Protein AF-0000000070417534 (afdb_homodimer)

Radius of gyration: 32.66 Å; Cα contacts (8 Å, |Δi|>4): 1883; chains: 2; bounding box: 79×91×101 Å

pLDDT: mean 80.59, std 22.43, range [17.73, 98.75]

Solvent-accessible surface area (backbone atoms only — not comparable to full-atom values): 62035 Å² total; per-residue (Å²): 136,78,79,80,70,82,70,74,73,78,54,33,47,58,70,61,78,60,61,66,75,63,56,31,63,45,58,70,41,45,70,65,55,46,84,56,72,64,66,63,63,52,42,56,62,30,55,74,61,48,64,67,68,71,80,66,80,76,78,77,58,94,68,74,66,70,38,70,64,89,75,74,85,58,74,83,77,67,61,66,68,76,51,39,52,69,63,90,72,64,90,80,59,48,51,38,59,44,31,36,68,65,60,29,70,66,56,50,48,47,36,43,51,24,16,43,50,41,40,52,54,46,40,69,76,53,62,68,61,88,86,50,81,79,88,69,79,68,44,72,58,54,50,36,28,52,51,16,50,48,52,44,40,16,47,54,35,57,62,35,69,66,55,50,59,47,64,89,37,53,62,38,37,55,36,44,32,46,44,39,42,66,68,57,52,49,50,51,63,70,26,61,34,72,47,62,77,85,68,62,58,95,78,62,57,96,52,56,67,48,42,65,61,52,53,51,50,40,50,39,33,49,63,46,37,36,67,58,58,46,26,11,46,44,78,45,64,45,68,45,84,55,93,52,94,39,56,39,79,39,76,88,42,92,55,32,40,9,41,41,27,41,33,35,9,21,22,89,77,14,40,62,40,32,70,47,76,52,69,60,90,65,81,91,58,94,61,57,71,46,48,51,50,54,52,61,66,44,53,91,42,55,65,26,36,35,34,38,24,36,46,45,83,50,42,43,58,66,48,37,52,55,34,41,76,41,27,26,32,37,36,24,33,33,52,81,83,51,70,88,57,64,71,74,62,28,72,93,66,40,88,69,53,77,65,35,69,52,57,34,38,36,93,60,33,25,40,35,34,35,19,62,95,56,75,44,38,37,39,24,35,58,55,36,80,85,41,69,30,62,42,44,34,78,52,106,53,80,43,77,42,72,39,51,29,66,57,32,50,45,70,71,35,60,41,2,44,60,45,28,50,50,62,40,58,70,42,47,61,71,67,62,59,83,52,67,65,56,50,54,51,52,48,51,52,43,43,44,46,50,38,24,53,50,41,46,39,63,71,39,51,70,63,27,53,71,72,37,74,40,72,65,50,36,50,52,46,25,28,50,52,36,27,60,86,51,55,24,91,64,71,59,80,78,55,61,32,57,68,85,58,91,62,67,51,68,39,83,71,44,97,54,74,32,63,12,54,59,40,56,68,67,47,59,95,90,59,86,61,48,64,21,34,25,10,24,54,55,73,69,40,32,25,37,80,87,39,39,61,59,48,43,47,45,58,69,70,90,138,78,78,81,70,81,70,75,73,75,54,34,44,58,72,62,78,62,60,65,75,64,54,32,61,48,58,70,43,44,70,65,58,46,82,57,72,64,67,66,64,50,41,56,64,30,54,74,63,49,64,67,67,71,79,67,80,75,78,77,56,92,67,74,66,69,37,71,63,88,75,76,85,56,72,83,78,66,58,67,67,77,51,39,53,68,63,89,73,64,92,80,58,48,50,37,60,44,32,37,69,66,60,28,69,67,55,50,49,46,35,43,51,25,16,42,50,44,41,54,53,47,40,68,76,52,63,68,61,90,86,49,82,80,88,68,79,69,44,70,58,53,49,34,28,51,53,17,51,48,52,45,40,16,48,54,36,56,61,35,72,67,57,50,60,48,64,90,36,55,60,40,35,56,36,45,32,44,43,41,44,66,67,58,52,50,50,50,61,71,27,60,34,71,48,63,77,86,68,62,58,95,77,62,56,97,52,55,66,49,41,66,61,51,52,50,48,41,51,39,34,50,62,47,37,36,66,59,57,48,27,12,45,43,78,45,64,44,70,46,86,55,94,52,94,41,54,39,80,38,76,89,42,93,53,32,39,10,43,40,27,40,35,33,10,21,21,89,76,14,40,63,40,34,72,48,75,51,71,59,90,66,80,92,58,94,60,56,71,45,47,50,49,53,52,61,65,44,52,91,42,55,65,26,37,36,33,38,23,37,47,44,80,50,41,42,58,67,48,37,51,54,34,40,78,42,27,27,30,36,38,23,33,32,52,81,82,50,71,85,58,64,70,75,63,28,71,94,67,42,88,68,53,74,66,33,69,52,56,35,38,36,92,62,33,25,38,36,35,36,19,59,96,54,74,42,37,38,38,25,35,59,57,35,82,85,42,69,29,63,42,42,34,78,51,104,54,79,43,76,43,74,39,50,28,65,57,32,49,46,68,71,35,60,39,1,44,60,45,28,52,51,62,38,58,69,43,46,61,70,66,65,60,84,53,68,66,55,50,54,50,53,49,51,51,43,44,44,47,51,38,22,53,52,41,46,39,62,73,39,51,70,64,28,52,70,71,38,73,40,73,67,49,36,49,53,47,24,27,50,52,35,26,61,85,50,56,23,91,64,70,58,79,78,57,64,30,55,67,86,60,90,62,68,51,69,40,85,71,42,98,55,74,32,64,12,51,59,40,56,70,70,47,58,94,88,57,86,59,49,62,22,34,24,8,23,55,56,72,69,40,32,26,38,81,85,40,37,63,59,48,43,49,45,58,68,71,90

Nearest PDB structures (foldseek):
  6x68-assembly1_C  TM=7.655E-01  e=2.091E-24  Trichoplusia ni
  3dfu-assembly1_B  TM=6.278E-01  e=2.350E+00  Corynebacterium glutamicum
  5lly-assembly1_D  TM=6.125E-01  e=1.894E+00  Idiomarina sp. A28L
  6saw-assembly2_B  TM=6.047E-01  e=4.031E+00  Idiomarina sp. A28L
  6x68-assembly1_C  TM=7.652E-01  e=6.674E-24  Trichoplusia ni

Structure (mmCIF, N/CA/C/O backbone):
data_AF-0000000070417534-model_v1
#
loop_
_entity.id
_entity.type
_entity.pdbx_description
1 polymer 'PiggyBac transposable element-derived protein 4-like'
#
loop_
_atom_site.group_PDB
_atom_site.id
_atom_site.type_symbol
_atom_site.label_atom_id
_atom_site.label_alt_id
_atom_site.label_comp_id
_atom_site.label_asym_id
_atom_site.label_entity_id
_atom_site.label_seq_id
_atom_site.pdbx_PDB_ins_code
_atom_site.Cartn_x
_atom_site.Cartn_y
_atom_site.Cartn_z
_atom_site.occupancy
_atom_site.B_iso_or_equiv
_atom_site.auth_seq_id
_atom_site.auth_comp_id
_atom_site.auth_asym_id
_atom_site.auth_atom_id
_atom_site.pdbx_PDB_model_num
ATOM 1 N N . MET A 1 1 ? 39.844 6.93 16.484 1 18.09 1 MET A N 1
ATOM 2 C CA . MET A 1 1 ? 39.25 7.168 15.172 1 18.09 1 MET A CA 1
ATOM 3 C C . MET A 1 1 ? 38.219 6.086 14.844 1 18.09 1 MET A C 1
ATOM 5 O O . MET A 1 1 ? 38.531 5.094 14.195 1 18.09 1 MET A O 1
ATOM 9 N N . ALA A 1 2 ? 37.469 5.727 15.852 1 19.7 2 ALA A N 1
ATOM 10 C CA . ALA A 1 2 ? 36.625 4.559 16.141 1 19.7 2 ALA A CA 1
ATOM 11 C C . ALA A 1 2 ? 35.469 4.449 15.148 1 19.7 2 ALA A C 1
ATOM 13 O O . ALA A 1 2 ? 34.812 5.441 14.844 1 19.7 2 ALA A O 1
ATOM 14 N N . GLU A 1 3 ? 35.562 3.418 14.195 1 19.19 3 GLU A N 1
ATOM 15 C CA . GLU A 1 3 ? 34.781 2.992 13.039 1 19.19 3 GLU A CA 1
ATOM 16 C C . GLU A 1 3 ? 33.312 2.859 13.391 1 19.19 3 GLU A C 1
ATOM 18 O O . GLU A 1 3 ? 32.938 2.246 14.406 1 19.19 3 GLU A O 1
ATOM 23 N N . ARG A 1 4 ? 32.469 3.881 13.062 1 22.94 4 ARG A N 1
ATOM 24 C CA . ARG A 1 4 ? 31.047 4.137 13.25 1 22.94 4 ARG A CA 1
ATOM 25 C C . ARG A 1 4 ? 30.219 2.898 12.922 1 22.94 4 ARG A C 1
ATOM 27 O O . ARG A 1 4 ? 30.359 2.314 11.852 1 22.94 4 ARG A O 1
ATOM 34 N N . GLY A 1 5 ? 30.016 2.057 13.953 1 22.11 5 GLY A N 1
ATOM 35 C CA . GLY A 1 5 ? 29.266 0.814 14.039 1 22.11 5 GLY A CA 1
ATOM 36 C C . GLY A 1 5 ? 27.984 0.838 13.234 1 22.11 5 GLY A C 1
ATOM 37 O O . GLY A 1 5 ? 27.359 1.89 13.086 1 22.11 5 GLY A O 1
ATOM 38 N N . ASP A 1 6 ? 27.922 0.044 12.219 1 24.23 6 ASP A N 1
ATOM 39 C CA . ASP A 1 6 ? 26.828 -0.263 11.297 1 24.23 6 ASP A CA 1
ATOM 40 C C . ASP A 1 6 ? 25.5 -0.394 12.039 1 24.23 6 ASP A C 1
ATOM 42 O O . ASP A 1 6 ? 25.281 -1.364 12.766 1 24.23 6 ASP A O 1
ATOM 46 N N . GLU A 1 7 ? 25.047 0.679 12.742 1 25.02 7 GLU A N 1
ATOM 47 C CA . GLU A 1 7 ? 23.719 0.705 13.336 1 25.02 7 GLU A CA 1
ATOM 48 C C . GLU A 1 7 ? 22.688 0.042 12.43 1 25.02 7 GLU A C 1
ATOM 50 O O . GLU A 1 7 ? 22.594 0.381 11.25 1 25.02 7 GLU A O 1
ATOM 55 N N . ILE A 1 8 ? 22.469 -1.211 12.656 1 27.28 8 ILE A N 1
ATOM 56 C CA . ILE A 1 8 ? 21.422 -2.059 12.086 1 27.28 8 ILE A CA 1
ATOM 57 C C . ILE A 1 8 ? 20.109 -1.275 12 1 27.28 8 ILE A C 1
ATOM 59 O O . ILE A 1 8 ? 19.562 -0.848 13.023 1 27.28 8 ILE A O 1
ATOM 63 N N . SER A 1 9 ? 20.094 -0.283 11.094 1 24.73 9 SER A N 1
ATOM 64 C CA . SER A 1 9 ? 18.828 0.375 10.828 1 24.73 9 SER A CA 1
ATOM 65 C C . SER A 1 9 ? 17.688 -0.635 10.766 1 24.73 9 SER A C 1
ATOM 67 O O . SER A 1 9 ? 17.688 -1.536 9.922 1 24.73 9 SER A O 1
ATOM 69 N N . ASP A 1 10 ? 17.281 -1.192 11.828 1 25.3 10 ASP A N 1
ATOM 70 C CA . ASP A 1 10 ? 16.094 -2.012 12.023 1 25.3 10 ASP A CA 1
ATOM 71 C C . ASP A 1 10 ? 14.906 -1.455 11.227 1 25.3 10 ASP A C 1
ATOM 73 O O . ASP A 1 10 ? 14.461 -0.333 11.477 1 25.3 10 ASP A O 1
ATOM 77 N N . GLY A 1 11 ? 14.891 -1.726 9.938 1 25.17 11 GLY A N 1
ATOM 78 C CA . GLY A 1 11 ? 14.047 -1.312 8.82 1 25.17 11 GLY A CA 1
ATOM 79 C C . GLY A 1 11 ? 12.57 -1.438 9.117 1 25.17 11 GLY A C 1
ATOM 80 O O . GLY A 1 11 ? 12.062 -2.543 9.336 1 25.17 11 GLY A O 1
ATOM 81 N N . SER A 1 12 ? 12.047 -0.649 10.016 1 25.08 12 SER A N 1
ATOM 82 C CA . SER A 1 12 ? 10.594 -0.557 10.094 1 25.08 12 SER A CA 1
ATOM 83 C C . SER A 1 12 ? 9.961 -0.576 8.703 1 25.08 12 SER A C 1
ATOM 85 O O . SER A 1 12 ? 10.578 -0.119 7.73 1 25.08 12 SER A O 1
ATOM 87 N N . ASP A 1 13 ? 9.18 -1.533 8.445 1 29.11 13 ASP A N 1
ATOM 88 C CA . ASP A 1 13 ? 8.391 -1.694 7.23 1 29.11 13 ASP A CA 1
ATOM 89 C C . ASP A 1 13 ? 7.742 -0.376 6.816 1 29.11 13 ASP A C 1
ATOM 91 O O . ASP A 1 13 ? 6.91 -0.346 5.91 1 29.11 13 ASP A O 1
ATOM 95 N N . ILE A 1 14 ? 7.656 0.555 7.758 1 27.22 14 ILE A N 1
ATOM 96 C CA . ILE A 1 14 ? 7.195 1.85 7.27 1 27.22 14 ILE A CA 1
ATOM 97 C C . ILE A 1 14 ? 8.211 2.42 6.281 1 27.22 14 ILE A C 1
ATOM 99 O O . ILE A 1 14 ? 9.352 2.705 6.648 1 27.22 14 ILE A O 1
ATOM 103 N N . GLU A 1 15 ? 8.188 1.913 5.207 1 29.03 15 GLU A N 1
ATOM 104 C CA . GLU A 1 15 ? 8.992 2.617 4.211 1 29.03 15 GLU A CA 1
ATOM 105 C C . GLU A 1 15 ? 8.898 4.129 4.398 1 29.03 15 GLU A C 1
ATOM 107 O O . GLU A 1 15 ? 7.898 4.746 4.027 1 29.03 15 GLU A O 1
ATOM 112 N N . ALA A 1 16 ? 9.227 4.586 5.523 1 26.03 16 ALA A N 1
ATOM 113 C CA . ALA A 1 16 ? 9.453 6.02 5.348 1 26.03 16 ALA A CA 1
ATOM 114 C C . ALA A 1 16 ? 10.312 6.289 4.117 1 26.03 16 ALA A C 1
ATOM 116 O O . ALA A 1 16 ? 11.383 5.699 3.955 1 26.03 16 ALA A O 1
ATOM 117 N N . ASP A 1 17 ? 9.695 6.508 3.031 1 26.47 17 ASP A N 1
ATOM 118 C CA . ASP A 1 17 ? 10.492 7.191 2.018 1 26.47 17 ASP A CA 1
ATOM 119 C C . ASP A 1 17 ? 11.477 8.164 2.656 1 26.47 17 ASP A C 1
ATOM 121 O O . ASP A 1 17 ? 11.25 9.375 2.664 1 26.47 17 ASP A O 1
ATOM 125 N N . TYR A 1 18 ? 11.82 7.875 3.848 1 24.75 18 TYR A N 1
ATOM 126 C CA . TYR A 1 18 ? 12.906 8.812 4.133 1 24.75 18 TYR A CA 1
ATOM 127 C C . TYR A 1 18 ? 13.977 8.75 3.055 1 24.75 18 TYR A C 1
ATOM 129 O O . TYR A 1 18 ? 14.656 7.723 2.906 1 24.75 18 TYR A O 1
ATOM 137 N N . GLU A 1 19 ? 13.719 9.328 1.994 1 26.56 19 GLU A N 1
ATOM 138 C CA . GLU A 1 19 ? 14.875 9.938 1.337 1 26.56 19 GLU A CA 1
ATOM 139 C C . GLU A 1 19 ? 15.93 10.367 2.354 1 26.56 19 GLU A C 1
ATOM 141 O O . GLU A 1 19 ? 15.609 11.031 3.342 1 26.56 19 GLU A O 1
ATOM 146 N N . GLU A 1 20 ? 16.734 9.57 2.941 1 26.7 20 GLU A N 1
ATOM 147 C CA . GLU A 1 20 ? 17.875 10.359 3.389 1 26.7 20 GLU A CA 1
ATOM 148 C C . GLU A 1 20 ? 17.844 11.766 2.783 1 26.7 20 GLU A C 1
ATOM 150 O O . GLU A 1 20 ? 17.516 11.93 1.609 1 26.7 20 GLU A O 1
ATOM 155 N N . GLU A 1 21 ? 17.625 12.781 3.611 1 26.02 21 GLU A N 1
ATOM 156 C CA . GLU A 1 21 ? 17.812 14.211 3.354 1 26.02 21 GLU A CA 1
ATOM 157 C C . GLU A 1 21 ? 19 14.453 2.414 1 26.02 21 GLU A C 1
ATOM 159 O O . GLU A 1 21 ? 19.594 15.531 2.422 1 26.02 21 GLU A O 1
ATOM 164 N N . ASP A 1 22 ? 19.719 13.477 2.01 1 25.95 22 ASP A N 1
ATOM 165 C CA . ASP A 1 22 ? 20.531 14.156 1.001 1 25.95 22 ASP A CA 1
ATOM 166 C C . ASP A 1 22 ? 19.656 14.906 0.004 1 25.95 22 ASP A C 1
ATOM 168 O O . ASP A 1 22 ? 18.688 14.352 -0.523 1 25.95 22 ASP A O 1
ATOM 172 N N . GLY A 1 23 ? 19.406 16.203 0.281 1 26.52 23 GLY A N 1
ATOM 173 C CA . GLY A 1 23 ? 18.891 17.344 -0.461 1 26.52 23 GLY A CA 1
ATOM 174 C C . GLY A 1 23 ? 18.938 17.141 -1.965 1 26.52 23 GLY A C 1
ATOM 175 O O . GLY A 1 23 ? 18.984 18.109 -2.721 1 26.52 23 GLY A O 1
ATOM 176 N N . ASN A 1 24 ? 19.297 15.922 -2.332 1 25.81 24 ASN A N 1
ATOM 177 C CA . ASN A 1 24 ? 19.406 16 -3.783 1 25.81 24 ASN A CA 1
ATOM 178 C C . ASN A 1 24 ? 18.062 16.297 -4.441 1 25.81 24 ASN A C 1
ATOM 180 O O . ASN A 1 24 ? 17.109 15.555 -4.254 1 25.81 24 ASN A O 1
ATOM 184 N N . ILE A 1 25 ? 17.812 17.531 -4.688 1 26.42 25 ILE A N 1
ATOM 185 C CA . ILE A 1 25 ? 16.844 18.094 -5.637 1 26.42 25 ILE A CA 1
ATOM 186 C C . ILE A 1 25 ? 16.594 17.094 -6.762 1 26.42 25 ILE A C 1
ATOM 188 O O . ILE A 1 25 ? 15.633 17.219 -7.516 1 26.42 25 ILE A O 1
ATOM 192 N N . ASP A 1 26 ? 17.594 16.188 -6.855 1 26.44 26 ASP A N 1
ATOM 193 C CA . ASP A 1 26 ? 17.547 15.383 -8.07 1 26.44 26 ASP A CA 1
ATOM 194 C C . ASP A 1 26 ? 16.469 14.312 -7.984 1 26.44 26 ASP A C 1
ATOM 196 O O . ASP A 1 26 ? 15.82 13.992 -8.992 1 26.44 26 ASP A O 1
ATOM 200 N N . GLU A 1 27 ? 16.312 13.711 -6.758 1 30.25 27 GLU A N 1
ATOM 201 C CA . GLU A 1 27 ? 15.352 12.625 -6.879 1 30.25 27 GLU A CA 1
ATOM 202 C C . GLU A 1 27 ? 13.93 13.156 -7.004 1 30.25 27 GLU A C 1
ATOM 204 O O . GLU A 1 27 ? 13.078 12.523 -7.633 1 30.25 27 GLU A O 1
ATOM 209 N N . LEU A 1 28 ? 13.508 14.164 -6.254 1 27.62 28 LEU A N 1
ATOM 210 C CA . LEU A 1 28 ? 12.227 14.797 -6.555 1 27.62 28 LEU A CA 1
ATOM 211 C C . LEU A 1 28 ? 12.156 15.219 -8.023 1 27.62 28 LEU A C 1
ATOM 213 O O . LEU A 1 28 ? 11.125 15.039 -8.672 1 27.62 28 LEU A O 1
ATOM 217 N N . ALA A 1 29 ? 13.289 15.945 -8.492 1 25.95 29 ALA A N 1
ATOM 218 C CA . ALA A 1 29 ? 13.398 16.328 -9.898 1 25.95 29 ALA A CA 1
ATOM 219 C C . ALA A 1 29 ? 13.57 15.094 -10.789 1 25.95 29 ALA A C 1
ATOM 221 O O . ALA A 1 29 ? 13.094 15.07 -11.922 1 25.95 29 ALA A O 1
ATOM 222 N N . ARG A 1 30 ? 14.305 14.078 -10.32 1 28.97 30 ARG A N 1
ATOM 223 C CA . ARG A 1 30 ? 14.477 12.906 -11.172 1 28.97 30 ARG A CA 1
ATOM 224 C C . ARG A 1 30 ? 13.156 12.18 -11.383 1 28.97 30 ARG A C 1
ATOM 226 O O . ARG A 1 30 ? 12.953 11.523 -12.406 1 28.97 30 ARG A O 1
ATOM 233 N N . ASN A 1 31 ? 12.383 12.016 -10.273 1 28.64 31 ASN A N 1
ATOM 234 C CA . ASN A 1 31 ? 11.117 11.383 -10.617 1 28.64 31 ASN A CA 1
ATOM 235 C C . ASN A 1 31 ? 10.336 12.195 -11.641 1 28.64 31 ASN A C 1
ATOM 237 O O . ASN A 1 31 ? 9.453 11.672 -12.328 1 28.64 31 ASN A O 1
ATOM 241 N N . ILE A 1 32 ? 10.281 13.516 -11.289 1 26.11 32 ILE A N 1
ATOM 242 C CA . ILE A 1 32 ? 9.516 14.305 -12.266 1 26.11 32 ILE A CA 1
ATOM 243 C C . ILE A 1 32 ? 10.25 14.312 -13.602 1 26.11 32 ILE A C 1
ATOM 245 O O . ILE A 1 32 ? 9.617 14.234 -14.664 1 26.11 32 ILE A O 1
ATOM 249 N N . ASN A 1 33 ? 11.578 14.578 -13.516 1 25.33 33 ASN A N 1
ATOM 250 C CA . ASN A 1 33 ? 12.258 15.031 -14.727 1 25.33 33 ASN A CA 1
ATOM 251 C C . ASN A 1 33 ? 12.664 13.859 -15.609 1 25.33 33 ASN A C 1
ATOM 253 O O . ASN A 1 33 ? 13.562 13.992 -16.453 1 25.33 33 ASN A O 1
ATOM 257 N N . ARG A 1 34 ? 12.586 12.648 -15.18 1 26.33 34 ARG A N 1
ATOM 258 C CA . ARG A 1 34 ? 12.953 11.859 -16.344 1 26.33 34 ARG A CA 1
ATOM 259 C C . ARG A 1 34 ? 12.266 12.383 -17.594 1 26.33 34 ARG A C 1
ATOM 261 O O . ARG A 1 34 ? 11.156 12.922 -17.531 1 26.33 34 ARG A O 1
ATOM 268 N N . GLU A 1 35 ? 13.016 12.344 -18.734 1 25.02 35 GLU A N 1
ATOM 269 C CA . GLU A 1 35 ? 12.68 12.945 -20.016 1 25.02 35 GLU A CA 1
ATOM 270 C C . GLU A 1 35 ? 11.227 12.672 -20.391 1 25.02 35 GLU A C 1
ATOM 272 O O . GLU A 1 35 ? 10.93 11.672 -21.047 1 25.02 35 GLU A O 1
ATOM 277 N N . VAL A 1 36 ? 10.359 12.586 -19.406 1 26.5 36 VAL A N 1
ATOM 278 C CA . VAL A 1 36 ? 9.047 12.75 -20.031 1 26.5 36 VAL A CA 1
ATOM 279 C C . VAL A 1 36 ? 9.055 14 -20.922 1 26.5 36 VAL A C 1
ATOM 281 O O . VAL A 1 36 ? 9.461 15.078 -20.484 1 26.5 36 VAL A O 1
ATOM 284 N N . ASN A 1 37 ? 9.375 13.844 -22.156 1 25.98 37 ASN A N 1
ATOM 285 C CA . ASN A 1 37 ? 9.07 14.992 -23 1 25.98 37 ASN A CA 1
ATOM 286 C C . ASN A 1 37 ? 7.914 15.812 -22.453 1 25.98 37 ASN A C 1
ATOM 288 O O . ASN A 1 37 ? 6.809 15.297 -22.281 1 25.98 37 ASN A O 1
ATOM 292 N N . HIS A 1 38 ? 8.211 16.844 -21.688 1 28.53 38 HIS A N 1
ATOM 293 C CA . HIS A 1 38 ? 7.52 17.906 -20.969 1 28.53 38 HIS A CA 1
ATOM 294 C C . HIS A 1 38 ? 6.234 18.297 -21.672 1 28.53 38 HIS A C 1
ATOM 296 O O . HIS A 1 38 ? 5.461 19.109 -21.156 1 28.53 38 HIS A O 1
ATOM 302 N N . GLY A 1 39 ? 6.262 18.172 -23.062 1 25.83 39 GLY A N 1
ATOM 303 C CA . GLY A 1 39 ? 5.203 18.922 -23.719 1 25.83 39 GLY A CA 1
ATOM 304 C C . GLY A 1 39 ? 3.812 18.469 -23.328 1 25.83 39 GLY A C 1
ATOM 305 O O . GLY A 1 39 ? 2.922 19.281 -23.094 1 25.83 39 GLY A O 1
ATOM 306 N N . ASP A 1 40 ? 3.588 17.062 -23.5 1 26.66 40 ASP A N 1
ATOM 307 C CA . ASP A 1 40 ? 2.182 16.672 -23.578 1 26.66 40 ASP A CA 1
ATOM 308 C C . ASP A 1 40 ? 1.598 16.422 -22.203 1 26.66 40 ASP A C 1
ATOM 310 O O . ASP A 1 40 ? 0.377 16.406 -22.031 1 26.66 40 ASP A O 1
ATOM 314 N N . VAL A 1 41 ? 2.408 16.047 -21.281 1 29.28 41 VAL A N 1
ATOM 315 C CA . VAL A 1 41 ? 1.8 15.75 -20 1 29.28 41 VAL A CA 1
ATOM 316 C C . VAL A 1 41 ? 1.414 17.062 -19.297 1 29.28 41 VAL A C 1
ATOM 318 O O . VAL A 1 41 ? 0.428 17.109 -18.562 1 29.28 41 VAL A O 1
ATOM 321 N N . ASP A 1 42 ? 2.244 18.078 -19.422 1 27.66 42 ASP A N 1
ATOM 322 C CA . ASP A 1 42 ? 1.893 19.391 -18.906 1 27.66 42 ASP A CA 1
ATOM 323 C C . ASP A 1 42 ? 0.603 19.922 -19.531 1 27.66 42 ASP A C 1
ATOM 325 O O . ASP A 1 42 ? -0.118 20.703 -18.922 1 27.66 42 ASP A O 1
ATOM 329 N N . GLU A 1 43 ? 0.374 19.469 -20.781 1 27.67 43 GLU A N 1
ATOM 330 C CA . GLU A 1 43 ? -0.749 20.062 -21.5 1 27.67 43 GLU A CA 1
ATOM 331 C C . GLU A 1 43 ? -2.082 19.547 -20.969 1 27.67 43 GLU A C 1
ATOM 333 O O . GLU A 1 43 ? -3.061 20.297 -20.906 1 27.67 43 GLU A O 1
ATOM 338 N N . TRP A 1 44 ? -2.127 18.234 -20.609 1 28.25 44 TRP A N 1
ATOM 339 C CA . TRP A 1 44 ? -3.445 17.766 -20.172 1 28.25 44 TRP A CA 1
ATOM 340 C C . TRP A 1 44 ? -3.775 18.281 -18.781 1 28.25 44 TRP A C 1
ATOM 342 O O . TRP A 1 44 ? -4.898 18.719 -18.531 1 28.25 44 TRP A O 1
ATOM 352 N N . ILE A 1 45 ? -2.801 18.219 -17.891 1 29.94 45 ILE A N 1
ATOM 353 C CA . ILE A 1 45 ? -3.062 18.906 -16.625 1 29.94 45 ILE A CA 1
ATOM 354 C C . ILE A 1 45 ? -3.248 20.406 -16.875 1 29.94 45 ILE A C 1
ATOM 356 O O . ILE A 1 45 ? -4.105 21.031 -16.266 1 29.94 45 ILE A O 1
ATOM 360 N N . LEU A 1 46 ? -2.48 20.891 -17.875 1 29.95 46 LEU A N 1
ATOM 361 C CA . LEU A 1 46 ? -2.594 22.297 -18.234 1 29.95 46 LEU A CA 1
ATOM 362 C C . LEU A 1 46 ? -3.961 22.594 -18.844 1 29.95 46 LEU A C 1
ATOM 364 O O . LEU A 1 46 ? -4.527 23.672 -18.609 1 29.95 46 LEU A O 1
ATOM 368 N N . ASN A 1 47 ? -4.488 21.656 -19.672 1 30.27 47 ASN A N 1
ATOM 369 C CA . ASN A 1 47 ? -5.746 22.047 -20.312 1 30.27 47 ASN A CA 1
ATOM 370 C C . ASN A 1 47 ? -6.879 22.141 -19.281 1 30.27 47 ASN A C 1
ATOM 372 O O . ASN A 1 47 ? -7.832 22.891 -19.484 1 30.27 47 ASN A O 1
ATOM 376 N N . ILE A 1 48 ? -6.914 21.203 -18.312 1 31.81 48 ILE A N 1
ATOM 377 C CA . ILE A 1 48 ? -8.031 21.406 -17.391 1 31.81 48 ILE A CA 1
ATOM 378 C C . ILE A 1 48 ? -7.875 22.734 -16.672 1 31.81 48 ILE A C 1
ATOM 380 O O . ILE A 1 48 ? -8.859 23.438 -16.438 1 31.81 48 ILE A O 1
ATOM 384 N N . PHE A 1 49 ? -6.633 22.984 -16.234 1 32.19 49 PHE A N 1
ATOM 385 C CA . PHE A 1 49 ? -6.457 24.219 -15.477 1 32.19 49 PHE A CA 1
ATOM 386 C C . PHE A 1 49 ? -6.023 25.359 -16.391 1 32.19 49 PHE A C 1
ATOM 388 O O . PHE A 1 49 ? -5.844 26.484 -15.93 1 32.19 49 PHE A O 1
ATOM 395 N N . ASP A 1 50 ? -5.586 25.062 -17.562 1 31.22 50 ASP A N 1
ATOM 396 C CA . ASP A 1 50 ? -5.012 26.172 -18.312 1 31.22 50 ASP A CA 1
ATOM 397 C C . ASP A 1 50 ? -6.098 27.156 -18.75 1 31.22 50 ASP A C 1
ATOM 399 O O . ASP A 1 50 ? -5.824 28.094 -19.5 1 31.22 50 ASP A O 1
ATOM 403 N N . GLU A 1 51 ? -7.34 26.703 -18.703 1 31.34 51 GLU A N 1
ATOM 404 C CA . GLU A 1 51 ? -8.141 27.734 -19.359 1 31.34 51 GLU A CA 1
ATOM 405 C C . GLU A 1 51 ? -8.102 29.047 -18.562 1 31.34 51 GLU A C 1
ATOM 407 O O . GLU A 1 51 ? -8.977 29.906 -18.734 1 31.34 51 GLU A O 1
ATOM 412 N N . ASP A 1 52 ? -7.367 29.172 -17.562 1 30.58 52 ASP A N 1
ATOM 413 C CA . ASP A 1 52 ? -7.523 30.516 -17.031 1 30.58 52 ASP A CA 1
ATOM 414 C C . ASP A 1 52 ? -7.043 31.562 -18.016 1 30.58 52 ASP A C 1
ATOM 416 O O . ASP A 1 52 ? -5.84 31.781 -18.188 1 30.58 52 ASP A O 1
ATOM 420 N N . GLY A 1 53 ? -7.57 31.594 -19.219 1 28.88 53 GLY A N 1
ATOM 421 C CA . GLY A 1 53 ? -7.387 32.719 -20.109 1 28.88 53 GLY A CA 1
ATOM 422 C C . GLY A 1 53 ? -7.703 34.062 -19.453 1 28.88 53 GLY A C 1
ATOM 423 O O . GLY A 1 53 ? -8.828 34.562 -19.562 1 28.88 53 GLY A O 1
ATOM 424 N N . GLU A 1 54 ? -7.355 34.344 -18.172 1 30.39 54 GLU A N 1
ATOM 425 C CA . GLU A 1 54 ? -7.715 35.719 -17.781 1 30.39 54 GLU A CA 1
ATOM 426 C C . GLU A 1 54 ? -7.039 36.75 -18.688 1 30.39 54 GLU A C 1
ATOM 428 O O . GLU A 1 54 ? -5.809 36.75 -18.797 1 30.39 54 GLU A O 1
ATOM 433 N N . GLU A 1 55 ? -7.688 37.156 -19.75 1 29.55 55 GLU A N 1
ATOM 434 C CA . GLU A 1 55 ? -7.391 38.406 -20.422 1 29.55 55 GLU A CA 1
ATOM 435 C C . GLU A 1 55 ? -7.34 39.562 -19.438 1 29.55 55 GLU A C 1
ATOM 437 O O . GLU A 1 55 ? -8.375 40.156 -19.125 1 29.55 55 GLU A O 1
ATOM 442 N N . ASN A 1 56 ? -6.852 39.5 -18.188 1 31.08 56 ASN A N 1
ATOM 443 C CA . ASN A 1 56 ? -6.871 40.781 -17.469 1 31.08 56 ASN A CA 1
ATOM 444 C C . ASN A 1 56 ? -6.133 41.875 -18.234 1 31.08 56 ASN A C 1
ATOM 446 O O . ASN A 1 56 ? -5.172 41.594 -18.953 1 31.08 56 ASN A O 1
ATOM 450 N N . GLY A 1 57 ? -6.805 43 -18.547 1 30.75 57 GLY A N 1
ATOM 451 C CA . GLY A 1 57 ? -6.285 44.281 -18.984 1 30.75 57 GLY A CA 1
ATOM 452 C C . GLY A 1 57 ? -5.016 44.688 -18.25 1 30.75 57 GLY A C 1
ATOM 453 O O . GLY A 1 57 ? -4.922 44.562 -17.031 1 30.75 57 GLY A O 1
ATOM 454 N N . GLU A 1 58 ? -3.861 44.594 -18.859 1 33.47 58 GLU A N 1
ATOM 455 C CA . GLU A 1 58 ? -2.535 45.062 -18.469 1 33.47 58 GLU A CA 1
ATOM 456 C C . GLU A 1 58 ? -2.582 46.5 -17.984 1 33.47 58 GLU A C 1
ATOM 458 O O . GLU A 1 58 ? -2.93 47.406 -18.734 1 33.47 58 GLU A O 1
ATOM 463 N N . PHE A 1 59 ? -3.105 46.812 -16.828 1 31.42 59 PHE A N 1
ATOM 464 C CA . PHE A 1 59 ? -2.781 48.156 -16.391 1 31.42 59 PHE A CA 1
ATOM 465 C C . PHE A 1 59 ? -1.287 48.438 -16.516 1 31.42 59 PHE A C 1
ATOM 467 O O . PHE A 1 59 ? -0.471 47.719 -15.914 1 31.42 59 PHE A O 1
ATOM 474 N N . LEU A 1 60 ? -0.824 49.031 -17.578 1 34.19 60 LEU A N 1
ATOM 475 C CA . LEU A 1 60 ? 0.5 49.5 -17.984 1 34.19 60 LEU A CA 1
ATOM 476 C C . LEU A 1 60 ? 1.083 50.438 -16.953 1 34.19 60 LEU A C 1
ATOM 478 O O . LEU A 1 60 ? 1.186 51.656 -17.188 1 34.19 60 LEU A O 1
ATOM 482 N N . GLY A 1 61 ? 0.658 50.531 -15.719 1 35.31 61 GLY A N 1
ATOM 483 C CA . GLY A 1 61 ? 1.483 51.469 -14.977 1 35.31 61 GLY A CA 1
ATOM 484 C C . GLY A 1 61 ? 2.967 51.156 -15.07 1 35.31 61 GLY A C 1
ATOM 485 O O . GLY A 1 61 ? 3.363 50.156 -15.656 1 35.31 61 GLY A O 1
ATOM 486 N N . PHE A 1 62 ? 3.842 52.031 -14.594 1 38.31 62 PHE A N 1
ATOM 487 C CA . PHE A 1 62 ? 5.297 51.969 -14.672 1 38.31 62 PHE A CA 1
ATOM 488 C C . PHE A 1 62 ? 5.801 50.625 -14.211 1 38.31 62 PHE A C 1
ATOM 490 O O . PHE A 1 62 ? 5.875 50.344 -13.016 1 38.31 62 PHE A O 1
ATOM 497 N N . GLN A 1 63 ? 5.328 49.562 -14.719 1 48.06 63 GLN A N 1
ATOM 498 C CA . GLN A 1 63 ? 5.719 48.188 -14.375 1 48.06 63 GLN A CA 1
ATOM 499 C C . GLN A 1 63 ? 7.234 48 -14.453 1 48.06 63 GLN A C 1
ATOM 501 O O . GLN A 1 63 ? 7.836 48.219 -15.5 1 48.06 63 GLN A O 1
ATOM 506 N N . ASN A 1 64 ? 7.918 48.25 -13.445 1 61.62 64 ASN A N 1
ATOM 507 C CA . ASN A 1 64 ? 9.359 48.031 -13.383 1 61.62 64 ASN A CA 1
ATOM 508 C C . ASN A 1 64 ? 9.75 46.688 -13.977 1 61.62 64 ASN A C 1
ATOM 510 O O . ASN A 1 64 ? 9.039 45.719 -13.797 1 61.62 64 ASN A O 1
ATOM 514 N N . GLU A 1 65 ? 10.578 46.719 -14.914 1 83.62 65 GLU A N 1
ATOM 515 C CA . GLU A 1 65 ? 11.125 45.562 -15.633 1 83.62 65 GLU A CA 1
ATOM 516 C C . GLU A 1 65 ? 12.086 44.781 -14.75 1 83.62 65 GLU A C 1
ATOM 518 O O . GLU A 1 65 ? 12.547 45.281 -13.719 1 83.62 65 GLU A O 1
ATOM 523 N N . TRP A 1 66 ? 12.125 43.531 -14.961 1 93.94 66 TRP A N 1
ATOM 524 C CA . TRP A 1 66 ? 13.062 42.656 -14.266 1 93.94 66 TRP A CA 1
ATOM 525 C C . TRP A 1 66 ? 14.5 43.125 -14.453 1 93.94 66 TRP A C 1
ATOM 527 O O . TRP A 1 66 ? 14.914 43.438 -15.57 1 93.94 66 TRP A O 1
ATOM 537 N N . VAL A 1 67 ? 15.203 43.344 -13.383 1 94.44 67 VAL A N 1
ATOM 538 C CA . VAL A 1 67 ? 16.625 43.688 -13.438 1 94.44 67 VAL A CA 1
ATOM 539 C C . VAL A 1 67 ? 17.484 42.469 -13.203 1 94.44 67 VAL A C 1
ATOM 541 O O . VAL A 1 67 ? 17.141 41.625 -12.367 1 94.44 67 VAL A O 1
ATOM 544 N N . LYS A 1 68 ? 18.594 42.312 -13.836 1 93.31 68 LYS A N 1
ATOM 545 C CA . LYS A 1 68 ? 19.406 41.125 -13.781 1 93.31 68 LYS A CA 1
ATOM 546 C C . LYS A 1 68 ? 20.766 41.406 -13.133 1 93.31 68 LYS A C 1
ATOM 548 O O . LYS A 1 68 ? 21.562 40.5 -12.93 1 93.31 68 LYS A O 1
ATOM 553 N N . GLU A 1 69 ? 21 42.688 -12.844 1 90.25 69 GLU A N 1
ATOM 554 C CA . GLU A 1 69 ? 22.25 43.094 -12.195 1 90.25 69 GLU A CA 1
ATOM 555 C C . GLU A 1 69 ? 22 44.25 -11.203 1 90.25 69 GLU A C 1
ATOM 557 O O . GLU A 1 69 ? 20.922 44.844 -11.195 1 90.25 69 GLU A O 1
ATOM 562 N N . ASN A 1 70 ? 22.922 44.438 -10.289 1 90 70 ASN A N 1
ATOM 563 C CA . ASN A 1 70 ? 22.859 45.531 -9.297 1 90 70 ASN A CA 1
ATOM 564 C C . ASN A 1 70 ? 21.562 45.469 -8.508 1 90 70 ASN A C 1
ATOM 566 O O . ASN A 1 70 ? 20.812 46.469 -8.469 1 90 70 ASN A O 1
ATOM 570 N N . PHE A 1 71 ? 21.375 44.406 -7.887 1 93.56 71 PHE A N 1
ATOM 571 C CA . PHE A 1 71 ? 20.141 44.125 -7.156 1 93.56 71 PHE A CA 1
ATOM 572 C C . PHE A 1 71 ? 20.047 45 -5.91 1 93.56 71 PHE A C 1
ATOM 574 O O . PHE A 1 71 ? 21.047 45.281 -5.266 1 93.56 71 PHE A O 1
ATOM 581 N N . GLU A 1 72 ? 18.906 45.406 -5.613 1 92.12 72 GLU A N 1
ATOM 582 C CA . GLU A 1 72 ? 18.641 46.125 -4.363 1 92.12 72 GLU A CA 1
ATOM 583 C C . GLU A 1 72 ? 18.562 45.156 -3.193 1 92.12 72 GLU A C 1
ATOM 585 O O . GLU A 1 72 ? 17.797 44.188 -3.242 1 92.12 72 GLU A O 1
ATOM 590 N N . PRO A 1 73 ? 19.344 45.375 -2.191 1 92.81 73 PRO A N 1
ATOM 591 C CA . PRO A 1 73 ? 19.297 44.469 -1.037 1 92.81 73 PRO A CA 1
ATOM 592 C C . PRO A 1 73 ? 17.953 44.531 -0.298 1 92.81 73 PRO A C 1
ATOM 594 O O . PRO A 1 73 ? 17.281 45.562 -0.318 1 92.81 73 PRO A O 1
ATOM 597 N N . ARG A 1 74 ? 17.547 43.438 0.309 1 92.44 74 ARG A N 1
ATOM 598 C CA . ARG A 1 74 ? 16.312 43.344 1.079 1 92.44 74 ARG A CA 1
ATOM 599 C C . ARG A 1 74 ? 16.594 43.094 2.553 1 92.44 74 ARG A C 1
ATOM 601 O O . ARG A 1 74 ? 17.5 42.312 2.887 1 92.44 74 ARG A O 1
ATOM 608 N N . THR A 1 75 ? 15.828 43.75 3.355 1 88.38 75 THR A N 1
ATOM 609 C CA . THR A 1 75 ? 15.938 43.5 4.789 1 88.38 75 THR A CA 1
ATOM 610 C C . THR A 1 75 ? 15.133 42.281 5.184 1 88.38 75 THR A C 1
ATOM 612 O O . THR A 1 75 ? 14.039 42.031 4.66 1 88.38 75 THR A O 1
ATOM 615 N N . GLU A 1 76 ? 15.695 41.562 6.047 1 87.56 76 GLU A N 1
ATOM 616 C CA . GLU A 1 76 ? 15.016 40.344 6.52 1 87.56 76 GLU A CA 1
ATOM 617 C C . GLU A 1 76 ? 13.75 40.688 7.301 1 87.56 76 GLU A C 1
ATOM 619 O O . GLU A 1 76 ? 13.766 41.594 8.141 1 87.56 76 GLU A O 1
ATOM 624 N N . THR A 1 77 ? 12.688 40.156 6.863 1 89.06 77 THR A N 1
ATOM 625 C CA . THR A 1 77 ? 11.422 40.344 7.562 1 89.06 77 THR A CA 1
ATOM 626 C C . THR A 1 77 ? 11.312 39.375 8.75 1 89.06 77 THR A C 1
ATOM 628 O O . THR A 1 77 ? 11.578 38.188 8.617 1 89.06 77 THR A O 1
ATOM 631 N N . ARG A 1 78 ? 10.945 39.906 9.828 1 91.94 78 ARG A N 1
ATOM 632 C CA . ARG A 1 78 ? 10.859 39.094 11.047 1 91.94 78 ARG A CA 1
ATOM 633 C C . ARG A 1 78 ? 9.453 38.531 11.219 1 91.94 78 ARG A C 1
ATOM 635 O O . ARG A 1 78 ? 8.461 39.219 10.961 1 91.94 78 ARG A O 1
ATOM 642 N N . TYR A 1 79 ? 9.43 37.312 11.602 1 94.94 79 TYR A N 1
ATOM 643 C CA . TYR A 1 79 ? 8.172 36.656 11.961 1 94.94 79 TYR A CA 1
ATOM 644 C C . TYR A 1 79 ? 7.543 37.344 13.172 1 94.94 79 TYR A C 1
ATOM 646 O O . TYR A 1 79 ? 8.219 37.562 14.188 1 94.94 79 TYR A O 1
ATOM 654 N N . ARG A 1 80 ? 6.258 37.625 13.141 1 94.75 80 ARG A N 1
ATOM 655 C CA . ARG A 1 80 ? 5.645 38.5 14.148 1 94.75 80 ARG A CA 1
ATOM 656 C C . ARG A 1 80 ? 4.914 37.688 15.203 1 94.75 80 ARG A C 1
ATOM 658 O O . ARG A 1 80 ? 4.727 38.125 16.328 1 94.75 80 ARG A O 1
ATOM 665 N N . ASN A 1 81 ? 4.418 36.469 14.883 1 93.94 81 ASN A N 1
ATOM 666 C CA . ASN A 1 81 ? 3.703 35.625 15.836 1 93.94 81 ASN A CA 1
ATOM 667 C C . ASN A 1 81 ? 4.664 34.844 16.719 1 93.94 81 ASN A C 1
ATOM 669 O O . ASN A 1 81 ? 5.855 34.75 16.422 1 93.94 81 ASN A O 1
ATOM 673 N N . VAL A 1 82 ? 4.137 34.469 17.812 1 93.38 82 VAL A N 1
ATOM 674 C CA . VAL A 1 82 ? 4.871 33.562 18.672 1 93.38 82 VAL A CA 1
ATOM 675 C C . VAL A 1 82 ? 4.453 32.125 18.375 1 93.38 82 VAL A C 1
ATOM 677 O O . VAL A 1 82 ? 3.301 31.734 18.609 1 93.38 82 VAL A O 1
ATOM 680 N N . GLY A 1 83 ? 5.387 31.391 17.875 1 94.44 83 GLY A N 1
ATOM 681 C CA . GLY A 1 83 ? 5.094 30.016 17.531 1 94.44 83 GLY A CA 1
ATOM 682 C C . GLY A 1 83 ? 5.008 29.109 18.75 1 94.44 83 GLY A C 1
ATOM 683 O O . GLY A 1 83 ? 5.594 29.391 19.781 1 94.44 83 GLY A O 1
ATOM 684 N N . GLY A 1 84 ? 4.184 28.016 18.531 1 95.5 84 GLY A N 1
ATOM 685 C CA . GLY A 1 84 ? 4.102 27.031 19.594 1 95.5 84 GLY A CA 1
ATOM 686 C C . GLY A 1 84 ? 2.686 26.797 20.078 1 95.5 84 GLY A C 1
ATOM 687 O O . GLY A 1 84 ? 1.729 27.328 19.516 1 95.5 84 GLY A O 1
ATOM 688 N N . ALA A 1 85 ? 2.602 25.953 21.125 1 95.81 85 ALA A N 1
ATOM 689 C CA . ALA A 1 85 ? 1.311 25.625 21.719 1 95.81 85 ALA A CA 1
ATOM 690 C C . ALA A 1 85 ? 0.713 26.828 22.438 1 95.81 85 ALA A C 1
ATOM 692 O O . ALA A 1 85 ? 1.429 27.594 23.094 1 95.81 85 ALA A O 1
ATOM 693 N N . THR A 1 86 ? -0.549 27.031 22.266 1 94.88 86 THR A N 1
ATOM 694 C CA . THR A 1 86 ? -1.227 28.172 22.859 1 94.88 86 THR A CA 1
ATOM 695 C C . THR A 1 86 ? -1.818 27.797 24.219 1 94.88 86 THR A C 1
ATOM 697 O O . THR A 1 86 ? -2.252 28.672 24.984 1 94.88 86 THR A O 1
ATOM 700 N N . VAL A 1 87 ? -1.866 26.5 24.469 1 90.25 87 VAL A N 1
ATOM 701 C CA . VAL A 1 87 ? -2.445 26.016 25.703 1 90.25 87 VAL A CA 1
ATOM 702 C C . VAL A 1 87 ? -1.353 25.391 26.578 1 90.25 87 VAL A C 1
ATOM 704 O O . VAL A 1 87 ? -0.411 24.781 26.062 1 90.25 87 VAL A O 1
ATOM 707 N N . GLU A 1 88 ? -1.492 25.594 27.844 1 86.06 88 GLU A N 1
ATOM 708 C CA . GLU A 1 88 ? -0.535 25.016 28.781 1 86.06 88 GLU A CA 1
ATOM 709 C C . GLU A 1 88 ? -1.055 23.703 29.359 1 86.06 88 GLU A C 1
ATOM 711 O O . GLU A 1 88 ? -2.217 23.625 29.766 1 86.06 88 GLU A O 1
ATOM 716 N N . HIS A 1 89 ? -0.304 22.656 29.25 1 87.75 89 HIS A N 1
ATOM 717 C CA . HIS A 1 89 ? -0.595 21.375 29.859 1 87.75 89 HIS A CA 1
ATOM 718 C C . HIS A 1 89 ? 0.474 21 30.891 1 87.75 89 HIS A C 1
ATOM 720 O O . HIS A 1 89 ? 1.647 21.328 30.719 1 87.75 89 HIS A O 1
ATOM 726 N N . PRO A 1 90 ? -0.048 20.328 31.922 1 90.62 90 PRO A N 1
ATOM 727 C CA . PRO A 1 90 ? 0.936 19.875 32.906 1 90.62 90 PRO A CA 1
ATOM 728 C C . PRO A 1 90 ? 1.884 18.812 32.344 1 90.62 90 PRO A C 1
ATOM 730 O O . PRO A 1 90 ? 1.583 18.188 31.312 1 90.62 90 PRO A O 1
ATOM 733 N N . GLU A 1 91 ? 2.98 18.703 32.969 1 89.19 91 GLU A N 1
ATOM 734 C CA . GLU A 1 91 ? 4.008 17.766 32.531 1 89.19 91 GLU A CA 1
ATOM 735 C C . GLU A 1 91 ? 3.492 16.328 32.594 1 89.19 91 GLU A C 1
ATOM 737 O O . GLU A 1 91 ? 3.928 15.477 31.812 1 89.19 91 GLU A O 1
ATOM 742 N N . GLU A 1 92 ? 2.533 16.094 33.438 1 90.25 92 GLU A N 1
ATOM 743 C CA . GLU A 1 92 ? 2.016 14.75 33.625 1 90.25 92 GLU A CA 1
ATOM 744 C C . GLU A 1 92 ? 0.859 14.445 32.688 1 90.25 92 GLU A C 1
ATOM 746 O O . GLU A 1 92 ? 0.307 13.344 32.688 1 90.25 92 GLU A O 1
ATOM 751 N N . ALA A 1 93 ? 0.622 15.414 31.859 1 94.12 93 ALA A N 1
ATOM 752 C CA . ALA A 1 93 ? -0.51 15.219 30.969 1 94.12 93 ALA A CA 1
ATOM 753 C C . ALA A 1 93 ? -0.316 13.969 30.094 1 94.12 93 ALA A C 1
ATOM 755 O O . ALA A 1 93 ? 0.792 13.703 29.625 1 94.12 93 ALA A O 1
ATOM 756 N N . SER A 1 94 ? -1.396 13.242 29.938 1 95.31 94 SER A N 1
ATOM 757 C CA . SER A 1 94 ? -1.354 12.016 29.141 1 95.31 94 SER A CA 1
ATOM 758 C C . SER A 1 94 ? -1.66 12.305 27.672 1 95.31 94 SER A C 1
ATOM 760 O O . SER A 1 94 ? -2.076 13.414 27.328 1 95.31 94 SER A O 1
ATOM 762 N N . ALA A 1 95 ? -1.409 11.328 26.812 1 96.38 95 ALA A N 1
ATOM 763 C CA . ALA A 1 95 ? -1.702 11.445 25.391 1 96.38 95 ALA A CA 1
ATOM 764 C C . ALA A 1 95 ? -3.18 11.75 25.156 1 96.38 95 ALA A C 1
ATOM 766 O O . ALA A 1 95 ? -3.525 12.539 24.266 1 96.38 95 ALA A O 1
ATOM 767 N N . GLY A 1 96 ? -4.016 11.141 26 1 97.25 96 GLY A N 1
ATOM 768 C CA . GLY A 1 96 ? -5.449 11.383 25.891 1 97.25 96 GLY A CA 1
ATOM 769 C C . GLY A 1 96 ? -5.832 12.82 26.188 1 97.25 96 GLY A C 1
ATOM 770 O O . GLY A 1 96 ? -6.695 13.383 25.5 1 97.25 96 GLY A O 1
ATOM 771 N N . GLN A 1 97 ? -5.188 13.367 27.109 1 96.69 97 GLN A N 1
ATOM 772 C CA . GLN A 1 97 ? -5.484 14.75 27.469 1 96.69 97 GLN A CA 1
ATOM 773 C C . GLN A 1 97 ? -5.086 15.703 26.359 1 96.69 97 GLN A C 1
ATOM 775 O O . GLN A 1 97 ? -5.785 16.688 26.094 1 96.69 97 GLN A O 1
ATOM 780 N N . TYR A 1 98 ? -3.971 15.469 25.719 1 97.5 98 TYR A N 1
ATOM 781 C CA . TYR A 1 98 ? -3.578 16.281 24.594 1 97.5 98 TYR A CA 1
ATOM 782 C C . TYR A 1 98 ? -4.551 16.109 23.422 1 97.5 98 TYR A C 1
ATOM 784 O O . TYR A 1 98 ? -4.902 17.078 22.75 1 97.5 98 TYR A O 1
ATOM 792 N N . PHE A 1 99 ? -4.957 14.883 23.203 1 98.19 99 PHE A N 1
ATOM 793 C CA . PHE A 1 99 ? -5.898 14.594 22.125 1 98.19 99 PHE A CA 1
ATOM 794 C C . PHE A 1 99 ? -7.227 15.305 22.359 1 98.19 99 PHE A C 1
ATOM 796 O O . PHE A 1 99 ? -7.863 15.781 21.422 1 98.19 99 PHE A O 1
ATOM 803 N N . GLU A 1 100 ? -7.598 15.422 23.516 1 97.06 100 GLU A N 1
ATOM 804 C CA . GLU A 1 100 ? -8.875 16.016 23.906 1 97.06 100 GLU A CA 1
ATOM 805 C C . GLU A 1 100 ? -8.883 17.516 23.672 1 97.06 100 GLU A C 1
ATOM 807 O O . GLU A 1 100 ? -9.938 18.156 23.703 1 97.06 100 GLU A O 1
ATOM 812 N N . LEU A 1 101 ? -7.723 18.047 23.453 1 96.75 101 LEU A N 1
ATOM 813 C CA . LEU A 1 101 ? -7.684 19.438 23.031 1 96.75 101 LEU A CA 1
ATOM 814 C C . LEU A 1 101 ? -8.391 19.625 21.703 1 96.75 101 LEU A C 1
ATOM 816 O O . LEU A 1 101 ? -8.977 20.688 21.453 1 96.75 101 LEU A O 1
ATOM 820 N N . PHE A 1 102 ? -8.273 18.688 20.875 1 98.06 102 PHE A N 1
ATOM 821 C CA . PHE A 1 102 ? -8.867 18.734 19.547 1 98.06 102 PHE A CA 1
ATOM 822 C C . PHE A 1 102 ? -10.227 18.047 19.531 1 98.06 102 PHE A C 1
ATOM 824 O O . PHE A 1 102 ? -11.195 18.578 18.969 1 98.06 102 PHE A O 1
ATOM 831 N N . TRP A 1 103 ? -10.219 16.859 20.062 1 98.19 103 TRP A N 1
ATOM 832 C CA . TRP A 1 103 ? -11.461 16.094 20.156 1 98.19 103 TRP A CA 1
ATOM 833 C C . TRP A 1 103 ? -12.125 16.312 21.516 1 98.19 103 TRP A C 1
ATOM 835 O O . TRP A 1 103 ? -12.125 15.414 22.359 1 98.19 103 TRP A O 1
ATOM 845 N N . THR A 1 104 ? -12.789 17.406 21.625 1 97.56 104 THR A N 1
ATOM 846 C CA . THR A 1 104 ? -13.383 17.859 22.875 1 97.56 104 THR A CA 1
ATOM 847 C C . THR A 1 104 ? -14.664 17.109 23.172 1 97.56 104 THR A C 1
ATOM 849 O O . THR A 1 104 ? -15.125 16.297 22.359 1 97.56 104 THR A O 1
ATOM 852 N N . ILE A 1 105 ? -15.188 17.406 24.328 1 96.75 105 ILE A N 1
ATOM 853 C CA . ILE A 1 105 ? -16.453 16.797 24.75 1 96.75 105 ILE A CA 1
ATOM 854 C C . ILE A 1 105 ? -17.562 17.203 23.781 1 96.75 105 ILE A C 1
ATOM 856 O O . ILE A 1 105 ? -18.469 16.406 23.5 1 96.75 105 ILE A O 1
ATOM 860 N N . GLU A 1 106 ? -17.453 18.422 23.266 1 96.88 106 GLU A N 1
ATOM 861 C CA . GLU A 1 106 ? -18.453 18.906 22.312 1 96.88 106 GLU A CA 1
ATOM 862 C C . GLU A 1 106 ? -18.469 18.047 21.062 1 96.88 106 GLU A C 1
ATOM 864 O O . GLU A 1 106 ? -19.547 17.641 20.594 1 96.88 106 GLU A O 1
ATOM 869 N N . LEU A 1 107 ? -17.312 17.812 20.547 1 97.88 107 LEU A N 1
ATOM 870 C CA . LEU A 1 107 ? -17.203 16.984 19.344 1 97.88 107 LEU A CA 1
ATOM 871 C C . LEU A 1 107 ? -17.703 15.57 19.609 1 97.88 107 LEU A C 1
ATOM 873 O O . LEU A 1 107 ? -18.453 15.008 18.812 1 97.88 107 LEU A O 1
ATOM 877 N N . LEU A 1 108 ? -17.328 14.992 20.719 1 97.88 108 LEU A N 1
ATOM 878 C CA . LEU A 1 108 ? -17.734 13.641 21.094 1 97.88 108 LEU A CA 1
ATOM 879 C C . LEU A 1 108 ? -19.25 13.547 21.25 1 97.88 108 LEU A C 1
ATOM 881 O O . LEU A 1 108 ? -19.859 12.586 20.797 1 97.88 108 LEU A O 1
ATOM 885 N N . ASP A 1 109 ? -19.75 14.539 21.891 1 97.25 109 ASP A N 1
ATOM 886 C CA . ASP A 1 109 ? -21.203 14.562 22.109 1 97.25 109 ASP A CA 1
ATOM 887 C C . ASP A 1 109 ? -21.953 14.617 20.797 1 97.25 109 ASP A C 1
ATOM 889 O O . ASP A 1 109 ? -22.984 13.961 20.625 1 97.25 109 ASP A O 1
ATOM 893 N N . LYS A 1 110 ? -21.469 15.438 19.953 1 97.38 110 LYS A N 1
ATOM 894 C CA . LYS A 1 110 ? -22.094 15.523 18.625 1 97.38 110 LYS A CA 1
ATOM 895 C C . LYS A 1 110 ? -22.031 14.18 17.906 1 97.38 110 LYS A C 1
ATOM 897 O O . LYS A 1 110 ? -23.016 13.75 17.312 1 97.38 110 LYS A O 1
ATOM 902 N N . LEU A 1 111 ? -20.969 13.539 17.969 1 97.81 111 LEU A N 1
ATOM 903 C CA . LEU A 1 111 ? -20.766 12.242 17.328 1 97.81 111 LEU A CA 1
ATOM 904 C C . LEU A 1 111 ? -21.719 11.203 17.891 1 97.81 111 LEU A C 1
ATOM 906 O O . LEU A 1 111 ? -22.328 10.438 17.141 1 97.81 111 LEU A O 1
ATOM 910 N N . ILE A 1 112 ? -21.828 11.203 19.188 1 98.12 112 ILE A N 1
ATOM 911 C CA . ILE A 1 112 ? -22.703 10.258 19.875 1 98.12 112 ILE A CA 1
ATOM 912 C C . ILE A 1 112 ? -24.156 10.531 19.5 1 98.12 112 ILE A C 1
ATOM 914 O O . ILE A 1 112 ? -24.891 9.609 19.141 1 98.12 112 ILE A O 1
ATOM 918 N N . THR A 1 113 ? -24.516 11.773 19.531 1 97.75 113 THR A N 1
ATOM 919 C CA . THR A 1 113 ? -25.891 12.164 19.25 1 97.75 113 THR A CA 1
ATOM 920 C C . THR A 1 113 ? -26.266 11.773 17.828 1 97.75 113 THR A C 1
ATOM 922 O O . THR A 1 113 ? -27.312 11.148 17.609 1 97.75 113 THR A O 1
ATOM 925 N N . GLU A 1 114 ? -25.453 12.117 16.875 1 97.44 114 GLU A N 1
ATOM 926 C CA . GLU A 1 114 ? -25.766 11.844 15.477 1 97.44 114 GLU A CA 1
ATOM 927 C C . GLU A 1 114 ? -25.75 10.352 15.18 1 97.44 114 GLU A C 1
ATOM 929 O O . GLU A 1 114 ? -26.516 9.859 14.344 1 97.44 114 GLU A O 1
ATOM 934 N N . THR A 1 115 ? -24.875 9.609 15.812 1 97.81 115 THR A N 1
ATOM 935 C CA . THR A 1 115 ? -24.828 8.164 15.648 1 97.81 115 THR A CA 1
ATOM 936 C C . THR A 1 115 ? -26.109 7.516 16.156 1 97.81 115 THR A C 1
ATOM 938 O O . THR A 1 115 ? -26.688 6.648 15.492 1 97.81 115 THR A O 1
ATOM 941 N N . ASN A 1 116 ? -26.516 7.984 17.328 1 97.56 116 ASN A N 1
ATOM 942 C CA . ASN A 1 116 ? -27.75 7.445 17.891 1 97.56 116 ASN A CA 1
ATOM 943 C C . ASN A 1 116 ? -28.969 7.824 17.062 1 97.56 116 ASN A C 1
ATOM 945 O O . ASN A 1 116 ? -29.875 7.012 16.875 1 97.56 116 ASN A O 1
ATOM 949 N N . ILE A 1 117 ? -29 9 16.547 1 97.06 117 ILE A N 1
ATOM 950 C CA . ILE A 1 117 ? -30.094 9.445 15.688 1 97.06 117 ILE A CA 1
ATOM 951 C C . ILE A 1 117 ? -30.125 8.594 14.422 1 97.06 117 ILE A C 1
ATOM 953 O O . ILE A 1 117 ? -31.188 8.094 14.023 1 97.06 117 ILE A O 1
ATOM 957 N N . TYR A 1 118 ? -29.047 8.414 13.828 1 96.38 118 TYR A N 1
ATOM 958 C CA . TYR A 1 118 ? -28.969 7.656 12.586 1 96.38 118 TYR A CA 1
ATOM 959 C C . TYR A 1 118 ? -29.375 6.203 12.805 1 96.38 118 TYR A C 1
ATOM 961 O O . TYR A 1 118 ? -30.047 5.605 11.961 1 96.38 118 TYR A O 1
ATOM 969 N N . ALA A 1 119 ? -28.875 5.633 13.906 1 96.19 119 ALA A N 1
ATOM 970 C CA . ALA A 1 119 ? -29.266 4.266 14.234 1 96.19 119 ALA A CA 1
ATOM 971 C C . ALA A 1 119 ? -30.781 4.129 14.305 1 96.19 119 ALA A C 1
ATOM 973 O O . ALA A 1 119 ? -31.344 3.189 13.742 1 96.19 119 ALA A O 1
ATOM 974 N N . ARG A 1 120 ? -31.375 5.066 14.969 1 94.38 120 ARG A N 1
ATOM 975 C CA . ARG A 1 120 ? -32.844 5.055 15.094 1 94.38 120 ARG A CA 1
ATOM 976 C C . ARG A 1 120 ? -33.5 5.191 13.734 1 94.38 120 ARG A C 1
ATOM 978 O O . ARG A 1 120 ? -34.438 4.441 13.414 1 94.38 120 ARG A O 1
ATOM 985 N N . GLN A 1 121 ? -33.062 6.117 12.969 1 94.06 121 GLN A N 1
ATOM 986 C CA . GLN A 1 121 ? -33.656 6.375 11.648 1 94.06 121 GLN A CA 1
ATOM 987 C C . GLN A 1 121 ? -33.5 5.156 10.742 1 94.06 121 GLN A C 1
ATOM 989 O O . GLN A 1 121 ? -34.469 4.758 10.086 1 94.06 121 GLN A O 1
ATOM 994 N N . GLU A 1 122 ? -32.312 4.586 10.695 1 93.06 122 GLU A N 1
ATOM 995 C CA . GLU A 1 122 ? -32.031 3.463 9.805 1 93.06 122 GLU A CA 1
ATOM 996 C C . GLU A 1 122 ? -32.781 2.209 10.242 1 93.06 122 GLU A C 1
ATOM 998 O O . GLU A 1 122 ? -33.25 1.433 9.406 1 93.06 122 GLU A O 1
ATOM 1003 N N . ARG A 1 123 ? -32.812 1.982 11.508 1 92.44 123 ARG A N 1
ATOM 1004 C CA . ARG A 1 123 ? -33.5 0.792 12.023 1 92.44 123 ARG A CA 1
ATOM 1005 C C . ARG A 1 123 ? -35 0.884 11.836 1 92.44 123 ARG A C 1
ATOM 1007 O O . ARG A 1 123 ? -35.688 -0.137 11.695 1 92.44 123 ARG A O 1
ATOM 1014 N N . GLU A 1 124 ? -35.5 2.059 11.844 1 91.44 124 GLU A N 1
ATOM 1015 C CA . GLU A 1 124 ? -36.938 2.268 11.555 1 91.44 124 GLU A CA 1
ATOM 1016 C C . GLU A 1 124 ? -37.219 2.045 10.078 1 91.44 124 GLU A C 1
ATOM 1018 O O . GLU A 1 124 ? -38.25 1.433 9.727 1 91.44 124 GLU A O 1
ATOM 1023 N N . LYS A 1 125 ? -36.375 2.57 9.25 1 92 125 LYS A N 1
ATOM 1024 C CA . LYS A 1 125 ? -36.562 2.453 7.809 1 92 125 LYS A CA 1
ATOM 1025 C C . LYS A 1 125 ? -36.312 1.021 7.34 1 92 125 LYS A C 1
ATOM 1027 O O . LYS A 1 125 ? -37.031 0.518 6.465 1 92 125 LYS A O 1
ATOM 1032 N N . ASN A 1 126 ? -35.219 0.499 7.914 1 91.06 126 ASN A N 1
ATOM 1033 C CA . ASN A 1 126 ? -34.812 -0.869 7.598 1 91.06 126 ASN A CA 1
ATOM 1034 C C . ASN A 1 126 ? -34.688 -1.721 8.859 1 91.06 126 ASN A C 1
ATOM 1036 O O . ASN A 1 126 ? -33.594 -1.986 9.32 1 91.06 126 ASN A O 1
ATOM 1040 N N . PRO A 1 127 ? -35.812 -2.225 9.289 1 88.44 127 PRO A N 1
ATOM 1041 C CA . PRO A 1 127 ? -35.75 -2.979 10.539 1 88.44 127 PRO A CA 1
ATOM 1042 C C . PRO A 1 127 ? -34.875 -4.23 10.445 1 88.44 127 PRO A C 1
ATOM 1044 O O . PRO A 1 127 ? -34.969 -4.977 9.469 1 88.44 127 PRO A O 1
ATOM 1047 N N . PRO A 1 128 ? -33.938 -4.289 11.375 1 86.75 128 PRO A N 1
ATOM 1048 C CA . PRO A 1 128 ? -33.125 -5.496 11.367 1 86.75 128 PRO A CA 1
ATOM 1049 C C . PRO A 1 128 ? -33.906 -6.766 11.633 1 86.75 128 PRO A C 1
ATOM 1051 O O . PRO A 1 128 ? -35.031 -6.691 12.133 1 86.75 128 PRO A O 1
ATOM 1054 N N . PRO A 1 129 ? -33.312 -7.883 11.227 1 84.38 129 PRO A N 1
ATOM 1055 C CA . PRO A 1 129 ? -34.031 -9.133 11.531 1 84.38 129 PRO A CA 1
ATOM 1056 C C . PRO A 1 129 ? -34.25 -9.328 13.023 1 84.38 129 PRO A C 1
ATOM 1058 O O . PRO A 1 129 ? -33.531 -8.75 13.844 1 84.38 129 PRO A O 1
ATOM 1061 N N . PRO A 1 130 ? -35.219 -10.086 13.344 1 79.38 130 PRO A N 1
ATOM 1062 C CA . PRO A 1 130 ? -35.594 -10.258 14.75 1 79.38 130 PRO A CA 1
ATOM 1063 C C . PRO A 1 130 ? -34.469 -10.812 15.609 1 79.38 130 PRO A C 1
ATOM 1065 O O . PRO A 1 130 ? -34.406 -10.555 16.812 1 79.38 130 PRO A O 1
ATOM 1068 N N . PHE A 1 131 ? -33.5 -11.562 14.992 1 80.88 131 PHE A N 1
ATOM 1069 C CA . PHE A 1 131 ? -32.438 -12.203 15.758 1 80.88 131 PHE A CA 1
ATOM 1070 C C . PHE A 1 131 ? -31.234 -11.281 15.898 1 80.88 131 PHE A C 1
ATOM 1072 O O . PHE A 1 131 ? -30.281 -11.594 16.609 1 80.88 131 PHE A O 1
ATOM 1079 N N . ALA A 1 132 ? -31.469 -10.102 15.328 1 80.38 132 ALA A N 1
ATOM 1080 C CA . ALA A 1 132 ? -30.344 -9.18 15.391 1 80.38 132 ALA A CA 1
ATOM 1081 C C . ALA A 1 132 ? -30.234 -8.523 16.766 1 80.38 132 ALA A C 1
ATOM 1083 O O . ALA A 1 132 ? -31.25 -8.336 17.438 1 80.38 132 ALA A O 1
ATOM 1084 N N . ALA A 1 133 ? -29.062 -8.281 17.203 1 79.81 133 ALA A N 1
ATOM 1085 C CA . ALA A 1 133 ? -28.828 -7.641 18.484 1 79.81 133 ALA A CA 1
ATOM 1086 C C . ALA A 1 133 ? -29.562 -6.301 18.578 1 79.81 133 ALA A C 1
ATOM 1088 O O . ALA A 1 133 ? -29.594 -5.547 17.594 1 79.81 133 ALA A O 1
ATOM 1089 N N . LYS A 1 134 ? -30.156 -6.055 19.703 1 86.5 134 LYS A N 1
ATOM 1090 C CA . LYS A 1 134 ? -30.859 -4.797 19.938 1 86.5 134 LYS A CA 1
ATOM 1091 C C . LYS A 1 134 ? -29.875 -3.627 20 1 86.5 134 LYS A C 1
ATOM 1093 O O . LYS A 1 134 ? -28.734 -3.789 20.438 1 86.5 134 LYS A O 1
ATOM 1098 N N . TRP A 1 135 ? -30.375 -2.572 19.562 1 93.06 135 TRP A N 1
ATOM 1099 C CA . TRP A 1 135 ? -29.562 -1.364 19.625 1 93.06 135 TRP A CA 1
ATOM 1100 C C . TRP A 1 135 ? -29.641 -0.724 21 1 93.06 135 TRP A C 1
ATOM 1102 O O . TRP A 1 135 ? -30.734 -0.521 21.547 1 93.06 135 TRP A O 1
ATOM 1112 N N . MET A 1 136 ? -28.484 -0.497 21.547 1 93.56 136 MET A N 1
ATOM 1113 C CA . MET A 1 136 ? -28.359 0.317 22.75 1 93.56 136 MET A CA 1
ATOM 1114 C C . MET A 1 136 ? -27.656 1.636 22.453 1 93.56 136 MET A C 1
ATOM 1116 O O . MET A 1 136 ? -26.609 1.649 21.812 1 93.56 136 MET A O 1
ATOM 1120 N N . PRO A 1 137 ? -28.312 2.723 22.875 1 96.44 137 PRO A N 1
ATOM 1121 C CA . PRO A 1 137 ? -27.641 4 22.594 1 96.44 137 PRO A CA 1
ATOM 1122 C C . PRO A 1 137 ? -26.188 4.027 23.062 1 96.44 137 PRO A C 1
ATOM 1124 O O . PRO A 1 137 ? -25.875 3.531 24.141 1 96.44 137 PRO A O 1
ATOM 1127 N N . VAL A 1 138 ? -25.406 4.602 22.234 1 97.12 138 VAL A N 1
ATOM 1128 C CA . VAL A 1 138 ? -23.969 4.652 22.531 1 97.12 138 VAL A CA 1
ATOM 1129 C C . VAL A 1 138 ? -23.703 5.66 23.641 1 97.12 138 VAL A C 1
ATOM 1131 O O . VAL A 1 138 ? -24.25 6.77 23.625 1 97.12 138 VAL A O 1
ATOM 1134 N N . GLU A 1 139 ? -22.891 5.273 24.531 1 95.81 139 GLU A N 1
ATOM 1135 C CA . GLU A 1 139 ? -22.484 6.137 25.641 1 95.81 139 GLU A CA 1
ATOM 1136 C C . GLU A 1 139 ? -21.094 6.727 25.391 1 95.81 139 GLU A C 1
ATOM 1138 O O . GLU A 1 139 ? -20.359 6.242 24.547 1 95.81 139 GLU A O 1
ATOM 1143 N N . PRO A 1 140 ? -20.797 7.777 26.109 1 96.31 140 PRO A N 1
ATOM 1144 C CA . PRO A 1 140 ? -19.516 8.453 25.875 1 96.31 140 PRO A CA 1
ATOM 1145 C C . PRO A 1 140 ? -18.328 7.516 26.016 1 96.31 140 PRO A C 1
ATOM 1147 O O . PRO A 1 140 ? -17.438 7.512 25.156 1 96.31 140 PRO A O 1
ATOM 1150 N N . ASN A 1 141 ? -18.344 6.719 27.047 1 95.56 141 ASN A N 1
ATOM 1151 C CA . ASN A 1 141 ? -17.219 5.816 27.266 1 95.56 141 ASN A CA 1
ATOM 1152 C C . ASN A 1 141 ? -17.109 4.773 26.156 1 95.56 141 ASN A C 1
ATOM 1154 O O . ASN A 1 141 ? -16.016 4.398 25.75 1 95.56 141 ASN A O 1
ATOM 1158 N N . GLU A 1 142 ? -18.219 4.395 25.703 1 95.56 142 GLU A N 1
ATOM 1159 C CA . GLU A 1 142 ? -18.234 3.418 24.609 1 95.56 142 GLU A CA 1
ATOM 1160 C C . GLU A 1 142 ? -17.719 4.023 23.312 1 95.56 142 GLU A C 1
ATOM 1162 O O . GLU A 1 142 ? -17 3.365 22.562 1 95.56 142 GLU A O 1
ATOM 1167 N N . MET A 1 143 ? -18.156 5.219 23.078 1 97.75 143 MET A N 1
ATOM 1168 C CA . MET A 1 143 ? -17.688 5.891 21.875 1 97.75 143 MET A CA 1
ATOM 1169 C C . MET A 1 143 ? -16.172 6.09 21.922 1 97.75 143 MET A C 1
ATOM 1171 O O . MET A 1 143 ? -15.484 5.848 20.922 1 97.75 143 MET A O 1
ATOM 1175 N N . LYS A 1 144 ? -15.688 6.48 23.078 1 98.06 144 LYS A N 1
ATOM 1176 C CA . LYS A 1 144 ? -14.242 6.633 23.234 1 98.06 144 LYS A CA 1
ATOM 1177 C C . LYS A 1 144 ? -13.523 5.309 23 1 98.06 144 LYS A C 1
ATOM 1179 O O . LYS A 1 144 ? -12.492 5.27 22.328 1 98.06 144 LYS A O 1
ATOM 1184 N N . ALA A 1 145 ? -14.047 4.27 23.531 1 97.12 145 ALA A N 1
ATOM 1185 C CA . ALA A 1 145 ? -13.469 2.941 23.344 1 97.12 145 ALA A CA 1
ATOM 1186 C C . ALA A 1 145 ? -13.477 2.535 21.875 1 97.12 145 ALA A C 1
ATOM 1188 O O . ALA A 1 145 ? -12.516 1.939 21.375 1 97.12 145 ALA A O 1
ATOM 1189 N N . PHE A 1 146 ? -14.625 2.861 21.25 1 97.06 146 PHE A N 1
ATOM 1190 C CA . PHE A 1 146 ? -14.742 2.578 19.828 1 97.06 146 PHE A CA 1
ATOM 1191 C C . PHE A 1 146 ? -13.633 3.273 19.047 1 97.06 146 PHE A C 1
ATOM 1193 O O . PHE A 1 146 ? -12.977 2.654 18.203 1 97.06 146 PHE A O 1
ATOM 1200 N N . LEU A 1 147 ? -13.406 4.512 19.297 1 98 147 LEU A N 1
ATOM 1201 C CA . LEU A 1 147 ? -12.352 5.281 18.641 1 98 147 LEU A CA 1
ATOM 1202 C C . LEU A 1 147 ? -10.977 4.703 18.953 1 98 147 LEU A C 1
ATOM 1204 O O . LEU A 1 147 ? -10.109 4.633 18.078 1 98 147 LEU A O 1
ATOM 1208 N N . ALA A 1 148 ? -10.797 4.332 20.203 1 97 148 ALA A N 1
ATOM 1209 C CA . ALA A 1 148 ? -9.539 3.729 20.641 1 97 148 ALA A CA 1
ATOM 1210 C C . ALA A 1 148 ? -9.227 2.469 19.828 1 97 148 ALA A C 1
ATOM 1212 O O . ALA A 1 148 ? -8.102 2.279 19.375 1 97 148 ALA A O 1
ATOM 1213 N N . LEU A 1 149 ? -10.227 1.67 19.688 1 95.69 149 LEU A N 1
ATOM 1214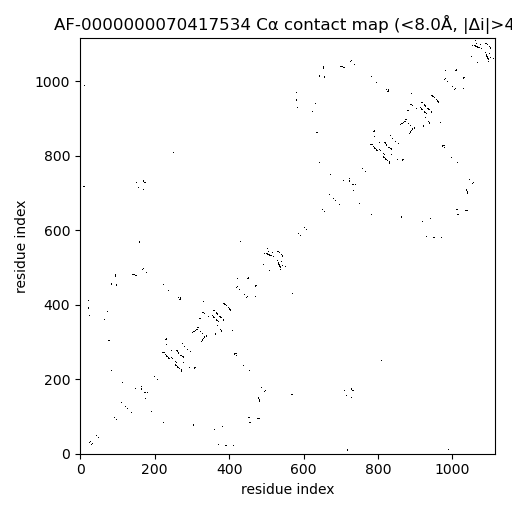 C CA . LEU A 1 149 ? -10.047 0.435 18.938 1 95.69 149 LEU A CA 1
ATOM 1215 C C . LEU A 1 149 ? -9.672 0.732 17.5 1 95.69 149 LEU A C 1
ATOM 1217 O O . LEU A 1 149 ? -8.836 0.037 16.906 1 95.69 149 LEU A O 1
ATOM 1221 N N . CYS A 1 150 ? -10.266 1.771 16.953 1 96.19 150 CYS A N 1
ATOM 1222 C CA . CYS A 1 150 ? -9.93 2.172 15.586 1 96.19 150 CYS A CA 1
ATOM 1223 C C . CYS A 1 150 ? -8.477 2.625 15.492 1 96.19 150 CYS A C 1
ATOM 1225 O O . CYS A 1 150 ? -7.773 2.277 14.547 1 96.19 150 CYS A O 1
ATOM 1227 N N . PHE A 1 151 ? -7.988 3.375 16.469 1 96.31 151 PHE A N 1
ATOM 1228 C CA . PHE A 1 151 ? -6.582 3.75 16.516 1 96.31 151 PHE A CA 1
ATOM 1229 C C . PHE A 1 151 ? -5.691 2.514 16.578 1 96.31 151 PHE A C 1
ATOM 1231 O O . PHE A 1 151 ? -4.676 2.434 15.891 1 96.31 151 PHE A O 1
ATOM 1238 N N . GLY A 1 152 ? -6.121 1.57 17.438 1 93.25 152 GLY A N 1
ATOM 1239 C CA . GLY A 1 152 ? -5.363 0.343 17.609 1 93.25 152 GLY A CA 1
ATOM 1240 C C . GLY A 1 152 ? -5.219 -0.462 16.328 1 93.25 152 GLY A C 1
ATOM 1241 O O . GLY A 1 152 ? -4.18 -1.084 16.094 1 93.25 152 GLY A O 1
ATOM 1242 N N . MET A 1 153 ? -6.238 -0.416 15.539 1 93.38 153 MET A N 1
ATOM 1243 C CA . MET A 1 153 ? -6.23 -1.16 14.289 1 93.38 153 MET A CA 1
ATOM 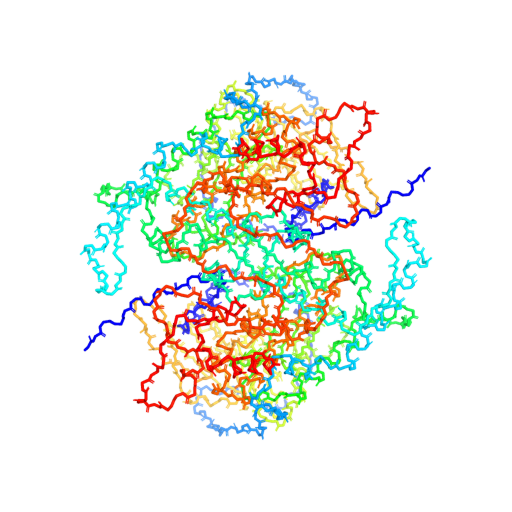1244 C C . MET A 1 153 ? -5.199 -0.586 13.32 1 93.38 153 MET A C 1
ATOM 1246 O O . MET A 1 153 ? -4.801 -1.252 12.359 1 93.38 153 MET A O 1
ATOM 1250 N N . GLY A 1 154 ? -4.766 0.623 13.516 1 92.19 154 GLY A N 1
ATOM 1251 C CA . GLY A 1 154 ? -3.697 1.216 12.727 1 92.19 154 GLY A CA 1
ATOM 1252 C C . GLY A 1 154 ? -2.32 0.703 13.102 1 92.19 154 GLY A C 1
ATOM 1253 O O . GLY A 1 154 ? -1.402 0.714 12.281 1 92.19 154 GLY A O 1
ATOM 1254 N N . ILE A 1 155 ? -2.227 0.293 14.297 1 90.5 155 ILE A N 1
ATOM 1255 C CA . ILE A 1 155 ? -0.967 -0.256 14.781 1 90.5 155 ILE A CA 1
ATOM 1256 C C . ILE A 1 155 ? -0.925 -1.761 14.523 1 90.5 155 ILE A C 1
ATOM 1258 O O . ILE A 1 155 ? 0.022 -2.268 13.922 1 90.5 155 ILE A O 1
ATOM 1262 N N . LEU A 1 156 ? -1.97 -2.41 15.086 1 89.75 156 LEU A N 1
ATOM 1263 C CA . LEU A 1 156 ? -2.154 -3.838 14.852 1 89.75 156 LEU A CA 1
ATOM 1264 C C . LEU A 1 156 ? -2.986 -4.078 13.594 1 89.75 156 LEU A C 1
ATOM 1266 O O . LEU A 1 156 ? -4.215 -3.967 13.625 1 89.75 156 LEU A O 1
ATOM 1270 N N . ARG A 1 157 ? -2.352 -4.469 12.594 1 89.75 157 ARG A N 1
ATOM 1271 C CA . ARG A 1 157 ? -3.088 -4.672 11.352 1 89.75 157 ARG A CA 1
ATOM 1272 C C . ARG A 1 157 ? -3.295 -6.156 11.07 1 89.75 157 ARG A C 1
ATOM 1274 O O . ARG A 1 157 ? -2.33 -6.918 11 1 89.75 157 ARG A O 1
ATOM 1281 N N . LEU A 1 158 ? -4.492 -6.438 10.938 1 89.19 158 LEU A N 1
ATOM 1282 C CA . LEU A 1 158 ? -4.887 -7.812 10.648 1 89.19 158 LEU A CA 1
ATOM 1283 C C . LEU A 1 158 ? -5.652 -7.891 9.336 1 89.19 158 LEU A C 1
ATOM 1285 O O . LEU A 1 158 ? -6.199 -6.891 8.867 1 89.19 158 LEU A O 1
ATOM 1289 N N . PRO A 1 159 ? -5.688 -8.969 8.688 1 85.94 159 PRO A N 1
ATOM 1290 C CA . PRO A 1 159 ? -6.285 -9.102 7.355 1 85.94 159 PRO A CA 1
ATOM 1291 C C . PRO A 1 159 ? -7.785 -8.805 7.348 1 85.94 159 PRO A C 1
ATOM 1293 O O . PRO A 1 159 ? -8.281 -8.156 6.426 1 85.94 159 PRO A O 1
ATOM 1296 N N . GLU A 1 160 ? -8.453 -9.25 8.391 1 85.44 160 GLU A N 1
ATOM 1297 C CA . GLU A 1 160 ? -9.891 -9.047 8.461 1 85.44 160 GLU A CA 1
ATOM 1298 C C . GLU A 1 160 ? -10.297 -8.406 9.781 1 85.44 160 GLU A C 1
ATOM 1300 O O . GLU A 1 160 ? -9.641 -8.602 10.805 1 85.44 160 GLU A O 1
ATOM 1305 N N . LYS A 1 161 ? -11.406 -7.707 9.719 1 85.69 161 LYS A N 1
ATOM 1306 C CA . LYS A 1 161 ? -11.891 -7.043 10.93 1 85.69 161 LYS A CA 1
ATOM 1307 C C . LYS A 1 161 ? -12.242 -8.055 12.016 1 85.69 161 LYS A C 1
ATOM 1309 O O . LYS A 1 161 ? -12.016 -7.805 13.195 1 85.69 161 LYS A O 1
ATOM 1314 N N . THR A 1 162 ? -12.75 -9.203 11.602 1 85.56 162 THR A N 1
ATOM 1315 C CA . THR A 1 162 ? -13.18 -10.203 12.57 1 85.56 162 THR A CA 1
ATOM 1316 C C . THR A 1 162 ? -11.977 -10.82 13.273 1 85.56 162 THR A C 1
ATOM 1318 O O . THR A 1 162 ? -12.117 -11.414 14.352 1 85.56 162 THR A O 1
ATOM 1321 N N . ASP A 1 163 ? -10.844 -10.648 12.695 1 87.06 163 ASP A N 1
ATOM 1322 C CA . ASP A 1 163 ? -9.633 -11.234 13.258 1 87.06 163 ASP A CA 1
ATOM 1323 C C . ASP A 1 163 ? -9.281 -10.594 14.594 1 87.06 163 ASP A C 1
ATOM 1325 O O . ASP A 1 163 ? -8.656 -11.234 15.453 1 87.06 163 ASP A O 1
ATOM 1329 N N . TYR A 1 164 ? -9.727 -9.414 14.781 1 88.62 164 TYR A N 1
ATOM 1330 C CA . TYR A 1 164 ? -9.414 -8.703 16.016 1 88.62 164 TYR A CA 1
ATOM 1331 C C . TYR A 1 164 ? -10.102 -9.344 17.219 1 88.62 164 TYR A C 1
ATOM 1333 O O . TYR A 1 164 ? -9.641 -9.211 18.344 1 88.62 164 TYR A O 1
ATOM 1341 N N . TRP A 1 165 ? -11.156 -10.062 17 1 88.62 165 TRP A N 1
ATOM 1342 C CA . TRP A 1 165 ? -11.922 -10.672 18.094 1 88.62 165 TRP A CA 1
ATOM 1343 C C . TRP A 1 165 ? -11.773 -12.188 18.078 1 88.62 165 TRP A C 1
ATOM 1345 O O . TRP A 1 165 ? -12.398 -12.891 18.875 1 88.62 165 TRP A O 1
ATOM 1355 N N . ARG A 1 166 ? -10.945 -12.633 17.094 1 81 166 ARG A N 1
ATOM 1356 C CA . ARG A 1 166 ? -10.75 -14.078 17.016 1 81 166 ARG A CA 1
ATOM 1357 C C . ARG A 1 166 ? -9.898 -14.578 18.172 1 81 166 ARG A C 1
ATOM 1359 O O . ARG A 1 166 ? -8.906 -13.961 18.547 1 81 166 ARG A O 1
ATOM 1366 N N . GLN A 1 167 ? -10.219 -15.586 18.875 1 66.62 167 GLN A N 1
ATOM 1367 C CA . GLN A 1 167 ? -9.547 -16.062 20.078 1 66.62 167 GLN A CA 1
ATOM 1368 C C . GLN A 1 167 ? -8.648 -17.266 19.781 1 66.62 167 GLN A C 1
ATOM 1370 O O . GLN A 1 167 ? -7.684 -17.516 20.5 1 66.62 167 GLN A O 1
ATOM 1375 N N . ASN A 1 168 ? -8.93 -18.078 18.844 1 56.38 168 ASN A N 1
ATOM 1376 C CA . ASN A 1 168 ? -8.25 -19.359 18.672 1 56.38 168 ASN A CA 1
ATOM 1377 C C . ASN A 1 168 ? -6.953 -19.203 17.891 1 56.38 168 ASN A C 1
ATOM 1379 O O . ASN A 1 168 ? -6.496 -20.141 17.25 1 56.38 168 ASN A O 1
ATOM 1383 N N . LYS A 1 169 ? -6.293 -17.953 18.109 1 59.41 169 LYS A N 1
ATOM 1384 C CA . LYS A 1 169 ? -5.129 -17.906 17.219 1 59.41 169 LYS A CA 1
ATOM 1385 C C . LYS A 1 169 ? -3.83 -17.984 18.016 1 59.41 169 LYS A C 1
ATOM 1387 O O . LYS A 1 169 ? -3.689 -17.344 19.062 1 59.41 169 LYS A O 1
ATOM 1392 N N . TRP A 1 170 ? -3.047 -19.047 17.719 1 61.53 170 TRP A N 1
ATOM 1393 C CA . TRP A 1 170 ? -1.795 -19.344 18.406 1 61.53 170 TRP A CA 1
ATOM 1394 C C . TRP A 1 170 ? -0.787 -18.219 18.219 1 61.53 170 TRP A C 1
ATOM 1396 O O . TRP A 1 170 ? 0.063 -17.984 19.078 1 61.53 170 TRP A O 1
ATOM 1406 N N . MET A 1 171 ? -0.964 -17.422 17.234 1 72 171 MET A N 1
ATOM 1407 C CA . MET A 1 171 ? 0.165 -16.547 16.922 1 72 171 MET A CA 1
ATOM 1408 C C . MET A 1 171 ? 0.076 -15.234 17.703 1 72 171 MET A C 1
ATOM 1410 O O . MET A 1 171 ? 1.099 -14.672 18.109 1 72 171 MET A O 1
ATOM 1414 N N . PHE A 1 172 ? -1.164 -14.82 18 1 75.19 172 PHE A N 1
ATOM 1415 C CA . PHE A 1 172 ? -1.334 -13.562 18.719 1 75.19 172 PHE A CA 1
ATOM 1416 C C . PHE A 1 172 ? -2.691 -13.516 19.406 1 75.19 172 PHE A C 1
ATOM 1418 O O . PHE A 1 172 ? -3.598 -14.273 19.062 1 75.19 172 PHE A O 1
ATOM 1425 N N . CYS A 1 173 ? -2.684 -12.781 20.422 1 76.81 173 CYS A N 1
ATOM 1426 C CA . CYS A 1 173 ? -3.934 -12.477 21.109 1 76.81 173 CYS A CA 1
ATOM 1427 C C . CYS A 1 173 ? -4.133 -10.977 21.25 1 76.81 173 CYS A C 1
ATOM 1429 O O . CYS A 1 173 ? -3.166 -10.227 21.391 1 76.81 173 CYS A O 1
ATOM 1431 N N . THR A 1 174 ? -5.453 -10.641 21.078 1 80.62 174 THR A N 1
ATOM 1432 C CA . THR A 1 174 ? -5.762 -9.219 21.203 1 80.62 174 THR A CA 1
ATOM 1433 C C . THR A 1 174 ? -6.668 -8.969 22.406 1 80.62 174 THR A C 1
ATOM 1435 O O . THR A 1 174 ? -7.309 -9.898 22.906 1 80.62 174 THR A O 1
ATOM 1438 N N . SER A 1 175 ? -6.703 -7.762 22.859 1 82.06 175 SER A N 1
ATOM 1439 C CA . SER A 1 175 ? -7.566 -7.383 23.969 1 82.06 175 SER A CA 1
ATOM 1440 C C . SER A 1 175 ? -8.875 -6.785 23.469 1 82.06 175 SER A C 1
ATOM 1442 O O . SER A 1 175 ? -9.648 -6.23 24.25 1 82.06 175 SER A O 1
ATOM 1444 N N . TYR A 1 176 ? -9.18 -6.898 22.266 1 89 176 TYR A N 1
ATOM 1445 C CA . TYR A 1 176 ? -10.344 -6.242 21.688 1 89 176 TYR A CA 1
ATOM 1446 C C . TYR A 1 176 ? -11.633 -6.793 22.281 1 89 176 TYR A C 1
ATOM 1448 O O . TYR A 1 176 ? -12.562 -6.035 22.578 1 89 176 TYR A O 1
ATOM 1456 N N . ASN A 1 177 ? -11.617 -8.078 22.578 1 86.12 177 ASN A N 1
ATOM 1457 C CA . ASN A 1 177 ? -12.805 -8.727 23.125 1 86.12 177 ASN A CA 1
ATOM 1458 C C . ASN A 1 177 ? -13.086 -8.25 24.547 1 86.12 177 ASN A C 1
ATOM 1460 O O . ASN A 1 177 ? -14.234 -8.25 24.984 1 86.12 177 ASN A O 1
ATOM 1464 N N . ARG A 1 178 ? -12.086 -7.906 25.188 1 86 178 ARG A N 1
ATOM 1465 C CA . ARG A 1 178 ? -12.219 -7.445 26.562 1 86 178 ARG A CA 1
ATOM 1466 C C . ARG A 1 178 ? -12.75 -6.016 26.625 1 86 178 ARG A C 1
ATOM 1468 O O . ARG A 1 178 ? -13.414 -5.625 27.578 1 86 178 ARG A O 1
ATOM 1475 N N . VAL A 1 179 ? -12.5 -5.273 25.656 1 92.5 179 VAL A N 1
ATOM 1476 C CA . VAL A 1 179 ? -12.867 -3.861 25.625 1 92.5 179 VAL A CA 1
ATOM 1477 C C . VAL A 1 179 ? -14.305 -3.713 25.109 1 92.5 179 VAL A C 1
ATOM 1479 O O . VAL A 1 179 ? -15.109 -3.002 25.719 1 92.5 179 VAL A O 1
ATOM 1482 N N . MET A 1 180 ? -14.617 -4.387 24 1 93.44 180 MET A N 1
ATOM 1483 C CA . MET A 1 180 ? -15.922 -4.301 23.344 1 93.44 180 MET A CA 1
ATOM 1484 C C . MET A 1 180 ? -16.203 -5.559 22.531 1 93.44 180 MET A C 1
ATOM 1486 O O . MET A 1 180 ? -15.312 -6.082 21.859 1 93.44 180 MET A O 1
ATOM 1490 N N . SER A 1 181 ? -17.422 -6.043 22.672 1 91.88 181 SER A N 1
ATOM 1491 C CA . SER A 1 181 ? -17.766 -7.211 21.875 1 91.88 181 SER A CA 1
ATOM 1492 C C . SER A 1 181 ? -17.734 -6.891 20.391 1 91.88 181 SER A C 1
ATOM 1494 O O . SER A 1 181 ? -17.922 -5.738 19.984 1 91.88 181 SER A O 1
ATOM 1496 N N . ARG A 1 182 ? -17.484 -7.895 19.578 1 92 182 ARG A N 1
ATOM 1497 C CA . ARG A 1 182 ? -17.406 -7.758 18.125 1 92 182 ARG A CA 1
ATOM 1498 C C . ARG A 1 182 ? -18.703 -7.16 17.562 1 92 182 ARG A C 1
ATOM 1500 O O . ARG A 1 182 ? -18.656 -6.211 16.781 1 92 182 ARG A O 1
ATOM 1507 N N . ASP A 1 183 ? -19.828 -7.629 18.016 1 90.62 183 ASP A N 1
ATOM 1508 C CA . ASP A 1 183 ? -21.125 -7.195 17.5 1 90.62 183 ASP A CA 1
ATOM 1509 C C . ASP A 1 183 ? -21.406 -5.738 17.875 1 90.62 183 ASP A C 1
ATOM 1511 O O . ASP A 1 183 ? -21.969 -4.988 17.078 1 90.62 183 ASP A O 1
ATOM 1515 N N . ARG A 1 184 ? -21.031 -5.422 19.062 1 93.5 184 ARG A N 1
ATOM 1516 C CA . ARG A 1 184 ? -21.234 -4.039 19.484 1 93.5 184 ARG A CA 1
ATOM 1517 C C . ARG A 1 184 ? -20.375 -3.086 18.672 1 93.5 184 ARG A C 1
ATOM 1519 O O . ARG A 1 184 ? -20.844 -2.025 18.25 1 93.5 184 ARG A O 1
ATOM 1526 N N . PHE A 1 185 ? -19.141 -3.443 18.469 1 95 185 PHE A N 1
ATOM 1527 C CA . PHE A 1 185 ? -18.25 -2.639 17.625 1 95 185 PHE A CA 1
ATOM 1528 C C . PHE A 1 185 ? -18.859 -2.457 16.234 1 95 185 PHE A C 1
ATOM 1530 O O . PHE A 1 185 ? -18.891 -1.343 15.711 1 95 185 PHE A O 1
ATOM 1537 N N . HIS A 1 186 ? -19.406 -3.527 15.688 1 93.69 186 HIS A N 1
ATOM 1538 C CA . HIS A 1 186 ? -19.984 -3.488 14.352 1 93.69 186 HIS A CA 1
ATOM 1539 C C . HIS A 1 186 ? -21.234 -2.605 14.305 1 93.69 186 HIS A C 1
ATOM 1541 O O . HIS A 1 186 ? -21.484 -1.94 13.297 1 93.69 186 HIS A O 1
ATOM 1547 N N . GLN A 1 187 ? -21.938 -2.639 15.336 1 94.31 187 GLN A N 1
ATOM 1548 C CA . GLN A 1 187 ? -23.109 -1.769 15.406 1 94.31 187 GLN A CA 1
ATOM 1549 C C . GLN A 1 187 ? -22.703 -0.298 15.359 1 94.31 187 GLN A C 1
ATOM 1551 O O . GLN A 1 187 ? -23.266 0.48 14.586 1 94.31 187 GLN A O 1
ATOM 1556 N N . ILE A 1 188 ? -21.766 0.01 16.172 1 96.62 188 ILE A N 1
ATOM 1557 C CA . ILE A 1 188 ? -21.328 1.4 16.234 1 96.62 188 ILE A CA 1
ATOM 1558 C C . ILE A 1 188 ? -20.703 1.801 14.906 1 96.62 188 ILE A C 1
ATOM 1560 O O . ILE A 1 188 ? -20.953 2.898 14.398 1 96.62 188 ILE A O 1
ATOM 1564 N N . TRP A 1 189 ? -19.938 0.897 14.352 1 95.75 189 TRP A N 1
ATOM 1565 C CA . TRP A 1 189 ? -19.328 1.121 13.047 1 95.75 189 TRP A CA 1
ATOM 1566 C C . TRP A 1 189 ? -20.391 1.397 11.984 1 95.75 189 TRP A C 1
ATOM 1568 O O . TRP A 1 189 ? -20.25 2.34 11.203 1 95.75 189 TRP A O 1
ATOM 1578 N N . ARG A 1 190 ? -21.406 0.693 11.969 1 93.94 190 ARG A N 1
ATOM 1579 C CA . ARG A 1 190 ? -22.469 0.778 10.969 1 93.94 190 ARG A CA 1
ATOM 1580 C C . ARG A 1 190 ? -23.219 2.102 11.07 1 93.94 190 ARG A C 1
ATOM 1582 O O . ARG A 1 190 ? -23.547 2.717 10.055 1 93.94 190 ARG A O 1
ATOM 1589 N N . TYR A 1 191 ? -23.422 2.518 12.281 1 96 191 TYR A N 1
ATOM 1590 C CA . TYR A 1 191 ? -24.328 3.645 12.453 1 96 191 TYR A CA 1
ATOM 1591 C C . TYR A 1 191 ? -23.562 4.926 12.75 1 96 191 TYR A C 1
ATOM 1593 O O . TYR A 1 191 ? -24.156 5.973 13.008 1 96 191 TYR A O 1
ATOM 1601 N N . LEU A 1 192 ? -22.219 4.836 12.703 1 96.5 192 LEU A N 1
ATOM 1602 C CA . LEU A 1 192 ? -21.406 6.035 12.898 1 96.5 192 LEU A CA 1
ATOM 1603 C C . LEU A 1 192 ? -21.859 7.148 11.953 1 96.5 192 LEU A C 1
ATOM 1605 O O . LEU A 1 192 ? -21.984 6.926 10.742 1 96.5 192 LEU A O 1
ATOM 1609 N N . HIS A 1 193 ? -22.141 8.289 12.523 1 96.19 193 HIS A N 1
ATOM 1610 C CA . HIS A 1 193 ? -22.656 9.406 11.734 1 96.19 193 HIS A CA 1
ATOM 1611 C C . HIS A 1 193 ? -22.266 10.742 12.359 1 96.19 193 HIS A C 1
ATOM 1613 O O . HIS A 1 193 ? -22.078 10.828 13.578 1 96.19 193 HIS A O 1
ATOM 1619 N N . ILE A 1 194 ? -22.156 11.742 11.539 1 94.94 194 ILE A N 1
ATOM 1620 C CA . ILE A 1 194 ? -21.688 13.008 12.086 1 94.94 194 ILE A CA 1
ATOM 1621 C C . ILE A 1 194 ? -22.688 14.117 11.758 1 94.94 194 ILE A C 1
ATOM 1623 O O . ILE A 1 194 ? -22.578 15.227 12.273 1 94.94 194 ILE A O 1
ATOM 1627 N N . GLN A 1 195 ? -23.641 13.859 10.922 1 93.19 195 GLN A N 1
ATOM 1628 C CA . GLN A 1 195 ? -24.609 14.859 10.5 1 93.19 195 GLN A CA 1
ATOM 1629 C C . GLN A 1 195 ? -26 14.234 10.32 1 93.19 195 GLN A C 1
ATOM 1631 O O . GLN A 1 195 ? -26.125 13.148 9.75 1 93.19 195 GLN A O 1
ATOM 1636 N N . ASN A 1 196 ? -26.969 14.969 10.812 1 91.94 196 ASN A N 1
ATOM 1637 C CA . ASN A 1 196 ? -28.344 14.484 10.695 1 91.94 196 ASN A CA 1
ATOM 1638 C C . ASN A 1 196 ? -28.844 14.547 9.25 1 91.94 196 ASN A C 1
ATOM 1640 O O . ASN A 1 196 ? -28.938 15.633 8.672 1 91.94 196 ASN A O 1
ATOM 1644 N N . ASN A 1 197 ? -29.219 13.477 8.727 1 88 197 ASN A N 1
ATOM 1645 C CA . ASN A 1 197 ? -29.672 13.383 7.34 1 88 197 ASN A CA 1
ATOM 1646 C C . ASN A 1 197 ? -30.969 14.164 7.117 1 88 197 ASN A C 1
ATOM 1648 O O . ASN A 1 197 ? -31.266 14.57 5.992 1 88 197 ASN A O 1
ATOM 1652 N N . GLU A 1 198 ? -31.625 14.344 8.141 1 88.31 198 GLU A N 1
ATOM 1653 C CA . GLU A 1 198 ? -32.938 15 8.023 1 88.31 198 GLU A CA 1
ATOM 1654 C C . GLU A 1 198 ? -32.781 16.516 7.965 1 88.31 198 GLU A C 1
ATOM 1656 O O . GLU A 1 198 ? -33.719 17.219 7.621 1 88.31 198 GLU A O 1
ATOM 1661 N N . GLU A 1 199 ? -31.625 16.969 8.219 1 87.75 199 GLU A N 1
ATOM 1662 C CA . GLU A 1 199 ? -31.375 18.406 8.195 1 87.75 199 GLU A CA 1
ATOM 1663 C C . GLU A 1 199 ? -30.75 18.828 6.871 1 87.75 199 GLU A C 1
ATOM 1665 O O . GLU A 1 199 ? -30.062 19.859 6.809 1 87.75 199 GLU A O 1
ATOM 1670 N N . LEU A 1 200 ? -30.938 18.094 5.891 1 86.19 200 LEU A N 1
ATOM 1671 C CA . LEU A 1 200 ? -30.391 18.406 4.574 1 86.19 200 LEU A CA 1
ATOM 1672 C C . LEU A 1 200 ? -30.953 19.719 4.051 1 86.19 200 LEU A C 1
ATOM 1674 O O . LEU A 1 200 ? -32.156 19.891 3.955 1 86.19 200 LEU A O 1
ATOM 1678 N N . PRO A 1 201 ? -30.031 20.578 3.803 1 87.19 201 PRO A N 1
ATOM 1679 C CA . PRO A 1 201 ? -30.5 21.844 3.23 1 87.19 201 PRO A CA 1
ATOM 1680 C C . PRO A 1 201 ? -31 21.688 1.798 1 87.19 201 PRO A C 1
ATOM 1682 O O . PRO A 1 201 ? -30.781 20.656 1.167 1 87.19 201 PRO A O 1
ATOM 1685 N N . ASP A 1 202 ? -31.641 22.719 1.32 1 84.75 202 ASP A N 1
ATOM 1686 C CA . ASP A 1 202 ? -32.188 22.688 -0.025 1 84.75 202 ASP A CA 1
ATOM 1687 C C . ASP A 1 202 ? -31.109 22.594 -1.081 1 84.75 202 ASP A C 1
ATOM 1689 O O . ASP A 1 202 ? -31.25 21.891 -2.08 1 84.75 202 ASP A O 1
ATOM 1693 N N . THR A 1 203 ? -29.984 23.281 -0.839 1 86 203 THR A N 1
ATOM 1694 C CA . THR A 1 203 ? -28.844 23.234 -1.753 1 86 203 THR A CA 1
ATOM 1695 C C . THR A 1 203 ? -27.578 22.812 -1.018 1 86 203 THR A C 1
ATOM 1697 O O . THR A 1 203 ? -26.703 23.641 -0.732 1 86 203 THR A O 1
ATOM 1700 N N . PRO A 1 204 ? -27.547 21.625 -0.872 1 83.5 204 PRO A N 1
ATOM 1701 C CA . PRO A 1 204 ? -26.391 21.172 -0.1 1 83.5 204 PRO A CA 1
ATOM 1702 C C . PRO A 1 204 ? -25.109 21.156 -0.922 1 83.5 204 PRO A C 1
ATOM 1704 O O . PRO A 1 204 ? -25.141 20.875 -2.123 1 83.5 204 PRO A O 1
ATOM 1707 N N . ASP A 1 205 ? -24.094 21.578 -0.265 1 86.25 205 ASP A N 1
ATOM 1708 C CA . ASP A 1 205 ? -22.812 21.391 -0.933 1 86.25 205 ASP A CA 1
ATOM 1709 C C . ASP A 1 205 ? -22.375 19.938 -0.871 1 86.25 205 ASP A C 1
ATOM 1711 O O . ASP A 1 205 ? -22.906 19.156 -0.091 1 86.25 205 ASP A O 1
ATOM 1715 N N . LYS A 1 206 ? -21.438 19.594 -1.602 1 89.12 206 LYS A N 1
ATOM 1716 C CA . LYS A 1 206 ? -21 18.219 -1.748 1 89.12 206 LYS A CA 1
ATOM 1717 C C . LYS A 1 206 ? -20.438 17.672 -0.435 1 89.12 206 LYS A C 1
ATOM 1719 O O . LYS A 1 206 ? -20.422 16.469 -0.216 1 89.12 206 LYS A O 1
ATOM 1724 N N . LEU A 1 207 ? -20.047 18.641 0.479 1 93.06 207 LEU A N 1
ATOM 1725 C CA . LEU A 1 207 ? -19.422 18.219 1.729 1 93.06 207 LEU A CA 1
ATOM 1726 C C . LEU A 1 207 ? -20.391 18.391 2.902 1 93.06 207 LEU A C 1
ATOM 1728 O O . LEU A 1 207 ? -19.969 18.359 4.062 1 93.06 207 LEU A O 1
ATOM 1732 N N . TRP A 1 208 ? -21.609 18.578 2.688 1 92 208 TRP A N 1
ATOM 1733 C CA . TRP A 1 208 ? -22.594 18.891 3.717 1 92 208 TRP A CA 1
ATOM 1734 C C . TRP A 1 208 ? -22.562 17.859 4.836 1 92 208 TRP A C 1
ATOM 1736 O O . TRP A 1 208 ? -22.688 18.203 6.016 1 92 208 TRP A O 1
ATOM 1746 N N . LYS A 1 209 ? -22.344 16.609 4.504 1 90.5 209 LYS A N 1
ATOM 1747 C CA . LYS A 1 209 ? -22.391 15.516 5.469 1 90.5 209 LYS A CA 1
ATOM 1748 C C . LYS A 1 209 ? -21.281 15.656 6.512 1 90.5 209 LYS A C 1
ATOM 1750 O O . LYS A 1 209 ? -21.422 15.148 7.629 1 90.5 209 LYS A O 1
ATOM 1755 N N . VAL A 1 210 ? -20.172 16.359 6.156 1 94 210 VAL A N 1
ATOM 1756 C CA . VAL A 1 210 ? -19.047 16.453 7.074 1 94 210 VAL A CA 1
ATOM 1757 C C . VAL A 1 210 ? -18.672 17.906 7.305 1 94 210 VAL A C 1
ATOM 1759 O O . VAL A 1 210 ? -17.609 18.203 7.852 1 94 210 VAL A O 1
ATOM 1762 N N . ARG A 1 211 ? -19.453 18.844 6.926 1 93.88 211 ARG A N 1
ATOM 1763 C CA . ARG A 1 211 ? -19.141 20.281 6.957 1 93.88 211 ARG A CA 1
ATOM 1764 C C . ARG A 1 211 ? -18.844 20.734 8.383 1 93.88 211 ARG A C 1
ATOM 1766 O O . ARG A 1 211 ? -17.828 21.391 8.633 1 93.88 211 ARG A O 1
ATOM 1773 N N . TRP A 1 212 ? -19.75 20.422 9.219 1 95.06 212 TRP A N 1
ATOM 1774 C CA . TRP A 1 212 ? -19.562 20.844 10.602 1 95.06 212 TRP A CA 1
ATOM 1775 C C . TRP A 1 212 ? -18.25 20.297 11.164 1 95.06 212 TRP A C 1
ATOM 1777 O O . TRP A 1 212 ? -17.5 21.031 11.82 1 95.06 212 TRP A O 1
ATOM 1787 N N . PHE A 1 213 ? -18.031 19.047 10.93 1 97.06 213 PHE A N 1
ATOM 1788 C CA . PHE A 1 213 ? -16.844 18.359 11.414 1 97.06 213 PHE A CA 1
ATOM 1789 C C . PHE A 1 213 ? -15.57 19.016 10.891 1 97.06 213 PHE A C 1
ATOM 1791 O O . PHE A 1 213 ? -14.625 19.25 11.648 1 97.06 213 PHE A O 1
ATOM 1798 N N . LEU A 1 214 ? -15.539 19.375 9.625 1 97.81 214 LEU A N 1
ATOM 1799 C CA . LEU A 1 214 ? -14.406 20.031 8.984 1 97.81 214 LEU A CA 1
ATOM 1800 C C . LEU A 1 214 ? -14.148 21.406 9.586 1 97.81 214 LEU A C 1
ATOM 1802 O O . LEU A 1 214 ? -13.008 21.734 9.922 1 97.81 214 LEU A O 1
ATOM 1806 N N . GLU A 1 215 ? -15.156 22.109 9.719 1 97 215 GLU A N 1
ATOM 1807 C CA . GLU A 1 215 ? -15.039 23.469 10.258 1 97 215 GLU A CA 1
ATOM 1808 C C . GLU A 1 215 ? -14.594 23.438 11.719 1 97 215 GLU A C 1
ATOM 1810 O O . GLU A 1 215 ? -13.781 24.281 12.141 1 97 215 GLU A O 1
ATOM 1815 N N . TYR A 1 216 ? -15.164 22.5 12.414 1 97.81 216 TYR A N 1
ATOM 1816 C CA . TYR A 1 216 ? -14.797 22.375 13.82 1 97.81 216 TYR A CA 1
ATOM 1817 C C . TYR A 1 216 ? -13.305 22.109 13.977 1 97.81 216 TYR A C 1
ATOM 1819 O O . TYR A 1 216 ? -12.625 22.812 14.734 1 97.81 216 TYR A O 1
ATOM 1827 N N . LEU A 1 217 ? -12.781 21.156 13.266 1 98.19 217 LEU A N 1
ATOM 1828 C CA . LEU A 1 217 ? -11.375 20.766 13.414 1 98.19 217 LEU A CA 1
ATOM 1829 C C . LEU A 1 217 ? -10.461 21.844 12.844 1 98.19 217 LEU A C 1
ATOM 1831 O O . LEU A 1 217 ? -9.383 22.109 13.391 1 98.19 217 LEU A O 1
ATOM 1835 N N . ASN A 1 218 ? -10.859 22.469 11.766 1 97.81 218 ASN A N 1
ATOM 1836 C CA . ASN A 1 218 ? -10.086 23.594 11.242 1 97.81 218 ASN A CA 1
ATOM 1837 C C . ASN A 1 218 ? -9.922 24.703 12.281 1 97.81 218 ASN A C 1
ATOM 1839 O O . ASN A 1 218 ? -8.844 25.281 12.422 1 97.81 218 ASN A O 1
ATOM 1843 N N . GLY A 1 219 ? -11.016 24.969 12.953 1 97.38 219 GLY A N 1
ATOM 1844 C CA . GLY A 1 219 ? -10.961 25.953 14.023 1 97.38 219 GLY A CA 1
ATOM 1845 C C . GLY A 1 219 ? -10.031 25.562 15.156 1 97.38 219 GLY A C 1
ATOM 1846 O O . GLY A 1 219 ? -9.195 26.359 15.586 1 97.38 219 GLY A O 1
ATOM 1847 N N . LYS A 1 220 ? -10.133 24.344 15.555 1 97.56 220 LYS A N 1
ATOM 1848 C CA . LYS A 1 220 ? -9.32 23.844 16.672 1 97.56 220 LYS A CA 1
ATOM 1849 C C . LYS A 1 220 ? -7.844 23.797 16.297 1 97.56 220 LYS A C 1
ATOM 1851 O O . LYS A 1 220 ? -6.98 24.141 17.109 1 97.56 220 LYS A O 1
ATOM 1856 N N . PHE A 1 221 ? -7.52 23.344 15.094 1 98.12 221 PHE A N 1
ATOM 1857 C CA . PHE A 1 221 ? -6.137 23.219 14.641 1 98.12 221 PHE A CA 1
ATOM 1858 C C . PHE A 1 221 ? -5.438 24.578 14.695 1 98.12 221 PHE A C 1
ATOM 1860 O O . PHE A 1 221 ? -4.262 24.656 15.055 1 98.12 221 PHE A O 1
ATOM 1867 N N . GLY A 1 222 ? -6.168 25.609 14.352 1 96 222 GLY A N 1
ATOM 1868 C CA . GLY A 1 222 ? -5.598 26.953 14.367 1 96 222 GLY A CA 1
ATOM 1869 C C . GLY A 1 222 ? -5.512 27.547 15.75 1 96 222 GLY A C 1
ATOM 1870 O O . GLY A 1 222 ? -4.609 28.344 16.031 1 96 222 GLY A O 1
ATOM 1871 N N . GLU A 1 223 ? -6.383 27.156 16.594 1 95.69 223 GLU A N 1
ATOM 1872 C CA . GLU A 1 223 ? -6.504 27.734 17.922 1 95.69 223 GLU A CA 1
ATOM 1873 C C . GLU A 1 223 ? -5.457 27.172 18.875 1 95.69 223 GLU A C 1
ATOM 1875 O O . GLU A 1 223 ? -4.902 27.891 19.703 1 95.69 223 GLU A O 1
ATOM 1880 N N . ILE A 1 224 ? -5.105 25.969 18.766 1 96.94 224 ILE A N 1
ATOM 1881 C CA . ILE A 1 224 ? -4.367 25.234 19.797 1 96.94 224 ILE A CA 1
ATOM 1882 C C . ILE A 1 224 ? -2.865 25.391 19.547 1 96.94 224 ILE A C 1
ATOM 1884 O O . ILE A 1 224 ? -2.066 25.297 20.484 1 96.94 224 ILE A O 1
ATOM 1888 N N . TYR A 1 225 ? -2.488 25.656 18.312 1 97.44 225 TYR A N 1
ATOM 1889 C CA . TYR A 1 225 ? -1.077 25.703 17.953 1 97.44 225 TYR A CA 1
ATOM 1890 C C . TYR A 1 225 ? -0.835 26.703 16.828 1 97.44 225 TYR A C 1
ATOM 1892 O O . TYR A 1 225 ? -1.594 26.766 15.859 1 97.44 225 TYR A O 1
ATOM 1900 N N . VAL A 1 226 ? 0.155 27.516 17.047 1 97 226 VAL A N 1
ATOM 1901 C CA . VAL A 1 226 ? 0.604 28.469 16.031 1 97 226 VAL A CA 1
ATOM 1902 C C . VAL A 1 226 ? 1.932 28 15.438 1 97 226 VAL A C 1
ATOM 1904 O O . VAL A 1 226 ? 2.912 27.812 16.172 1 97 226 VAL A O 1
ATOM 1907 N N . PRO A 1 227 ? 1.9 27.734 14.156 1 97.31 227 PRO A N 1
ATOM 1908 C CA . PRO A 1 227 ? 3.164 27.312 13.555 1 97.31 227 PRO A CA 1
ATOM 1909 C C . PRO A 1 227 ? 4.285 28.328 13.742 1 97.31 227 PRO A C 1
ATOM 1911 O O . PRO A 1 227 ? 4.02 29.516 13.891 1 97.31 227 PRO A O 1
ATOM 1914 N N . TYR A 1 228 ? 5.449 27.781 13.742 1 95.12 228 TYR A N 1
ATOM 1915 C CA . TYR A 1 228 ? 6.598 28.672 13.734 1 95.12 228 TYR A CA 1
ATOM 1916 C C . TYR A 1 228 ? 6.773 29.328 12.367 1 95.12 228 TYR A C 1
ATOM 1918 O O . TYR A 1 228 ? 5.836 29.375 11.57 1 95.12 228 TYR A O 1
ATOM 1926 N N . GLU A 1 229 ? 7.863 29.688 11.938 1 95.44 229 GLU A N 1
ATOM 1927 C CA . GLU A 1 229 ? 8.125 30.656 10.883 1 95.44 229 GLU A CA 1
ATOM 1928 C C . GLU A 1 229 ? 7.906 30.047 9.5 1 95.44 229 GLU A C 1
ATOM 1930 O O . GLU A 1 229 ? 7.562 30.75 8.547 1 95.44 229 GLU A O 1
ATOM 1935 N N . ASN A 1 230 ? 8.016 28.781 9.328 1 98.12 230 ASN A N 1
ATOM 1936 C CA . ASN A 1 230 ? 8.016 28.172 8 1 98.12 230 ASN A CA 1
ATOM 1937 C C . ASN A 1 230 ? 6.891 27.156 7.855 1 98.12 230 ASN A C 1
ATOM 1939 O O . ASN A 1 230 ? 6.77 26.234 8.672 1 98.12 230 ASN A O 1
ATOM 1943 N N . VAL A 1 231 ? 6.062 27.297 6.828 1 98.56 231 VAL A N 1
ATOM 1944 C CA . VAL A 1 231 ? 4.977 26.375 6.543 1 98.56 231 VAL A CA 1
ATOM 1945 C C . VAL A 1 231 ? 4.988 26 5.062 1 98.56 231 VAL A C 1
ATOM 1947 O O . VAL A 1 231 ? 5.668 26.641 4.262 1 98.56 231 VAL A O 1
ATOM 1950 N N . THR A 1 232 ? 4.281 24.953 4.734 1 98.56 232 THR A N 1
ATOM 1951 C CA . THR A 1 232 ? 4.172 24.484 3.355 1 98.56 232 THR A CA 1
ATOM 1952 C C . THR A 1 232 ? 2.709 24.328 2.949 1 98.56 232 THR A C 1
ATOM 1954 O O . THR A 1 232 ? 1.87 23.938 3.766 1 98.56 232 THR A O 1
ATOM 1957 N N . VAL A 1 233 ? 2.432 24.656 1.712 1 98 233 VAL A N 1
ATOM 1958 C CA . VAL A 1 233 ? 1.131 24.375 1.108 1 98 233 VAL A CA 1
ATOM 1959 C C . VAL A 1 233 ? 1.279 23.328 0.015 1 98 233 VAL A C 1
ATOM 1961 O O . VAL A 1 233 ? 2.139 23.438 -0.861 1 98 233 VAL A O 1
ATOM 1964 N N . ASP A 1 234 ? 0.511 22.328 0.096 1 96 234 ASP A N 1
ATOM 1965 C CA . ASP A 1 234 ? 0.515 21.25 -0.899 1 96 234 ASP A CA 1
ATOM 1966 C C . ASP A 1 234 ? -0.764 20.422 -0.82 1 96 234 ASP A C 1
ATOM 1968 O O . ASP A 1 234 ? -1.642 20.703 -0 1 96 234 ASP A O 1
ATOM 1972 N N . GLU A 1 235 ? -0.87 19.516 -1.723 1 93.31 235 GLU A N 1
ATOM 1973 C CA . GLU A 1 235 ? -2.051 18.656 -1.754 1 93.31 235 GLU A CA 1
ATOM 1974 C C . GLU A 1 235 ? -1.783 17.312 -1.066 1 93.31 235 GLU A C 1
ATOM 1976 O O . GLU A 1 235 ? -0.689 16.766 -1.186 1 93.31 235 GLU A O 1
ATOM 1981 N N . SER A 1 236 ? -2.699 16.859 -0.274 1 93.75 236 SER A N 1
ATOM 1982 C CA . SER A 1 236 ? -2.746 15.508 0.28 1 93.75 236 SER A CA 1
ATOM 1983 C C . SER A 1 236 ? -3.855 14.688 -0.365 1 93.75 236 SER A C 1
ATOM 1985 O O . SER A 1 236 ? -4.852 15.234 -0.839 1 93.75 236 SER A O 1
ATOM 1987 N N . MET A 1 237 ? -3.678 13.359 -0.466 1 91.62 237 MET A N 1
ATOM 1988 C CA . MET A 1 237 ? -4.684 12.469 -1.038 1 91.62 237 MET A CA 1
ATOM 1989 C C . MET A 1 237 ? -5.211 11.492 0.013 1 91.62 237 MET A C 1
ATOM 1991 O O . MET A 1 237 ? -4.438 10.773 0.644 1 91.62 237 MET A O 1
ATOM 1995 N N . ILE A 1 238 ? -6.492 11.547 0.229 1 92 238 ILE A N 1
ATOM 1996 C CA . ILE A 1 238 ? -7.16 10.547 1.06 1 92 238 ILE A CA 1
ATOM 1997 C C . ILE A 1 238 ? -7.68 9.414 0.183 1 92 238 ILE A C 1
ATOM 1999 O O . ILE A 1 238 ? -8.523 9.633 -0.69 1 92 238 ILE A O 1
ATOM 2003 N N . LYS A 1 239 ? -7.188 8.273 0.447 1 88.25 239 LYS A N 1
ATOM 2004 C CA . LYS A 1 239 ? -7.492 7.117 -0.394 1 88.25 239 LYS A CA 1
ATOM 2005 C C . LYS A 1 239 ? -8.992 6.824 -0.41 1 88.25 239 LYS A C 1
ATOM 2007 O O . LYS A 1 239 ? -9.617 6.727 0.645 1 88.25 239 LYS A O 1
ATOM 2012 N N . PHE A 1 240 ? -9.625 6.75 -1.575 1 85.06 240 PHE A N 1
ATOM 2013 C CA . PHE A 1 240 ? -11.023 6.379 -1.801 1 85.06 240 PHE A CA 1
ATOM 2014 C C . PHE A 1 240 ? -11.25 5.98 -3.254 1 85.06 240 PHE A C 1
ATOM 2016 O O . PHE A 1 240 ? -10.945 6.754 -4.168 1 85.06 240 PHE A O 1
ATOM 2023 N N . LYS A 1 241 ? -11.773 4.82 -3.498 1 78.12 241 LYS A N 1
ATOM 2024 C CA . LYS A 1 241 ? -11.938 4.332 -4.867 1 78.12 241 LYS A CA 1
ATOM 2025 C C . LYS A 1 241 ? -13.414 4.188 -5.223 1 78.12 241 LYS A C 1
ATOM 2027 O O . LYS A 1 241 ? -13.75 3.812 -6.348 1 78.12 241 LYS A O 1
ATOM 2032 N N . GLY A 1 242 ? -14.289 4.516 -4.336 1 77.5 242 GLY A N 1
ATOM 2033 C CA . GLY A 1 242 ? -15.711 4.379 -4.613 1 77.5 242 GLY A CA 1
ATOM 2034 C C . GLY A 1 242 ? -16.25 5.461 -5.535 1 77.5 242 GLY A C 1
ATOM 2035 O O . GLY A 1 242 ? -15.484 6.277 -6.051 1 77.5 242 GLY A O 1
ATOM 2036 N N . ARG A 1 243 ? -17.469 5.355 -5.793 1 78.19 243 ARG A N 1
ATOM 2037 C CA . ARG A 1 243 ? -18.109 6.352 -6.641 1 78.19 243 ARG A CA 1
ATOM 2038 C C . ARG A 1 243 ? -18.266 7.676 -5.906 1 78.19 243 ARG A C 1
ATOM 2040 O O . ARG A 1 243 ? -18.938 7.738 -4.867 1 78.19 243 ARG A O 1
ATOM 2047 N N . LEU A 1 244 ? -17.625 8.656 -6.387 1 84.12 244 LEU A N 1
ATOM 2048 C CA . LEU A 1 244 ? -17.641 10 -5.82 1 84.12 244 LEU A CA 1
ATOM 2049 C C . LEU A 1 244 ? -17.375 11.047 -6.895 1 84.12 244 LEU A C 1
ATOM 2051 O O . LEU A 1 244 ? -16.406 10.938 -7.645 1 84.12 244 LEU A O 1
ATOM 2055 N N . SER A 1 245 ? -18.234 11.953 -6.977 1 81.5 245 SER A N 1
ATOM 2056 C CA . SER A 1 245 ? -18.188 12.938 -8.055 1 81.5 245 SER A CA 1
ATOM 2057 C C . SER A 1 245 ? -16.891 13.734 -8.023 1 81.5 245 SER A C 1
ATOM 2059 O O . SER A 1 245 ? -16.422 14.203 -9.062 1 81.5 245 SER A O 1
ATOM 2061 N N . PHE A 1 246 ? -16.344 13.875 -6.902 1 85 246 PHE A N 1
ATOM 2062 C CA . PHE A 1 246 ? -15.141 14.703 -6.832 1 85 246 PHE A CA 1
ATOM 2063 C C . PHE A 1 246 ? -13.914 13.852 -6.52 1 85 246 PHE A C 1
ATOM 2065 O O . PHE A 1 246 ? -12.938 14.352 -5.957 1 85 246 PHE A O 1
ATOM 2072 N N . ARG A 1 247 ? -13.984 12.656 -6.781 1 83.31 247 ARG A N 1
ATOM 2073 C CA . ARG A 1 247 ? -12.82 11.781 -6.688 1 83.31 247 ARG A CA 1
ATOM 2074 C C . ARG A 1 247 ? -11.734 12.219 -7.668 1 83.31 247 ARG A C 1
ATOM 2076 O O . ARG A 1 247 ? -12.023 12.594 -8.805 1 83.31 247 ARG A O 1
ATOM 2083 N N . GLN A 1 248 ? -10.508 12.156 -7.199 1 84.44 248 GLN A N 1
ATOM 2084 C CA . GLN A 1 248 ? -9.383 12.594 -8.016 1 84.44 248 GLN A CA 1
ATOM 2085 C C . GLN A 1 248 ? -8.453 11.43 -8.344 1 84.44 248 GLN A C 1
ATOM 2087 O O . GLN A 1 248 ? -8.406 10.438 -7.605 1 84.44 248 GLN A O 1
ATOM 2092 N N . TYR A 1 249 ? -7.887 11.461 -9.508 1 77.81 249 TYR A N 1
ATOM 2093 C CA . TYR A 1 249 ? -6.875 10.492 -9.922 1 77.81 249 TYR A CA 1
ATOM 2094 C C . TYR A 1 249 ? -5.531 11.172 -10.148 1 77.81 249 TYR A C 1
ATOM 2096 O O . TYR A 1 249 ? -5.383 11.992 -11.055 1 77.81 249 TYR A O 1
ATOM 2104 N N . LEU A 1 250 ? -4.555 10.883 -9.297 1 76.69 250 LEU A N 1
ATOM 2105 C CA . LEU A 1 250 ? -3.203 11.422 -9.391 1 76.69 250 LEU A CA 1
ATOM 2106 C C . LEU A 1 250 ? -2.18 10.297 -9.5 1 76.69 250 LEU A C 1
ATOM 2108 O O . LEU A 1 250 ? -1.7 9.781 -8.484 1 76.69 250 LEU A O 1
ATOM 2112 N N . PRO A 1 251 ? -1.741 9.891 -10.703 1 70.75 251 PRO A N 1
ATOM 2113 C CA . PRO A 1 251 ? -0.899 8.711 -10.906 1 70.75 251 PRO A CA 1
ATOM 2114 C C . PRO A 1 251 ? 0.481 8.852 -10.273 1 70.75 251 PRO A C 1
ATOM 2116 O O . PRO A 1 251 ? 1.12 7.848 -9.945 1 70.75 251 PRO A O 1
ATOM 2119 N N . ALA A 1 252 ? 0.909 10.125 -10.141 1 70.5 252 ALA A N 1
ATOM 2120 C CA . ALA A 1 252 ? 2.256 10.359 -9.633 1 70.5 252 ALA A CA 1
ATOM 2121 C C . ALA A 1 252 ? 2.312 10.156 -8.117 1 70.5 252 ALA A C 1
ATOM 2123 O O . ALA A 1 252 ? 3.395 9.992 -7.551 1 70.5 252 ALA A O 1
ATOM 2124 N N . LYS A 1 253 ? 1.168 10.305 -7.441 1 71.81 253 LYS A N 1
ATOM 2125 C CA . LYS A 1 253 ? 1.13 10.156 -5.992 1 71.81 253 LYS A CA 1
ATOM 2126 C C . LYS A 1 253 ? 0.978 8.695 -5.594 1 71.81 253 LYS A C 1
ATOM 2128 O O . LYS A 1 253 ? 0.464 7.883 -6.371 1 71.81 253 LYS A O 1
ATOM 2133 N N . PRO A 1 254 ? 1.496 8.359 -4.477 1 69.94 254 PRO A N 1
ATOM 2134 C CA . PRO A 1 254 ? 1.308 6.984 -4.008 1 69.94 254 PRO A CA 1
ATOM 2135 C C . PRO A 1 254 ? -0.161 6.566 -3.977 1 69.94 254 PRO A C 1
ATOM 2137 O O . PRO A 1 254 ? -0.496 5.449 -4.371 1 69.94 254 PRO A O 1
ATOM 2140 N N . VAL A 1 255 ? -0.981 7.453 -3.445 1 74.88 255 VAL A N 1
ATOM 2141 C CA . VAL A 1 255 ? -2.424 7.25 -3.527 1 74.88 255 VAL A CA 1
ATOM 2142 C C . VAL A 1 255 ? -2.959 7.855 -4.824 1 74.88 255 VAL A C 1
ATOM 2144 O O . VAL A 1 255 ? -3.029 9.078 -4.961 1 74.88 255 VAL A O 1
ATOM 2147 N N . LYS A 1 256 ? -3.332 6.969 -5.707 1 75 256 LYS A N 1
ATOM 2148 C CA . LYS A 1 256 ? -3.676 7.438 -7.043 1 75 256 LYS A CA 1
ATOM 2149 C C . LYS A 1 256 ? -5.117 7.934 -7.102 1 75 256 LYS A C 1
ATOM 2151 O O . LYS A 1 256 ? -5.422 8.898 -7.801 1 75 256 LYS A O 1
ATOM 2156 N N . TRP A 1 257 ? -5.965 7.246 -6.32 1 81.06 257 TRP A N 1
ATOM 2157 C CA . TRP A 1 257 ? -7.387 7.574 -6.316 1 81.06 257 TRP A CA 1
ATOM 2158 C C . TRP A 1 257 ? -7.84 8.023 -4.93 1 81.06 257 TRP A C 1
ATOM 2160 O O . TRP A 1 257 ? -7.484 7.402 -3.924 1 81.06 257 TRP A O 1
ATOM 2170 N N . GLY A 1 258 ? -8.461 9.133 -4.922 1 90.25 258 GLY A N 1
ATOM 2171 C CA . GLY A 1 258 ? -8.984 9.516 -3.623 1 90.25 258 GLY A CA 1
ATOM 2172 C C . GLY A 1 258 ? -9.523 10.938 -3.596 1 90.25 258 GLY A C 1
ATOM 2173 O O . GLY A 1 258 ? -9.883 11.492 -4.637 1 90.25 258 GLY A O 1
ATOM 2174 N N . VAL A 1 259 ? -9.688 11.398 -2.395 1 93.19 259 VAL A N 1
ATOM 2175 C CA . VAL A 1 259 ? -10.148 12.758 -2.145 1 93.19 259 VAL A CA 1
ATOM 2176 C C . VAL A 1 259 ? -8.945 13.688 -1.963 1 93.19 259 VAL A C 1
ATOM 2178 O O . VAL A 1 259 ? -8.062 13.414 -1.146 1 93.19 259 VAL A O 1
ATOM 2181 N N . LYS A 1 260 ? -8.938 14.688 -2.77 1 92.75 260 LYS A N 1
ATOM 2182 C CA . LYS A 1 260 ? -7.848 15.664 -2.697 1 92.75 260 LYS A CA 1
ATOM 2183 C C . LYS A 1 260 ? -8.109 16.703 -1.609 1 92.75 260 LYS A C 1
ATOM 2185 O O . LYS A 1 260 ? -9.211 17.25 -1.517 1 92.75 260 LYS A O 1
ATOM 2190 N N . VAL A 1 261 ? -7.105 16.938 -0.814 1 95.94 261 VAL A N 1
ATOM 2191 C CA . VAL A 1 261 ? -7.188 17.922 0.256 1 95.94 261 VAL A CA 1
ATOM 2192 C C . VAL A 1 261 ? -6.008 18.891 0.156 1 95.94 261 VAL A C 1
ATOM 2194 O O . VAL A 1 261 ? -4.852 18.469 0.109 1 95.94 261 VAL A O 1
ATOM 2197 N N . TRP A 1 262 ? -6.324 20.219 0.085 1 96.31 262 TRP A N 1
ATOM 2198 C CA . TRP A 1 262 ? -5.273 21.219 0.201 1 96.31 262 TRP A CA 1
ATOM 2199 C C . TRP A 1 262 ? -4.883 21.438 1.66 1 96.31 262 TRP A C 1
ATOM 2201 O O . TRP A 1 262 ? -5.746 21.641 2.518 1 96.31 262 TRP A O 1
ATOM 2211 N N . VAL A 1 263 ? -3.588 21.406 1.884 1 98 263 VAL A N 1
ATOM 2212 C CA . VAL A 1 263 ? -3.145 21.375 3.273 1 98 263 VAL A CA 1
ATOM 2213 C C . VAL A 1 263 ? -2.082 22.438 3.51 1 98 263 VAL A C 1
ATOM 2215 O O . VAL A 1 263 ? -1.22 22.672 2.658 1 98 263 VAL A O 1
ATOM 2218 N N . LEU A 1 264 ? -2.209 23.156 4.555 1 98.62 264 LEU A N 1
ATOM 2219 C CA . LEU A 1 264 ? -1.169 24 5.137 1 98.62 264 LEU A CA 1
ATOM 2220 C C . LEU A 1 264 ? -0.556 23.328 6.363 1 98.62 264 LEU A C 1
ATOM 2222 O O . LEU A 1 264 ? -1.243 23.109 7.359 1 98.62 264 LEU A O 1
ATOM 2226 N N . ALA A 1 265 ? 0.717 22.969 6.293 1 98.69 265 ALA A N 1
ATOM 2227 C CA . ALA A 1 265 ? 1.381 22.266 7.383 1 98.69 265 ALA A CA 1
ATOM 2228 C C . ALA A 1 265 ? 2.719 22.906 7.727 1 98.69 265 ALA A C 1
ATOM 2230 O O . ALA A 1 265 ? 3.389 23.469 6.852 1 98.69 265 ALA A O 1
ATOM 2231 N N . GLU A 1 266 ? 3.062 22.859 8.922 1 98.69 266 GLU A N 1
ATOM 2232 C CA . GLU A 1 266 ? 4.355 23.391 9.344 1 98.69 266 GLU A CA 1
ATOM 2233 C C . GLU A 1 266 ? 5.504 22.562 8.758 1 98.69 266 GLU A C 1
ATOM 2235 O O . GLU A 1 266 ? 5.449 21.328 8.742 1 98.69 266 GLU A O 1
ATOM 2240 N N . SER A 1 267 ? 6.531 23.219 8.305 1 97.94 267 SER A N 1
ATOM 2241 C CA . SER A 1 267 ? 7.613 22.594 7.551 1 97.94 267 SER A CA 1
ATOM 2242 C C . SER A 1 267 ? 8.383 21.594 8.406 1 97.94 267 SER A C 1
ATOM 2244 O O . SER A 1 267 ? 8.648 20.469 7.98 1 97.94 267 SER A O 1
ATOM 2246 N N . ASP A 1 268 ? 8.641 21.922 9.641 1 96.25 268 ASP A N 1
ATOM 2247 C CA . ASP A 1 268 ? 9.586 21.141 10.438 1 96.25 268 ASP A CA 1
ATOM 2248 C C . ASP A 1 268 ? 8.883 20.016 11.172 1 96.25 268 ASP A C 1
ATOM 2250 O O . ASP A 1 268 ? 9.492 18.984 11.477 1 96.25 268 ASP A O 1
ATOM 2254 N N . THR A 1 269 ? 7.609 20.203 11.5 1 96.69 269 THR A N 1
ATOM 2255 C CA . THR A 1 269 ? 6.949 19.234 12.367 1 96.69 269 THR A CA 1
ATOM 2256 C C . THR A 1 269 ? 5.852 18.484 11.609 1 96.69 269 THR A C 1
ATOM 2258 O O . THR A 1 269 ? 5.406 17.422 12.031 1 96.69 269 THR A O 1
ATOM 2261 N N . GLY A 1 270 ? 5.348 19.094 10.562 1 98.12 270 GLY A N 1
ATOM 2262 C CA . GLY A 1 270 ? 4.23 18.5 9.844 1 98.12 270 GLY A CA 1
ATOM 2263 C C . GLY A 1 270 ? 2.887 18.781 10.492 1 98.12 270 GLY A C 1
ATOM 2264 O O . GLY A 1 270 ? 1.896 18.109 10.188 1 98.12 270 GLY A O 1
ATOM 2265 N N . TYR A 1 271 ? 2.842 19.766 11.445 1 98.62 271 TYR A N 1
ATOM 2266 C CA . TYR A 1 271 ? 1.578 20.125 12.07 1 98.62 271 TYR A CA 1
ATOM 2267 C C . TYR A 1 271 ? 0.565 20.594 11.031 1 98.62 271 TYR A C 1
ATOM 2269 O O . TYR A 1 271 ? 0.836 21.516 10.258 1 98.62 271 TYR A O 1
ATOM 2277 N N . LEU A 1 272 ? -0.553 19.938 10.992 1 98.75 272 LEU A N 1
ATOM 2278 C CA . LEU A 1 272 ? -1.638 20.344 10.109 1 98.75 272 LEU A CA 1
ATOM 2279 C C . LEU A 1 272 ? -2.361 21.562 10.656 1 98.75 272 LEU A C 1
ATOM 2281 O O . LEU A 1 272 ? -3.141 21.469 11.602 1 98.75 272 LEU A O 1
ATOM 2285 N N . SER A 1 273 ? -2.178 22.688 10.047 1 98.12 273 SER A N 1
ATOM 2286 C CA . SER A 1 273 ? -2.711 23.938 10.562 1 98.12 273 SER A CA 1
ATOM 2287 C C . SER A 1 273 ? -4.082 24.234 9.961 1 98.12 273 SER A C 1
ATOM 2289 O O . SER A 1 273 ? -4.973 24.719 10.664 1 98.12 273 SER A O 1
ATOM 2291 N N . LYS A 1 274 ? -4.156 24.031 8.727 1 98.06 274 LYS A N 1
ATOM 2292 C CA . LYS A 1 274 ? -5.391 24.297 7.992 1 98.06 274 LYS A CA 1
ATOM 2293 C C . LYS A 1 274 ? -5.523 23.375 6.785 1 98.06 274 LYS A C 1
ATOM 2295 O O . LYS A 1 274 ? -4.523 22.875 6.258 1 98.06 274 LYS A O 1
ATOM 2300 N N . PHE A 1 275 ? -6.75 23.094 6.41 1 98.19 275 PHE A N 1
ATOM 2301 C CA . PHE A 1 275 ? -6.965 22.25 5.246 1 98.19 275 PHE A CA 1
ATOM 2302 C C . PHE A 1 275 ? -8.266 22.609 4.539 1 98.19 275 PHE A C 1
ATOM 2304 O O . PHE A 1 275 ? -9.125 23.281 5.117 1 98.19 275 PHE A O 1
ATOM 2311 N N . GLN A 1 276 ? -8.359 22.266 3.271 1 96.12 276 GLN A N 1
ATOM 2312 C CA . GLN A 1 276 ? -9.547 22.469 2.441 1 96.12 276 GLN A CA 1
ATOM 2313 C C . GLN A 1 276 ? -9.742 21.281 1.492 1 96.12 276 GLN A C 1
ATOM 2315 O O . GLN A 1 276 ? -8.852 20.953 0.712 1 96.12 276 GLN A O 1
ATOM 2320 N N . VAL A 1 277 ? -10.961 20.672 1.555 1 95.12 277 VAL A N 1
ATOM 2321 C CA . VAL A 1 277 ? -11.258 19.547 0.681 1 95.12 277 VAL A CA 1
ATOM 2322 C C . VAL A 1 277 ? -11.633 20.047 -0.709 1 95.12 277 VAL A C 1
ATOM 2324 O O . VAL A 1 277 ? -12.453 20.969 -0.842 1 95.12 277 VAL A O 1
ATOM 2327 N N . TYR A 1 278 ? -11.031 19.531 -1.692 1 90.62 278 TYR A N 1
ATOM 2328 C CA . TYR A 1 278 ? -11.328 19.906 -3.074 1 90.62 278 TYR A CA 1
ATOM 2329 C C . TYR A 1 278 ? -12.562 19.172 -3.584 1 90.62 278 TYR A C 1
ATOM 2331 O O . TYR A 1 278 ? -12.617 17.938 -3.559 1 90.62 278 TYR A O 1
ATOM 2339 N N . THR A 1 279 ? -13.547 19.844 -3.971 1 88.69 279 THR A N 1
ATOM 2340 C CA . THR A 1 279 ? -14.781 19.219 -4.434 1 88.69 279 THR A CA 1
ATOM 2341 C C . THR A 1 279 ? -15.008 19.5 -5.918 1 88.69 279 THR A C 1
ATOM 2343 O O . THR A 1 279 ? -16.125 19.391 -6.41 1 88.69 279 THR A O 1
ATOM 2346 N N . GLY A 1 280 ? -14.07 19.781 -6.586 1 79.94 280 GLY A N 1
ATOM 2347 C CA . GLY A 1 280 ? -14.195 20.078 -8.008 1 79.94 280 GLY A CA 1
ATOM 2348 C C . GLY A 1 280 ? -14.211 21.562 -8.312 1 79.94 280 GLY A C 1
ATOM 2349 O O . GLY A 1 280 ? -14.227 22.391 -7.395 1 79.94 280 GLY A O 1
ATOM 2350 N N . LYS A 1 281 ? -14.039 21.891 -9.609 1 68.56 281 LYS A N 1
ATOM 2351 C CA . LYS A 1 281 ? -13.961 23.266 -10.062 1 68.56 281 LYS A CA 1
ATOM 2352 C C . LYS A 1 281 ? -15.258 24.016 -9.781 1 68.56 281 LYS A C 1
ATOM 2354 O O . LYS A 1 281 ? -16.344 23.5 -10.07 1 68.56 281 LYS A O 1
ATOM 2359 N N . GLU A 1 282 ? -15.297 24.609 -8.719 1 62.09 282 GLU A N 1
ATOM 2360 C CA . GLU A 1 282 ? -16.469 25.453 -8.516 1 62.09 282 GLU A CA 1
ATOM 2361 C C . GLU A 1 282 ? -16.484 26.625 -9.5 1 62.09 282 GLU A C 1
ATOM 2363 O O . GLU A 1 282 ? -15.477 26.922 -10.133 1 62.09 282 GLU A O 1
ATOM 2368 N N . GLY A 1 283 ? -17.578 27.453 -9.711 1 53.62 283 GLY A N 1
ATOM 2369 C CA . GLY A 1 283 ? -17.922 28.516 -10.625 1 53.62 283 GLY A CA 1
ATOM 2370 C C . GLY A 1 283 ? -16.734 29.406 -10.977 1 53.62 283 GLY A C 1
ATOM 2371 O O . GLY A 1 283 ? -15.602 29.125 -10.602 1 53.62 283 GLY A O 1
ATOM 2372 N N . ASN A 1 284 ? -16.984 30.578 -11.719 1 47.97 284 ASN A N 1
ATOM 2373 C CA . ASN A 1 284 ? -16.219 31.641 -12.359 1 47.97 284 ASN A CA 1
ATOM 2374 C C . ASN A 1 284 ? -15.297 32.344 -11.367 1 47.97 284 ASN A C 1
ATOM 2376 O O . ASN A 1 284 ? -15.742 33.188 -10.586 1 47.97 284 ASN A O 1
ATOM 2380 N N . GLN A 1 285 ? -14.43 31.672 -10.883 1 53.12 285 GLN A N 1
ATOM 2381 C CA . GLN A 1 285 ? -13.625 32.469 -9.961 1 53.12 285 GLN A CA 1
ATOM 2382 C C . GLN A 1 285 ? -12.648 33.375 -10.711 1 53.12 285 GLN A C 1
ATOM 2384 O O . GLN A 1 285 ? -12.156 33 -11.781 1 53.12 285 GLN A O 1
ATOM 2389 N N . GLU A 1 286 ? -12.578 34.719 -10.406 1 48.72 286 GLU A N 1
ATOM 2390 C CA . GLU A 1 286 ? -11.766 35.781 -10.977 1 48.72 286 GLU A CA 1
ATOM 2391 C C . GLU A 1 286 ? -10.305 35.344 -11.109 1 48.72 286 GLU A C 1
ATOM 2393 O O . GLU A 1 286 ? -9.641 35.656 -12.094 1 48.72 286 GLU A O 1
ATOM 2398 N N . LYS A 1 287 ? -9.789 34.781 -9.867 1 64.44 287 LYS A N 1
ATOM 2399 C CA . LYS A 1 287 ? -8.422 34.281 -9.953 1 64.44 287 LYS A CA 1
ATOM 2400 C C . LYS A 1 287 ? -8.383 32.75 -9.922 1 64.44 287 LYS A C 1
ATOM 2402 O O . LYS A 1 287 ? -9.383 32.094 -9.578 1 64.44 287 LYS A O 1
ATOM 2407 N N . GLY A 1 288 ? -7.406 32.156 -10.523 1 78.56 288 GLY A N 1
ATOM 2408 C CA . GLY A 1 288 ? -7.25 30.719 -10.719 1 78.56 288 GLY A CA 1
ATOM 2409 C C . GLY A 1 288 ? -7.41 29.906 -9.445 1 78.56 288 GLY A C 1
ATOM 2410 O O . GLY A 1 288 ? -7.301 30.453 -8.344 1 78.56 288 GLY A O 1
ATOM 2411 N N . LEU A 1 289 ? -7.883 28.812 -9.344 1 83.88 289 LEU A N 1
ATOM 2412 C CA . LEU A 1 289 ? -8.125 27.875 -8.25 1 83.88 289 LEU A CA 1
ATOM 2413 C C . LEU A 1 289 ? -6.949 27.844 -7.281 1 83.88 289 LEU A C 1
ATOM 2415 O O . LEU A 1 289 ? -7.137 27.953 -6.066 1 83.88 289 LEU A O 1
ATOM 2419 N N . SER A 1 290 ? -5.762 27.859 -7.789 1 88.25 290 SER A N 1
ATOM 2420 C CA . SER A 1 290 ? -4.57 27.766 -6.949 1 88.25 290 SER A CA 1
ATOM 2421 C C . SER A 1 290 ? -4.367 29.031 -6.129 1 88.25 290 SER A C 1
ATOM 2423 O O . SER A 1 290 ? -4 28.969 -4.953 1 88.25 290 SER A O 1
ATOM 2425 N N . HIS A 1 291 ? -4.566 30.203 -6.734 1 92.62 291 HIS A N 1
ATOM 2426 C CA . HIS A 1 291 ? -4.445 31.484 -6.055 1 92.62 291 HIS A CA 1
ATOM 2427 C C . HIS A 1 291 ? -5.418 31.578 -4.887 1 92.62 291 HIS A C 1
ATOM 2429 O O . HIS A 1 291 ? -5.02 31.922 -3.771 1 92.62 291 HIS A O 1
ATOM 2435 N N . ARG A 1 292 ? -6.559 31.25 -5.094 1 91.44 292 ARG A N 1
ATOM 2436 C CA . ARG A 1 292 ? -7.594 31.328 -4.07 1 91.44 292 ARG A CA 1
ATOM 2437 C C . ARG A 1 292 ? -7.293 30.391 -2.908 1 91.44 292 ARG A C 1
ATOM 2439 O O . ARG A 1 292 ? -7.441 30.766 -1.743 1 91.44 292 ARG A O 1
ATOM 2446 N N . VAL A 1 293 ? -6.965 29.203 -3.242 1 93.56 293 VAL A N 1
ATOM 2447 C CA . VAL A 1 293 ? -6.703 28.188 -2.236 1 93.56 293 VAL A CA 1
ATOM 2448 C C . VAL A 1 293 ? -5.617 28.656 -1.279 1 93.56 293 VAL A C 1
ATOM 2450 O O . VAL A 1 293 ? -5.773 28.578 -0.059 1 93.56 293 VAL A O 1
ATOM 2453 N N . VAL A 1 294 ? -4.508 29.172 -1.848 1 96.94 294 VAL A N 1
ATOM 2454 C CA . VAL A 1 294 ? -3.393 29.609 -1.013 1 96.94 294 VAL A CA 1
ATOM 2455 C C . VAL A 1 294 ? -3.828 30.781 -0.145 1 96.94 294 VAL A C 1
ATOM 2457 O O . VAL A 1 294 ? -3.533 30.828 1.052 1 96.94 294 VAL A O 1
ATOM 2460 N N . MET A 1 295 ? -4.539 31.703 -0.751 1 96.06 295 MET A N 1
ATOM 2461 C CA . MET A 1 295 ? -5.02 32.875 -0.005 1 96.06 295 MET A CA 1
ATOM 2462 C C . MET A 1 295 ? -5.926 32.438 1.144 1 96.06 295 MET A C 1
ATOM 2464 O O . MET A 1 295 ? -5.809 32.938 2.26 1 96.06 295 MET A O 1
ATOM 2468 N N . ASP A 1 296 ? -6.773 31.469 0.876 1 94.94 296 ASP A N 1
ATOM 2469 C CA . ASP A 1 296 ? -7.703 30.969 1.89 1 94.94 296 ASP A CA 1
ATOM 2470 C C . ASP A 1 296 ? -6.957 30.281 3.027 1 94.94 296 ASP A C 1
ATOM 2472 O O . ASP A 1 296 ? -7.262 30.5 4.203 1 94.94 296 ASP A O 1
ATOM 2476 N N . LEU A 1 297 ? -6.039 29.469 2.699 1 97.19 297 LEU A N 1
ATOM 2477 C CA . LEU A 1 297 ? -5.289 28.719 3.688 1 97.19 297 LEU A CA 1
ATOM 2478 C C . LEU A 1 297 ? -4.449 29.641 4.566 1 97.19 297 LEU A C 1
ATOM 2480 O O . LEU A 1 297 ? -4.238 29.344 5.746 1 97.19 297 LEU A O 1
ATOM 2484 N N . CYS A 1 298 ? -3.98 30.781 4.008 1 97.31 298 CYS A N 1
ATOM 2485 C CA . CYS A 1 298 ? -3.064 31.672 4.711 1 97.31 298 CYS A CA 1
ATOM 2486 C C . CYS A 1 298 ? -3.824 32.781 5.41 1 97.31 298 CYS A C 1
ATOM 2488 O O . CYS A 1 298 ? -3.225 33.625 6.102 1 97.31 298 CYS A O 1
ATOM 2490 N N . ARG A 1 299 ? -5.07 32.812 5.305 1 96.06 299 ARG A N 1
ATOM 2491 C CA . ARG A 1 299 ? -5.879 33.938 5.742 1 96.06 299 ARG A CA 1
ATOM 2492 C C . ARG A 1 299 ? -5.613 34.281 7.207 1 96.06 299 ARG A C 1
ATOM 2494 O O . ARG A 1 299 ? -5.48 35.438 7.574 1 96.06 299 ARG A O 1
ATOM 2501 N N . ASN A 1 300 ? -5.488 33.344 8.055 1 94.19 300 ASN A N 1
ATOM 2502 C CA . ASN A 1 300 ? -5.32 33.531 9.484 1 94.19 300 ASN A CA 1
ATOM 2503 C C . ASN A 1 300 ? -3.916 34.062 9.82 1 94.19 300 ASN A C 1
ATOM 2505 O O . ASN A 1 300 ? -3.652 34.469 10.953 1 94.19 300 ASN A O 1
ATOM 2509 N N . TYR A 1 301 ? -3.041 34.125 8.828 1 96.31 301 TYR A N 1
ATOM 2510 C CA . TYR A 1 301 ? -1.652 34.469 9.094 1 96.31 301 TYR A CA 1
ATOM 2511 C C . TYR A 1 301 ? -1.282 35.781 8.414 1 96.31 301 TYR A C 1
ATOM 2513 O O . TYR A 1 301 ? -0.115 36.188 8.414 1 96.31 301 TYR A O 1
ATOM 2521 N N . PHE A 1 302 ? -2.283 36.406 7.852 1 97.06 302 PHE A N 1
ATOM 2522 C CA . PHE A 1 302 ? -2.023 37.719 7.25 1 97.06 302 PHE A CA 1
ATOM 2523 C C . PHE A 1 302 ? -1.429 38.688 8.273 1 97.06 302 PHE A C 1
ATOM 2525 O O . PHE A 1 302 ? -1.873 38.719 9.422 1 97.06 302 PHE A O 1
ATOM 2532 N N . GLY A 1 303 ? -0.371 39.344 7.875 1 96.38 303 GLY A N 1
ATOM 2533 C CA . GLY A 1 303 ? 0.28 40.312 8.734 1 96.38 303 GLY A CA 1
ATOM 2534 C C . GLY A 1 303 ? 1.333 39.719 9.641 1 96.38 303 GLY A C 1
ATOM 2535 O O . GLY A 1 303 ? 2.055 40.438 10.336 1 96.38 303 GLY A O 1
ATOM 2536 N N . SER A 1 304 ? 1.529 38.406 9.57 1 96.62 304 SER A N 1
ATOM 2537 C CA . SER A 1 304 ? 2.414 37.719 10.508 1 96.62 304 SER A CA 1
ATOM 2538 C C . SER A 1 304 ? 3.826 37.594 9.945 1 96.62 304 SER A C 1
ATOM 2540 O O . SER A 1 304 ? 4.766 37.281 10.672 1 96.62 304 SER A O 1
ATOM 2542 N N . ASN A 1 305 ? 3.961 37.812 8.625 1 97.38 305 ASN A N 1
ATOM 2543 C CA . ASN A 1 305 ? 5.215 37.594 7.91 1 97.38 305 ASN A CA 1
ATOM 2544 C C . ASN A 1 305 ? 5.633 36.125 7.93 1 97.38 305 ASN A C 1
ATOM 2546 O O . ASN A 1 305 ? 6.828 35.844 7.938 1 97.38 305 ASN A O 1
ATOM 2550 N N . ILE A 1 306 ? 4.672 35.25 8.109 1 97.88 306 ILE A N 1
ATOM 2551 C CA . ILE A 1 306 ? 4.953 33.812 8.008 1 97.88 306 ILE A CA 1
ATOM 2552 C C . ILE A 1 306 ? 5.523 33.5 6.625 1 97.88 306 ILE A C 1
ATOM 2554 O O . ILE A 1 306 ? 5.242 34.219 5.656 1 97.88 306 ILE A O 1
ATOM 2558 N N . ARG A 1 307 ? 6.367 32.531 6.527 1 98.44 307 ARG A N 1
ATOM 2559 C CA . ARG A 1 307 ? 6.973 32.125 5.266 1 98.44 307 ARG A CA 1
ATOM 2560 C C . ARG A 1 307 ? 6.312 30.875 4.723 1 98.44 307 ARG A C 1
ATOM 2562 O O . ARG A 1 307 ? 6.387 29.812 5.34 1 98.44 307 ARG A O 1
ATOM 2569 N N . VAL A 1 308 ? 5.723 30.953 3.557 1 98.62 308 VAL A N 1
ATOM 2570 C CA . VAL A 1 308 ? 4.969 29.859 2.961 1 98.62 308 VAL A CA 1
ATOM 2571 C C . VAL A 1 308 ? 5.727 29.312 1.752 1 98.62 308 VAL A C 1
ATOM 2573 O O . VAL A 1 308 ? 6.098 30.062 0.851 1 98.62 308 VAL A O 1
ATOM 2576 N N . TYR A 1 309 ? 6 28.062 1.743 1 98.69 309 TYR A N 1
ATOM 2577 C CA . TYR A 1 309 ? 6.648 27.391 0.623 1 98.69 309 TYR A CA 1
ATOM 2578 C C . TYR A 1 309 ? 5.652 26.531 -0.148 1 98.69 309 TYR A C 1
ATOM 2580 O O . TYR A 1 309 ? 4.809 25.859 0.451 1 98.69 309 TYR A O 1
ATOM 2588 N N . MET A 1 310 ? 5.688 26.562 -1.46 1 97.69 310 MET A N 1
ATOM 2589 C CA . MET A 1 310 ? 4.707 25.844 -2.27 1 97.69 310 MET A CA 1
ATOM 2590 C C . MET A 1 310 ? 5.32 25.391 -3.594 1 97.69 310 MET A C 1
ATOM 2592 O O . MET A 1 310 ? 6.449 25.766 -3.918 1 97.69 310 MET A O 1
ATOM 2596 N N . ASP A 1 311 ? 4.617 24.562 -4.336 1 94.06 311 ASP A N 1
ATOM 2597 C CA . ASP A 1 311 ? 5.164 24.016 -5.566 1 94.06 311 ASP A CA 1
ATOM 2598 C C . ASP A 1 311 ? 4.695 24.812 -6.785 1 94.06 311 ASP A C 1
ATOM 2600 O O . ASP A 1 311 ? 4.09 25.875 -6.641 1 94.06 311 ASP A O 1
ATOM 2604 N N . ASN A 1 312 ? 5.02 24.359 -7.984 1 92.38 312 ASN A N 1
ATOM 2605 C CA . ASN A 1 312 ? 4.836 25.125 -9.219 1 92.38 312 ASN A CA 1
ATOM 2606 C C . ASN A 1 312 ? 3.367 25.188 -9.625 1 92.38 312 ASN A C 1
ATOM 2608 O O . ASN A 1 312 ? 2.99 25.984 -10.484 1 92.38 312 ASN A O 1
ATOM 2612 N N . PHE A 1 313 ? 2.559 24.391 -8.961 1 89.31 313 PHE A N 1
ATOM 2613 C CA . PHE A 1 313 ? 1.125 24.469 -9.211 1 89.31 313 PHE A CA 1
ATOM 2614 C C . PHE A 1 313 ? 0.553 25.781 -8.688 1 89.31 313 PHE A C 1
ATOM 2616 O O . PHE A 1 313 ? -0.33 26.375 -9.312 1 89.31 313 PHE A O 1
ATOM 2623 N N . TYR A 1 314 ? 1.095 26.203 -7.645 1 93.88 314 TYR A N 1
ATOM 2624 C CA . TYR A 1 314 ? 0.52 27.328 -6.926 1 93.88 314 TYR A CA 1
ATOM 2625 C C . TYR A 1 314 ? 1.229 28.625 -7.293 1 93.88 314 TYR A C 1
ATOM 2627 O O . TYR A 1 314 ? 0.59 29.672 -7.438 1 93.88 314 TYR A O 1
ATOM 2635 N N . THR A 1 315 ? 2.41 28.562 -7.504 1 95.69 315 THR A N 1
ATOM 2636 C CA . THR A 1 315 ? 3.287 29.734 -7.504 1 95.69 315 THR A CA 1
ATOM 2637 C C . THR A 1 315 ? 3.082 30.562 -8.766 1 95.69 315 THR A C 1
ATOM 2639 O O . THR A 1 315 ? 3.127 30.031 -9.883 1 95.69 315 THR A O 1
ATOM 2642 N N . SER A 1 316 ? 2.848 31.812 -8.609 1 95.31 316 SER A N 1
ATOM 2643 C CA . SER A 1 316 ? 2.764 32.812 -9.672 1 95.31 316 SER A CA 1
ATOM 2644 C C . SER A 1 316 ? 3.197 34.188 -9.172 1 95.31 316 SER A C 1
ATOM 2646 O O . SER A 1 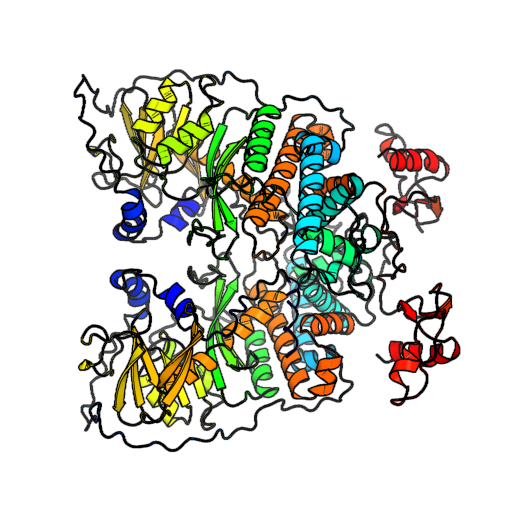316 ? 3.121 34.469 -7.973 1 95.31 316 SER A O 1
ATOM 2648 N N . PRO A 1 317 ? 3.758 35 -10.07 1 95.31 317 PRO A N 1
ATOM 2649 C CA . PRO A 1 317 ? 4.125 36.344 -9.641 1 95.31 317 PRO A CA 1
ATOM 2650 C C . PRO A 1 317 ? 2.963 37.094 -8.984 1 95.31 317 PRO A C 1
ATOM 2652 O O . PRO A 1 317 ? 3.15 37.75 -7.961 1 95.31 317 PRO A O 1
ATOM 2655 N N . ASP A 1 318 ? 1.799 36.938 -9.508 1 94.19 318 ASP A N 1
ATOM 2656 C CA . ASP A 1 318 ? 0.623 37.594 -8.977 1 94.19 318 ASP A CA 1
ATOM 2657 C C . ASP A 1 318 ? 0.318 37.156 -7.551 1 94.19 318 ASP A C 1
ATOM 2659 O O . ASP A 1 318 ? 0.056 37.969 -6.668 1 94.19 318 ASP A O 1
ATOM 2663 N N . LEU A 1 319 ? 0.311 35.875 -7.375 1 96.12 319 LEU A N 1
ATOM 2664 C CA . LEU A 1 319 ? 0.027 35.344 -6.055 1 96.12 319 LEU A CA 1
ATOM 2665 C C . LEU A 1 319 ? 1.052 35.812 -5.031 1 96.12 319 LEU A C 1
ATOM 2667 O O . LEU A 1 319 ? 0.688 36.219 -3.928 1 96.12 319 LEU A O 1
ATOM 2671 N N . LEU A 1 320 ? 2.332 35.812 -5.371 1 97.56 320 LEU A N 1
ATOM 2672 C CA . LEU A 1 320 ? 3.383 36.156 -4.43 1 97.56 320 LEU A CA 1
ATOM 2673 C C . LEU A 1 320 ? 3.293 37.656 -4.07 1 97.56 320 LEU A C 1
ATOM 2675 O O . LEU A 1 320 ? 3.564 38.031 -2.932 1 97.56 320 LEU A O 1
ATOM 2679 N N . MET A 1 321 ? 2.975 38.469 -5.059 1 96.25 321 MET A N 1
ATOM 2680 C CA . MET A 1 321 ? 2.803 39.906 -4.785 1 96.25 321 MET A CA 1
ATOM 2681 C C . MET A 1 321 ? 1.628 40.125 -3.84 1 96.25 321 MET A C 1
ATOM 2683 O O . MET A 1 321 ? 1.733 40.906 -2.895 1 96.25 321 MET A O 1
ATOM 2687 N N . ASP A 1 322 ? 0.535 39.438 -4.098 1 96.12 322 ASP A N 1
ATOM 2688 C CA . ASP A 1 322 ? -0.645 39.562 -3.248 1 96.12 322 ASP A CA 1
ATOM 2689 C C . ASP A 1 322 ? -0.343 39.125 -1.818 1 96.12 322 ASP A C 1
ATOM 2691 O O . ASP A 1 322 ? -0.799 39.75 -0.86 1 96.12 322 ASP A O 1
ATOM 2695 N N . LEU A 1 323 ? 0.328 38.062 -1.688 1 97.69 323 LEU A N 1
ATOM 2696 C CA . LEU A 1 323 ? 0.713 37.562 -0.371 1 97.69 323 LEU A CA 1
ATOM 2697 C C . LEU A 1 323 ? 1.627 38.562 0.337 1 97.69 323 LEU A C 1
ATOM 2699 O O . LEU A 1 323 ? 1.468 38.812 1.533 1 97.69 323 LEU A O 1
ATOM 2703 N N . HIS A 1 324 ? 2.553 39.125 -0.425 1 96.94 324 HIS A N 1
ATOM 2704 C CA . HIS A 1 324 ? 3.492 40.094 0.149 1 96.94 324 HIS A CA 1
ATOM 2705 C C . HIS A 1 324 ? 2.762 41.312 0.723 1 96.94 324 HIS A C 1
ATOM 2707 O O . HIS A 1 324 ? 3.086 41.781 1.82 1 96.94 324 HIS A O 1
ATOM 2713 N N . VAL A 1 325 ? 1.837 41.781 0.01 1 96.31 325 VAL A N 1
ATOM 2714 C CA . VAL A 1 325 ? 1.07 42.938 0.42 1 96.31 325 VAL A CA 1
ATOM 2715 C C . VAL A 1 325 ? 0.309 42.656 1.708 1 96.31 325 VAL A C 1
ATOM 2717 O O . VAL A 1 325 ? 0.096 43.531 2.535 1 96.31 325 VAL A O 1
ATOM 27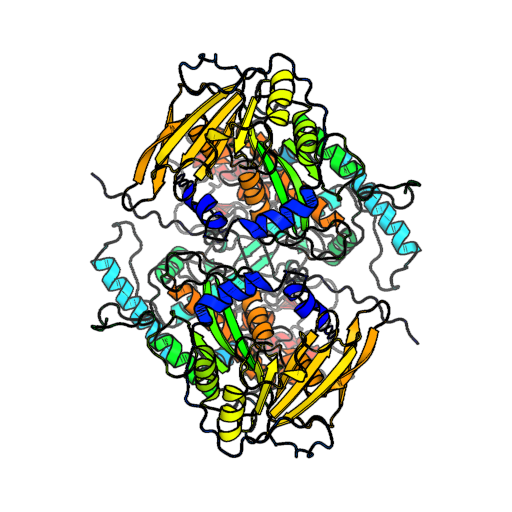20 N N . ARG A 1 326 ? 0.022 41.438 1.931 1 96.88 326 ARG A N 1
ATOM 2721 C CA . ARG A 1 326 ? -0.763 41.031 3.092 1 96.88 326 ARG A CA 1
ATOM 2722 C C . ARG A 1 326 ? 0.141 40.531 4.219 1 96.88 326 ARG A C 1
ATOM 2724 O O . ARG A 1 326 ? -0.337 39.969 5.203 1 96.88 326 ARG A O 1
ATOM 2731 N N . GLY A 1 327 ? 1.405 40.688 4.051 1 96.81 327 GLY A N 1
ATOM 2732 C CA . GLY A 1 327 ? 2.35 40.375 5.105 1 96.81 327 GLY A CA 1
ATOM 2733 C C . GLY A 1 327 ? 2.639 38.875 5.199 1 96.81 327 GLY A C 1
ATOM 2734 O O . GLY A 1 327 ? 2.793 38.344 6.297 1 96.81 327 GLY A O 1
ATOM 2735 N N . VAL A 1 328 ? 2.576 38.188 4.172 1 97.94 328 VAL A N 1
ATOM 2736 C CA . VAL A 1 328 ? 2.938 36.781 4.07 1 97.94 328 VAL A CA 1
ATOM 2737 C C . VAL A 1 328 ? 4.094 36.594 3.088 1 97.94 328 VAL A C 1
ATOM 2739 O O . VAL A 1 328 ? 4.035 37.094 1.96 1 97.94 328 VAL A O 1
ATOM 2742 N N . MET A 1 329 ? 5.152 36.062 3.523 1 98.12 329 MET A N 1
ATOM 2743 C CA . MET A 1 329 ? 6.293 35.75 2.666 1 98.12 329 MET A CA 1
ATOM 2744 C C . MET A 1 329 ? 6.109 34.375 1.99 1 98.12 329 MET A C 1
ATOM 2746 O O . MET A 1 329 ? 5.57 33.438 2.594 1 98.12 329 MET A O 1
ATOM 2750 N N . ALA A 1 330 ? 6.48 34.312 0.728 1 98.31 330 ALA A N 1
ATOM 2751 C CA . ALA A 1 330 ? 6.234 33.062 -0.008 1 98.31 330 ALA A CA 1
ATOM 2752 C C . ALA A 1 330 ? 7.391 32.75 -0.953 1 98.31 330 ALA A C 1
ATOM 2754 O O . ALA A 1 330 ? 8.047 33.656 -1.466 1 98.31 330 ALA A O 1
ATOM 2755 N N . CYS A 1 331 ? 7.652 31.531 -1.105 1 98.44 331 CYS A N 1
ATOM 2756 C CA . CYS A 1 331 ? 8.68 31.016 -1.995 1 98.44 331 CYS A CA 1
ATOM 2757 C C . CYS A 1 331 ? 8.25 29.688 -2.613 1 98.44 331 CYS A C 1
ATOM 2759 O O . CYS A 1 331 ? 7.668 28.844 -1.93 1 98.44 331 CYS A O 1
ATOM 2761 N N . GLY A 1 332 ? 8.445 29.5 -3.91 1 97.75 332 GLY A N 1
ATOM 2762 C CA . GLY A 1 332 ? 8.062 28.25 -4.547 1 97.75 332 GLY A CA 1
ATOM 2763 C C . GLY A 1 332 ? 8.648 28.078 -5.934 1 97.75 332 GLY A C 1
ATOM 2764 O O . GLY A 1 332 ? 9.148 29.047 -6.523 1 97.75 332 GLY A O 1
ATOM 2765 N N . THR A 1 333 ? 8.703 26.891 -6.402 1 96.12 333 THR A N 1
ATOM 2766 C CA . THR A 1 333 ? 9.031 26.672 -7.805 1 96.12 333 THR A CA 1
ATOM 2767 C C . THR A 1 333 ? 7.934 27.219 -8.711 1 96.12 333 THR A C 1
ATOM 2769 O O . THR A 1 333 ? 6.781 27.344 -8.289 1 96.12 333 THR A O 1
ATOM 2772 N N . VAL A 1 334 ? 8.297 27.656 -9.875 1 95.69 334 VAL A N 1
ATOM 2773 C CA . VAL A 1 334 ? 7.324 28.25 -10.781 1 95.69 334 VAL A CA 1
ATOM 2774 C C . VAL A 1 334 ? 7.492 27.688 -12.18 1 95.69 334 VAL A C 1
ATOM 2776 O O . VAL A 1 334 ? 8.617 27.453 -12.633 1 95.69 334 VAL A O 1
ATOM 2779 N N . ARG A 1 335 ? 6.387 27.422 -12.781 1 92.69 335 ARG A N 1
ATOM 2780 C CA . ARG A 1 335 ? 6.426 26.953 -14.164 1 92.69 335 ARG A CA 1
ATOM 2781 C C . ARG A 1 335 ? 6.945 28.047 -15.102 1 92.69 335 ARG A C 1
ATOM 2783 O O . ARG A 1 335 ? 6.617 29.219 -14.93 1 92.69 335 ARG A O 1
ATOM 2790 N N . ALA A 1 336 ? 7.602 27.609 -16.062 1 90.5 336 ALA A N 1
ATOM 2791 C CA . ALA A 1 336 ? 8.258 28.547 -16.969 1 90.5 336 ALA A CA 1
ATOM 2792 C C . ALA A 1 336 ? 7.234 29.297 -17.797 1 90.5 336 ALA A C 1
ATOM 2794 O O . ALA A 1 336 ? 7.523 30.391 -18.312 1 90.5 336 ALA A O 1
ATOM 2795 N N . ASN A 1 337 ? 6.102 28.75 -17.938 1 88.81 337 ASN A N 1
ATOM 2796 C CA . ASN A 1 337 ? 5.105 29.359 -18.812 1 88.81 337 ASN A CA 1
ATOM 2797 C C . ASN A 1 337 ? 4.199 30.328 -18.062 1 88.81 337 ASN A C 1
ATOM 2799 O O . ASN A 1 337 ? 3.254 30.875 -18.625 1 88.81 337 ASN A O 1
ATOM 2803 N N . ARG A 1 338 ? 4.461 30.531 -16.797 1 90.88 338 ARG A N 1
ATOM 2804 C CA . ARG A 1 338 ? 3.646 31.453 -16.016 1 90.88 338 ARG A CA 1
ATOM 2805 C C . ARG A 1 338 ? 3.828 32.875 -16.484 1 90.88 338 ARG A C 1
ATOM 2807 O O . ARG A 1 338 ? 4.941 33.312 -16.812 1 90.88 338 ARG A O 1
ATOM 2814 N N . ARG A 1 339 ? 2.805 33.594 -16.438 1 89.44 339 ARG A N 1
ATOM 2815 C CA . ARG A 1 339 ? 2.852 35 -16.844 1 89.44 339 ARG A CA 1
ATOM 2816 C C . ARG A 1 339 ? 3.609 35.844 -15.828 1 89.44 339 ARG A C 1
ATOM 2818 O O . ARG A 1 339 ? 3.5 35.625 -14.617 1 89.44 339 ARG A O 1
ATOM 2825 N N . GLY A 1 340 ? 4.34 36.875 -16.328 1 91.44 340 GLY A N 1
ATOM 2826 C CA . GLY A 1 340 ? 4.969 37.875 -15.453 1 91.44 340 GLY A CA 1
ATOM 2827 C C . GLY A 1 340 ? 6.406 37.5 -15.109 1 91.44 340 GLY A C 1
ATOM 2828 O O . GLY A 1 340 ? 7.051 38.219 -14.328 1 91.44 340 GLY A O 1
ATOM 2829 N N . LEU A 1 341 ? 6.852 36.438 -15.688 1 94.19 341 LEU A N 1
ATOM 2830 C CA . LEU A 1 341 ? 8.227 36 -15.438 1 94.19 341 LEU A CA 1
ATOM 2831 C C . LEU A 1 341 ? 9.188 36.688 -16.406 1 94.19 341 LEU A C 1
ATOM 2833 O O . LEU A 1 341 ? 8.766 37.188 -17.453 1 94.19 341 LEU A O 1
ATOM 2837 N N . PRO A 1 342 ? 10.477 36.781 -16.016 1 94.06 342 PRO A N 1
ATOM 2838 C CA . PRO A 1 342 ? 11.445 37.312 -16.984 1 94.06 342 PRO A CA 1
ATOM 2839 C C . PRO A 1 342 ? 11.648 36.406 -18.188 1 94.06 342 PRO A C 1
ATOM 2841 O O . PRO A 1 342 ? 12.336 35.375 -18.094 1 94.06 342 PRO A O 1
ATOM 2844 N N . LYS A 1 343 ? 11.219 36.781 -19.297 1 89.88 343 LYS A N 1
ATOM 2845 C CA . LYS A 1 343 ? 11.141 35.969 -20.5 1 89.88 343 LYS A CA 1
ATOM 2846 C C . LYS A 1 343 ? 12.531 35.562 -20.984 1 89.88 343 LYS A C 1
ATOM 2848 O O . LYS A 1 343 ? 12.719 34.469 -21.516 1 89.88 343 LYS A O 1
ATOM 2853 N N . ASP A 1 344 ? 13.508 36.375 -20.766 1 90.31 344 ASP A N 1
ATOM 2854 C CA . ASP A 1 344 ? 14.852 36.156 -21.297 1 90.31 344 ASP A CA 1
ATOM 2855 C C . ASP A 1 344 ? 15.617 35.156 -20.438 1 90.31 344 ASP A C 1
ATOM 2857 O O . ASP A 1 344 ? 16.656 34.656 -20.859 1 90.31 344 ASP A O 1
ATOM 2861 N N . LEU A 1 345 ? 15.102 34.812 -19.297 1 92.12 345 LEU A N 1
ATOM 2862 C CA . LEU A 1 345 ? 15.82 33.906 -18.406 1 92.12 345 LEU A CA 1
ATOM 2863 C C . LEU A 1 345 ? 15.133 32.562 -18.344 1 92.12 345 LEU A C 1
ATOM 2865 O O . LEU A 1 345 ? 15.539 31.672 -17.578 1 92.12 345 LEU A O 1
ATOM 2869 N N . LEU A 1 346 ? 14.195 32.406 -19.094 1 91.69 346 LEU A N 1
ATOM 2870 C CA . LEU A 1 346 ? 13.453 31.141 -19.078 1 91.69 346 LEU A CA 1
ATOM 2871 C C . LEU A 1 346 ? 14.266 30.016 -19.719 1 91.69 346 LEU A C 1
ATOM 2873 O O . LEU A 1 346 ? 15.102 30.266 -20.578 1 91.69 346 LEU A O 1
ATOM 2877 N N . PRO A 1 347 ? 14.039 28.797 -19.297 1 88.88 347 PRO A N 1
ATOM 2878 C CA . PRO A 1 347 ? 14.852 27.656 -19.734 1 88.88 347 PRO A CA 1
ATOM 2879 C C . PRO A 1 347 ? 14.859 27.469 -21.25 1 88.88 347 PRO A C 1
ATOM 2881 O O . PRO A 1 347 ? 15.82 26.938 -21.797 1 88.88 347 PRO A O 1
ATOM 2884 N N . ASN A 1 348 ? 13.805 27.828 -21.922 1 86.06 348 ASN A N 1
ATOM 2885 C CA . ASN A 1 348 ? 13.758 27.688 -23.375 1 86.06 348 ASN A CA 1
ATOM 2886 C C . ASN A 1 348 ? 14.602 28.75 -24.062 1 86.06 348 ASN A C 1
ATOM 2888 O O . ASN A 1 348 ? 14.906 28.625 -25.266 1 86.06 348 ASN A O 1
ATOM 2892 N N . LYS A 1 349 ? 15.062 29.688 -23.406 1 86.81 349 LYS A N 1
ATOM 2893 C CA . LYS A 1 349 ? 15.797 30.797 -24 1 86.81 349 LYS A CA 1
ATOM 2894 C C . LYS A 1 349 ? 17.266 30.781 -23.578 1 86.81 349 LYS A C 1
ATOM 2896 O O . LYS A 1 349 ? 18.125 31.297 -24.297 1 86.81 349 LYS A O 1
ATOM 2901 N N . ILE A 1 350 ? 17.5 30.203 -22.438 1 87.81 350 ILE A N 1
ATOM 2902 C CA . ILE A 1 350 ? 18.875 30.203 -21.922 1 87.81 350 ILE A CA 1
ATOM 2903 C C . ILE A 1 350 ? 19.344 28.766 -21.719 1 87.81 350 ILE A C 1
ATOM 2905 O O . ILE A 1 350 ? 18.547 27.891 -21.375 1 87.81 350 ILE A O 1
ATOM 2909 N N . ASN A 1 351 ? 20.609 28.5 -22 1 88.06 351 ASN A N 1
ATOM 2910 C CA . ASN A 1 351 ? 21.266 27.219 -21.719 1 88.06 351 ASN A CA 1
ATOM 2911 C C . ASN A 1 351 ? 22.25 27.344 -20.578 1 88.06 351 ASN A C 1
ATOM 2913 O O . ASN A 1 351 ? 23.266 28.047 -20.672 1 88.06 351 ASN A O 1
ATOM 2917 N N . LEU A 1 352 ? 21.938 26.734 -19.531 1 90.88 352 LEU A N 1
ATOM 2918 C CA . LEU A 1 352 ? 22.781 26.781 -18.344 1 90.88 352 LEU A CA 1
ATOM 2919 C C . LEU A 1 352 ? 23.547 25.484 -18.172 1 90.88 352 LEU A C 1
ATOM 2921 O O . LEU A 1 352 ? 23.047 24.406 -18.516 1 90.88 352 LEU A O 1
ATOM 2925 N N . ASN A 1 353 ? 24.797 25.609 -17.672 1 89.81 353 ASN A N 1
ATOM 2926 C CA . ASN A 1 353 ? 25.547 24.422 -17.281 1 89.81 353 ASN A CA 1
ATOM 2927 C C . ASN A 1 353 ? 25.078 23.891 -15.938 1 89.81 353 ASN A C 1
ATOM 2929 O O . ASN A 1 353 ? 24.375 24.578 -15.195 1 89.81 353 ASN A O 1
ATOM 2933 N N . LYS A 1 354 ? 25.5 22.672 -15.719 1 87.25 354 LYS A N 1
ATOM 2934 C CA . LYS A 1 354 ? 25.125 22.047 -14.461 1 87.25 354 LYS A CA 1
ATOM 2935 C C . LYS A 1 354 ? 25.578 22.875 -13.266 1 87.25 354 LYS A C 1
ATOM 2937 O O . LYS A 1 354 ? 26.734 23.312 -13.211 1 87.25 354 LYS A O 1
ATOM 2942 N N . HIS A 1 355 ? 24.703 23.25 -12.383 1 87.75 355 HIS A N 1
ATOM 2943 C CA . HIS A 1 355 ? 24.906 23.969 -11.133 1 87.75 355 HIS A CA 1
ATOM 2944 C C . HIS A 1 355 ? 25.031 25.469 -11.375 1 87.75 355 HIS A C 1
ATOM 2946 O O . HIS A 1 355 ? 25.438 26.219 -10.477 1 87.75 355 HIS A O 1
ATOM 2952 N N . GLU A 1 356 ? 24.797 25.906 -12.578 1 92.5 356 GLU A N 1
ATOM 2953 C CA . GLU A 1 356 ? 24.766 27.328 -12.875 1 92.5 356 GLU A CA 1
ATOM 2954 C C . GLU A 1 356 ? 23.359 27.906 -12.641 1 92.5 356 GLU A C 1
ATOM 2956 O O . GLU A 1 356 ? 22.359 27.188 -12.75 1 92.5 356 GLU A O 1
ATOM 2961 N N . PHE A 1 357 ? 23.344 29.188 -12.25 1 94.75 357 PHE A N 1
ATOM 2962 C CA . PHE A 1 357 ? 22.062 29.828 -12.023 1 94.75 357 PHE A CA 1
ATOM 2963 C C . PHE A 1 357 ? 22.078 31.266 -12.5 1 94.75 357 PHE A C 1
ATOM 2965 O O . PHE A 1 357 ? 23.156 31.859 -12.688 1 94.75 357 PHE A O 1
ATOM 2972 N N . LYS A 1 358 ? 20.984 31.812 -12.836 1 95.56 358 LYS A N 1
ATOM 2973 C CA . LYS A 1 358 ? 20.734 33.219 -13.125 1 95.56 358 LYS A CA 1
ATOM 2974 C C . LYS A 1 358 ? 19.672 33.812 -12.211 1 95.56 358 LYS A C 1
ATOM 2976 O O . LYS A 1 358 ? 18.75 33.094 -11.805 1 95.56 358 LYS A O 1
ATOM 2981 N N . ILE A 1 359 ? 19.797 35.094 -11.852 1 96.12 359 ILE A N 1
ATOM 2982 C CA . ILE A 1 359 ? 18.891 35.719 -10.891 1 96.12 359 ILE A CA 1
ATOM 2983 C C . ILE A 1 359 ? 18.328 37.031 -11.484 1 96.12 359 ILE A C 1
ATOM 2985 O O . ILE A 1 359 ? 19 37.688 -12.297 1 96.12 359 ILE A O 1
ATOM 2989 N N . ALA A 1 360 ? 17.156 37.281 -11.172 1 96.88 360 ALA A N 1
ATOM 2990 C CA . ALA A 1 360 ? 16.516 38.562 -11.547 1 96.88 360 ALA A CA 1
ATOM 2991 C C . ALA A 1 360 ? 15.656 39.094 -10.406 1 96.88 360 ALA A C 1
ATOM 2993 O O . ALA A 1 360 ? 15.195 38.344 -9.555 1 96.88 360 ALA A O 1
ATOM 2994 N N . GLN A 1 361 ? 15.508 40.406 -10.367 1 96.38 361 GLN A N 1
ATOM 2995 C CA . GLN A 1 361 ? 14.727 41.031 -9.32 1 96.38 361 GLN A CA 1
ATOM 2996 C C . GLN A 1 361 ? 13.703 42 -9.914 1 96.38 361 GLN A C 1
ATOM 2998 O O . GLN A 1 361 ? 13.992 42.719 -10.883 1 96.38 361 GLN A O 1
ATOM 3003 N N . LYS A 1 362 ? 12.531 41.969 -9.453 1 94.62 362 LYS A N 1
ATOM 3004 C CA . LYS A 1 362 ? 11.461 42.906 -9.797 1 94.62 362 LYS A CA 1
ATOM 3005 C C . LYS A 1 362 ? 10.617 43.25 -8.57 1 94.62 362 LYS A C 1
ATOM 3007 O O . LYS A 1 362 ? 9.984 42.344 -7.984 1 94.62 362 LYS A O 1
ATOM 3012 N N . ASP A 1 363 ? 10.578 44.531 -8.172 1 90 363 ASP A N 1
ATOM 3013 C CA . ASP A 1 363 ? 9.836 44.906 -6.98 1 90 363 ASP A CA 1
ATOM 3014 C C . ASP A 1 363 ? 10.234 44.062 -5.781 1 90 363 ASP A C 1
ATOM 3016 O O . ASP A 1 363 ? 11.414 43.938 -5.457 1 90 363 ASP A O 1
ATOM 3020 N N . ASN A 1 364 ? 9.32 43.375 -5.301 1 91.25 364 ASN A N 1
ATOM 3021 C CA . ASN A 1 364 ? 9.617 42.531 -4.145 1 91.25 364 ASN A CA 1
ATOM 3022 C C . ASN A 1 364 ? 9.844 41.094 -4.551 1 91.25 364 ASN A C 1
ATOM 3024 O O . ASN A 1 364 ? 9.992 40.219 -3.695 1 91.25 364 ASN A O 1
ATOM 3028 N N . LEU A 1 365 ? 9.969 40.844 -5.805 1 96.75 365 LEU A N 1
ATOM 3029 C CA . LEU A 1 365 ? 10.102 39.469 -6.293 1 96.75 365 LEU A CA 1
ATOM 3030 C C . LEU A 1 365 ? 11.555 39.156 -6.656 1 96.75 365 LEU A C 1
ATOM 3032 O O . LEU A 1 365 ? 12.258 40.031 -7.188 1 96.75 365 LEU A O 1
ATOM 3036 N N . THR A 1 366 ? 12.008 38.094 -6.312 1 97.31 366 THR A N 1
ATOM 3037 C CA . THR A 1 366 ? 13.273 37.531 -6.754 1 97.31 366 THR A CA 1
ATOM 3038 C C . THR A 1 366 ? 13.031 36.25 -7.551 1 97.31 366 THR A C 1
ATOM 3040 O O . THR A 1 366 ? 12.328 35.344 -7.09 1 97.31 366 THR A O 1
ATOM 3043 N N . PHE A 1 367 ? 13.531 36.188 -8.75 1 97.31 367 PHE A N 1
ATOM 3044 C CA . PHE A 1 367 ? 13.398 35.031 -9.648 1 97.31 367 PHE A CA 1
ATOM 3045 C C . PHE A 1 367 ? 14.758 34.406 -9.898 1 97.31 367 PHE A C 1
ATOM 3047 O O . PHE A 1 367 ? 15.766 35.094 -10.016 1 97.31 367 PHE A O 1
ATOM 3054 N N . THR A 1 368 ? 14.805 33.062 -9.891 1 96.44 368 THR A N 1
ATOM 3055 C CA . THR A 1 368 ? 16.047 32.344 -10.203 1 96.44 368 THR A CA 1
ATOM 3056 C C . THR A 1 368 ? 15.766 31.141 -11.086 1 96.44 368 THR A C 1
ATOM 3058 O O . THR A 1 368 ? 14.75 30.453 -10.914 1 96.44 368 THR A O 1
ATOM 3061 N N . VAL A 1 369 ? 16.609 30.906 -12.055 1 95.56 369 VAL A N 1
ATOM 3062 C CA . VAL A 1 369 ? 16.656 29.656 -12.82 1 95.56 369 VAL A CA 1
ATOM 3063 C C . VAL A 1 369 ? 17.953 28.922 -12.531 1 95.56 369 VAL A C 1
ATOM 3065 O O . VAL A 1 369 ? 19.031 29.5 -12.602 1 95.56 369 VAL A O 1
ATOM 3068 N N . TRP A 1 370 ? 17.828 27.703 -12.078 1 93.25 370 TRP A N 1
ATOM 3069 C CA . TRP A 1 370 ? 18.969 26.875 -11.672 1 93.25 370 TRP A CA 1
ATOM 3070 C C . TRP A 1 370 ? 18.969 25.547 -12.414 1 93.25 370 TRP A C 1
ATOM 3072 O O . TRP A 1 370 ? 17.922 24.891 -12.547 1 93.25 370 TRP A O 1
ATOM 3082 N N . LYS A 1 371 ? 20.156 25.141 -12.914 1 90.94 371 LYS A N 1
ATOM 3083 C CA . LYS A 1 371 ? 20.266 23.875 -13.641 1 90.94 371 LYS A CA 1
ATOM 3084 C C . LYS A 1 371 ? 20.891 22.797 -12.781 1 90.94 371 LYS A C 1
ATOM 3086 O O . LYS A 1 371 ? 22.062 22.891 -12.406 1 90.94 371 LYS A O 1
ATOM 3091 N N . ASP A 1 372 ? 20.125 21.859 -12.445 1 83.62 372 ASP A N 1
ATOM 3092 C CA . ASP A 1 372 ? 20.672 20.625 -11.883 1 83.62 372 ASP A CA 1
ATOM 3093 C C . ASP A 1 372 ? 20.688 19.516 -12.938 1 83.62 372 ASP A C 1
ATOM 3095 O O . ASP A 1 372 ? 21.453 19.578 -13.906 1 83.62 372 ASP A O 1
ATOM 3099 N N . THR A 1 373 ? 19.781 18.531 -12.828 1 77.44 373 THR A N 1
ATOM 3100 C CA . THR A 1 373 ? 19.547 17.625 -13.938 1 77.44 373 THR A CA 1
ATOM 3101 C C . THR A 1 373 ? 18.656 18.266 -14.984 1 77.44 373 THR A C 1
ATOM 3103 O O . THR A 1 373 ? 18.891 18.109 -16.188 1 77.44 373 THR A O 1
ATOM 3106 N N . LYS A 1 374 ? 17.75 19.062 -14.492 1 85.38 374 LYS A N 1
ATOM 3107 C CA . LYS A 1 374 ? 16.859 19.875 -15.297 1 85.38 374 LYS A CA 1
ATOM 3108 C C . LYS A 1 374 ? 16.781 21.297 -14.75 1 85.38 374 LYS A C 1
ATOM 3110 O O . LYS A 1 374 ? 17.047 21.531 -13.57 1 85.38 374 LYS A O 1
ATOM 3115 N N . PRO A 1 375 ? 16.5 22.156 -15.609 1 91.06 375 PRO A N 1
ATOM 3116 C CA . PRO A 1 375 ? 16.344 23.531 -15.117 1 91.06 375 PRO A CA 1
ATOM 3117 C C . PRO A 1 375 ? 15.117 23.703 -14.227 1 91.06 375 PRO A C 1
ATOM 3119 O O . PRO A 1 375 ? 14.047 23.156 -14.531 1 91.06 375 PRO A O 1
ATOM 3122 N N . VAL A 1 376 ? 15.312 24.375 -13.141 1 93.19 376 VAL A N 1
ATOM 3123 C CA . VAL A 1 376 ? 14.227 24.641 -12.195 1 93.19 376 VAL A CA 1
ATOM 3124 C C . VAL A 1 376 ? 14.117 26.141 -11.953 1 93.19 376 VAL A C 1
ATOM 3126 O O . VAL A 1 376 ? 15.109 26.812 -11.68 1 93.19 376 VAL A O 1
ATOM 3129 N N . CYS A 1 377 ? 12.922 26.688 -12.086 1 96 377 CYS A N 1
ATOM 3130 C CA . CYS A 1 377 ? 12.656 28.094 -11.797 1 96 377 CYS A CA 1
ATOM 3131 C C . CYS A 1 377 ? 12.055 28.25 -10.398 1 96 377 CYS A C 1
ATOM 3133 O O . CYS A 1 377 ? 11.156 27.5 -10.016 1 96 377 CYS A O 1
ATOM 3135 N N . VAL A 1 378 ? 12.555 29.172 -9.641 1 97.19 378 VAL A N 1
ATOM 3136 C CA . VAL A 1 378 ? 12.062 29.453 -8.297 1 97.19 378 VAL A CA 1
ATOM 3137 C C . VAL A 1 378 ? 11.758 30.938 -8.148 1 97.19 378 VAL A C 1
ATOM 3139 O O . VAL A 1 378 ? 12.453 31.781 -8.711 1 97.19 378 VAL A O 1
ATOM 3142 N N . LEU A 1 379 ? 10.711 31.25 -7.484 1 97.69 379 LEU A N 1
ATOM 3143 C CA . LEU A 1 379 ? 10.242 32.594 -7.242 1 97.69 379 LEU A CA 1
ATOM 3144 C C . LEU A 1 379 ? 10.055 32.875 -5.75 1 97.69 379 LEU A C 1
ATOM 3146 O O . LEU A 1 379 ? 9.617 31.984 -5.016 1 97.69 379 LEU A O 1
ATOM 3150 N N . SER A 1 380 ? 10.406 34.062 -5.285 1 98 380 SER A N 1
ATOM 3151 C CA . SER A 1 380 ? 10.25 34.438 -3.885 1 98 380 SER A CA 1
ATOM 3152 C C . SER A 1 380 ? 9.883 35.906 -3.758 1 98 380 SER A C 1
ATOM 3154 O O . SER A 1 380 ? 10.25 36.719 -4.609 1 98 380 SER A O 1
ATOM 3156 N N . ASN A 1 381 ? 9.156 36.25 -2.73 1 97.69 381 ASN A N 1
ATOM 3157 C CA . ASN A 1 381 ? 8.812 37.656 -2.518 1 97.69 381 ASN A CA 1
ATOM 3158 C C . ASN A 1 381 ? 9.531 38.25 -1.305 1 97.69 381 ASN A C 1
ATOM 3160 O O . ASN A 1 381 ? 9.164 39.312 -0.812 1 97.69 381 ASN A O 1
ATOM 3164 N N . PHE A 1 382 ? 10.57 37.531 -0.76 1 96.94 382 PHE A N 1
ATOM 3165 C CA . PHE A 1 382 ? 11.203 38.094 0.428 1 96.94 382 PHE A CA 1
ATOM 3166 C C . PHE A 1 382 ? 12.703 37.812 0.424 1 96.94 382 PHE A C 1
ATOM 3168 O O . PHE A 1 382 ? 13.445 38.406 1.204 1 96.94 382 PHE A O 1
ATOM 3175 N N . HIS A 1 383 ? 13.219 37 -0.443 1 97.06 383 HIS A N 1
ATOM 3176 C CA . HIS A 1 383 ? 14.641 36.688 -0.459 1 97.06 383 HIS A CA 1
ATOM 3177 C C . HIS A 1 383 ? 15.453 37.781 -1.131 1 97.06 383 HIS A C 1
ATOM 3179 O O . HIS A 1 383 ? 15.023 38.344 -2.139 1 97.06 383 HIS A O 1
ATOM 3185 N N . ASP A 1 384 ? 16.578 38 -0.58 1 95.81 384 ASP A N 1
ATOM 3186 C CA . ASP A 1 384 ? 17.562 38.875 -1.184 1 95.81 384 ASP A CA 1
ATOM 3187 C C . ASP A 1 384 ? 18.328 38.156 -2.299 1 95.81 384 ASP A C 1
ATOM 3189 O O . ASP A 1 384 ? 18.953 37.125 -2.07 1 95.81 384 ASP A O 1
ATOM 3193 N N . PRO A 1 385 ? 18.281 38.75 -3.496 1 95.12 385 PRO A N 1
ATOM 3194 C CA . PRO A 1 385 ? 18.953 38.094 -4.625 1 95.12 385 PRO A CA 1
ATOM 3195 C C . PRO A 1 385 ? 20.453 37.938 -4.406 1 95.12 385 PRO A C 1
ATOM 3197 O O . PRO A 1 385 ? 21.109 37.125 -5.059 1 95.12 385 PRO A O 1
ATOM 3200 N N . ASN A 1 386 ? 21.031 38.719 -3.494 1 94.19 386 ASN A N 1
ATOM 3201 C CA . ASN A 1 386 ? 22.469 38.719 -3.258 1 94.19 386 ASN A CA 1
ATOM 3202 C C . ASN A 1 386 ? 22.859 37.594 -2.277 1 94.19 386 ASN A C 1
ATOM 3204 O O . ASN A 1 386 ? 24.031 37.25 -2.156 1 94.19 386 ASN A O 1
ATOM 3208 N N . HIS A 1 387 ? 21.906 37.094 -1.617 1 94.75 387 HIS A N 1
ATOM 3209 C CA . HIS A 1 387 ? 22.188 36.094 -0.607 1 94.75 387 HIS A CA 1
ATOM 3210 C C . HIS A 1 387 ? 22.375 34.719 -1.239 1 94.75 387 HIS A C 1
ATOM 3212 O O . HIS A 1 387 ? 21.656 34.375 -2.184 1 94.75 387 HIS A O 1
ATOM 3218 N N . ARG A 1 388 ? 23.391 34 -0.69 1 93.88 388 ARG A N 1
ATOM 3219 C CA . ARG A 1 388 ? 23.719 32.656 -1.2 1 93.88 388 ARG A CA 1
ATOM 3220 C C . ARG A 1 388 ? 23.5 31.594 -0.127 1 93.88 388 ARG A C 1
ATOM 3222 O O . ARG A 1 388 ? 23.5 31.906 1.066 1 93.88 388 ARG A O 1
ATOM 3229 N N . GLY A 1 389 ? 23.125 30.422 -0.624 1 92.88 389 GLY A N 1
ATOM 3230 C CA . GLY A 1 389 ? 23.016 29.234 0.219 1 92.88 389 GLY A CA 1
ATOM 3231 C C . GLY A 1 389 ? 23.734 28.031 -0.346 1 92.88 389 GLY A C 1
ATOM 3232 O O . GLY A 1 389 ? 24.562 28.172 -1.246 1 92.88 389 GLY A O 1
ATOM 3233 N N . GLN A 1 390 ? 23.5 26.859 0.382 1 89.75 390 GLN A N 1
ATOM 3234 C CA . GLN A 1 390 ? 24.172 25.625 -0.041 1 89.75 390 GLN A CA 1
ATOM 3235 C C . GLN A 1 390 ? 23.188 24.469 -0.113 1 89.75 390 GLN A C 1
ATOM 3237 O O . GLN A 1 390 ? 22.234 24.391 0.662 1 89.75 390 GLN A O 1
ATOM 3242 N N . VAL A 1 391 ? 23.438 23.688 -1.129 1 84.44 391 VAL A N 1
ATOM 3243 C CA . VAL A 1 391 ? 22.672 22.438 -1.248 1 84.44 391 VAL A CA 1
ATOM 3244 C C . VAL A 1 391 ? 23.641 21.266 -1.418 1 84.44 391 VAL A C 1
ATOM 3246 O O . VAL A 1 391 ? 24.688 21.391 -2.061 1 84.44 391 VAL A O 1
ATOM 3249 N N . THR A 1 392 ? 23.312 20.156 -0.734 1 78.88 392 THR A N 1
ATOM 3250 C CA . THR A 1 392 ? 24.141 18.953 -0.827 1 78.88 392 THR A CA 1
ATOM 3251 C C . THR A 1 392 ? 23.609 18.031 -1.914 1 78.88 392 THR A C 1
ATOM 3253 O O . THR A 1 392 ? 22.422 17.734 -1.955 1 78.88 392 THR A O 1
ATOM 3256 N N . ARG A 1 393 ? 24.375 17.703 -2.924 1 72.75 393 ARG A N 1
ATOM 3257 C CA . ARG A 1 393 ? 23.984 16.781 -3.986 1 72.75 393 ARG A CA 1
ATOM 3258 C C . ARG A 1 393 ? 24.766 15.461 -3.871 1 72.75 393 ARG A C 1
ATOM 3260 O O . ARG A 1 393 ? 25.938 15.453 -3.525 1 72.75 393 ARG A O 1
ATOM 3267 N N . ARG A 1 394 ? 23.906 14.289 -3.979 1 58.84 394 ARG A N 1
ATOM 3268 C CA . ARG A 1 394 ? 24.469 12.953 -3.881 1 58.84 394 ARG A CA 1
ATOM 3269 C C . ARG A 1 394 ? 25.203 12.57 -5.164 1 58.84 394 ARG A C 1
ATOM 3271 O O . ARG A 1 394 ? 24.594 12.508 -6.234 1 58.84 394 ARG A O 1
ATOM 3278 N N . ALA A 1 395 ? 26.312 12.961 -5.402 1 55.44 395 ALA A N 1
ATOM 3279 C CA . ALA A 1 395 ? 27.172 12.359 -6.426 1 55.44 395 ALA A CA 1
ATOM 3280 C C . ALA A 1 395 ? 28.078 11.289 -5.824 1 55.44 395 ALA A C 1
ATOM 3282 O O . ALA A 1 395 ? 27.875 10.867 -4.68 1 55.44 395 ALA A O 1
ATOM 3283 N N . ALA A 1 396 ? 28.906 10.609 -6.539 1 53.31 396 ALA A N 1
ATOM 3284 C CA . ALA A 1 396 ? 29.938 9.719 -6.012 1 53.31 396 ALA A CA 1
ATOM 3285 C C . ALA A 1 396 ? 30.5 10.234 -4.688 1 53.31 396 ALA A C 1
ATOM 3287 O O . ALA A 1 396 ? 30.75 9.461 -3.762 1 53.31 396 ALA A O 1
ATOM 3288 N N . GLU A 1 397 ? 30.562 11.523 -4.527 1 56.66 397 GLU A N 1
ATOM 3289 C CA . GLU A 1 397 ? 30.953 12.234 -3.311 1 56.66 397 GLU A CA 1
ATOM 3290 C C . GLU A 1 397 ? 29.969 13.359 -2.992 1 56.66 397 GLU A C 1
ATOM 3292 O O . GLU A 1 397 ? 29.453 14.016 -3.898 1 56.66 397 GLU A O 1
ATOM 3297 N N . ASN A 1 398 ? 29.359 13.328 -1.804 1 65.62 398 ASN A N 1
ATOM 3298 C CA . ASN A 1 398 ? 28.516 14.438 -1.375 1 65.62 398 ASN A CA 1
ATOM 3299 C C . ASN A 1 398 ? 29.125 15.789 -1.745 1 65.62 398 ASN A C 1
ATOM 3301 O O . ASN A 1 398 ? 30.156 16.172 -1.205 1 65.62 398 ASN A O 1
ATOM 3305 N N . THR A 1 399 ? 28.797 16.344 -2.928 1 75.19 399 THR A N 1
ATOM 3306 C CA . THR A 1 399 ? 29.297 17.641 -3.346 1 75.19 399 THR A CA 1
ATOM 3307 C C . THR A 1 399 ? 28.375 18.766 -2.891 1 75.19 399 THR A C 1
ATOM 3309 O O . THR A 1 399 ? 27.156 18.672 -3.041 1 75.19 399 THR A O 1
ATOM 3312 N N . VAL A 1 400 ? 28.938 19.75 -2.164 1 84.19 400 VAL A N 1
ATOM 3313 C CA . VAL A 1 400 ? 28.219 20.938 -1.735 1 84.19 400 VAL A CA 1
ATOM 3314 C C . VAL A 1 400 ? 28.281 22 -2.834 1 84.19 400 VAL A C 1
ATOM 3316 O O . VAL A 1 400 ? 29.375 22.359 -3.299 1 84.19 400 VAL A O 1
ATOM 3319 N N . VAL A 1 401 ? 27.203 22.406 -3.354 1 87.19 401 VAL A N 1
ATOM 3320 C CA . VAL A 1 401 ? 27.125 23.391 -4.426 1 87.19 401 VAL A CA 1
ATOM 3321 C C . VAL A 1 401 ? 26.5 24.688 -3.9 1 87.19 401 VAL A C 1
ATOM 3323 O O . VAL A 1 401 ? 25.562 24.656 -3.107 1 87.19 401 VAL A O 1
ATOM 3326 N N . GLN A 1 402 ? 27.078 25.797 -4.316 1 90.44 402 GLN A N 1
ATOM 3327 C CA . GLN A 1 402 ? 26.547 27.094 -3.939 1 90.44 402 GLN A CA 1
ATOM 3328 C C . GLN A 1 402 ? 25.359 27.484 -4.82 1 90.44 402 GLN A C 1
ATOM 3330 O O . GLN A 1 402 ? 25.422 27.359 -6.047 1 90.44 402 GLN A O 1
ATOM 3335 N N . VAL A 1 403 ? 24.266 27.844 -4.176 1 92.81 403 VAL A N 1
ATOM 3336 C CA . VAL A 1 403 ? 23.047 28.234 -4.875 1 92.81 403 VAL A CA 1
ATOM 3337 C C . VAL A 1 403 ? 22.469 29.484 -4.227 1 92.81 403 VAL A C 1
ATOM 3339 O O . VAL A 1 403 ? 22.859 29.859 -3.117 1 92.81 403 VAL A O 1
ATOM 3342 N N . PRO A 1 404 ? 21.625 30.234 -4.965 1 94.19 404 PRO A N 1
ATOM 3343 C CA . PRO A 1 404 ? 20.922 31.312 -4.281 1 94.19 404 PRO A CA 1
ATOM 3344 C C . PRO A 1 404 ? 20.172 30.844 -3.039 1 94.19 404 PRO A C 1
ATOM 3346 O O . PRO A 1 404 ? 19.672 29.719 -3.012 1 94.19 404 PRO A O 1
ATOM 3349 N N . ARG A 1 405 ? 20.047 31.641 -2.07 1 95.31 405 ARG A N 1
ATOM 3350 C CA . ARG A 1 405 ? 19.469 31.281 -0.779 1 95.31 405 ARG A CA 1
ATOM 3351 C C . ARG A 1 405 ? 18.031 30.797 -0.939 1 95.31 405 ARG A C 1
ATOM 3353 O O . ARG A 1 405 ? 17.578 29.922 -0.203 1 95.31 405 ARG A O 1
ATOM 3360 N N . LEU A 1 406 ? 17.281 31.484 -1.843 1 95.69 406 LEU A N 1
ATOM 3361 C CA . LEU A 1 406 ? 15.883 31.094 -2.002 1 95.69 406 LEU A CA 1
ATOM 3362 C C . LEU A 1 406 ? 15.766 29.625 -2.387 1 95.69 406 LEU A C 1
ATOM 3364 O O . LEU A 1 406 ? 14.805 28.953 -2 1 95.69 406 LEU A O 1
ATOM 3368 N N . LEU A 1 407 ? 16.766 29.078 -3.113 1 95.06 407 LEU A N 1
ATOM 3369 C CA . LEU A 1 407 ? 16.75 27.672 -3.492 1 95.06 407 LEU A CA 1
ATOM 3370 C C . LEU A 1 407 ? 17.047 26.781 -2.291 1 95.06 407 LEU A C 1
ATOM 3372 O O . LEU A 1 407 ? 16.406 25.75 -2.098 1 95.06 407 LEU A O 1
ATOM 3376 N N . SER A 1 408 ? 18.062 27.078 -1.552 1 94.19 408 SER A N 1
ATOM 3377 C CA . SER A 1 408 ? 18.422 26.297 -0.375 1 94.19 408 SER A CA 1
ATOM 3378 C C . SER A 1 408 ? 17.297 26.281 0.648 1 94.19 408 SER A C 1
ATOM 3380 O O . SER A 1 408 ? 17 25.234 1.227 1 94.19 408 SER A O 1
ATOM 3382 N N . ASP A 1 409 ? 16.672 27.453 0.827 1 95.56 409 ASP A N 1
ATOM 3383 C CA . ASP A 1 409 ? 15.547 27.531 1.763 1 95.56 409 ASP A CA 1
ATOM 3384 C C . ASP A 1 409 ? 14.367 26.703 1.277 1 95.56 409 ASP A C 1
ATOM 3386 O O . ASP A 1 409 ? 13.703 26.031 2.072 1 95.56 409 ASP A O 1
ATOM 3390 N N . TYR A 1 410 ? 14.133 26.812 0.012 1 96.31 410 TYR A N 1
ATOM 3391 C CA . TYR A 1 410 ? 13.039 26.016 -0.549 1 96.31 410 TYR A CA 1
ATOM 3392 C C . TYR A 1 410 ? 13.266 24.531 -0.303 1 96.31 410 TYR A C 1
ATOM 3394 O O . TYR A 1 410 ? 12.359 23.828 0.136 1 96.31 410 TYR A O 1
ATOM 3402 N N . GLN A 1 411 ? 14.43 24.016 -0.554 1 91.56 411 GLN A N 1
ATOM 3403 C CA . GLN A 1 411 ? 14.758 22.609 -0.368 1 91.56 411 GLN A CA 1
ATOM 3404 C C . GLN A 1 411 ? 14.633 22.203 1.099 1 91.56 411 GLN A C 1
ATOM 3406 O O . GLN A 1 411 ? 14.188 21.094 1.407 1 91.56 411 GLN A O 1
ATOM 3411 N N . LYS A 1 412 ? 14.969 23.078 1.896 1 93.69 412 LYS A N 1
ATOM 3412 C CA . LYS A 1 412 ? 14.984 22.797 3.33 1 93.69 412 LYS A CA 1
ATOM 3413 C C . LYS A 1 412 ? 13.562 22.766 3.891 1 93.69 412 LYS A C 1
ATOM 3415 O O . LYS A 1 412 ? 13.258 21.938 4.758 1 93.69 412 LYS A O 1
ATOM 3420 N N . HIS A 1 413 ? 12.672 23.656 3.367 1 96.56 413 HIS A N 1
ATOM 3421 C CA . HIS A 1 413 ? 11.438 23.891 4.105 1 96.56 413 HIS A CA 1
ATOM 3422 C C . HIS A 1 413 ? 10.234 23.312 3.359 1 96.56 413 HIS A C 1
ATOM 3424 O O . HIS A 1 413 ? 9.148 23.188 3.934 1 96.56 413 HIS A O 1
ATOM 3430 N N . MET A 1 414 ? 10.375 22.953 2.068 1 96.62 414 MET A N 1
ATOM 3431 C CA . MET A 1 414 ? 9.258 22.359 1.326 1 96.62 414 MET A CA 1
ATOM 3432 C C . MET A 1 414 ? 9.086 20.891 1.674 1 96.62 414 MET A C 1
ATOM 3434 O O . MET A 1 414 ? 9.32 20.016 0.836 1 96.62 414 MET A O 1
ATOM 3438 N N . LYS A 1 415 ? 8.617 20.562 2.924 1 96.12 415 LYS A N 1
ATOM 3439 C CA . LYS A 1 415 ? 8.523 19.156 3.344 1 96.12 415 LYS A CA 1
ATOM 3440 C C . LYS A 1 415 ? 7.371 18.969 4.328 1 96.12 415 LYS A C 1
ATOM 3442 O O . LYS A 1 415 ? 7.086 17.844 4.742 1 96.12 415 LYS A O 1
ATOM 3447 N N . GLY A 1 416 ? 6.715 19.984 4.73 1 97.25 416 GLY A N 1
ATOM 3448 C CA . GLY A 1 416 ? 5.742 19.922 5.809 1 97.25 416 GLY A CA 1
ATOM 3449 C C . GLY A 1 416 ? 4.578 19 5.512 1 97.25 416 GLY A C 1
ATOM 3450 O O . GLY A 1 416 ? 4.23 18.141 6.332 1 97.25 416 GLY A O 1
ATOM 3451 N N . VAL A 1 417 ? 3.941 19.188 4.367 1 97.25 417 VAL A N 1
ATOM 3452 C CA . VAL A 1 417 ? 2.773 18.391 4.004 1 97.25 417 VAL A CA 1
ATOM 3453 C C . VAL A 1 417 ? 3.18 16.922 3.812 1 97.25 417 VAL A C 1
ATOM 3455 O O . VAL A 1 417 ? 2.463 16.016 4.23 1 97.25 417 VAL A O 1
ATOM 3458 N N . ASP A 1 418 ? 4.312 16.734 3.207 1 93.81 418 ASP A N 1
ATOM 3459 C CA . ASP A 1 418 ? 4.82 15.383 3.045 1 93.81 418 ASP A CA 1
ATOM 3460 C C . ASP A 1 418 ? 5.059 14.719 4.398 1 93.81 418 ASP A C 1
ATOM 3462 O O . ASP A 1 418 ? 4.754 13.539 4.578 1 93.81 418 ASP A O 1
ATOM 3466 N N . LEU A 1 419 ? 5.652 15.484 5.254 1 96.38 419 LEU A N 1
ATOM 3467 C CA . LEU A 1 419 ? 5.887 14.984 6.602 1 96.38 419 LEU A CA 1
ATOM 3468 C C . LEU A 1 419 ? 4.57 14.648 7.293 1 96.38 419 LEU A C 1
ATOM 3470 O O . LEU A 1 419 ? 4.445 13.602 7.93 1 96.38 419 LEU A O 1
ATOM 3474 N N . CYS A 1 420 ? 3.65 15.508 7.176 1 97.44 420 CYS A N 1
ATOM 3475 C CA . CYS A 1 420 ? 2.322 15.289 7.734 1 97.44 420 CYS A CA 1
ATOM 3476 C C . CYS A 1 420 ? 1.698 14.016 7.184 1 97.44 420 CYS A C 1
ATOM 3478 O O . CYS A 1 420 ? 1.258 13.156 7.945 1 97.44 420 CYS A O 1
ATOM 3480 N N . ASP A 1 421 ? 1.688 13.867 5.91 1 94.81 421 ASP A N 1
ATOM 3481 C CA . ASP A 1 421 ? 1.099 12.711 5.246 1 94.81 421 ASP A CA 1
ATOM 3482 C C . ASP A 1 421 ? 1.794 11.422 5.672 1 94.81 421 ASP A C 1
ATOM 3484 O O . ASP A 1 421 ? 1.142 10.391 5.863 1 94.81 421 ASP A O 1
ATOM 3488 N N . GLN A 1 422 ? 3.064 11.5 5.75 1 93.69 422 GLN A N 1
ATOM 3489 C CA . GLN A 1 422 ? 3.838 10.336 6.16 1 93.69 422 GLN A CA 1
ATOM 3490 C C . GLN A 1 422 ? 3.455 9.883 7.566 1 93.69 422 GLN A C 1
ATOM 3492 O O . GLN A 1 422 ? 3.191 8.703 7.793 1 93.69 422 GLN A O 1
ATOM 3497 N N . MET A 1 423 ? 3.426 10.836 8.477 1 95.44 423 MET A N 1
ATOM 3498 C CA . MET A 1 423 ? 3.133 10.523 9.875 1 95.44 423 MET A CA 1
ATOM 3499 C C . MET A 1 423 ? 1.719 9.969 10.023 1 95.44 423 MET A C 1
ATOM 3501 O O . MET A 1 423 ? 1.5 8.992 10.734 1 95.44 423 MET A O 1
ATOM 3505 N N . ILE A 1 424 ? 0.842 10.547 9.344 1 94.94 424 ILE A N 1
ATOM 3506 C CA . ILE A 1 424 ? -0.542 10.086 9.383 1 94.94 424 ILE A CA 1
ATOM 3507 C C . ILE A 1 424 ? -0.643 8.703 8.742 1 94.94 424 ILE A C 1
ATOM 3509 O O . ILE A 1 424 ? -1.331 7.824 9.258 1 94.94 424 ILE A O 1
ATOM 3513 N N . GLY A 1 425 ? 0.02 8.531 7.68 1 92 425 GLY A N 1
ATOM 3514 C CA . GLY A 1 425 ? -0.05 7.301 6.898 1 92 425 GLY A CA 1
ATOM 3515 C C . GLY A 1 425 ? 0.477 6.09 7.645 1 92 425 GLY A C 1
ATOM 3516 O O . GLY A 1 425 ? 0.037 4.965 7.402 1 92 425 GLY A O 1
ATOM 3517 N N . TYR A 1 426 ? 1.342 6.301 8.578 1 90.38 426 TYR A N 1
ATOM 3518 C CA . TYR A 1 426 ? 1.988 5.195 9.281 1 90.38 426 TYR A CA 1
ATOM 3519 C C . TYR A 1 426 ? 0.968 4.371 10.055 1 90.38 426 TYR A C 1
ATOM 3521 O O . TYR A 1 426 ? 1.092 3.148 10.148 1 90.38 426 TYR A O 1
ATOM 3529 N N . TYR A 1 427 ? -0.011 5.031 10.594 1 91.94 427 TYR A N 1
ATOM 3530 C CA . TYR A 1 427 ? -0.881 4.328 11.531 1 91.94 427 TYR A CA 1
ATOM 3531 C C . TYR A 1 427 ? -2.346 4.504 11.148 1 91.94 427 TYR A C 1
ATOM 3533 O O . TYR A 1 427 ? -3.23 4.441 12.008 1 91.94 427 TYR A O 1
ATOM 3541 N N . MET A 1 428 ? -2.531 4.773 9.891 1 91.19 428 MET A N 1
ATOM 3542 C CA . MET A 1 428 ? -3.896 4.93 9.398 1 91.19 428 MET A CA 1
ATOM 3543 C C . MET A 1 428 ? -4.609 3.584 9.328 1 91.19 428 MET A C 1
ATOM 3545 O O . MET A 1 428 ? -4.016 2.58 8.938 1 91.19 428 MET A O 1
ATOM 3549 N N . LEU A 1 429 ? -5.824 3.66 9.805 1 86.94 429 LEU A N 1
ATOM 3550 C CA . LEU A 1 429 ? -6.668 2.473 9.695 1 86.94 429 LEU A CA 1
ATOM 3551 C C . LEU A 1 429 ? -6.988 2.168 8.234 1 86.94 429 LEU A C 1
ATOM 3553 O O . LEU A 1 429 ? -7.363 3.066 7.473 1 86.94 429 LEU A O 1
ATOM 3557 N N . ASN A 1 430 ? -6.594 0.969 7.875 1 75.38 430 ASN A N 1
ATOM 3558 C CA . ASN A 1 430 ? -6.957 0.551 6.527 1 75.38 430 ASN A CA 1
ATOM 3559 C C . ASN A 1 430 ? -8.352 -0.065 6.488 1 75.38 430 ASN A C 1
ATOM 3561 O O . ASN A 1 430 ? -8.602 -1.085 7.133 1 75.38 430 ASN A O 1
ATOM 3565 N N . HIS A 1 431 ? -9.297 0.637 5.91 1 76.06 431 HIS A N 1
ATOM 3566 C CA . HIS A 1 431 ? -10.656 0.11 5.828 1 76.06 431 HIS A CA 1
ATOM 3567 C C . HIS A 1 431 ? -11.289 0.424 4.477 1 76.06 431 HIS A C 1
ATOM 3569 O O . HIS A 1 431 ? -11.008 1.471 3.887 1 76.06 431 HIS A O 1
ATOM 3575 N N . ARG A 1 432 ? -11.898 -0.541 4.008 1 73.81 432 ARG A N 1
ATOM 3576 C CA . ARG A 1 432 ? -12.719 -0.305 2.822 1 73.81 432 ARG A CA 1
ATOM 3577 C C . ARG A 1 432 ? -14.055 0.329 3.199 1 73.81 432 ARG A C 1
ATOM 3579 O O . ARG A 1 432 ? -14.633 0.002 4.238 1 73.81 432 ARG A O 1
ATOM 3586 N N . SER A 1 433 ? -14.312 1.419 2.527 1 77.69 433 SER A N 1
ATOM 3587 C CA . SER A 1 433 ? -15.586 2.062 2.844 1 77.69 433 SER A CA 1
ATOM 3588 C C . SER A 1 433 ? -16.312 2.502 1.576 1 77.69 433 SER A C 1
ATOM 3590 O O . SER A 1 433 ? -15.688 3.012 0.642 1 77.69 433 SER A O 1
ATOM 3592 N N . LYS A 1 434 ? -17.594 2.209 1.56 1 78.75 434 LYS A N 1
ATOM 3593 C CA . LYS A 1 434 ? -18.438 2.748 0.498 1 78.75 434 LYS A CA 1
ATOM 3594 C C . LYS A 1 434 ? -18.812 4.199 0.781 1 78.75 434 LYS A C 1
ATOM 3596 O O . LYS A 1 434 ? -19.188 4.938 -0.131 1 78.75 434 LYS A O 1
ATOM 3601 N N . LYS A 1 435 ? -18.734 4.465 2.025 1 88 435 LYS A N 1
ATOM 3602 C CA . LYS A 1 435 ? -19.047 5.832 2.436 1 88 435 LYS A CA 1
ATOM 3603 C C . LYS A 1 435 ? -17.797 6.719 2.389 1 88 435 LYS A C 1
ATOM 3605 O O . LYS A 1 435 ? -16.906 6.598 3.238 1 88 435 LYS A O 1
ATOM 3610 N N . TRP A 1 436 ? -17.797 7.688 1.524 1 89.06 436 TRP A N 1
ATOM 3611 C CA . TRP A 1 436 ? -16.609 8.5 1.262 1 89.06 436 TRP A CA 1
ATOM 3612 C C . TRP A 1 436 ? -16.234 9.32 2.492 1 89.06 436 TRP A C 1
ATOM 3614 O O . TRP A 1 436 ? -15.047 9.547 2.748 1 89.06 436 TRP A O 1
ATOM 3624 N N . TRP A 1 437 ? -17.203 9.828 3.197 1 92.88 437 TRP A N 1
ATOM 3625 C CA . TRP A 1 437 ? -16.938 10.758 4.297 1 92.88 437 TRP A CA 1
ATOM 3626 C C . TRP A 1 437 ? -16.219 10.047 5.438 1 92.88 437 TRP A C 1
ATOM 3628 O O . TRP A 1 437 ? -15.547 10.695 6.246 1 92.88 437 TRP A O 1
ATOM 3638 N N . ARG A 1 438 ? -16.312 8.719 5.594 1 93.31 438 ARG A N 1
ATOM 3639 C CA . ARG A 1 438 ? -15.633 7.965 6.645 1 93.31 438 ARG A CA 1
ATOM 3640 C C . ARG A 1 438 ? -14.117 8.039 6.473 1 93.31 438 ARG A C 1
ATOM 3642 O O . ARG A 1 438 ? -13.375 8.062 7.461 1 93.31 438 ARG A O 1
ATOM 3649 N N . ARG A 1 439 ? -13.734 8.039 5.223 1 93.5 439 ARG A N 1
ATOM 3650 C CA . ARG A 1 439 ? -12.305 8.156 4.949 1 93.5 439 ARG A CA 1
ATOM 3651 C C . ARG A 1 439 ? -11.758 9.5 5.422 1 93.5 439 ARG A C 1
ATOM 3653 O O . ARG A 1 439 ? -10.664 9.57 5.98 1 93.5 439 ARG A O 1
ATOM 3660 N N . ILE A 1 440 ? -12.516 10.523 5.184 1 95.19 440 ILE A N 1
ATOM 3661 C CA . ILE A 1 440 ? -12.141 11.859 5.641 1 95.19 440 ILE A CA 1
ATOM 3662 C C . ILE A 1 440 ? -12.148 11.906 7.164 1 95.19 440 ILE A C 1
ATOM 3664 O O . ILE A 1 440 ? -11.242 12.469 7.781 1 95.19 440 ILE A O 1
ATOM 3668 N N . PHE A 1 441 ? -13.172 11.273 7.73 1 96.19 441 PHE A N 1
ATOM 3669 C CA . PHE A 1 441 ? -13.344 11.25 9.18 1 96.19 441 PHE A CA 1
ATOM 3670 C C . PHE A 1 441 ? -12.125 10.633 9.852 1 96.19 441 PHE A C 1
ATOM 3672 O O . PHE A 1 441 ? -11.539 11.227 10.766 1 96.19 441 PHE A O 1
ATOM 3679 N N . PHE A 1 442 ? -11.695 9.492 9.438 1 96.5 442 PHE A N 1
ATOM 3680 C CA . PHE A 1 442 ? -10.602 8.781 10.086 1 96.5 442 PHE A CA 1
ATOM 3681 C C . PHE A 1 442 ? -9.266 9.445 9.766 1 96.5 442 PHE A C 1
ATOM 3683 O O . PHE A 1 442 ? -8.352 9.438 10.594 1 96.5 442 PHE A O 1
ATOM 3690 N N . TYR A 1 443 ? -9.133 10.016 8.609 1 96.06 443 TYR A N 1
ATOM 3691 C CA . TYR A 1 443 ? -7.945 10.797 8.281 1 96.06 443 TYR A CA 1
ATOM 3692 C C . TYR A 1 443 ? -7.75 11.945 9.266 1 96.06 443 TYR A C 1
ATOM 3694 O O . TYR A 1 443 ? -6.66 12.125 9.805 1 96.06 443 TYR A O 1
ATOM 3702 N N . LEU A 1 444 ? -8.805 12.664 9.43 1 97.94 444 LEU A N 1
ATOM 3703 C CA . LEU A 1 444 ? -8.711 13.828 10.305 1 97.94 444 LEU A CA 1
ATOM 3704 C C . LEU A 1 444 ? -8.578 13.406 11.766 1 97.94 444 LEU A C 1
ATOM 3706 O O . LEU A 1 444 ? -7.973 14.117 12.57 1 97.94 444 LEU A O 1
ATOM 3710 N N . MET A 1 445 ? -9.148 12.242 12.109 1 97.81 445 MET A N 1
ATOM 3711 C CA . MET A 1 445 ? -8.93 11.688 13.445 1 97.81 445 MET A CA 1
ATOM 3712 C C . MET A 1 445 ? -7.441 11.438 13.695 1 97.81 445 MET A C 1
ATOM 3714 O O . MET A 1 445 ? -6.902 11.859 14.719 1 97.81 445 MET A O 1
ATOM 3718 N N . MET A 1 446 ? -6.781 10.82 12.758 1 97.94 446 MET A N 1
ATOM 3719 C CA . MET A 1 446 ? -5.355 10.539 12.906 1 97.94 446 MET A CA 1
ATOM 3720 C C . MET A 1 446 ? -4.539 11.82 12.844 1 97.94 446 MET A C 1
ATOM 3722 O O . MET A 1 446 ? -3.551 11.969 13.562 1 97.94 446 MET A O 1
ATOM 3726 N N . ALA A 1 447 ? -4.961 12.711 11.953 1 98.31 447 ALA A N 1
ATOM 3727 C CA . ALA A 1 447 ? -4.297 14.016 11.891 1 98.31 447 ALA A CA 1
ATOM 3728 C C . ALA A 1 447 ? -4.367 14.734 13.242 1 98.31 447 ALA A C 1
ATOM 3730 O O . ALA A 1 447 ? -3.404 15.375 13.656 1 98.31 447 ALA A O 1
ATOM 3731 N N . SER A 1 448 ? -5.496 14.617 13.898 1 98.75 448 SER A N 1
ATOM 3732 C CA . SER A 1 448 ? -5.668 15.227 15.211 1 98.75 448 SER A CA 1
ATOM 3733 C C . SER A 1 448 ? -4.715 14.609 16.234 1 98.75 448 SER A C 1
ATOM 3735 O O . SER A 1 448 ? -4.168 15.312 17.078 1 98.75 448 SER A O 1
ATOM 3737 N N . ALA A 1 449 ? -4.566 13.32 16.156 1 98.56 449 ALA A N 1
ATOM 3738 C CA . ALA A 1 449 ? -3.621 12.656 17.047 1 98.56 449 ALA A CA 1
ATOM 3739 C C . ALA A 1 449 ? -2.193 13.125 16.781 1 98.56 449 ALA A C 1
ATOM 3741 O O . ALA A 1 449 ? -1.427 13.359 17.719 1 98.56 449 ALA A O 1
ATOM 3742 N N . HIS A 1 450 ? -1.856 13.242 15.555 1 98.56 450 HIS A N 1
ATOM 3743 C CA . HIS A 1 450 ? -0.526 13.727 15.203 1 98.56 450 HIS A CA 1
ATOM 3744 C C . HIS A 1 450 ? -0.312 15.156 15.688 1 98.56 450 HIS A C 1
ATOM 3746 O O . HIS A 1 450 ? 0.751 15.484 16.219 1 98.56 450 HIS A O 1
ATOM 3752 N N . ASN A 1 451 ? -1.314 16.031 15.414 1 98.62 451 ASN A N 1
ATOM 3753 C CA . ASN A 1 451 ? -1.246 17.391 15.93 1 98.62 451 ASN A CA 1
ATOM 3754 C C . ASN A 1 451 ? -1.074 17.406 17.453 1 98.62 451 ASN A C 1
ATOM 3756 O O . ASN A 1 451 ? -0.283 18.188 17.984 1 98.62 451 ASN A O 1
ATOM 3760 N N . ALA A 1 452 ? -1.792 16.531 18.109 1 98.25 452 ALA A N 1
ATOM 3761 C CA . ALA A 1 452 ? -1.67 16.438 19.562 1 98.25 452 ALA A CA 1
ATOM 3762 C C . ALA A 1 452 ? -0.257 16.016 19.969 1 98.25 452 ALA A C 1
ATOM 3764 O O . ALA A 1 452 ? 0.29 16.547 20.953 1 98.25 452 ALA A O 1
ATOM 3765 N N . TYR A 1 453 ? 0.301 15.094 19.312 1 97.75 453 TYR A N 1
ATOM 3766 C CA . TYR A 1 453 ? 1.669 14.641 19.531 1 97.75 453 TYR A CA 1
ATOM 3767 C C . TYR A 1 453 ? 2.656 15.797 19.406 1 97.75 453 TYR A C 1
ATOM 3769 O O . TYR A 1 453 ? 3.559 15.93 20.234 1 97.75 453 TYR A O 1
ATOM 3777 N N . ILE A 1 454 ? 2.467 16.656 18.375 1 97.94 454 ILE A N 1
ATOM 3778 C CA . ILE A 1 454 ? 3.346 17.797 18.141 1 97.94 454 ILE A CA 1
ATOM 3779 C C . ILE A 1 454 ? 3.182 18.828 19.25 1 97.94 454 ILE A C 1
ATOM 3781 O O . ILE A 1 454 ? 4.168 19.406 19.719 1 97.94 454 ILE A O 1
ATOM 3785 N N . VAL A 1 455 ? 1.936 19.031 19.656 1 97.62 455 VAL A N 1
ATOM 3786 C CA . VAL A 1 455 ? 1.673 19.969 20.734 1 97.62 455 VAL A CA 1
ATOM 3787 C C . VAL A 1 455 ? 2.357 19.484 22.016 1 97.62 455 VAL A C 1
ATOM 3789 O O . VAL A 1 455 ? 2.973 20.281 22.734 1 97.62 455 VAL A O 1
ATOM 3792 N N . ALA A 1 456 ? 2.277 18.219 22.281 1 96.81 456 ALA A N 1
ATOM 3793 C CA . ALA A 1 456 ? 2.928 17.641 23.453 1 96.81 456 ALA A CA 1
ATOM 3794 C C . ALA A 1 456 ? 4.438 17.859 23.406 1 96.81 456 ALA A C 1
ATOM 3796 O O . ALA A 1 456 ? 5.062 18.203 24.406 1 96.81 456 ALA A O 1
ATOM 3797 N N . LYS A 1 457 ? 5.012 17.609 22.266 1 95.56 457 LYS A N 1
ATOM 3798 C CA . LYS A 1 457 ? 6.449 17.766 22.078 1 95.56 457 LYS A CA 1
ATOM 3799 C C . LYS A 1 457 ? 6.879 19.219 22.297 1 95.56 457 LYS A C 1
ATOM 3801 O O . LYS A 1 457 ? 7.938 19.469 22.875 1 95.56 457 LYS A O 1
ATOM 3806 N N . ASP A 1 458 ? 6.059 20.109 21.812 1 95.31 458 ASP A N 1
ATOM 3807 C C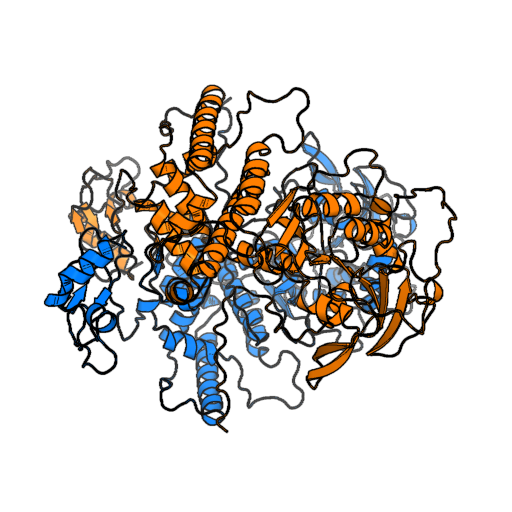A . ASP A 1 458 ? 6.367 21.547 21.922 1 95.31 458 ASP A CA 1
ATOM 3808 C C . ASP A 1 458 ? 6.246 22.031 23.359 1 95.31 458 ASP A C 1
ATOM 3810 O O . ASP A 1 458 ? 7.027 22.875 23.797 1 95.31 458 ASP A O 1
ATOM 3814 N N . THR A 1 459 ? 5.266 21.547 24.094 1 93.94 459 THR A N 1
ATOM 3815 C CA . THR A 1 459 ? 4.961 22.016 25.453 1 93.94 459 THR A CA 1
ATOM 3816 C C . THR A 1 459 ? 6.039 21.562 26.438 1 93.94 459 THR A C 1
ATOM 3818 O O . THR A 1 459 ? 6.512 22.344 27.25 1 93.94 459 THR A O 1
ATOM 3821 N N . HIS A 1 460 ? 6.344 20.266 26.375 1 93.19 460 HIS A N 1
ATOM 3822 C CA . HIS A 1 460 ? 7.344 19.719 27.281 1 93.19 460 HIS A CA 1
ATOM 3823 C C . HIS A 1 460 ? 8.328 18.828 26.531 1 93.19 460 HIS A C 1
ATOM 3825 O O . HIS A 1 460 ? 8.242 17.594 26.609 1 93.19 460 HIS A O 1
ATOM 3831 N N . PRO A 1 461 ? 9.336 19.406 25.906 1 90 461 PRO A N 1
ATOM 3832 C CA . PRO A 1 461 ? 10.227 18.641 25.016 1 90 461 PRO A CA 1
ATOM 3833 C C . PRO A 1 461 ? 11.008 17.562 25.75 1 90 461 PRO A C 1
ATOM 3835 O O . PRO A 1 461 ? 11.219 16.469 25.219 1 90 461 PRO A O 1
ATOM 3838 N N . GLU A 1 462 ? 11.461 17.797 26.922 1 88.62 462 GLU A N 1
ATOM 3839 C CA . GLU A 1 462 ? 12.281 16.812 27.641 1 88.62 462 GLU A CA 1
ATOM 3840 C C . GLU A 1 462 ? 11.445 15.633 28.109 1 88.62 462 GLU A C 1
ATOM 3842 O O . GLU A 1 462 ? 11.812 14.477 27.875 1 88.62 462 GLU A O 1
ATOM 3847 N N . THR A 1 463 ? 10.336 15.961 28.766 1 86.44 463 THR A N 1
ATOM 3848 C CA . THR A 1 463 ? 9.438 14.914 29.234 1 86.44 463 THR A CA 1
ATOM 3849 C C . THR A 1 463 ? 8.875 14.109 28.062 1 86.44 463 THR A C 1
ATOM 3851 O O . THR A 1 463 ? 8.703 12.891 28.172 1 86.44 463 THR A O 1
ATOM 3854 N N . PHE A 1 464 ? 8.656 14.797 27.031 1 87.94 464 PHE A N 1
ATOM 3855 C CA . PHE A 1 464 ? 8.109 14.195 25.828 1 87.94 464 PHE A CA 1
ATOM 3856 C C . PHE A 1 464 ? 9.023 13.102 25.297 1 87.94 464 PHE A C 1
ATOM 3858 O O . PHE A 1 464 ? 8.57 12.016 24.938 1 87.94 464 PHE A O 1
ATOM 3865 N N . ARG A 1 465 ? 10.297 13.367 25.219 1 87.44 465 ARG A N 1
ATOM 3866 C CA . ARG A 1 465 ? 11.273 12.438 24.656 1 87.44 465 ARG A CA 1
ATOM 3867 C C . ARG A 1 465 ? 11.352 11.156 25.469 1 87.44 465 ARG A C 1
ATOM 3869 O O . ARG A 1 465 ? 11.594 10.078 24.938 1 87.44 465 ARG A O 1
ATOM 3876 N N . GLU A 1 466 ? 11.078 11.273 26.641 1 87.69 466 GLU A N 1
ATOM 3877 C CA . GLU A 1 466 ? 11.125 10.109 27.516 1 87.69 466 GLU A CA 1
ATOM 3878 C C . GLU A 1 466 ? 9.844 9.289 27.406 1 87.69 466 GLU A C 1
ATOM 3880 O O . GLU A 1 466 ? 9.891 8.055 27.344 1 87.69 466 GLU A O 1
ATOM 3885 N N . LYS A 1 467 ? 8.758 9.961 27.359 1 88.62 467 LYS A N 1
ATOM 3886 C CA . LYS A 1 467 ? 7.457 9.289 27.406 1 88.62 467 LYS A CA 1
ATOM 3887 C C . LYS A 1 467 ? 7.082 8.742 26.031 1 88.62 467 LYS A C 1
ATOM 3889 O O . LYS A 1 467 ? 6.602 7.609 25.922 1 88.62 467 LYS A O 1
ATOM 3894 N N . TRP A 1 468 ? 7.246 9.617 25.031 1 93.06 468 TRP A N 1
ATOM 3895 C CA . TRP A 1 468 ? 6.805 9.25 23.688 1 93.06 468 TRP A CA 1
ATOM 3896 C C . TRP A 1 468 ? 7.918 9.484 22.672 1 93.06 468 TRP A C 1
ATOM 3898 O O . TRP A 1 468 ? 7.781 10.32 21.766 1 93.06 468 TRP A O 1
ATOM 3908 N N . PRO A 1 469 ? 8.977 8.656 22.734 1 89.88 469 PRO A N 1
ATOM 3909 C CA . PRO A 1 469 ? 10.055 8.836 21.766 1 89.88 469 PRO A CA 1
ATOM 3910 C C . PRO A 1 469 ? 9.586 8.656 20.312 1 89.88 469 PRO A C 1
ATOM 3912 O O . PRO A 1 469 ? 10.164 9.242 19.391 1 89.88 469 PRO A O 1
ATOM 3915 N N . ARG A 1 470 ? 8.539 7.891 20.25 1 92.62 470 ARG A N 1
ATOM 3916 C CA . ARG A 1 470 ? 7.957 7.68 18.938 1 92.62 470 ARG A CA 1
ATOM 3917 C C . ARG A 1 470 ? 6.469 8.016 18.938 1 92.62 470 ARG A C 1
ATOM 3919 O O . ARG A 1 470 ? 5.793 7.863 19.953 1 92.62 470 ARG A O 1
ATOM 3926 N N . PHE A 1 471 ? 5.961 8.406 17.688 1 95.19 471 PHE A N 1
ATOM 3927 C CA . PHE A 1 471 ? 4.539 8.68 17.516 1 95.19 471 PHE A CA 1
ATOM 3928 C C . PHE A 1 471 ? 3.707 7.449 17.859 1 95.19 471 PHE A C 1
ATOM 3930 O O . PHE A 1 471 ? 2.607 7.57 18.406 1 95.19 471 PHE A O 1
ATOM 3937 N N . GLN A 1 472 ? 4.195 6.254 17.594 1 92.81 472 GLN A N 1
ATOM 3938 C CA . GLN A 1 472 ? 3.516 5.012 17.938 1 92.81 472 GLN A CA 1
ATOM 3939 C C . GLN A 1 472 ? 3.244 4.926 19.438 1 92.81 472 GLN A C 1
ATOM 3941 O O . GLN A 1 472 ? 2.17 4.484 19.859 1 92.81 472 GLN A O 1
ATOM 3946 N N . ASP A 1 473 ? 4.246 5.285 20.25 1 91.75 473 ASP A N 1
ATOM 3947 C CA . ASP A 1 473 ? 4.086 5.262 21.703 1 91.75 473 ASP A CA 1
ATOM 3948 C C . ASP A 1 473 ? 2.953 6.18 22.141 1 91.75 473 ASP A C 1
ATOM 3950 O O . ASP A 1 473 ? 2.191 5.84 23.062 1 91.75 473 ASP A O 1
ATOM 3954 N N . PHE A 1 474 ? 2.945 7.293 21.5 1 95.62 474 PHE A N 1
ATOM 3955 C CA . PHE A 1 474 ? 1.89 8.25 21.812 1 95.62 474 PHE A CA 1
ATOM 3956 C C . PHE A 1 474 ? 0.519 7.668 21.484 1 95.62 474 PHE A C 1
ATOM 3958 O O . PHE A 1 474 ? -0.411 7.773 22.281 1 95.62 474 PHE A O 1
ATOM 3965 N N . ILE A 1 475 ? 0.373 7.031 20.344 1 95.44 475 ILE A N 1
ATOM 3966 C CA . ILE A 1 475 ? -0.896 6.441 19.922 1 95.44 475 ILE A CA 1
ATOM 3967 C C . ILE A 1 475 ? -1.275 5.312 20.891 1 95.44 475 ILE A C 1
ATOM 3969 O O . ILE A 1 475 ? -2.445 5.164 21.25 1 95.44 475 ILE A O 1
ATOM 3973 N N . GLU A 1 476 ? -0.377 4.52 21.25 1 92.25 476 GLU A N 1
ATOM 3974 C CA . GLU A 1 476 ? -0.655 3.414 22.156 1 92.25 476 GLU A CA 1
ATOM 3975 C C . GLU A 1 476 ? -1.185 3.918 23.5 1 92.25 476 GLU A C 1
ATOM 3977 O O . GLU A 1 476 ? -2.143 3.365 24.047 1 92.25 476 GLU A O 1
ATOM 3982 N N . GLU A 1 477 ? -0.519 4.918 24.016 1 93.75 477 GLU A N 1
ATOM 3983 C CA . GLU A 1 477 ? -1.029 5.5 25.25 1 93.75 477 GLU A CA 1
ATOM 3984 C C . GLU A 1 477 ? -2.404 6.129 25.047 1 93.75 477 GLU A C 1
ATOM 3986 O O . GLU A 1 477 ? -3.277 6.027 25.906 1 93.75 477 GLU A O 1
ATOM 3991 N N . LEU A 1 478 ? -2.555 6.77 23.922 1 96.5 478 LEU A N 1
ATOM 3992 C CA . LEU A 1 478 ? -3.85 7.355 23.578 1 96.5 478 LEU A CA 1
ATOM 3993 C C . LEU A 1 478 ? -4.941 6.293 23.594 1 96.5 478 LEU A C 1
ATOM 3995 O O . LEU A 1 478 ? -6.031 6.52 24.109 1 96.5 478 LEU A O 1
ATOM 3999 N N . VAL A 1 479 ? -4.68 5.207 23.016 1 95.12 479 VAL A N 1
ATOM 4000 C CA . VAL A 1 479 ? -5.625 4.094 22.969 1 95.12 479 VAL A CA 1
ATOM 4001 C C . VAL A 1 479 ? -5.992 3.668 24.391 1 95.12 479 VAL A C 1
ATOM 4003 O O . VAL A 1 479 ? -7.172 3.51 24.703 1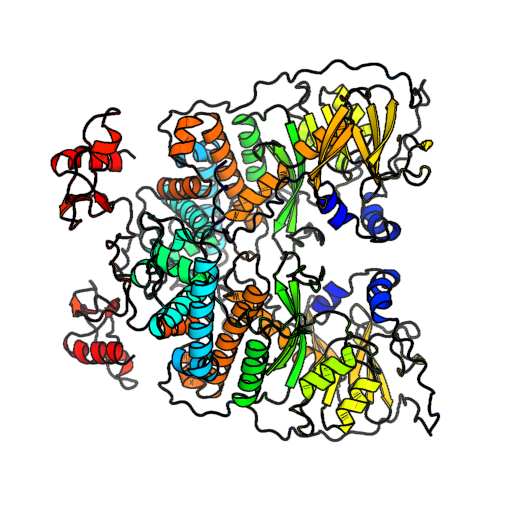 95.12 479 VAL A O 1
ATOM 4006 N N . GLU A 1 480 ? -5.074 3.572 25.188 1 92.75 480 GLU A N 1
ATOM 4007 C CA . GLU A 1 480 ? -5.309 3.184 26.578 1 92.75 480 GLU A CA 1
ATOM 4008 C C . GLU A 1 480 ? -6.156 4.223 27.312 1 92.75 480 GLU A C 1
ATOM 4010 O O . GLU A 1 480 ? -7.086 3.869 28.031 1 92.75 480 GLU A O 1
ATOM 4015 N N . ASP A 1 481 ? -5.789 5.43 27.078 1 94.94 481 ASP A N 1
ATOM 4016 C CA . ASP A 1 481 ? -6.504 6.52 27.734 1 94.94 481 ASP A CA 1
ATOM 4017 C C . ASP A 1 481 ? -7.969 6.551 27.297 1 94.94 481 ASP A C 1
ATOM 4019 O O . ASP A 1 481 ? -8.859 6.793 28.125 1 94.94 481 ASP A O 1
ATOM 4023 N N . LEU A 1 482 ? -8.18 6.355 26.016 1 96.56 482 LEU A N 1
ATOM 4024 C CA . LEU A 1 482 ? -9.539 6.406 25.484 1 96.56 482 LEU A CA 1
ATOM 4025 C C . LEU A 1 482 ? -10.352 5.211 25.969 1 96.56 482 LEU A C 1
ATOM 4027 O O . LEU A 1 482 ? -11.555 5.332 26.203 1 96.56 482 LEU A O 1
ATOM 4031 N N . ILE A 1 483 ? -9.742 4.074 26.062 1 94.25 483 ILE A N 1
ATOM 4032 C CA . ILE A 1 483 ? -10.438 2.891 26.547 1 94.25 483 ILE A CA 1
ATOM 4033 C C . ILE A 1 483 ? -10.805 3.084 28.016 1 94.25 483 ILE A C 1
ATOM 4035 O O . ILE A 1 483 ? -11.93 2.771 28.438 1 94.25 483 ILE A O 1
ATOM 4039 N N . GLY A 1 484 ? -9.82 3.59 28.75 1 90.31 484 GLY A N 1
ATOM 4040 C CA . GLY A 1 484 ? -10.055 3.793 30.156 1 90.31 484 GLY A CA 1
ATOM 4041 C C . GLY A 1 484 ? -10.539 2.541 30.875 1 90.31 484 GLY A C 1
ATOM 4042 O O . GLY A 1 484 ? -9.922 1.48 30.75 1 90.31 484 GLY A O 1
ATOM 4043 N N . ASP A 1 485 ? -11.695 2.619 31.484 1 86.94 485 ASP A N 1
ATOM 4044 C CA . ASP A 1 485 ? -12.219 1.506 32.281 1 86.94 485 ASP A CA 1
ATOM 4045 C C . ASP A 1 485 ? -13.344 0.787 31.531 1 86.94 485 ASP A C 1
ATOM 4047 O O . ASP A 1 485 ? -14.055 -0.032 32.094 1 86.94 485 ASP A O 1
ATOM 4051 N N . THR A 1 486 ? -13.406 1.078 30.297 1 90.12 486 THR A N 1
ATOM 4052 C CA . THR A 1 486 ? -14.461 0.447 29.516 1 90.12 486 THR A CA 1
ATOM 4053 C C . THR A 1 486 ? -14.156 -1.031 29.297 1 90.12 486 THR A C 1
ATOM 4055 O O . THR A 1 486 ? -13.031 -1.393 28.938 1 90.12 486 THR A O 1
ATOM 4058 N N . ARG A 1 487 ? -15.172 -1.891 29.594 1 88.62 487 ARG A N 1
ATOM 4059 C CA . ARG A 1 487 ? -15.047 -3.33 29.375 1 88.62 487 ARG A CA 1
ATOM 4060 C C . ARG A 1 487 ? -16.312 -3.906 28.766 1 88.62 487 ARG A C 1
ATOM 4062 O O . ARG A 1 487 ? -17.406 -3.373 28.969 1 88.62 487 ARG A O 1
ATOM 4069 N N . ALA A 1 488 ? -16 -4.969 28 1 86.19 488 ALA A N 1
ATOM 4070 C CA . ALA A 1 488 ? -17.141 -5.668 27.422 1 86.19 488 ALA A CA 1
ATOM 4071 C C . ALA A 1 488 ? -18 -6.309 28.5 1 86.19 488 ALA A C 1
ATOM 4073 O O . ALA A 1 488 ? -17.5 -6.676 29.562 1 86.19 488 ALA A O 1
ATOM 4074 N N . ARG A 1 489 ? -19.234 -6.348 28.25 1 73 489 ARG A N 1
ATOM 4075 C CA . ARG A 1 489 ? -20.172 -6.906 29.234 1 73 489 ARG A CA 1
ATOM 4076 C C . ARG A 1 489 ? -19.844 -8.367 29.531 1 73 489 ARG A C 1
ATOM 4078 O O . ARG A 1 489 ? -19.859 -8.797 30.688 1 73 489 ARG A O 1
ATOM 4085 N N . LYS A 1 490 ? -19.562 -9.133 28.375 1 64.25 490 LYS A N 1
ATOM 4086 C CA . LYS A 1 490 ? -19.188 -10.531 28.562 1 64.25 490 LYS A CA 1
ATOM 4087 C C . LYS A 1 490 ? -17.688 -10.734 28.375 1 64.25 490 LYS A C 1
ATOM 4089 O O . LYS A 1 490 ? -17.125 -10.312 27.359 1 64.25 490 LYS A O 1
ATOM 4094 N N . GLU A 1 491 ? -17.047 -11.023 29.516 1 57.31 491 GLU A N 1
ATOM 4095 C CA . GLU A 1 491 ? -15.602 -11.234 29.422 1 57.31 491 GLU A CA 1
ATOM 4096 C C . GLU A 1 491 ? -15.273 -12.453 28.562 1 57.31 491 GLU A C 1
ATOM 4098 O O . GLU A 1 491 ? -15.836 -13.531 28.766 1 57.31 491 GLU A O 1
ATOM 4103 N N . PRO A 1 492 ? -14.5 -12.211 27.5 1 57.44 492 PRO A N 1
ATOM 4104 C CA . PRO A 1 492 ? -14.102 -13.398 26.734 1 57.44 492 PRO A CA 1
ATOM 4105 C C . PRO A 1 492 ? -13.195 -14.336 27.531 1 57.44 492 PRO A C 1
ATOM 4107 O O . PRO A 1 492 ? -12.508 -13.898 28.469 1 57.44 492 PRO A O 1
ATOM 4110 N N . PRO A 1 493 ? -13.312 -15.656 27.344 1 49.34 493 PRO A N 1
ATOM 4111 C CA . PRO A 1 493 ? -12.398 -16.562 28.047 1 49.34 493 PRO A CA 1
ATOM 4112 C C . PRO A 1 493 ? -10.93 -16.25 27.75 1 49.34 493 PRO A C 1
ATOM 4114 O O . PRO A 1 493 ? -10.594 -15.773 26.656 1 49.34 493 PRO A O 1
ATOM 4117 N N . ASN A 1 494 ? -10.117 -16.094 28.797 1 47.56 494 ASN A N 1
ATOM 4118 C CA . ASN A 1 494 ? -8.688 -15.852 28.672 1 47.56 494 ASN A CA 1
ATOM 4119 C C . ASN A 1 494 ? -8.023 -16.906 27.781 1 47.56 494 ASN A C 1
ATOM 4121 O O . ASN A 1 494 ? -8.055 -18.094 28.109 1 47.56 494 ASN A O 1
ATOM 4125 N N . VAL A 1 495 ? -7.934 -16.734 26.531 1 47.12 495 VAL A N 1
ATOM 4126 C CA . VAL A 1 495 ? -7.238 -17.688 25.672 1 47.12 495 VAL A CA 1
ATOM 4127 C C . VAL A 1 495 ? -5.73 -17.484 25.781 1 47.12 495 VAL A C 1
ATOM 4129 O O . VAL A 1 495 ? -5.242 -16.359 25.703 1 47.12 495 VAL A O 1
ATOM 4132 N N . ASP A 1 496 ? -4.992 -18.344 26.484 1 44.41 496 ASP A N 1
ATOM 4133 C CA . ASP A 1 496 ? -3.533 -18.328 26.5 1 44.41 496 ASP A CA 1
ATOM 4134 C C . ASP A 1 496 ? -2.963 -18.375 25.094 1 44.41 496 ASP A C 1
ATOM 4136 O O . ASP A 1 496 ? -3.271 -19.281 24.312 1 44.41 496 ASP A O 1
ATOM 4140 N N . CYS A 1 497 ? -2.645 -17.281 24.594 1 47.97 497 CYS A N 1
ATOM 4141 C CA . CYS A 1 497 ? -2.027 -17.234 23.266 1 47.97 497 CYS A CA 1
ATOM 4142 C C . CYS A 1 497 ? -0.838 -18.172 23.172 1 47.97 497 CYS A C 1
ATOM 4144 O O . CYS A 1 497 ? -0.108 -18.172 22.188 1 47.97 497 CYS A O 1
ATOM 4146 N N . GLY A 1 498 ? -0.472 -18.953 24.266 1 44.44 498 GLY A N 1
ATOM 4147 C CA . GLY A 1 498 ? 0.708 -19.797 24.188 1 44.44 498 GLY A CA 1
ATOM 4148 C C . GLY A 1 498 ? 0.552 -20.953 23.234 1 44.44 498 GLY A C 1
ATOM 4149 O O . GLY A 1 498 ? -0.529 -21.172 22.672 1 44.44 498 GLY A O 1
ATOM 4150 N N . GLY A 1 499 ? 1.717 -21.641 22.812 1 44.75 499 GLY A N 1
ATOM 4151 C CA . GLY A 1 499 ? 1.929 -22.75 21.906 1 44.75 499 GLY A CA 1
ATOM 4152 C C . GLY A 1 499 ? 0.916 -23.875 22.094 1 44.75 499 GLY A C 1
ATOM 4153 O O . GLY A 1 499 ? 0.054 -23.797 22.969 1 44.75 499 GLY A O 1
ATOM 4154 N N . ARG A 1 500 ?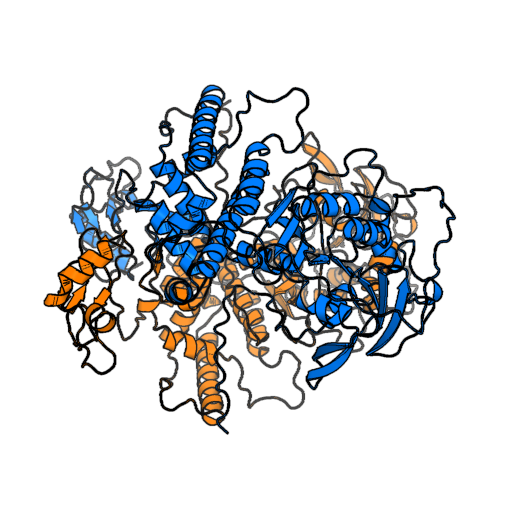 0.922 -24.844 21.109 1 41.06 500 ARG A N 1
ATOM 4155 C CA . ARG A 1 500 ? 0.209 -26.094 21.297 1 41.06 500 ARG A CA 1
ATOM 4156 C C . ARG A 1 500 ? 0.273 -26.578 22.734 1 41.06 500 ARG A C 1
ATOM 4158 O O . ARG A 1 500 ? 1.36 -26.75 23.297 1 41.06 500 ARG A O 1
ATOM 4165 N N . ALA A 1 501 ? -0.631 -26.25 23.547 1 41.59 501 ALA A N 1
ATOM 4166 C CA . ALA A 1 501 ? -0.69 -26.719 24.922 1 41.59 501 ALA A CA 1
ATOM 4167 C C . ALA A 1 501 ? -0.329 -28.188 25.031 1 41.59 501 ALA A C 1
ATOM 4169 O O . ALA A 1 501 ? -0.902 -29.031 24.328 1 41.59 501 ALA A O 1
ATOM 4170 N N . LEU A 1 502 ? 0.909 -28.5 25.359 1 45.25 502 LEU A N 1
ATOM 4171 C CA . LEU A 1 502 ? 1.269 -29.875 25.672 1 45.25 502 LEU A CA 1
ATOM 4172 C C . LEU A 1 502 ? 0.225 -30.531 26.578 1 45.25 502 LEU A C 1
ATOM 4174 O O . LEU A 1 502 ? 0.017 -31.734 26.531 1 45.25 502 LEU A O 1
ATOM 4178 N N . ALA A 1 503 ? -0.39 -29.719 27.453 1 51.28 503 ALA A N 1
ATOM 4179 C CA . ALA A 1 503 ? -1.383 -30.266 28.375 1 51.28 503 ALA A CA 1
ATOM 4180 C C . ALA A 1 503 ? -2.748 -29.625 28.156 1 51.28 503 ALA A C 1
ATOM 4182 O O . ALA A 1 503 ? -2.836 -28.438 27.797 1 51.28 503 ALA A O 1
ATOM 4183 N N . HIS A 1 504 ? -3.701 -30.297 27.781 1 60.41 504 HIS A N 1
ATOM 4184 C CA . HIS A 1 504 ? -5.102 -29.906 27.672 1 60.41 504 HIS A CA 1
ATOM 4185 C C . HIS A 1 504 ? -5.867 -30.219 28.953 1 60.41 504 HIS A C 1
ATOM 4187 O O . HIS A 1 504 ? -6.25 -31.359 29.188 1 60.41 504 HIS A O 1
ATOM 4193 N N . ASP A 1 505 ? -6.02 -29.234 29.828 1 63.75 505 ASP A N 1
ATOM 4194 C CA . ASP A 1 505 ? -6.762 -29.422 31.078 1 63.75 505 ASP A CA 1
ATOM 4195 C C . ASP A 1 505 ? -8.242 -29.109 30.891 1 63.75 505 ASP A C 1
ATOM 4197 O O . ASP A 1 505 ? -8.602 -28.031 30.438 1 63.75 505 ASP A O 1
ATOM 4201 N N . ILE A 1 506 ? -9.023 -30.094 31.078 1 70.12 506 ILE A N 1
ATOM 4202 C CA . ILE A 1 506 ? -10.469 -29.938 30.984 1 70.12 506 ILE A CA 1
ATOM 4203 C C . ILE A 1 506 ? -11.023 -29.422 32.312 1 70.12 506 ILE A C 1
ATOM 4205 O O . ILE A 1 506 ? -10.984 -30.125 33.312 1 70.12 506 ILE A O 1
ATOM 4209 N N . VAL A 1 507 ? -11.414 -28.125 32.375 1 74 507 VAL A N 1
ATOM 4210 C CA . VAL A 1 507 ? -11.945 -27.5 33.594 1 74 507 VAL A CA 1
ATOM 4211 C C . VAL A 1 507 ? -13.32 -26.906 33.312 1 74 507 VAL A C 1
ATOM 4213 O O . VAL A 1 507 ? -13.75 -26.844 32.156 1 74 507 VAL A O 1
ATOM 4216 N N . LYS A 1 508 ? -13.992 -26.578 34.406 1 74.5 508 LYS A N 1
ATOM 4217 C CA . LYS A 1 508 ? -15.258 -25.875 34.281 1 74.5 508 LYS A CA 1
ATOM 4218 C C . LYS A 1 508 ? -15.039 -24.469 33.719 1 74.5 508 LYS A C 1
ATOM 4220 O O . LYS A 1 508 ? -14.664 -23.562 34.469 1 74.5 508 LYS A O 1
ATOM 4225 N N . LEU A 1 509 ? -15.18 -24.25 32.406 1 71.56 509 LEU A N 1
ATOM 4226 C CA . LEU A 1 509 ? -14.773 -23.047 31.688 1 71.56 509 LEU A CA 1
ATOM 4227 C C . LEU A 1 509 ? -15.984 -22.156 31.391 1 71.56 509 LEU A C 1
ATOM 4229 O O . LEU A 1 509 ? -15.859 -20.938 31.297 1 71.56 509 LEU A O 1
ATOM 4233 N N . TYR A 1 510 ? -17.266 -22.75 31.312 1 70.31 510 TYR A N 1
ATOM 4234 C CA . TYR A 1 510 ? -18.438 -22.031 30.812 1 70.31 510 TYR A CA 1
ATOM 4235 C C . TYR A 1 510 ? -19.516 -21.969 31.875 1 70.31 510 TYR A C 1
ATOM 4237 O O . TYR A 1 510 ? -19.797 -22.969 32.562 1 70.31 510 TYR A O 1
ATOM 4245 N N . PRO A 1 511 ? -20.109 -20.828 32.125 1 71.75 511 PRO A N 1
ATOM 4246 C CA . PRO A 1 511 ? -21.219 -20.719 33.062 1 71.75 511 PRO A CA 1
ATOM 4247 C C . PRO A 1 511 ? -22.484 -21.406 32.594 1 71.75 511 PRO A C 1
ATOM 4249 O O . PRO A 1 511 ? -23.312 -21.828 33.406 1 71.75 511 PRO A O 1
ATOM 4252 N N . LYS A 1 512 ? -22.719 -21.531 31.344 1 72.38 512 LYS A N 1
ATOM 4253 C CA . LYS A 1 512 ? -23.875 -22.203 30.766 1 72.38 512 LYS A CA 1
ATOM 4254 C C . LYS A 1 512 ? -23.453 -23.422 29.938 1 72.38 512 LYS A C 1
ATOM 4256 O O . LYS A 1 512 ? -22.312 -23.484 29.469 1 72.38 512 LYS A O 1
ATOM 4261 N N . ASN A 1 513 ? -24.375 -24.25 29.734 1 75.12 513 ASN A N 1
ATOM 4262 C CA . ASN A 1 513 ? -24.125 -25.453 28.953 1 75.12 513 ASN A CA 1
ATOM 4263 C C . ASN A 1 513 ? -23.844 -25.125 27.484 1 75.12 513 ASN A C 1
ATOM 4265 O O . ASN A 1 513 ? -24.562 -24.328 26.875 1 75.12 513 ASN A O 1
ATOM 4269 N N . LYS A 1 514 ? -22.688 -25.578 27.078 1 78.38 514 LYS A N 1
ATOM 4270 C CA . LYS A 1 514 ? -22.312 -25.469 25.672 1 78.38 514 LYS A CA 1
ATOM 4271 C C . LYS A 1 514 ? -22.141 -26.844 25.031 1 78.38 514 LYS A C 1
ATOM 4273 O O . LYS A 1 514 ? -21.859 -27.828 25.734 1 78.38 514 LYS A O 1
ATOM 4278 N N . THR A 1 515 ? -22.453 -26.969 23.766 1 78.31 515 THR A N 1
ATOM 4279 C CA . THR A 1 515 ? -22.312 -28.234 23.062 1 78.31 515 THR A CA 1
ATOM 4280 C C . THR A 1 515 ? -20.859 -28.688 23.047 1 78.31 515 THR A C 1
ATOM 4282 O O . THR A 1 515 ? -19.969 -27.922 22.641 1 78.31 515 THR A O 1
ATOM 4285 N N . CYS A 1 516 ? -20.609 -29.859 23.453 1 76.38 516 CYS A N 1
ATOM 4286 C CA . CYS A 1 516 ? -19.281 -30.438 23.453 1 76.38 516 CYS A CA 1
ATOM 4287 C C . CYS A 1 516 ? -18.75 -30.562 22.031 1 76.38 516 CYS A C 1
ATOM 4289 O O . CYS A 1 516 ? -19.406 -31.141 21.156 1 76.38 516 CYS A O 1
ATOM 4291 N N . ARG A 1 517 ? -17.609 -30.078 21.906 1 78.88 517 ARG A N 1
ATOM 4292 C CA . ARG A 1 517 ? -16.984 -30.094 20.578 1 78.88 517 ARG A CA 1
ATOM 4293 C C . ARG A 1 517 ? -16.797 -31.516 20.078 1 78.88 517 ARG A C 1
ATOM 4295 O O . ARG A 1 517 ? -17.078 -31.828 18.922 1 78.88 517 ARG A O 1
ATOM 4302 N N . GLU A 1 518 ? -16.359 -32.469 20.859 1 74.62 518 GLU A N 1
ATOM 4303 C CA . GLU A 1 518 ? -16.094 -33.844 20.484 1 74.62 518 GLU A CA 1
ATOM 4304 C C . GLU A 1 518 ? -17.391 -34.625 20.25 1 74.62 518 GLU A C 1
ATOM 4306 O O . GLU A 1 518 ? -17.484 -35.438 19.344 1 74.62 518 GLU A O 1
ATOM 4311 N N . CYS A 1 519 ? -18.328 -34.25 21.062 1 72.06 519 CYS A N 1
ATOM 4312 C CA . CYS A 1 519 ? -19.641 -34.844 20.859 1 72.06 519 CYS A CA 1
ATOM 4313 C C . CYS A 1 519 ? -20.266 -34.406 19.547 1 72.06 519 CYS A C 1
ATOM 4315 O O . CYS A 1 519 ? -20.891 -35.188 18.844 1 72.06 519 CYS A O 1
ATOM 4317 N N . ALA A 1 520 ? -20.031 -33.219 19.234 1 74.5 520 ALA A N 1
ATOM 4318 C CA . ALA A 1 520 ? -20.578 -32.656 18 1 74.5 520 ALA A CA 1
ATOM 4319 C C . ALA A 1 520 ? -19.922 -33.281 16.781 1 74.5 520 ALA A C 1
ATOM 4321 O O . ALA A 1 520 ? -20.578 -33.531 15.758 1 74.5 520 ALA A O 1
ATOM 4322 N N . LEU A 1 521 ? -18.672 -33.5 16.891 1 72.62 521 LEU A N 1
ATOM 4323 C CA . LEU A 1 521 ? -17.891 -34.062 15.797 1 72.62 521 LEU A CA 1
ATOM 4324 C C . LEU A 1 521 ? -18.203 -35.562 15.625 1 72.62 521 LEU A C 1
ATOM 4326 O O . LEU A 1 521 ? -18.219 -36.062 14.5 1 72.62 521 LEU A O 1
ATOM 4330 N N . SER A 1 522 ? -18.312 -36.25 16.703 1 63.38 522 SER A N 1
ATOM 4331 C CA . SER A 1 522 ? -18.531 -37.719 16.656 1 63.38 522 SER A CA 1
ATOM 4332 C C . SER A 1 522 ? -20.016 -38.031 16.484 1 63.38 522 SER A C 1
ATOM 4334 O O . SER A 1 522 ? -20.375 -39.156 16.156 1 63.38 522 SER A O 1
ATOM 4336 N N . GLY A 1 523 ? -20.812 -37.125 16.75 1 58.09 523 GLY A N 1
ATOM 4337 C CA . GLY A 1 523 ? -22.219 -37.469 16.781 1 58.09 523 GLY A CA 1
ATOM 4338 C C . GLY A 1 523 ? -22.812 -37.688 15.406 1 58.09 523 GLY A C 1
ATOM 4339 O O . GLY A 1 523 ? -22.375 -37.062 14.43 1 58.09 523 GLY A O 1
ATOM 4340 N N . GLN A 1 524 ? -23.5 -38.812 15.148 1 55 524 GLN A N 1
ATOM 4341 C CA . GLN A 1 524 ? -24.328 -39.094 13.977 1 55 524 GLN A CA 1
ATOM 4342 C C . GLN A 1 524 ? -25.406 -38.031 13.797 1 55 524 GLN A C 1
ATOM 4344 O O . GLN A 1 524 ? -25.859 -37.406 14.773 1 55 524 GLN A O 1
ATOM 4349 N N . PRO A 1 525 ? -25.766 -37.688 12.586 1 56.81 525 PRO A N 1
ATOM 4350 C CA . PRO A 1 525 ? -26.906 -36.812 12.352 1 56.81 525 PRO A CA 1
ATOM 4351 C C . PRO A 1 525 ? -28.172 -37.25 13.07 1 56.81 525 PRO A C 1
ATOM 4353 O O . PRO A 1 525 ? -28.531 -38.438 12.992 1 56.81 525 PRO A O 1
ATOM 4356 N N . GLY A 1 526 ? -28.828 -36.5 14.094 1 59.16 526 GLY A N 1
ATOM 4357 C CA . GLY A 1 526 ? -30.047 -36.781 14.82 1 59.16 526 GLY A CA 1
ATOM 4358 C C . GLY A 1 526 ? -29.828 -37.031 16.297 1 59.16 526 GLY A C 1
ATOM 4359 O O . GLY A 1 526 ? -30.781 -37.094 17.078 1 59.16 526 GLY A O 1
ATOM 4360 N N . GLN A 1 527 ? -28.609 -37.438 16.734 1 58.56 527 GLN A N 1
ATOM 4361 C CA . GLN A 1 527 ? -28.391 -37.75 18.141 1 58.56 527 GLN A CA 1
ATOM 4362 C C . GLN A 1 527 ? -28.156 -36.5 18.969 1 58.56 527 GLN A C 1
ATOM 4364 O O . GLN A 1 527 ? -27.562 -35.531 18.469 1 58.56 527 GLN A O 1
ATOM 4369 N N . ARG A 1 528 ? -28.766 -36.469 20.156 1 60 528 ARG A N 1
ATOM 4370 C CA . ARG A 1 528 ? -28.641 -35.344 21.062 1 60 528 ARG A CA 1
ATOM 4371 C C . ARG A 1 528 ? -27.188 -35.031 21.375 1 60 528 ARG A C 1
ATOM 4373 O O . ARG A 1 528 ? -26.438 -35.906 21.828 1 60 528 ARG A O 1
ATOM 4380 N N . LYS A 1 529 ? -26.641 -33.969 20.969 1 69.06 529 LYS A N 1
ATOM 4381 C CA . LYS A 1 529 ? -25.297 -33.469 21.219 1 69.06 529 LYS A CA 1
ATOM 4382 C C . LYS A 1 529 ? -25.125 -33.094 22.688 1 69.06 529 LYS A C 1
ATOM 4384 O O . LYS A 1 529 ? -26.016 -32.469 23.281 1 69.06 529 LYS A O 1
ATOM 4389 N N . GLY A 1 530 ? -24.219 -33.75 23.328 1 73.94 530 GLY A N 1
ATOM 4390 C CA . GLY A 1 530 ? -23.984 -33.5 24.75 1 73.94 530 GLY A CA 1
ATOM 4391 C C . GLY A 1 530 ? -23.609 -32.062 25.047 1 73.94 530 GLY A C 1
ATOM 4392 O O . GLY A 1 530 ? -22.953 -31.391 24.234 1 73.94 530 GLY A O 1
ATOM 4393 N N . VAL A 1 531 ? -24.203 -31.516 26.047 1 81.31 531 VAL A N 1
ATOM 4394 C CA . VAL A 1 531 ? -23.906 -30.156 26.5 1 81.31 531 VAL A CA 1
ATOM 4395 C C . VAL A 1 531 ? -23.094 -30.219 27.797 1 81.31 531 VAL A C 1
ATOM 4397 O O . VAL A 1 531 ? -23.266 -31.141 28.609 1 81.31 531 VAL A O 1
ATOM 4400 N N . THR A 1 532 ? -22.094 -29.422 27.844 1 80.94 532 THR A N 1
ATOM 4401 C CA . THR A 1 532 ? -21.234 -29.406 29.031 1 80.94 532 THR A CA 1
ATOM 4402 C C . THR A 1 532 ? -20.844 -27.984 29.406 1 80.94 532 THR A C 1
ATOM 4404 O O . THR A 1 532 ? -20.906 -27.078 28.578 1 80.94 532 THR A O 1
ATOM 4407 N N . LYS A 1 533 ? -20.547 -27.922 30.703 1 77.81 533 LYS A N 1
ATOM 4408 C CA . LYS A 1 533 ? -20.016 -26.656 31.219 1 77.81 533 LYS A CA 1
ATOM 4409 C C . LYS A 1 533 ? -18.484 -26.703 31.266 1 77.81 533 LYS A C 1
ATOM 4411 O O . LYS A 1 533 ? -17.844 -25.688 31.562 1 77.81 533 LYS A O 1
ATOM 4416 N N . PHE A 1 534 ? -18.047 -27.828 30.875 1 78.38 534 PHE A N 1
ATOM 4417 C CA . PHE A 1 534 ? -16.594 -28.016 30.922 1 78.38 534 PHE A CA 1
ATOM 4418 C C . PHE A 1 534 ? -15.969 -27.719 29.562 1 78.38 534 PHE A C 1
ATOM 4420 O O . PHE A 1 534 ? -16.641 -27.766 28.531 1 78.38 534 PHE A O 1
ATOM 4427 N N . GLY A 1 535 ? -14.742 -27.328 29.562 1 77.12 535 GLY A N 1
ATOM 4428 C CA . GLY A 1 535 ? -14 -27.094 28.328 1 77.12 535 GLY A CA 1
ATOM 4429 C C . GLY A 1 535 ? -12.492 -27.172 28.531 1 77.12 535 GLY A C 1
ATOM 4430 O O . GLY A 1 535 ? -12.016 -27.234 29.656 1 77.12 535 GLY A O 1
ATOM 4431 N N . CYS A 1 536 ? -11.766 -27.375 27.5 1 72.12 536 CYS A N 1
ATOM 4432 C CA . CYS A 1 536 ? -10.312 -27.328 27.516 1 72.12 536 CYS A CA 1
ATOM 4433 C C . CYS A 1 536 ? -9.805 -25.906 27.703 1 72.12 536 CYS A C 1
ATOM 4435 O O . CYS A 1 536 ? -10.078 -25.031 26.891 1 72.12 536 CYS A O 1
ATOM 4437 N N . GLN A 1 537 ? -9.164 -25.812 28.797 1 67.19 537 GLN A N 1
ATOM 4438 C CA . GLN A 1 537 ? -8.695 -24.484 29.188 1 67.19 537 GLN A CA 1
ATOM 4439 C C . GLN A 1 537 ? -7.777 -23.891 28.109 1 67.19 537 GLN A C 1
ATOM 4441 O O . GLN A 1 537 ? -7.848 -22.703 27.828 1 67.19 537 GLN A O 1
ATOM 4446 N N . GLN A 1 538 ? -7.082 -24.797 27.562 1 60.38 538 GLN A N 1
ATOM 4447 C CA . GLN A 1 538 ? -6.07 -24.359 26.609 1 60.38 538 GLN A CA 1
ATOM 4448 C C . GLN A 1 538 ? -6.691 -24.078 25.234 1 60.38 538 GLN A C 1
ATOM 4450 O O . GLN A 1 538 ? -6.312 -23.125 24.562 1 60.38 538 GLN A O 1
ATOM 4455 N N . CYS A 1 539 ? -7.656 -24.875 24.859 1 63.38 539 CYS A N 1
ATOM 4456 C CA . CYS A 1 539 ? -8.266 -24.797 23.547 1 63.38 539 CYS A CA 1
ATOM 4457 C C . CYS A 1 539 ? -9.523 -23.922 23.578 1 63.38 539 CYS A C 1
ATOM 4459 O O . CYS A 1 539 ? -10.016 -23.516 22.531 1 63.38 539 CYS A O 1
ATOM 4461 N N . ASN A 1 540 ? -9.977 -23.609 24.672 1 67.44 540 ASN A N 1
ATOM 4462 C CA . ASN A 1 540 ? -11.211 -22.875 24.953 1 67.44 540 ASN A CA 1
ATOM 4463 C C . ASN A 1 540 ? -12.391 -23.438 24.156 1 67.44 540 ASN A C 1
ATOM 4465 O O . ASN A 1 540 ? -13.141 -22.672 23.547 1 67.44 540 ASN A O 1
ATOM 4469 N N . VAL A 1 541 ? -12.5 -24.609 24.125 1 75.25 541 VAL A N 1
ATOM 4470 C CA . VAL A 1 541 ? -13.625 -25.297 23.484 1 75.25 541 VAL A CA 1
ATOM 4471 C C . VAL A 1 541 ? -14.352 -26.156 24.516 1 75.25 541 VAL A C 1
ATOM 4473 O O . VAL A 1 541 ? -13.727 -26.734 25.406 1 75.25 541 VAL A O 1
ATOM 4476 N N . PRO A 1 542 ? -15.695 -26.141 24.438 1 78.44 542 PRO A N 1
ATOM 4477 C CA . PRO A 1 542 ? -16.438 -27.016 25.344 1 78.44 542 PRO A CA 1
ATOM 4478 C C . PRO A 1 542 ? -16.172 -28.5 25.078 1 78.44 542 PRO A C 1
ATOM 4480 O O . PRO A 1 542 ? -16.297 -28.953 23.938 1 78.44 542 PRO A O 1
ATOM 4483 N N . VAL A 1 543 ? -15.695 -29.203 26.078 1 80.06 543 VAL A N 1
ATOM 4484 C CA . VAL A 1 543 ? -15.422 -30.641 26.016 1 80.06 543 VAL A CA 1
ATOM 4485 C C . VAL A 1 543 ? -15.867 -31.297 27.312 1 80.06 543 VAL A C 1
ATOM 4487 O O . VAL A 1 543 ? -15.555 -30.812 28.406 1 80.06 543 VAL A O 1
ATOM 4490 N N . HIS A 1 544 ? -16.703 -32.375 27.172 1 78.75 544 HIS A N 1
ATOM 4491 C CA . HIS A 1 544 ? -17.031 -33.188 28.328 1 78.75 544 HIS A CA 1
ATOM 4492 C C . HIS A 1 544 ? -15.781 -33.75 29 1 78.75 544 HIS A C 1
ATOM 4494 O O . HIS A 1 544 ? -14.758 -33.938 28.344 1 78.75 544 HIS A O 1
ATOM 4500 N N . LEU A 1 545 ? -15.898 -33.969 30.297 1 76.62 545 LEU A N 1
ATOM 4501 C CA . LEU A 1 545 ? -14.836 -34.625 31.031 1 76.62 545 LEU A CA 1
ATOM 4502 C C . LEU A 1 545 ? -14.531 -36 30.422 1 76.62 545 LEU A C 1
ATOM 4504 O O . LEU A 1 545 ? -13.375 -36.406 30.328 1 76.62 545 LEU A O 1
ATOM 4508 N N . GLU A 1 546 ? -15.586 -36.594 29.906 1 74.94 546 GLU A N 1
ATOM 4509 C CA . GLU A 1 546 ? -15.438 -37.938 29.312 1 74.94 546 GLU A CA 1
ATOM 4510 C C . GLU A 1 546 ? -14.82 -37.875 27.922 1 74.94 546 GLU A C 1
ATOM 4512 O O . GLU A 1 546 ? -14.203 -38.812 27.469 1 74.94 546 GLU A O 1
ATOM 4517 N N . CYS A 1 547 ? -14.938 -36.656 27.344 1 75.5 547 CYS A N 1
ATOM 4518 C CA . CYS A 1 547 ? -14.438 -36.5 25.984 1 75.5 547 CYS A CA 1
ATOM 4519 C C . CYS A 1 547 ? -13.039 -35.906 25.984 1 75.5 547 CYS A C 1
ATOM 4521 O O . CYS A 1 547 ? -12.492 -35.594 24.922 1 75.5 547 CYS A O 1
ATOM 4523 N N . ALA A 1 548 ? -12.5 -35.719 27.141 1 76.31 548 ALA A N 1
ATOM 4524 C CA . ALA A 1 548 ? -11.211 -35.031 27.312 1 76.31 548 ALA A CA 1
ATOM 4525 C C . ALA A 1 548 ? -10.102 -35.781 26.578 1 76.31 548 ALA A C 1
ATOM 4527 O O . ALA A 1 548 ? -9.273 -35.156 25.891 1 76.31 548 ALA A O 1
ATOM 4528 N N . SER A 1 549 ? -10.133 -37.062 26.766 1 69.88 549 SER A N 1
ATOM 4529 C CA . SER A 1 549 ? -9.094 -37.875 26.141 1 69.88 549 SER A CA 1
ATOM 4530 C C . SER A 1 549 ? -9.141 -37.781 24.625 1 69.88 549 SER A C 1
ATOM 4532 O O . SER A 1 549 ? -8.102 -37.656 23.969 1 69.88 549 SER A O 1
ATOM 4534 N N . LYS A 1 550 ? -10.273 -37.781 24.047 1 71.19 550 LYS A N 1
ATOM 4535 C CA . LYS A 1 550 ? -10.43 -37.656 22.609 1 71.19 550 LYS A CA 1
ATOM 4536 C C . LYS A 1 550 ? -9.977 -36.281 22.109 1 71.19 550 LYS A C 1
ATOM 4538 O O . LYS A 1 550 ? -9.328 -36.156 21.078 1 71.19 550 LYS A O 1
ATOM 4543 N N . HIS A 1 551 ? -10.266 -35.406 22.906 1 74.75 551 HIS A N 1
ATOM 4544 C CA . HIS A 1 551 ? -9.891 -34.031 22.594 1 74.75 551 HIS A CA 1
ATOM 4545 C C . HIS A 1 551 ? -8.375 -33.844 22.641 1 74.75 551 HIS A C 1
ATOM 4547 O O . HIS A 1 551 ? -7.781 -33.281 21.719 1 74.75 551 HIS A O 1
ATOM 4553 N N . ILE A 1 552 ? -7.824 -34.375 23.688 1 67 552 ILE A N 1
ATOM 4554 C CA . ILE A 1 552 ? -6.383 -34.281 23.875 1 67 552 ILE A CA 1
ATOM 4555 C C . ILE A 1 552 ? -5.668 -35.031 22.75 1 67 552 ILE A C 1
ATOM 4557 O O . ILE A 1 552 ? -4.699 -34.531 22.188 1 67 552 ILE A O 1
ATOM 4561 N N . MET A 1 553 ? -6.207 -36.219 22.469 1 64.44 553 MET A N 1
ATOM 4562 C CA . MET A 1 553 ? -5.613 -37 21.406 1 64.44 553 MET A CA 1
ATOM 4563 C C . MET A 1 553 ? -5.73 -36.281 20.062 1 64.44 553 MET A C 1
ATOM 4565 O O . MET A 1 553 ? -4.797 -36.312 19.266 1 64.44 553 MET A O 1
ATOM 4569 N N . ARG A 1 554 ? -6.785 -35.688 19.906 1 61.44 554 ARG A N 1
ATOM 4570 C CA . ARG A 1 554 ? -7.012 -34.969 18.656 1 61.44 554 ARG A CA 1
ATOM 4571 C C . ARG A 1 554 ? -6.098 -33.75 18.547 1 61.44 554 ARG A C 1
ATOM 4573 O O . ARG A 1 554 ? -5.562 -33.469 17.484 1 61.44 554 ARG A O 1
ATOM 4580 N N . MET A 1 555 ? -6.055 -33.219 19.719 1 60.09 555 MET A N 1
ATOM 4581 C CA . MET A 1 555 ? -5.238 -32 19.734 1 60.09 555 MET A CA 1
ATOM 4582 C C . MET A 1 555 ? -3.756 -32.344 19.688 1 60.09 555 MET A C 1
ATOM 4584 O O . MET A 1 555 ? -2.939 -31.531 19.25 1 60.09 555 MET A O 1
ATOM 4588 N N . MET A 1 556 ? -3.455 -33.562 20.172 1 54.62 556 MET A N 1
ATOM 4589 C CA . MET A 1 556 ? -2.084 -34.062 20.109 1 54.62 556 MET A CA 1
ATOM 4590 C C . MET A 1 556 ? -1.769 -34.594 18.719 1 54.62 556 MET A C 1
ATOM 4592 O O . MET A 1 556 ? -0.603 -34.688 18.328 1 54.62 556 MET A O 1
ATOM 4596 N N . THR A 1 557 ? -2.797 -35.125 18.062 1 48.91 557 THR A N 1
ATOM 4597 C CA . THR A 1 557 ? -2.613 -35.719 16.75 1 48.91 557 THR A CA 1
ATOM 4598 C C . THR A 1 557 ? -2.74 -34.656 15.648 1 48.91 557 THR A C 1
ATOM 4600 O O . THR A 1 557 ? -2.324 -34.906 14.508 1 48.91 557 THR A O 1
ATOM 4603 N N . VAL A 1 558 ? -3.363 -33.75 16.062 1 44.25 558 VAL A N 1
ATOM 4604 C CA . VAL A 1 558 ? -3.523 -32.688 15.047 1 44.25 558 VAL A CA 1
ATOM 4605 C C . VAL A 1 558 ? -2.398 -31.672 15.172 1 44.25 558 VAL A C 1
ATOM 4607 O O . VAL A 1 558 ? -2.049 -31.266 16.281 1 44.25 558 VAL A O 1
ATOM 4610 N N . MET B 1 1 ? -40.344 -15.977 -2.061 1 17.73 1 MET B N 1
ATOM 4611 C CA . MET B 1 1 ? -39.656 -15.016 -2.912 1 17.73 1 MET B CA 1
ATOM 4612 C C . MET B 1 1 ? -38.781 -14.094 -2.082 1 17.73 1 MET B C 1
ATOM 4614 O O . MET B 1 1 ? -39.094 -12.914 -1.917 1 17.73 1 MET B O 1
ATOM 4618 N N . ALA B 1 2 ? -38.281 -14.648 -1.028 1 19.55 2 ALA B N 1
ATOM 4619 C CA . ALA B 1 2 ? -37.656 -14.117 0.17 1 19.55 2 ALA B CA 1
ATOM 4620 C C . ALA B 1 2 ? -36.375 -13.352 -0.185 1 19.55 2 ALA B C 1
ATOM 4622 O O . ALA B 1 2 ? -35.594 -13.789 -1.03 1 19.55 2 ALA B O 1
ATOM 4623 N N . GLU B 1 3 ? -36.406 -11.938 0.016 1 19.39 3 GLU B N 1
ATOM 4624 C CA . GLU B 1 3 ? -35.531 -10.805 -0.247 1 19.39 3 GLU B CA 1
ATOM 4625 C C . GLU B 1 3 ? -34.125 -11.047 0.313 1 19.39 3 GLU B C 1
ATOM 4627 O O . GLU B 1 3 ? -34 -11.453 1.468 1 19.39 3 GLU B O 1
ATOM 4632 N N . ARG B 1 4 ? -33.156 -11.461 -0.547 1 22.83 4 ARG B N 1
ATOM 4633 C CA . ARG B 1 4 ? -31.766 -11.828 -0.401 1 22.83 4 ARG B CA 1
ATOM 4634 C C . ARG B 1 4 ? -31.016 -10.82 0.48 1 22.83 4 ARG B C 1
ATOM 4636 O O . ARG B 1 4 ? -31.047 -9.617 0.215 1 22.83 4 ARG B O 1
ATOM 4643 N N . GLY B 1 5 ? -31.094 -11.062 1.813 1 21.81 5 GLY B N 1
ATOM 4644 C CA . GLY B 1 5 ? -30.5 -10.359 2.945 1 21.81 5 GLY B CA 1
ATOM 4645 C C . GLY B 1 5 ? -29.109 -9.828 2.668 1 21.81 5 GLY B C 1
ATOM 4646 O O . GLY B 1 5 ? -28.375 -10.406 1.878 1 21.81 5 GLY B O 1
ATOM 4647 N N . ASP B 1 6 ? -28.984 -8.523 2.689 1 24.09 6 ASP B N 1
ATOM 4648 C CA . ASP B 1 6 ? -27.812 -7.656 2.557 1 24.09 6 ASP B CA 1
ATOM 4649 C C . ASP B 1 6 ? -26.625 -8.219 3.316 1 24.09 6 ASP B C 1
ATOM 4651 O O . ASP B 1 6 ? -26.609 -8.234 4.551 1 24.09 6 ASP B O 1
ATOM 4655 N N . GLU B 1 7 ? -26.141 -9.43 2.953 1 24.75 7 GLU B N 1
ATOM 4656 C CA . GLU B 1 7 ? -24.906 -10 3.5 1 24.75 7 GLU B CA 1
ATOM 4657 C C . GLU B 1 7 ? -23.828 -8.93 3.689 1 24.75 7 GLU B C 1
ATOM 4659 O O . GLU B 1 7 ? -23.531 -8.18 2.762 1 24.75 7 GLU B O 1
ATOM 4664 N N . ILE B 1 8 ? -23.75 -8.406 4.867 1 26.67 8 ILE B N 1
ATOM 4665 C CA . ILE B 1 8 ? -22.75 -7.5 5.426 1 26.67 8 ILE B CA 1
ATOM 4666 C C . ILE B 1 8 ? -21.359 -7.922 4.953 1 26.67 8 ILE B C 1
ATOM 4668 O O . ILE B 1 8 ? -20.906 -9.031 5.242 1 26.67 8 ILE B O 1
ATOM 4672 N N . SER B 1 9 ? -21.109 -7.672 3.664 1 24.83 9 SER B N 1
ATOM 4673 C CA . SER B 1 9 ? -19.734 -7.852 3.168 1 24.83 9 SER B CA 1
ATOM 4674 C C . SER B 1 9 ? -18.719 -7.352 4.18 1 24.83 9 SER B C 1
ATOM 4676 O O . SER B 1 9 ? -18.719 -6.176 4.547 1 24.83 9 SER B O 1
ATOM 4678 N N . ASP B 1 10 ? -18.5 -8.023 5.223 1 24.42 10 ASP B N 1
ATOM 4679 C CA . ASP B 1 10 ? -17.422 -7.828 6.199 1 24.42 10 ASP B CA 1
ATOM 4680 C C . ASP B 1 10 ? -16.125 -7.434 5.516 1 24.42 10 ASP B C 1
ATOM 4682 O O . ASP B 1 10 ? -15.664 -8.117 4.594 1 24.42 10 ASP B O 1
ATOM 4686 N N . GLY B 1 11 ? -15.891 -6.145 5.387 1 24.91 11 GLY B N 1
ATOM 4687 C CA . GLY B 1 11 ? -14.922 -5.277 4.746 1 24.91 11 GLY B CA 1
ATOM 4688 C C . GLY B 1 11 ? -13.484 -5.688 5.016 1 24.91 11 GLY B C 1
ATOM 4689 O O . GLY B 1 11 ? -12.938 -5.395 6.082 1 24.91 11 GLY B O 1
ATOM 4690 N N . SER B 1 12 ? -13.125 -6.938 4.848 1 24.59 12 SER B N 1
ATOM 4691 C CA . SER B 1 12 ? -11.688 -7.16 4.945 1 24.59 12 SER B CA 1
ATOM 4692 C C . SER B 1 12 ? -10.914 -6.105 4.16 1 24.59 12 SER B C 1
ATOM 4694 O O . SER B 1 12 ? -11.383 -5.621 3.129 1 24.59 12 SER B O 1
ATOM 4696 N N . ASP B 1 13 ? -10.141 -5.348 4.844 1 29 13 ASP B N 1
ATOM 4697 C CA . ASP B 1 13 ? -9.242 -4.316 4.328 1 29 13 ASP B CA 1
ATOM 4698 C C . ASP B 1 13 ? -8.477 -4.82 3.105 1 29 13 ASP B C 1
ATOM 4700 O O . ASP B 1 13 ? -7.555 -4.156 2.629 1 29 13 ASP B O 1
ATOM 4704 N N . ILE B 1 14 ? -8.438 -6.129 2.924 1 26.75 14 ILE B N 1
ATOM 4705 C CA . ILE B 1 14 ? -7.816 -6.52 1.663 1 26.75 14 ILE B CA 1
ATOM 4706 C C . ILE B 1 14 ? -8.664 -6.027 0.494 1 26.75 14 ILE B C 1
ATOM 4708 O O . ILE B 1 14 ? -9.82 -6.434 0.345 1 26.75 14 ILE B O 1
ATOM 4712 N N . GLU B 1 15 ? -8.5 -4.875 0.224 1 28.52 15 GLU B N 1
ATOM 4713 C CA . GLU B 1 15 ? -9.125 -4.465 -1.031 1 28.52 15 GLU B CA 1
ATOM 4714 C C . GLU B 1 15 ? -9.023 -5.566 -2.082 1 28.52 15 GLU B C 1
ATOM 4716 O O . GLU B 1 15 ? -7.957 -5.77 -2.672 1 28.52 15 GLU B O 1
ATOM 4721 N N . ALA B 1 16 ? -9.492 -6.703 -1.774 1 25.73 16 ALA B N 1
ATOM 4722 C CA . ALA B 1 16 ? -9.633 -7.449 -3.023 1 25.73 16 ALA B CA 1
ATOM 4723 C C . ALA B 1 16 ? -10.305 -6.594 -4.098 1 25.73 16 ALA B C 1
ATOM 4725 O O . ALA B 1 16 ? -11.367 -6.016 -3.867 1 25.73 16 ALA B O 1
ATOM 4726 N N . ASP B 1 17 ? -9.531 -5.961 -4.871 1 26.48 17 ASP B N 1
ATOM 4727 C CA . ASP B 1 17 ? -10.141 -5.539 -6.129 1 26.48 17 ASP B CA 1
ATOM 4728 C C . ASP B 1 17 ? -11.156 -6.566 -6.617 1 26.48 17 ASP B C 1
ATOM 4730 O O . ASP B 1 17 ? -10.875 -7.34 -7.531 1 26.48 17 ASP B O 1
ATOM 4734 N N . TYR B 1 18 ? -11.672 -7.293 -5.703 1 24.98 18 TYR B N 1
ATOM 4735 C CA . TYR B 1 18 ? -12.727 -8.023 -6.402 1 24.98 18 TYR B CA 1
ATOM 4736 C C . TYR B 1 18 ? -13.641 -7.066 -7.156 1 24.98 18 TYR B C 1
ATOM 4738 O O . TYR B 1 18 ? -14.352 -6.27 -6.543 1 24.98 18 TYR B O 1
ATOM 4746 N N . GLU B 1 19 ? -13.195 -6.605 -8.211 1 26.69 19 GLU B N 1
ATOM 4747 C CA . GLU B 1 19 ? -14.18 -6.383 -9.266 1 26.69 19 GLU B CA 1
ATOM 4748 C C . GLU B 1 19 ? -15.32 -7.395 -9.18 1 26.69 19 GLU B C 1
ATOM 4750 O O . GLU B 1 19 ? -15.078 -8.602 -9.078 1 26.69 19 GLU B O 1
ATOM 4755 N N . GLU B 1 20 ? -16.281 -7.344 -8.352 1 26.59 20 GLU B N 1
ATOM 4756 C CA . GLU B 1 20 ? -17.391 -8.102 -8.914 1 26.59 20 GLU B CA 1
ATOM 4757 C C . GLU B 1 20 ? -17.141 -8.438 -10.383 1 26.59 20 GLU B C 1
ATOM 4759 O O . GLU B 1 20 ? -16.594 -7.625 -11.125 1 26.59 20 GLU B O 1
ATOM 4764 N N . GLU B 1 21 ? -17 -9.734 -10.711 1 26.31 21 GLU B N 1
ATOM 4765 C CA . GLU B 1 21 ? -16.969 -10.352 -12.031 1 26.31 21 GLU B CA 1
ATOM 4766 C C . GLU B 1 21 ? -17.875 -9.602 -13.008 1 26.31 21 GLU B C 1
ATOM 4768 O O . GLU B 1 21 ? -18.328 -10.172 -14.008 1 26.31 21 GLU B O 1
ATOM 4773 N N . ASP B 1 22 ? -18.594 -8.617 -12.57 1 26.06 22 ASP B N 1
ATOM 4774 C CA . ASP B 1 22 ? -19.172 -8.102 -13.812 1 26.06 22 ASP B CA 1
ATOM 4775 C C . ASP B 1 22 ? -18.062 -7.766 -14.82 1 26.06 22 ASP B C 1
ATOM 4777 O O . ASP B 1 22 ? -17.078 -7.121 -14.477 1 26.06 22 ASP B O 1
ATOM 4781 N N . GLY B 1 23 ? -17.75 -8.711 -15.719 1 26.7 23 GLY B N 1
ATOM 4782 C CA . GLY B 1 23 ? -17.016 -8.797 -16.969 1 26.7 23 GLY B CA 1
ATOM 4783 C C . GLY B 1 23 ? -16.828 -7.449 -17.641 1 26.7 23 GLY B C 1
ATOM 4784 O O . GLY B 1 23 ? -16.672 -7.367 -18.859 1 26.7 23 GLY B O 1
ATOM 4785 N N . ASN B 1 24 ? -17.172 -6.414 -16.875 1 25.78 24 ASN B N 1
ATOM 4786 C CA . ASN B 1 24 ? -17.047 -5.258 -17.75 1 25.78 24 ASN B CA 1
ATOM 4787 C C . ASN B 1 24 ? -15.602 -5.016 -18.172 1 25.78 24 ASN B C 1
ATOM 4789 O O . ASN B 1 24 ? -14.734 -4.836 -17.312 1 25.78 24 ASN B O 1
ATOM 4793 N N . ILE B 1 25 ? -15.227 -5.547 -19.266 1 26.17 25 ILE B N 1
ATOM 4794 C CA . ILE B 1 25 ? -14.086 -5.195 -20.109 1 26.17 25 ILE B CA 1
ATOM 4795 C C . ILE B 1 25 ? -13.734 -3.723 -19.906 1 26.17 25 ILE B C 1
ATOM 4797 O O . ILE B 1 25 ? -12.648 -3.281 -20.281 1 26.17 25 ILE B O 1
ATOM 4801 N N . ASP B 1 26 ? -14.781 -3.035 -19.406 1 26.72 26 ASP B N 1
ATOM 4802 C CA . ASP B 1 26 ? -14.602 -1.589 -19.469 1 26.72 26 ASP B CA 1
ATOM 4803 C C . ASP B 1 26 ? -13.617 -1.111 -18.406 1 26.72 26 ASP B C 1
ATOM 4805 O O . ASP B 1 26 ? -12.852 -0.174 -18.625 1 26.72 26 ASP B O 1
ATOM 4809 N N . GLU B 1 27 ? -13.711 -1.758 -17.188 1 30.7 27 GLU B N 1
ATOM 4810 C CA . GLU B 1 27 ? -12.82 -1.098 -16.234 1 30.7 27 GLU B CA 1
ATOM 4811 C C . GLU B 1 27 ? -11.359 -1.438 -16.516 1 30.7 27 GLU B C 1
ATOM 4813 O O . GLU B 1 27 ? -10.469 -0.619 -16.266 1 30.7 27 GLU B O 1
ATOM 4818 N N . LEU B 1 28 ? -11.008 -2.658 -16.828 1 27.48 28 LEU B N 1
ATOM 4819 C CA . LEU B 1 28 ? -9.648 -2.914 -17.281 1 27.48 28 LEU B CA 1
ATOM 4820 C C . LEU B 1 28 ? -9.305 -2.014 -18.469 1 27.48 28 LEU B C 1
ATOM 4822 O O . LEU B 1 28 ? -8.195 -1.468 -18.531 1 27.48 28 LEU B O 1
ATOM 4826 N N . ALA B 1 29 ? -10.25 -1.98 -19.516 1 26.08 29 ALA B N 1
ATOM 4827 C CA . ALA B 1 29 ? -10.086 -1.078 -20.656 1 26.08 29 ALA B CA 1
ATOM 4828 C C . ALA B 1 29 ? -10.219 0.379 -20.219 1 26.08 29 ALA B C 1
ATOM 4830 O O . ALA B 1 29 ? -9.578 1.263 -20.797 1 26.08 29 ALA B O 1
ATOM 4831 N N . ARG B 1 30 ? -11.086 0.672 -19.266 1 29.06 30 ARG B N 1
ATOM 4832 C CA . ARG B 1 30 ? -11.219 2.066 -18.844 1 29.06 30 ARG B CA 1
ATOM 4833 C C . ARG B 1 30 ? -9.938 2.564 -18.188 1 29.06 30 ARG B C 1
ATOM 4835 O O . ARG B 1 30 ? -9.633 3.76 -18.234 1 29.06 30 ARG B O 1
ATOM 4842 N N . ASN B 1 31 ? -9.359 1.726 -17.281 1 28.69 31 ASN B N 1
ATOM 4843 C CA . ASN B 1 31 ? -8.109 2.279 -16.781 1 28.69 31 ASN B CA 1
ATOM 4844 C C . ASN B 1 31 ? -7.113 2.535 -17.906 1 28.69 31 ASN B C 1
ATOM 4846 O O . ASN B 1 31 ? -6.188 3.336 -17.75 1 28.69 31 ASN B O 1
ATOM 4850 N N . ILE B 1 32 ? -6.996 1.46 -18.75 1 26.08 32 ILE B N 1
ATOM 4851 C CA . ILE B 1 32 ? -6.02 1.709 -19.797 1 26.08 32 ILE B CA 1
ATOM 4852 C C . ILE B 1 32 ? -6.516 2.83 -20.703 1 26.08 32 ILE B C 1
ATOM 4854 O O . ILE B 1 32 ? -5.734 3.689 -21.125 1 26.08 32 ILE B O 1
ATOM 4858 N N . ASN B 1 33 ? -7.801 2.672 -21.156 1 25.2 33 ASN B N 1
ATOM 4859 C CA . ASN B 1 33 ? -8.211 3.426 -22.328 1 25.2 33 ASN B CA 1
ATOM 4860 C C . ASN B 1 33 ? -8.633 4.848 -21.969 1 25.2 33 ASN B C 1
ATOM 4862 O O . ASN B 1 33 ? -9.438 5.461 -22.672 1 25.2 33 ASN B O 1
ATOM 4866 N N . ARG B 1 34 ? -8.789 5.227 -20.719 1 26.39 34 ARG B N 1
ATOM 4867 C CA . ARG B 1 34 ? -9.07 6.656 -20.797 1 26.39 34 ARG B CA 1
ATOM 4868 C C . ARG B 1 34 ? -8.172 7.34 -21.828 1 26.39 34 ARG B C 1
ATOM 4870 O O . ARG B 1 34 ? -7.043 6.91 -22.047 1 26.39 34 ARG B O 1
ATOM 4877 N N . GLU B 1 35 ? -8.758 8.336 -22.562 1 24.73 35 GLU B N 1
ATOM 4878 C CA . GLU B 1 35 ? -8.219 9.047 -23.719 1 24.73 35 GLU B CA 1
ATOM 4879 C C . GLU B 1 35 ? -6.766 9.438 -23.5 1 24.73 35 GLU B C 1
ATOM 4881 O O . GLU B 1 35 ? -6.484 10.523 -22.969 1 24.73 35 GLU B O 1
ATOM 4886 N N . VAL B 1 36 ? -6.02 8.625 -22.75 1 26.55 36 VAL B N 1
ATOM 4887 C CA . VAL B 1 36 ? -4.652 9.023 -23.062 1 26.55 36 VAL B CA 1
ATOM 4888 C C . VAL B 1 36 ? -4.461 9.086 -24.578 1 26.55 36 VAL B C 1
ATOM 4890 O O . VAL B 1 36 ? -4.805 8.141 -25.297 1 26.55 36 VAL B O 1
ATOM 4893 N N . ASN B 1 37 ? -4.68 10.211 -25.156 1 25.91 37 ASN B N 1
ATOM 4894 C CA . ASN B 1 37 ? -4.207 10.305 -26.531 1 25.91 37 ASN B CA 1
ATOM 4895 C C . ASN B 1 37 ? -3.045 9.344 -26.797 1 25.91 37 ASN B C 1
ATOM 4897 O O . ASN B 1 37 ? -2.012 9.43 -26.125 1 25.91 37 ASN B O 1
ATOM 4901 N N . HIS B 1 38 ? -3.326 8.164 -27.297 1 28.41 38 HIS B N 1
ATOM 4902 C CA . HIS B 1 38 ? -2.621 6.969 -27.75 1 28.41 38 HIS B CA 1
ATOM 4903 C C . HIS B 1 38 ? -1.238 7.312 -28.281 1 28.41 38 HIS B C 1
ATOM 4905 O O . HIS B 1 38 ? -0.455 6.418 -28.609 1 28.41 38 HIS B O 1
ATOM 4911 N N . GLY B 1 39 ? -1.143 8.547 -28.906 1 25.77 39 GLY B N 1
ATOM 4912 C CA . GLY B 1 39 ? 0.038 8.625 -29.75 1 25.77 39 GLY B CA 1
ATOM 4913 C C . GLY B 1 39 ? 1.335 8.453 -28.984 1 25.77 39 GLY B C 1
ATOM 4914 O O . GLY B 1 39 ? 2.229 7.727 -29.422 1 25.77 39 GLY B O 1
ATOM 4915 N N . ASP B 1 40 ? 1.527 9.391 -27.922 1 26.55 40 ASP B N 1
ATOM 4916 C CA . ASP B 1 40 ? 2.908 9.547 -27.469 1 26.55 40 ASP B CA 1
ATOM 4917 C C . ASP B 1 40 ? 3.26 8.523 -26.391 1 26.55 40 ASP B C 1
ATOM 4919 O O . ASP B 1 40 ? 4.438 8.297 -26.109 1 26.55 40 ASP B O 1
ATOM 4923 N N . VAL B 1 41 ? 2.301 8.07 -25.672 1 28.98 41 VAL B N 1
ATOM 4924 C CA . VAL B 1 41 ? 2.686 7.141 -24.625 1 28.98 41 VAL B CA 1
ATOM 4925 C C . VAL B 1 41 ? 3.043 5.785 -25.234 1 28.98 41 VAL B C 1
ATOM 4927 O O . VAL B 1 41 ? 3.889 5.062 -24.703 1 28.98 41 VAL B O 1
ATOM 4930 N N . ASP B 1 42 ? 2.328 5.363 -26.266 1 27.61 42 ASP B N 1
ATOM 4931 C CA . ASP B 1 42 ? 2.674 4.148 -27 1 27.61 42 ASP B CA 1
ATOM 4932 C C . ASP B 1 42 ? 4.086 4.234 -27.578 1 27.61 42 ASP B C 1
ATOM 4934 O O . ASP B 1 42 ? 4.754 3.213 -27.75 1 27.61 42 ASP B O 1
ATOM 4938 N N . GLU B 1 43 ? 4.484 5.477 -27.875 1 27.72 43 GLU B N 1
ATOM 4939 C CA . GLU B 1 43 ? 5.738 5.613 -28.609 1 27.72 43 GLU B CA 1
ATOM 4940 C C . GLU B 1 43 ? 6.938 5.324 -27.703 1 27.72 43 GLU B C 1
ATOM 4942 O O . GLU B 1 43 ? 7.926 4.738 -28.156 1 27.72 43 GLU B O 1
ATOM 4947 N N . TRP B 1 44 ? 6.855 5.789 -26.422 1 28.08 44 TRP B N 1
ATOM 4948 C CA . TRP B 1 44 ? 8.062 5.562 -25.641 1 28.08 44 TRP B CA 1
ATOM 4949 C C . TRP B 1 44 ? 8.18 4.098 -25.219 1 28.08 44 TRP B C 1
ATOM 4951 O O . TRP B 1 44 ? 9.258 3.51 -25.281 1 28.08 44 TRP B O 1
ATOM 4961 N N . ILE B 1 45 ? 7.055 3.504 -24.797 1 29.78 45 ILE B N 1
ATOM 4962 C CA . ILE B 1 45 ? 7.129 2.057 -24.625 1 29.78 45 ILE B CA 1
ATOM 4963 C C . ILE B 1 45 ? 7.418 1.389 -25.969 1 29.78 45 ILE B C 1
ATOM 4965 O O . ILE B 1 45 ? 8.156 0.403 -26.031 1 29.78 45 ILE B O 1
ATOM 4969 N N . LEU B 1 46 ? 6.867 2.014 -27.016 1 29.91 46 LEU B N 1
ATOM 4970 C CA . LEU B 1 46 ? 7.094 1.49 -28.359 1 29.91 46 LEU B CA 1
ATOM 4971 C C . LEU B 1 46 ? 8.555 1.653 -28.766 1 29.91 46 LEU B C 1
ATOM 4973 O O . LEU B 1 46 ? 9.117 0.789 -29.438 1 29.91 46 LEU B O 1
ATOM 4977 N N . ASN B 1 47 ? 9.188 2.812 -28.391 1 30.14 47 ASN B N 1
ATOM 4978 C CA . ASN B 1 47 ? 10.547 2.967 -28.906 1 30.14 47 ASN B CA 1
ATOM 4979 C C . ASN B 1 47 ? 11.508 1.988 -28.234 1 30.14 47 ASN B C 1
ATOM 4981 O O . ASN B 1 47 ? 12.516 1.601 -28.828 1 30.14 47 ASN B O 1
ATOM 4985 N N . ILE B 1 48 ? 11.344 1.756 -26.906 1 31.91 48 ILE B N 1
ATOM 4986 C CA . ILE B 1 48 ? 12.312 0.808 -26.391 1 31.91 48 ILE B CA 1
ATOM 4987 C C . ILE B 1 48 ? 12.125 -0.554 -27.047 1 31.91 48 ILE B C 1
ATOM 4989 O O . ILE B 1 48 ? 13.094 -1.256 -27.328 1 31.91 48 ILE B O 1
ATOM 4993 N N . PHE B 1 49 ? 10.844 -0.937 -27.156 1 32.38 49 PHE B N 1
ATOM 4994 C CA . PHE B 1 49 ? 10.617 -2.264 -27.719 1 32.38 49 PHE B CA 1
ATOM 4995 C C . PHE B 1 49 ? 10.398 -2.182 -29.234 1 32.38 49 PHE B C 1
ATOM 4997 O O . PHE B 1 49 ? 10.266 -3.209 -29.891 1 32.38 49 PHE B O 1
ATOM 5004 N N . ASP B 1 50 ? 10.109 -1.033 -29.719 1 31.34 50 ASP B N 1
ATOM 5005 C CA . ASP B 1 50 ? 9.727 -1.042 -31.125 1 31.34 50 ASP B CA 1
ATOM 5006 C C . ASP B 1 50 ? 10.93 -1.318 -32.031 1 31.34 50 ASP B C 1
ATOM 5008 O O . ASP B 1 50 ? 10.836 -1.226 -33.25 1 31.34 50 ASP B O 1
ATOM 5012 N N . GLU B 1 51 ? 12.117 -1.191 -31.453 1 31.62 51 GLU B N 1
ATOM 5013 C CA . GLU B 1 51 ? 13.086 -1.335 -32.531 1 31.62 51 GLU B CA 1
ATOM 5014 C C . GLU B 1 51 ? 13.039 -2.736 -33.125 1 31.62 51 GLU B C 1
ATOM 5016 O O . GLU B 1 51 ? 13.969 -3.152 -33.812 1 31.62 51 GLU B O 1
ATOM 5021 N N . ASP B 1 52 ? 12.195 -3.574 -32.75 1 30.84 52 ASP B N 1
ATOM 5022 C CA . ASP B 1 52 ? 12.367 -4.816 -33.5 1 30.84 52 ASP B CA 1
ATOM 5023 C C . ASP B 1 52 ? 12.062 -4.617 -34.969 1 30.84 52 ASP B C 1
ATOM 5025 O O . ASP B 1 52 ? 10.898 -4.668 -35.375 1 30.84 52 ASP B O 1
ATOM 5029 N N . GLY B 1 53 ? 12.625 -3.629 -35.594 1 28.89 53 GLY B N 1
ATOM 5030 C CA . GLY B 1 53 ? 12.594 -3.57 -37.062 1 28.89 53 GLY B CA 1
ATOM 5031 C C . GLY B 1 53 ? 13.047 -4.859 -37.719 1 28.89 53 GLY B C 1
ATOM 5032 O O . GLY B 1 53 ? 14.227 -5.012 -38.062 1 28.89 53 GLY B O 1
ATOM 5033 N N . GLU B 1 54 ? 12.672 -6.082 -37.219 1 30.5 54 GLU B N 1
ATOM 5034 C CA . GLU B 1 54 ? 13.148 -7.176 -38.062 1 30.5 54 GLU B CA 1
ATOM 5035 C C . GLU B 1 54 ? 12.641 -7.039 -39.5 1 30.5 54 GLU B C 1
ATOM 5037 O O . GLU B 1 54 ? 11.438 -6.926 -39.719 1 30.5 54 GLU B O 1
ATOM 5042 N N . GLU B 1 55 ? 13.43 -6.457 -40.375 1 29.55 55 GLU B N 1
ATOM 5043 C CA . GLU B 1 55 ? 13.305 -6.633 -41.812 1 29.55 55 GLU B CA 1
ATOM 5044 C C . GLU B 1 55 ? 13.203 -8.109 -42.188 1 29.55 55 GLU B C 1
ATOM 5046 O O . GLU B 1 55 ? 14.227 -8.789 -42.344 1 29.55 55 GLU B O 1
ATOM 5051 N N . ASN B 1 56 ? 12.531 -9.031 -41.5 1 31.38 56 ASN B N 1
ATOM 5052 C CA . ASN B 1 56 ? 12.531 -10.359 -42.094 1 31.38 56 ASN B CA 1
ATOM 5053 C C . ASN B 1 56 ? 11.992 -10.328 -43.531 1 31.38 56 ASN B C 1
ATOM 5055 O O . ASN B 1 56 ? 11.102 -9.539 -43.844 1 31.38 56 ASN B O 1
ATOM 5059 N N . GLY B 1 57 ? 12.789 -10.758 -44.5 1 31.06 57 GLY B N 1
ATOM 5060 C CA . GLY B 1 57 ? 12.422 -11.125 -45.875 1 31.06 57 GLY B CA 1
ATOM 5061 C C . GLY B 1 57 ? 11.117 -11.883 -45.969 1 31.06 57 GLY B C 1
ATOM 5062 O O . GLY B 1 57 ? 10.883 -12.82 -45.188 1 31.06 57 GLY B O 1
ATOM 5063 N N . GLU B 1 58 ? 10.023 -11.266 -46.344 1 33.53 58 GLU B N 1
ATOM 5064 C CA . GLU B 1 58 ? 8.695 -11.781 -46.656 1 33.53 58 GLU B CA 1
ATOM 5065 C C . GLU B 1 58 ? 8.789 -13 -47.594 1 33.53 58 GLU B C 1
ATOM 5067 O O . GLU B 1 58 ? 9.281 -12.891 -48.719 1 33.53 58 GLU B O 1
ATOM 5072 N N . PHE B 1 59 ? 9.188 -14.148 -47.156 1 31.67 59 PHE B N 1
ATOM 5073 C CA . PHE B 1 59 ? 8.891 -15.25 -48.062 1 31.67 59 PHE B CA 1
ATOM 5074 C C . PHE B 1 59 ? 7.441 -15.195 -48.531 1 31.67 59 PHE B C 1
ATOM 5076 O O . PHE B 1 59 ? 6.516 -15.25 -47.719 1 31.67 59 PHE B O 1
ATOM 5083 N N . LEU B 1 60 ? 7.16 -14.609 -49.656 1 34.34 60 LEU B N 1
ATOM 5084 C CA . LEU B 1 60 ? 5.918 -14.461 -50.406 1 34.34 60 LEU B CA 1
ATOM 5085 C C . LEU B 1 60 ? 5.285 -15.82 -50.688 1 34.34 60 LEU B C 1
ATOM 5087 O O . LEU B 1 60 ? 5.309 -16.297 -51.844 1 34.34 60 LEU B O 1
ATOM 5091 N N . GLY B 1 61 ? 5.555 -16.891 -50 1 35.16 61 GLY B N 1
ATOM 5092 C CA . GLY B 1 61 ? 4.707 -17.984 -50.469 1 35.16 61 GLY B CA 1
ATOM 5093 C C . GLY B 1 61 ? 3.232 -17.625 -50.469 1 35.16 61 GLY B C 1
ATOM 5094 O O . GLY B 1 61 ? 2.848 -16.531 -50.031 1 35.16 61 GLY B O 1
ATOM 5095 N N . PHE B 1 62 ? 2.363 -18.453 -51.031 1 38.41 62 PHE B N 1
ATOM 5096 C CA . PHE B 1 62 ? 0.929 -18.266 -51.188 1 38.41 62 PHE B CA 1
ATOM 5097 C C . PHE B 1 62 ? 0.281 -17.812 -49.906 1 38.41 62 PHE B C 1
ATOM 5099 O O . PHE B 1 62 ? 0.045 -18.625 -49 1 38.41 62 PHE B O 1
ATOM 5106 N N . GLN B 1 63 ? 0.744 -16.812 -49.25 1 48 63 GLN B N 1
ATOM 5107 C CA . GLN B 1 63 ? 0.226 -16.281 -48 1 48 63 GLN B CA 1
ATOM 5108 C C . GLN B 1 63 ? -1.278 -16.047 -48.094 1 48 63 GLN B C 1
ATOM 5110 O O . GLN B 1 63 ? -1.741 -15.281 -48.938 1 48 63 GLN B O 1
ATOM 5115 N N . ASN B 1 64 ? -2.057 -16.953 -47.781 1 61.72 64 ASN B N 1
ATOM 5116 C CA . ASN B 1 64 ? -3.508 -16.797 -47.75 1 61.72 64 ASN B CA 1
ATOM 5117 C C . ASN B 1 64 ? -3.916 -15.5 -47.062 1 61.72 64 ASN B C 1
ATOM 5119 O O . ASN B 1 64 ? -3.324 -15.125 -46.031 1 61.72 64 ASN B O 1
ATOM 5123 N N . GLU B 1 65 ? -4.586 -14.68 -47.719 1 83.75 65 GLU B N 1
ATOM 5124 C CA . GLU B 1 65 ? -5.117 -13.398 -47.281 1 83.75 65 GLU B CA 1
ATOM 5125 C C . GLU B 1 65 ? -6.246 -13.578 -46.281 1 83.75 65 GLU B C 1
ATOM 5127 O O . GLU B 1 65 ? -6.805 -14.672 -46.156 1 83.75 65 GLU B O 1
ATOM 5132 N N . TRP B 1 66 ? -6.355 -12.68 -45.406 1 94.06 66 TRP B N 1
ATOM 5133 C CA . TRP B 1 66 ? -7.441 -12.656 -44.406 1 94.06 66 TRP B CA 1
ATOM 5134 C C . TRP B 1 66 ? -8.797 -12.695 -45.125 1 94.06 66 TRP B C 1
ATOM 5136 O O . TRP B 1 66 ? -9.039 -11.938 -46.062 1 94.06 66 TRP B O 1
ATOM 5146 N N . VAL B 1 67 ? -9.625 -13.633 -44.781 1 94.56 67 VAL B N 1
ATOM 5147 C CA . VAL B 1 67 ? -10.992 -13.703 -45.281 1 94.56 67 VAL B CA 1
ATOM 5148 C C . VAL B 1 67 ? -11.953 -13.094 -44.281 1 94.56 67 VAL B C 1
ATOM 5150 O O . VAL B 1 67 ? -11.797 -13.289 -43.062 1 94.56 67 VAL B O 1
ATOM 5153 N N . LYS B 1 68 ? -12.984 -12.43 -44.688 1 93.38 68 LYS B N 1
ATOM 5154 C CA . LYS B 1 68 ? -13.891 -11.711 -43.781 1 93.38 68 LYS B CA 1
ATOM 5155 C C . LYS B 1 68 ? -15.289 -12.305 -43.844 1 93.38 68 LYS B C 1
ATOM 5157 O O . LYS B 1 68 ? -16.172 -11.867 -43.094 1 93.38 68 LYS B O 1
ATOM 5162 N N . GLU B 1 69 ? -15.484 -13.289 -44.719 1 90.44 69 GLU B N 1
ATOM 5163 C CA . GLU B 1 69 ? -16.766 -13.969 -44.875 1 90.44 69 GLU B CA 1
ATOM 5164 C C . GLU B 1 69 ? -16.594 -15.445 -45.188 1 90.44 69 GLU B C 1
ATOM 5166 O O . GLU B 1 69 ? -15.484 -15.883 -45.5 1 90.44 69 GLU B O 1
ATOM 5171 N N . ASN B 1 70 ? -17.609 -16.234 -44.938 1 90.31 70 ASN B N 1
ATOM 5172 C CA . ASN B 1 70 ? -17.609 -17.672 -45.25 1 90.31 70 ASN B CA 1
ATOM 5173 C C . ASN B 1 70 ? -16.422 -18.375 -44.562 1 90.31 70 ASN B C 1
ATOM 5175 O O . ASN B 1 70 ? -15.633 -19.031 -45.25 1 90.31 70 ASN B O 1
ATOM 5179 N N . PHE B 1 71 ? -16.406 -18.25 -43.312 1 93.75 71 PHE B N 1
ATOM 5180 C CA . PHE B 1 71 ? -15.305 -18.75 -42.5 1 93.75 71 PHE B CA 1
ATOM 5181 C C . PHE B 1 71 ? -15.312 -20.281 -42.469 1 93.75 71 PHE B C 1
ATOM 5183 O O . PHE B 1 71 ? -16.375 -20.891 -42.469 1 93.75 71 PHE B O 1
ATOM 5190 N N . GLU B 1 72 ? -14.211 -20.844 -42.5 1 92.25 72 GLU B N 1
ATOM 5191 C CA . GLU B 1 72 ? -14.062 -22.281 -42.312 1 92.25 72 GLU B CA 1
ATOM 5192 C C . GLU B 1 72 ? -14.211 -22.656 -40.844 1 92.25 72 GLU B C 1
ATOM 5194 O O . GLU B 1 72 ? -13.516 -22.109 -39.969 1 92.25 72 GLU B O 1
ATOM 5199 N N . PRO B 1 73 ? -15.102 -23.531 -40.531 1 92.81 73 PRO B N 1
ATOM 5200 C CA . PRO B 1 73 ? -15.273 -23.938 -39.156 1 92.81 73 PRO B CA 1
ATOM 5201 C C . PRO B 1 73 ? -14.055 -24.672 -38.594 1 92.81 73 PRO B C 1
ATOM 5203 O O . PRO B 1 73 ? -13.312 -25.312 -39.344 1 92.81 73 PRO B O 1
ATOM 5206 N N . ARG B 1 74 ? -13.812 -24.562 -37.312 1 92.38 74 ARG B N 1
ATOM 5207 C CA . ARG B 1 74 ? -12.703 -25.219 -36.625 1 92.38 74 ARG B CA 1
ATOM 5208 C C . ARG B 1 74 ? -13.211 -26.234 -35.594 1 92.38 74 ARG B C 1
ATOM 5210 O O . ARG B 1 74 ? -14.211 -25.984 -34.938 1 92.38 74 ARG B O 1
ATOM 5217 N N . THR B 1 75 ? -12.523 -27.312 -35.562 1 88.31 75 THR B N 1
ATOM 5218 C CA . THR B 1 75 ? -12.852 -28.312 -34.562 1 88.31 75 THR B CA 1
ATOM 5219 C C . THR B 1 75 ? -12.195 -27.969 -33.219 1 88.31 75 THR B C 1
ATOM 5221 O O . THR B 1 75 ? -11.055 -27.5 -33.188 1 88.31 75 THR B O 1
ATOM 5224 N N . GLU B 1 76 ? -12.922 -28.203 -32.219 1 87.56 76 GLU B N 1
ATOM 5225 C CA . GLU B 1 76 ? -12.398 -27.938 -30.906 1 87.56 76 GLU B CA 1
ATOM 5226 C C . GLU B 1 76 ? -11.242 -28.859 -30.562 1 87.56 76 GLU B C 1
ATOM 5228 O O . GLU B 1 76 ? -11.32 -30.062 -30.797 1 87.56 76 GLU B O 1
ATOM 5233 N N . THR B 1 77 ? -10.156 -28.281 -30.234 1 89.12 77 THR B N 1
ATOM 5234 C CA . THR B 1 77 ? -8.992 -29.047 -29.812 1 89.12 77 THR B CA 1
ATOM 5235 C C . THR B 1 77 ? -9.109 -29.438 -28.344 1 89.12 77 THR B C 1
ATOM 5237 O O . THR B 1 77 ? -9.445 -28.609 -27.484 1 89.12 77 THR B O 1
ATOM 5240 N N . ARG B 1 78 ? -8.875 -30.656 -28.094 1 91.75 78 ARG B N 1
ATOM 5241 C CA . ARG B 1 78 ? -9.008 -31.156 -26.734 1 91.75 78 ARG B CA 1
ATOM 5242 C C . ARG B 1 78 ? -7.688 -31.078 -25.969 1 91.75 78 ARG B C 1
ATOM 5244 O O . ARG B 1 78 ? -6.625 -31.344 -26.547 1 91.75 78 ARG B O 1
ATOM 5251 N N . TYR B 1 79 ? -7.809 -30.656 -24.766 1 94.88 79 TYR B N 1
ATOM 5252 C CA . TYR B 1 79 ? -6.656 -30.672 -23.875 1 94.88 79 TYR B CA 1
ATOM 5253 C C . TYR B 1 79 ? -6.164 -32.094 -23.641 1 94.88 79 TYR B C 1
ATOM 5255 O O . TYR B 1 79 ? -6.953 -32.969 -23.312 1 94.88 79 TYR B O 1
ATOM 5263 N N . ARG B 1 80 ? -4.863 -32.312 -23.703 1 94.69 80 ARG B N 1
ATOM 5264 C CA . ARG B 1 80 ? -4.336 -33.688 -23.75 1 94.69 80 ARG B CA 1
ATOM 5265 C C . ARG B 1 80 ? -3.824 -34.125 -22.375 1 94.69 80 ARG B C 1
ATOM 5267 O O . ARG B 1 80 ? -3.771 -35.312 -22.062 1 94.69 80 ARG B O 1
ATOM 5274 N N . ASN B 1 81 ? -3.377 -33.188 -21.5 1 93.94 81 ASN B N 1
ATOM 5275 C CA . ASN B 1 81 ? -2.859 -33.5 -20.188 1 93.94 81 ASN B CA 1
ATOM 5276 C C . ASN B 1 81 ? -3.986 -33.688 -19.172 1 93.94 81 ASN B C 1
ATOM 5278 O O . ASN B 1 81 ? -5.129 -33.312 -19.438 1 93.94 81 ASN B O 1
ATOM 5282 N N . VAL B 1 82 ? -3.654 -34.375 -18.172 1 93.38 82 VAL B N 1
ATOM 5283 C CA . VAL B 1 82 ? -4.562 -34.5 -17.047 1 93.38 82 VAL B CA 1
ATOM 5284 C C . VAL B 1 82 ? -4.207 -33.438 -15.992 1 93.38 82 VAL B C 1
ATOM 5286 O O . VAL B 1 82 ? -3.127 -33.5 -15.406 1 93.38 82 VAL B O 1
ATOM 5289 N N . GLY B 1 83 ? -5.113 -32.562 -15.828 1 94.44 83 GLY B N 1
ATOM 5290 C CA . GLY B 1 83 ? -4.875 -31.484 -14.867 1 94.44 83 GLY B CA 1
ATOM 5291 C C . GLY B 1 83 ? -5.016 -31.938 -13.422 1 94.44 83 GLY B C 1
ATOM 5292 O O . GLY B 1 83 ? -5.719 -32.906 -13.141 1 94.44 83 GLY B O 1
ATOM 5293 N N . GLY B 1 84 ? -4.242 -31.172 -12.562 1 95.44 84 GLY B N 1
ATOM 5294 C CA . GLY B 1 84 ? -4.379 -31.453 -11.141 1 95.44 84 GLY B CA 1
ATOM 5295 C C . GLY B 1 84 ? -3.064 -31.812 -10.477 1 95.44 84 GLY B C 1
ATOM 5296 O O . GLY B 1 84 ? -2.004 -31.719 -11.102 1 95.44 84 GLY B O 1
ATOM 5297 N N . ALA B 1 85 ? -3.188 -32.156 -9.188 1 95.81 85 ALA B N 1
ATOM 5298 C CA . ALA B 1 85 ? -2.021 -32.562 -8.398 1 95.81 85 ALA B CA 1
ATOM 5299 C C . ALA B 1 85 ? -1.445 -33.875 -8.883 1 95.81 85 ALA B C 1
ATOM 5301 O O . ALA B 1 85 ? -2.191 -34.812 -9.211 1 95.81 85 ALA B O 1
ATOM 5302 N N . THR B 1 86 ? -0.16 -33.938 -8.969 1 94.88 86 THR B N 1
ATOM 5303 C CA . THR B 1 86 ? 0.504 -35.156 -9.445 1 94.88 86 THR B CA 1
ATOM 5304 C C . THR B 1 86 ? 0.876 -36.062 -8.273 1 94.88 86 THR B C 1
ATOM 5306 O O . THR B 1 86 ? 1.269 -37.188 -8.477 1 94.88 86 THR B O 1
ATOM 5309 N N . VAL B 1 87 ? 0.798 -35.5 -7.086 1 90.44 87 VAL B N 1
ATOM 5310 C CA . VAL B 1 87 ? 1.164 -36.25 -5.887 1 90.44 87 VAL B CA 1
ATOM 5311 C C . VAL B 1 87 ? -0.081 -36.5 -5.043 1 90.44 87 VAL B C 1
ATOM 5313 O O . VAL B 1 87 ? -0.99 -35.688 -4.988 1 90.44 87 VAL B O 1
ATOM 5316 N N . GLU B 1 88 ? -0.101 -37.656 -4.457 1 86.25 88 GLU B N 1
ATOM 5317 C CA . GLU B 1 88 ? -1.216 -38 -3.582 1 86.25 88 GLU B CA 1
ATOM 5318 C C . GLU B 1 88 ? -0.875 -37.75 -2.117 1 86.25 88 GLU B C 1
ATOM 5320 O O . GLU B 1 88 ? 0.206 -38.125 -1.652 1 86.25 88 GLU B O 1
ATOM 5325 N N . HIS B 1 89 ? -1.666 -36.969 -1.449 1 87.62 89 HIS B N 1
ATOM 5326 C CA . HIS B 1 89 ? -1.561 -36.75 -0.013 1 87.62 89 HIS B CA 1
ATOM 5327 C C . HIS B 1 89 ? -2.783 -37.281 0.723 1 87.62 89 HIS B C 1
ATOM 5329 O O . HIS B 1 89 ? -3.895 -37.25 0.189 1 87.62 89 HIS B O 1
ATOM 5335 N N . PRO B 1 90 ? -2.459 -37.75 1.93 1 90.56 90 PRO B N 1
ATOM 5336 C CA . PRO B 1 90 ? -3.602 -38.219 2.727 1 90.56 90 PRO B CA 1
ATOM 5337 C C . PRO B 1 90 ? -4.535 -37.062 3.119 1 90.56 90 PRO B C 1
ATOM 5339 O O . PRO B 1 90 ? -4.141 -35.906 3.074 1 90.56 90 PRO B O 1
ATOM 5342 N N . GLU B 1 91 ? -5.711 -37.438 3.41 1 89.25 91 GLU B N 1
ATOM 5343 C CA . GLU B 1 91 ? -6.73 -36.469 3.783 1 89.25 91 GLU B CA 1
ATOM 5344 C C . GLU B 1 91 ? -6.336 -35.719 5.047 1 89.25 91 GLU B C 1
ATOM 5346 O O . GLU B 1 91 ? -6.719 -34.562 5.23 1 89.25 91 GLU B O 1
ATOM 5351 N N . GLU B 1 92 ? -5.523 -36.312 5.84 1 90.25 92 GLU B N 1
ATOM 5352 C CA . GLU B 1 92 ? -5.137 -35.719 7.117 1 90.25 92 GLU B CA 1
ATOM 5353 C C . GLU B 1 92 ? -3.885 -34.875 6.98 1 90.25 92 GLU B C 1
ATOM 5355 O O . GLU B 1 92 ? -3.424 -34.281 7.953 1 90.25 92 GLU B O 1
ATOM 5360 N N . ALA B 1 93 ? -3.459 -34.781 5.77 1 94.06 93 ALA B N 1
ATOM 5361 C CA . ALA B 1 93 ? -2.23 -34.031 5.57 1 94.06 93 ALA B CA 1
ATOM 5362 C C . ALA B 1 93 ? -2.395 -32.594 6.047 1 94.06 93 ALA B C 1
ATOM 5364 O O . ALA B 1 93 ? -3.443 -31.984 5.836 1 94.06 93 ALA B O 1
ATOM 5365 N N . SER B 1 94 ? -1.357 -32.094 6.695 1 95.44 94 SER B N 1
ATOM 5366 C CA . SER B 1 94 ? -1.378 -30.734 7.211 1 95.44 94 SER B CA 1
ATOM 5367 C C . SER B 1 94 ? -0.854 -29.75 6.176 1 95.44 94 SER B C 1
ATOM 5369 O O . SER B 1 94 ? -0.318 -30.141 5.141 1 95.44 94 SER B O 1
ATOM 5371 N N . ALA B 1 95 ? -1.057 -28.453 6.438 1 96.44 95 ALA B N 1
ATOM 5372 C CA . ALA B 1 95 ? -0.562 -27.406 5.562 1 96.44 95 ALA B CA 1
ATOM 5373 C C . ALA B 1 95 ? 0.952 -27.5 5.387 1 96.44 95 ALA B C 1
ATOM 5375 O O . ALA B 1 95 ? 1.471 -27.281 4.289 1 96.44 95 ALA B O 1
ATOM 5376 N N . GLY B 1 96 ? 1.623 -27.875 6.484 1 97.31 96 GLY B N 1
ATOM 5377 C CA . GLY B 1 96 ? 3.068 -28.031 6.43 1 97.31 96 GLY B CA 1
ATOM 5378 C C . GLY B 1 96 ? 3.512 -29.141 5.484 1 97.31 96 GLY B C 1
ATOM 5379 O O . GLY B 1 96 ? 4.5 -28.984 4.766 1 97.31 96 GLY B O 1
ATOM 5380 N N . GLN B 1 97 ? 2.785 -30.156 5.484 1 96.75 97 GLN B N 1
ATOM 5381 C CA . GLN B 1 97 ? 3.123 -31.281 4.621 1 96.75 97 GLN B CA 1
ATOM 5382 C C . GLN B 1 97 ? 2.955 -30.922 3.148 1 96.75 97 GLN B C 1
ATOM 5384 O O . GLN B 1 97 ? 3.75 -31.344 2.305 1 96.75 97 GLN B O 1
ATOM 5389 N N . TYR B 1 98 ? 1.921 -30.188 2.834 1 97.44 98 TYR B N 1
ATOM 5390 C CA . TYR B 1 98 ? 1.749 -29.734 1.462 1 97.44 98 TYR B CA 1
ATOM 5391 C C . TYR B 1 98 ? 2.857 -28.75 1.071 1 97.44 98 TYR B C 1
ATOM 5393 O O . TYR B 1 98 ? 3.367 -28.812 -0.051 1 97.44 98 TYR B O 1
ATOM 5401 N N . PHE B 1 99 ? 3.213 -27.875 1.98 1 98.19 99 PHE B N 1
ATOM 5402 C CA . PHE B 1 99 ? 4.273 -26.906 1.725 1 98.19 99 PHE B CA 1
ATOM 5403 C C . PHE B 1 99 ? 5.602 -27.609 1.475 1 98.19 99 PHE B C 1
ATOM 5405 O O . PHE B 1 99 ? 6.395 -27.172 0.638 1 98.19 99 PHE B O 1
ATOM 5412 N N . GLU B 1 100 ? 5.805 -28.656 2.104 1 97.12 100 GLU B N 1
ATOM 5413 C CA . GLU B 1 100 ? 7.055 -29.406 2.027 1 97.12 100 GLU B CA 1
ATOM 5414 C C . GLU B 1 100 ? 7.203 -30.094 0.674 1 97.12 100 GLU B C 1
ATOM 5416 O O . GLU B 1 100 ? 8.289 -30.562 0.326 1 97.12 100 GLU B O 1
ATOM 5421 N N . LEU B 1 101 ? 6.137 -30.141 -0.039 1 96.75 101 LEU B N 1
ATOM 5422 C CA . LEU B 1 101 ? 6.254 -30.625 -1.41 1 96.75 101 LEU B CA 1
ATOM 5423 C C . LEU B 1 101 ? 7.152 -29.703 -2.236 1 96.75 101 LEU B C 1
ATOM 5425 O O . LEU B 1 101 ? 7.84 -30.172 -3.152 1 96.75 101 LEU B O 1
ATOM 5429 N N . PHE B 1 102 ? 7.082 -28.484 -1.955 1 98.06 102 PHE B N 1
ATOM 5430 C CA . PHE B 1 102 ? 7.859 -27.484 -2.682 1 98.06 102 PHE B CA 1
ATOM 5431 C C . PHE B 1 102 ? 9.148 -27.156 -1.942 1 98.06 102 PHE B C 1
ATOM 5433 O O . PHE B 1 102 ? 10.219 -27.094 -2.551 1 98.06 102 PHE B O 1
ATOM 5440 N N . TRP B 1 103 ? 8.984 -26.891 -0.688 1 98.19 103 TRP B N 1
ATOM 5441 C CA . TRP B 1 103 ? 10.133 -26.594 0.162 1 98.19 103 TRP B CA 1
ATOM 5442 C C . TRP B 1 103 ? 10.625 -27.859 0.862 1 98.19 103 TRP B C 1
ATOM 5444 O O . TRP B 1 103 ? 10.445 -28.016 2.072 1 98.19 103 TRP B O 1
ATOM 5454 N N . THR B 1 104 ? 11.336 -28.641 0.125 1 97.56 104 THR B N 1
ATOM 5455 C CA . THR B 1 104 ? 11.781 -29.953 0.551 1 97.56 104 THR B CA 1
ATOM 5456 C C . THR B 1 104 ? 12.953 -29.844 1.522 1 97.56 104 THR B C 1
ATOM 5458 O O . THR B 1 104 ? 13.461 -28.75 1.767 1 97.56 104 THR B O 1
ATOM 5461 N N . ILE B 1 105 ? 13.328 -30.984 2.021 1 96.75 105 ILE B N 1
ATOM 5462 C CA . ILE B 1 105 ? 14.477 -31.062 2.926 1 96.75 105 ILE B CA 1
ATOM 5463 C C . ILE B 1 105 ? 15.734 -30.609 2.203 1 96.75 105 ILE B C 1
ATOM 5465 O O . ILE B 1 105 ? 16.609 -29.984 2.805 1 96.75 105 ILE B O 1
ATOM 5469 N N . GLU B 1 106 ? 15.797 -30.906 0.92 1 96.88 106 GLU B N 1
ATOM 5470 C CA . GLU B 1 106 ? 16.938 -30.5 0.115 1 96.88 106 GLU B CA 1
ATOM 5471 C C . GLU B 1 106 ? 17.078 -28.984 0.088 1 96.88 106 GLU B C 1
ATOM 5473 O O . GLU B 1 106 ? 18.172 -28.453 0.294 1 96.88 106 GLU B O 1
ATOM 5478 N N . LEU B 1 107 ? 15.992 -28.344 -0.181 1 97.88 107 LEU B N 1
ATOM 5479 C CA . LEU B 1 107 ? 15.992 -26.891 -0.221 1 97.88 107 LEU B CA 1
ATOM 5480 C C . LEU B 1 107 ? 16.344 -26.297 1.146 1 97.88 107 LEU B C 1
ATOM 5482 O O . LEU B 1 107 ? 17.156 -25.391 1.247 1 97.88 107 LEU B O 1
ATOM 5486 N N . LEU B 1 108 ? 15.781 -26.844 2.197 1 97.88 108 LEU B N 1
ATOM 5487 C CA . LEU B 1 108 ? 16.031 -26.359 3.557 1 97.88 108 LEU B CA 1
ATOM 5488 C C . LEU B 1 108 ? 17.5 -26.547 3.938 1 97.88 108 LEU B C 1
ATOM 5490 O O . LEU B 1 108 ? 18.109 -25.672 4.539 1 97.88 108 LEU B O 1
ATOM 5494 N N . ASP B 1 109 ? 17.984 -27.672 3.572 1 97.25 109 ASP B N 1
ATOM 5495 C CA . ASP B 1 109 ? 19.375 -27.969 3.887 1 97.25 109 ASP B CA 1
ATOM 5496 C C . ASP B 1 109 ? 20.312 -27 3.182 1 97.25 109 ASP B C 1
ATOM 5498 O O . ASP B 1 109 ? 21.297 -26.547 3.764 1 97.25 109 ASP B O 1
ATOM 5502 N N . LYS B 1 110 ? 20.016 -26.766 1.967 1 97.38 110 LYS B N 1
ATOM 5503 C CA . LYS B 1 110 ? 20.812 -25.797 1.231 1 97.38 110 LYS B CA 1
ATOM 5504 C C . LYS B 1 110 ? 20.766 -24.422 1.891 1 97.38 110 LYS B C 1
ATOM 5506 O O . LYS B 1 110 ? 21.797 -23.75 2.025 1 97.38 110 LYS B O 1
ATOM 5511 N N . LEU B 1 111 ? 19.656 -24.016 2.287 1 97.81 111 LEU B N 1
ATOM 5512 C CA . LEU B 1 111 ? 19.453 -22.734 2.941 1 97.81 111 LEU B CA 1
ATOM 5513 C C . LEU B 1 111 ? 20.25 -22.641 4.238 1 97.81 111 LEU B C 1
ATOM 5515 O O . LEU B 1 111 ? 20.891 -21.641 4.508 1 97.81 111 LEU B O 1
ATOM 5519 N N . ILE B 1 112 ? 20.172 -23.703 4.996 1 98.12 112 ILE B N 1
ATOM 5520 C CA . ILE B 1 112 ? 20.875 -23.766 6.277 1 98.12 112 ILE B CA 1
ATOM 5521 C C . ILE B 1 112 ? 22.375 -23.719 6.043 1 98.12 112 ILE B C 1
ATOM 5523 O O . ILE B 1 112 ? 23.078 -22.938 6.684 1 98.12 112 ILE B O 1
ATOM 5527 N N . THR B 1 113 ? 22.812 -24.5 5.117 1 97.81 113 THR B N 1
ATOM 5528 C CA . THR B 1 113 ? 24.234 -24.594 4.824 1 97.81 113 THR B CA 1
ATOM 5529 C C . THR B 1 113 ? 24.797 -23.25 4.375 1 97.81 113 THR B C 1
ATOM 5531 O O . THR B 1 113 ? 25.797 -22.781 4.906 1 97.81 113 THR B O 1
ATOM 5534 N N . GLU B 1 114 ? 24.141 -22.625 3.441 1 97.5 114 GLU B N 1
ATOM 5535 C CA . GLU B 1 114 ? 24.625 -21.359 2.896 1 97.5 114 GLU B CA 1
ATOM 5536 C C . GLU B 1 114 ? 24.531 -20.25 3.93 1 97.5 114 GLU B C 1
ATOM 5538 O O . GLU B 1 114 ? 25.375 -19.344 3.951 1 97.5 114 GLU B O 1
ATOM 5543 N N . THR B 1 115 ? 23.531 -20.266 4.766 1 97.81 115 THR B N 1
ATOM 5544 C CA . THR B 1 115 ? 23.406 -19.281 5.836 1 97.81 115 THR B CA 1
ATOM 5545 C C . THR B 1 115 ? 24.562 -19.391 6.828 1 97.81 115 THR B C 1
ATOM 5547 O O . THR B 1 115 ? 25.156 -18.391 7.223 1 97.81 115 THR B O 1
ATOM 5550 N N . ASN B 1 116 ? 24.828 -20.641 7.18 1 97.56 116 ASN B N 1
ATOM 5551 C CA . ASN B 1 116 ? 25.922 -20.859 8.117 1 97.56 116 ASN B CA 1
ATOM 5552 C C . ASN B 1 116 ? 27.266 -20.5 7.5 1 97.56 116 ASN B C 1
ATOM 5554 O O . ASN B 1 116 ? 28.125 -19.938 8.172 1 97.56 116 ASN B O 1
ATOM 5558 N N . ILE B 1 117 ? 27.453 -20.781 6.258 1 97.06 117 ILE B N 1
ATOM 5559 C CA . ILE B 1 117 ? 28.688 -20.422 5.559 1 97.06 117 ILE B CA 1
ATOM 5560 C C . ILE B 1 117 ? 28.844 -18.906 5.52 1 97.06 117 ILE B C 1
ATOM 5562 O O . ILE B 1 117 ? 29.906 -18.375 5.84 1 97.06 117 ILE B O 1
ATOM 5566 N N . TYR B 1 118 ? 27.828 -18.25 5.176 1 96.31 118 TYR B N 1
ATOM 5567 C CA . TYR B 1 118 ? 27.875 -16.797 5.062 1 96.31 118 TYR B CA 1
ATOM 5568 C C . TYR B 1 118 ? 28.141 -16.156 6.414 1 96.31 118 TYR B C 1
ATOM 5570 O O . TYR B 1 118 ? 28.875 -15.164 6.508 1 96.31 118 TYR B O 1
ATOM 5578 N N . ALA B 1 119 ? 27.453 -16.672 7.438 1 96.25 119 ALA B N 1
ATOM 5579 C CA . ALA B 1 119 ? 27.688 -16.156 8.781 1 96.25 119 ALA B CA 1
ATOM 5580 C C . ALA B 1 119 ? 29.172 -16.25 9.148 1 96.25 119 ALA B C 1
ATOM 5582 O O . ALA B 1 119 ? 29.734 -15.289 9.664 1 96.25 119 ALA B O 1
ATOM 5583 N N . ARG B 1 120 ? 29.734 -17.375 8.852 1 94.38 120 ARG B N 1
ATOM 5584 C CA . ARG B 1 120 ? 31.141 -17.562 9.141 1 94.38 120 ARG B CA 1
ATOM 5585 C C . ARG B 1 120 ? 32 -16.594 8.344 1 94.38 120 ARG B C 1
ATOM 5587 O O . ARG B 1 120 ? 32.906 -15.969 8.891 1 94.38 120 ARG B O 1
ATOM 5594 N N . GLN B 1 121 ? 31.766 -16.5 7.094 1 94.06 121 GLN B N 1
ATOM 5595 C CA . GLN B 1 121 ? 32.531 -15.625 6.207 1 94.06 121 GLN B CA 1
ATOM 5596 C C . GLN B 1 121 ? 32.438 -14.172 6.652 1 94.06 121 GLN B C 1
ATOM 5598 O O . GLN B 1 121 ? 33.438 -13.477 6.727 1 94.06 121 GLN B O 1
ATOM 5603 N N . GLU B 1 122 ? 31.219 -13.711 6.918 1 93 122 GLU B N 1
ATOM 5604 C CA . GLU B 1 122 ? 31 -12.312 7.273 1 93 122 GLU B CA 1
ATOM 5605 C C . GLU B 1 122 ? 31.578 -11.984 8.641 1 93 122 GLU B C 1
ATOM 5607 O O . GLU B 1 122 ? 32.094 -10.891 8.852 1 93 122 GLU B O 1
ATOM 5612 N N . ARG B 1 123 ? 31.422 -12.875 9.555 1 92.31 123 ARG B N 1
ATOM 5613 C CA . ARG B 1 123 ? 31.922 -12.641 10.906 1 92.31 123 ARG B CA 1
ATOM 5614 C C . ARG B 1 123 ? 33.438 -12.656 10.938 1 92.31 123 ARG B C 1
ATOM 5616 O O . ARG B 1 123 ? 34.062 -12 11.773 1 92.31 123 ARG B O 1
ATOM 5623 N N . GLU B 1 124 ? 34.062 -13.391 10.062 1 91.38 124 GLU B N 1
ATOM 5624 C CA . GLU B 1 124 ? 35.5 -13.383 9.922 1 91.38 124 GLU B CA 1
ATOM 5625 C C . GLU B 1 124 ? 36 -12.078 9.289 1 91.38 124 GLU B C 1
ATOM 5627 O O . GLU B 1 124 ? 37 -11.516 9.719 1 91.38 124 GLU B O 1
ATOM 5632 N N . LYS B 1 125 ? 35.312 -11.664 8.273 1 92 125 LYS B N 1
ATOM 5633 C CA . LYS B 1 125 ? 35.656 -10.438 7.566 1 92 125 LYS B CA 1
ATOM 5634 C C . LYS B 1 125 ? 35.406 -9.203 8.414 1 92 125 LYS B C 1
ATOM 5636 O O . LYS B 1 125 ? 36.188 -8.258 8.422 1 92 125 LYS B O 1
ATOM 5641 N N . ASN B 1 126 ? 34.188 -9.281 9.016 1 91.12 126 ASN B N 1
ATOM 5642 C CA . ASN B 1 126 ? 33.75 -8.195 9.883 1 91.12 126 ASN B CA 1
ATOM 5643 C C . ASN B 1 126 ? 33.375 -8.695 11.273 1 91.12 126 ASN B C 1
ATOM 5645 O O . ASN B 1 126 ? 32.188 -8.828 11.602 1 91.12 126 ASN B O 1
ATOM 5649 N N . PRO B 1 127 ? 34.375 -8.836 12.086 1 88.5 127 PRO B N 1
ATOM 5650 C CA . PRO B 1 127 ? 34.094 -9.406 13.406 1 88.5 127 PRO B CA 1
ATOM 5651 C C . PRO B 1 127 ? 33.156 -8.531 14.242 1 88.5 127 PRO B C 1
ATOM 5653 O O . PRO B 1 127 ? 33.344 -7.309 14.297 1 88.5 127 PRO B O 1
ATOM 5656 N N . PRO B 1 128 ? 32.094 -9.172 14.688 1 86.81 128 PRO B N 1
ATOM 5657 C CA . PRO B 1 128 ? 31.188 -8.398 15.555 1 86.81 128 PRO B CA 1
ATOM 5658 C C . PRO B 1 128 ? 31.875 -7.934 16.844 1 86.81 128 PRO B C 1
ATOM 5660 O O . PRO B 1 128 ? 32.906 -8.469 17.219 1 86.81 128 PRO B O 1
ATOM 5663 N N . PRO B 1 129 ? 31.266 -6.895 17.422 1 84.69 129 PRO B N 1
ATOM 5664 C CA . PRO B 1 129 ? 31.828 -6.465 18.703 1 84.69 129 PRO B CA 1
ATOM 5665 C C . PRO B 1 129 ? 31.828 -7.574 19.75 1 84.69 129 PRO B C 1
ATOM 5667 O O . PRO B 1 129 ? 31.047 -8.523 19.641 1 84.69 129 PRO B O 1
ATOM 5670 N N . PRO B 1 130 ? 32.688 -7.461 20.672 1 79.88 130 PRO B N 1
ATOM 5671 C CA . PRO B 1 130 ? 32.875 -8.523 21.656 1 79.88 130 PRO B CA 1
ATOM 5672 C C . PRO B 1 130 ? 31.594 -8.82 22.453 1 79.88 130 PRO B C 1
ATOM 5674 O O . PRO B 1 130 ? 31.406 -9.938 22.922 1 79.88 130 PRO B O 1
ATOM 5677 N N . PHE B 1 131 ? 30.688 -7.809 22.578 1 81.06 131 PHE B N 1
ATOM 5678 C CA . PHE B 1 131 ? 29.484 -7.977 23.391 1 81.06 131 PHE B CA 1
ATOM 5679 C C . PHE B 1 131 ? 28.344 -8.539 22.562 1 81.06 131 PHE B C 1
ATOM 5681 O O . PHE B 1 131 ? 27.281 -8.867 23.109 1 81.06 131 PHE B O 1
ATOM 5688 N N . ALA B 1 132 ? 28.719 -8.773 21.312 1 80.62 132 ALA B N 1
ATOM 5689 C CA . ALA B 1 132 ? 27.656 -9.281 20.453 1 80.62 132 ALA B CA 1
ATOM 5690 C C . ALA B 1 132 ? 27.406 -10.773 20.688 1 80.62 132 ALA B C 1
ATOM 5692 O O . ALA B 1 132 ? 28.328 -11.5 21.062 1 80.62 132 ALA B O 1
ATOM 5693 N N . ALA B 1 133 ? 26.203 -11.188 20.578 1 80 133 ALA B N 1
ATOM 5694 C CA . ALA B 1 133 ? 25.844 -12.594 20.781 1 80 133 ALA B CA 1
ATOM 5695 C C . ALA B 1 133 ? 26.641 -13.492 19.844 1 80 133 ALA B C 1
ATOM 5697 O O . ALA B 1 133 ? 26.859 -13.148 18.672 1 80 133 ALA B O 1
ATOM 5698 N N . LYS B 1 134 ? 27.094 -14.594 20.359 1 86.62 134 LYS B N 1
ATOM 5699 C CA . LYS B 1 134 ? 27.844 -15.562 19.562 1 86.62 134 LYS B CA 1
ATOM 5700 C C . LYS B 1 134 ? 26.953 -16.234 18.531 1 86.62 134 LYS B C 1
ATOM 5702 O O . LYS B 1 134 ? 25.75 -16.406 18.75 1 86.62 134 LYS B O 1
ATOM 5707 N N . TRP B 1 135 ? 27.578 -16.531 17.484 1 93.12 135 TRP B N 1
ATOM 5708 C CA . TRP B 1 135 ? 26.844 -17.234 16.438 1 93.12 135 TRP B CA 1
ATOM 5709 C C . TRP B 1 135 ? 26.781 -18.719 16.734 1 93.12 135 TRP B C 1
ATOM 5711 O O . TRP B 1 135 ? 27.797 -19.359 17.016 1 93.12 135 TRP B O 1
ATOM 5721 N N . MET B 1 136 ? 25.594 -19.219 16.703 1 93.69 136 MET B N 1
ATOM 5722 C CA . MET B 1 136 ? 25.344 -20.656 16.734 1 93.69 136 MET B CA 1
ATOM 5723 C C . MET B 1 136 ? 24.797 -21.125 15.391 1 93.69 136 MET B C 1
ATOM 5725 O O . MET B 1 136 ? 23.844 -20.547 14.859 1 93.69 136 MET B O 1
ATOM 5729 N N . PRO B 1 137 ? 25.453 -22.156 14.859 1 96.44 137 PRO B N 1
ATOM 5730 C CA . PRO B 1 137 ? 24.938 -22.641 13.578 1 96.44 137 PRO B CA 1
ATOM 5731 C C . PRO B 1 137 ? 23.438 -22.922 13.617 1 96.44 137 PRO B C 1
ATOM 5733 O O . PRO B 1 137 ? 22.938 -23.484 14.602 1 96.44 137 PRO B O 1
ATOM 5736 N N . VAL B 1 138 ? 22.812 -22.531 12.57 1 97.19 138 VAL B N 1
ATOM 5737 C CA . VAL B 1 138 ? 21.359 -22.703 12.5 1 97.19 138 VAL B CA 1
ATOM 5738 C C . VAL B 1 138 ? 21.016 -24.172 12.289 1 97.19 138 VAL B C 1
ATOM 5740 O O . VAL B 1 138 ? 21.625 -24.844 11.461 1 97.19 138 VAL B O 1
ATOM 5743 N N . GLU B 1 139 ? 20.062 -24.594 13 1 95.88 139 GLU B N 1
ATOM 5744 C CA . GLU B 1 139 ? 19.562 -25.969 12.891 1 95.88 139 GLU B CA 1
ATOM 5745 C C . GLU B 1 139 ? 18.266 -26.016 12.07 1 95.88 139 GLU B C 1
ATOM 5747 O O . GLU B 1 139 ? 17.609 -24.984 11.867 1 95.88 139 GLU B O 1
ATOM 5752 N N . PRO B 1 140 ? 17.938 -27.203 11.586 1 96.31 140 PRO B N 1
ATOM 5753 C CA . PRO B 1 140 ? 16.75 -27.312 10.734 1 96.31 140 PRO B CA 1
ATOM 5754 C C . PRO B 1 140 ? 15.484 -26.797 11.398 1 96.31 140 PRO B C 1
ATOM 5756 O O . PRO B 1 140 ? 14.727 -26.031 10.789 1 96.31 140 PRO B O 1
ATOM 5759 N N . ASN B 1 141 ? 15.305 -27.156 12.641 1 95.56 141 ASN B N 1
ATOM 5760 C CA . ASN B 1 141 ? 14.102 -26.719 13.344 1 95.56 141 ASN B CA 1
ATOM 5761 C C . ASN B 1 141 ? 14.078 -25.203 13.531 1 95.56 141 ASN B C 1
ATOM 5763 O O . ASN B 1 141 ? 13.023 -24.578 13.445 1 95.56 141 ASN B O 1
ATOM 5767 N N . GLU B 1 142 ? 15.203 -24.703 13.727 1 95.56 142 GLU B N 1
ATOM 5768 C CA . GLU B 1 142 ? 15.312 -23.25 13.898 1 95.56 142 GLU B CA 1
ATOM 5769 C C . GLU B 1 142 ? 15.023 -22.516 12.586 1 95.56 142 GLU B C 1
ATOM 5771 O O . GLU B 1 142 ? 14.375 -21.469 12.586 1 95.56 142 GLU B O 1
ATOM 5776 N N . MET B 1 143 ? 15.578 -23.062 11.547 1 97.75 143 MET B N 1
ATOM 5777 C CA . MET B 1 143 ? 15.328 -22.453 10.25 1 97.75 143 MET B CA 1
ATOM 5778 C C . MET B 1 143 ? 13.844 -22.5 9.906 1 97.75 143 MET B C 1
ATOM 5780 O O . MET B 1 143 ? 13.281 -21.5 9.43 1 97.75 143 MET B O 1
ATOM 5784 N N . LYS B 1 144 ? 13.211 -23.625 10.18 1 98.06 144 LYS B N 1
ATOM 5785 C CA . LYS B 1 144 ? 11.773 -23.75 9.953 1 98.06 144 LYS B CA 1
ATOM 5786 C C . LYS B 1 144 ? 11 -22.719 10.789 1 98.06 144 LYS B C 1
ATOM 5788 O O . LYS B 1 144 ? 10.078 -22.078 10.289 1 98.06 144 LYS B O 1
ATOM 5793 N N . ALA B 1 145 ? 11.383 -22.578 12.008 1 97.12 145 ALA B N 1
ATOM 5794 C CA . ALA B 1 145 ? 10.742 -21.609 12.891 1 97.12 145 ALA B CA 1
ATOM 5795 C C . ALA B 1 145 ? 10.93 -20.188 12.375 1 97.12 145 ALA B C 1
ATOM 5797 O O . ALA B 1 145 ? 10 -19.359 12.438 1 97.12 145 ALA B O 1
ATOM 5798 N N . PHE B 1 146 ? 12.164 -19.953 11.914 1 97.12 146 PHE B N 1
ATOM 5799 C CA . PHE B 1 146 ? 12.461 -18.656 11.344 1 97.12 146 PHE B CA 1
ATOM 5800 C C . PHE B 1 146 ? 11.523 -18.344 10.18 1 97.12 146 PHE B C 1
ATOM 5802 O O . PHE B 1 146 ? 10.945 -17.266 10.102 1 97.12 146 PHE B O 1
ATOM 5809 N N . LEU B 1 147 ? 11.352 -19.25 9.289 1 98 147 LEU B N 1
ATOM 5810 C CA . LEU B 1 147 ? 10.461 -19.094 8.141 1 98 147 LEU B CA 1
ATOM 5811 C C . LEU B 1 147 ? 9.016 -18.922 8.602 1 98 147 LEU B C 1
ATOM 5813 O O . LEU B 1 147 ? 8.273 -18.125 8.031 1 98 147 LEU B O 1
ATOM 5817 N N . ALA B 1 148 ? 8.641 -19.688 9.586 1 97 148 ALA B N 1
ATOM 5818 C CA . ALA B 1 148 ? 7.293 -19.609 10.148 1 97 148 ALA B CA 1
ATOM 5819 C C . ALA B 1 148 ? 7.008 -18.188 10.664 1 97 148 ALA B C 1
ATOM 5821 O O . ALA B 1 148 ? 5.941 -17.641 10.398 1 97 148 ALA B O 1
ATOM 5822 N N . LEU B 1 149 ? 7.945 -17.688 11.375 1 95.56 149 LEU B N 1
ATOM 5823 C CA . LEU B 1 149 ? 7.785 -16.344 11.906 1 95.56 149 LEU B CA 1
ATOM 5824 C C . LEU B 1 149 ? 7.637 -15.312 10.789 1 95.56 149 LEU B C 1
ATOM 5826 O O . LEU B 1 149 ? 6.844 -14.375 10.898 1 95.56 149 LEU B O 1
ATOM 5830 N N . CYS B 1 150 ? 8.383 -15.539 9.727 1 96.19 150 CYS B N 1
ATOM 5831 C CA . CYS B 1 150 ? 8.266 -14.648 8.57 1 96.19 150 CYS B CA 1
ATOM 5832 C C . CYS B 1 150 ? 6.879 -14.734 7.949 1 96.19 150 CYS B C 1
ATOM 5834 O O . CYS B 1 150 ? 6.289 -13.719 7.59 1 96.19 150 CYS B O 1
ATOM 5836 N N . PHE B 1 151 ? 6.312 -15.922 7.828 1 96.31 151 PHE B N 1
ATOM 5837 C CA . PHE B 1 151 ? 4.941 -16.094 7.359 1 96.31 151 PHE B CA 1
ATOM 5838 C C . PHE B 1 151 ? 3.967 -15.359 8.273 1 96.31 151 PHE B C 1
ATOM 5840 O O . PHE B 1 151 ? 3.051 -14.68 7.797 1 96.31 151 PHE B O 1
ATOM 5847 N N . GLY B 1 152 ? 4.207 -15.516 9.578 1 93.19 152 GLY B N 1
ATOM 5848 C CA . GLY B 1 152 ? 3.342 -14.883 10.57 1 93.19 152 GLY B CA 1
ATOM 5849 C C . GLY B 1 152 ? 3.32 -13.375 10.469 1 93.19 152 GLY B C 1
ATOM 5850 O O . GLY B 1 152 ? 2.283 -12.742 10.695 1 93.19 152 GLY B O 1
ATOM 5851 N N . MET B 1 153 ? 4.434 -12.836 10.109 1 93.38 153 MET B N 1
ATOM 5852 C CA . MET B 1 153 ? 4.551 -11.383 9.992 1 93.38 153 MET B CA 1
ATOM 5853 C C . MET B 1 153 ? 3.705 -10.859 8.828 1 93.38 153 MET B C 1
ATOM 5855 O O . MET B 1 153 ? 3.4 -9.672 8.766 1 93.38 153 MET B O 1
ATOM 5859 N N . GLY B 1 154 ? 3.33 -11.703 7.918 1 92.19 154 GLY B N 1
ATOM 5860 C CA . GLY B 1 154 ? 2.426 -11.328 6.84 1 92.19 154 GLY B CA 1
ATOM 5861 C C . GLY B 1 154 ? 0.978 -11.234 7.281 1 92.19 154 GLY B C 1
ATOM 5862 O O . GLY B 1 154 ? 0.184 -10.516 6.676 1 92.19 154 GLY B O 1
ATOM 5863 N N . ILE B 1 155 ? 0.698 -11.953 8.273 1 90.38 155 ILE B N 1
ATOM 5864 C CA . ILE B 1 155 ? -0.653 -11.938 8.828 1 90.38 155 ILE B CA 1
ATOM 5865 C C . ILE B 1 155 ? -0.765 -10.852 9.891 1 90.38 155 ILE B C 1
ATOM 5867 O O . ILE B 1 155 ? -1.662 -10.008 9.836 1 90.38 155 ILE B O 1
ATOM 5871 N N . LEU B 1 156 ? 0.147 -10.977 10.859 1 89.75 156 LEU B N 1
ATOM 5872 C CA . LEU B 1 156 ? 0.263 -9.969 11.914 1 89.75 156 LEU B CA 1
ATOM 5873 C C . LEU B 1 156 ? 1.236 -8.875 11.5 1 89.75 156 LEU B C 1
ATOM 5875 O O . LEU B 1 156 ? 2.453 -9.039 11.617 1 89.75 156 LEU B O 1
ATOM 5879 N N . ARG B 1 157 ? 0.712 -7.801 11.156 1 89.81 157 ARG B N 1
ATOM 5880 C CA . ARG B 1 157 ? 1.594 -6.727 10.703 1 89.81 157 ARG B CA 1
ATOM 5881 C C . ARG B 1 157 ? 1.732 -5.648 11.773 1 89.81 157 ARG B C 1
ATOM 5883 O O . ARG B 1 157 ? 0.734 -5.082 12.219 1 89.81 157 ARG B O 1
ATOM 5890 N N . LEU B 1 158 ? 2.918 -5.449 12.078 1 89.31 158 LEU B N 1
ATOM 5891 C CA . LEU B 1 158 ? 3.254 -4.441 13.078 1 89.31 158 LEU B CA 1
ATOM 5892 C C . LEU B 1 158 ? 4.188 -3.387 12.492 1 89.31 158 LEU B C 1
ATOM 5894 O O . LEU B 1 158 ? 4.859 -3.637 11.484 1 89.31 158 LEU B O 1
ATOM 5898 N N . PRO B 1 159 ? 4.23 -2.232 12.992 1 86.12 159 PRO B N 1
ATOM 5899 C CA . PRO B 1 159 ? 5 -1.127 12.414 1 86.12 159 PRO B CA 1
ATOM 5900 C C . PRO B 1 159 ? 6.5 -1.407 12.375 1 86.12 159 PRO B C 1
ATOM 5902 O O . PRO B 1 159 ? 7.172 -1.081 11.398 1 86.12 159 PRO B O 1
ATOM 5905 N N . GLU B 1 160 ? 6.977 -2.027 13.438 1 85.62 160 GLU B N 1
ATOM 5906 C CA . GLU B 1 160 ? 8.406 -2.307 13.508 1 85.62 160 GLU B CA 1
ATOM 5907 C C . GLU B 1 160 ? 8.664 -3.781 13.805 1 85.62 160 GLU B C 1
ATOM 5909 O O . GLU B 1 160 ? 7.855 -4.441 14.461 1 85.62 160 GLU B O 1
ATOM 5914 N N . LYS B 1 161 ? 9.812 -4.223 13.359 1 85.69 161 LYS B N 1
ATOM 5915 C CA . LYS B 1 161 ? 10.164 -5.621 13.578 1 85.69 161 LYS B CA 1
ATOM 5916 C C . LYS B 1 161 ? 10.297 -5.93 15.07 1 85.69 161 LYS B C 1
ATOM 5918 O O . LYS B 1 161 ? 9.922 -7.016 15.516 1 85.69 161 LYS B O 1
ATOM 5923 N N . THR B 1 162 ? 10.789 -4.969 15.828 1 85.56 162 THR B N 1
ATOM 5924 C CA . THR B 1 162 ? 11.008 -5.199 17.25 1 85.56 162 THR B CA 1
ATOM 5925 C C . THR B 1 162 ? 9.688 -5.316 18 1 85.56 162 THR B C 1
ATOM 5927 O O . THR B 1 162 ? 9.633 -5.844 19.109 1 85.56 162 THR B O 1
ATOM 5930 N N . ASP B 1 163 ? 8.648 -4.863 17.359 1 87.12 163 ASP B N 1
ATOM 5931 C CA . ASP B 1 163 ? 7.332 -4.879 18 1 87.12 163 ASP B CA 1
ATOM 5932 C C . ASP B 1 163 ? 6.84 -6.309 18.203 1 87.12 163 ASP B C 1
ATOM 5934 O O . ASP B 1 163 ? 6.055 -6.574 19.109 1 87.12 163 ASP B O 1
ATOM 5938 N N . TYR B 1 164 ? 7.344 -7.195 17.422 1 88.75 164 TYR B N 1
ATOM 5939 C CA . TYR B 1 164 ? 6.91 -8.586 17.516 1 88.75 164 TYR B CA 1
ATOM 5940 C C . TYR B 1 164 ? 7.375 -9.219 18.828 1 88.75 164 TYR B C 1
ATOM 5942 O O . TYR B 1 164 ? 6.77 -10.18 19.312 1 88.75 164 TYR B O 1
ATOM 5950 N N . TRP B 1 165 ? 8.398 -8.711 19.422 1 88.69 165 TRP B N 1
ATOM 5951 C CA . TRP B 1 165 ? 8.953 -9.281 20.656 1 88.69 165 TRP B CA 1
ATOM 5952 C C . TRP B 1 165 ? 8.711 -8.359 21.844 1 88.69 165 TRP B C 1
ATOM 5954 O O . TRP B 1 165 ? 9.164 -8.641 22.953 1 88.69 165 TRP B O 1
ATOM 5964 N N . ARG B 1 166 ? 8 -7.258 21.531 1 81.25 166 ARG B N 1
ATOM 5965 C CA . ARG B 1 166 ? 7.723 -6.328 22.625 1 81.25 166 ARG B CA 1
ATOM 5966 C C . ARG B 1 166 ? 6.684 -6.902 23.578 1 81.25 166 ARG B C 1
ATOM 5968 O O . ARG B 1 166 ? 5.695 -7.496 23.141 1 81.25 166 ARG B O 1
ATOM 5975 N N . GLN B 1 167 ? 6.828 -6.914 24.828 1 67 167 GLN B N 1
ATOM 5976 C CA . GLN B 1 167 ? 5.961 -7.559 25.812 1 67 167 GLN B CA 1
ATOM 5977 C C . GLN B 1 167 ? 5.02 -6.547 26.469 1 67 167 GLN B C 1
ATOM 5979 O O . GLN B 1 167 ? 3.945 -6.91 26.938 1 67 167 GLN B O 1
ATOM 5984 N N . ASN B 1 168 ? 5.391 -5.332 26.656 1 56.38 168 ASN B N 1
ATOM 5985 C CA . ASN B 1 168 ? 4.637 -4.402 27.484 1 56.38 168 ASN B CA 1
ATOM 5986 C C . ASN B 1 168 ? 3.5 -3.748 26.703 1 56.38 168 ASN B C 1
ATOM 5988 O O . ASN B 1 168 ? 3.148 -2.594 26.953 1 56.38 168 ASN B O 1
ATOM 5992 N N . LYS B 1 169 ? 2.865 -4.672 25.766 1 59.41 169 LYS B N 1
ATOM 5993 C CA . LYS B 1 169 ? 1.854 -3.912 25.031 1 59.41 169 LYS B CA 1
ATOM 5994 C C . LYS B 1 169 ? 0.447 -4.367 25.406 1 59.41 169 LYS B C 1
ATOM 5996 O O . LYS B 1 169 ? 0.188 -5.566 25.531 1 59.41 169 LYS B O 1
ATOM 6001 N N . TRP B 1 170 ? -0.349 -3.408 25.922 1 61.69 170 TRP B N 1
ATOM 6002 C CA . TRP B 1 170 ? -1.705 -3.664 26.391 1 61.69 170 TRP B CA 1
ATOM 6003 C C . TRP B 1 170 ? -2.605 -4.121 25.25 1 61.69 170 TRP B C 1
ATOM 6005 O O . TRP B 1 170 ? -3.572 -4.855 25.469 1 61.69 170 TRP B O 1
ATOM 6015 N N . MET B 1 171 ? -2.23 -3.863 24.047 1 71.75 171 MET B N 1
ATOM 6016 C CA . MET B 1 171 ? -3.252 -4.062 23.031 1 71.75 171 MET B CA 1
ATOM 6017 C C . MET B 1 171 ? -3.176 -5.473 22.453 1 71.75 171 MET B C 1
ATOM 6019 O O . MET B 1 171 ? -4.199 -6.055 22.094 1 71.75 171 MET B O 1
ATOM 6023 N N . PHE B 1 172 ? -1.965 -6.043 22.453 1 75.12 172 PHE B N 1
ATOM 6024 C CA . PHE B 1 172 ? -1.814 -7.375 21.875 1 75.12 172 PHE B CA 1
ATOM 6025 C C . PHE B 1 172 ? -0.564 -8.055 22.422 1 75.12 172 PHE B C 1
ATOM 6027 O O . PHE B 1 172 ? 0.326 -7.398 22.953 1 75.12 172 PHE B O 1
ATOM 6034 N N . CYS B 1 173 ? -0.661 -9.312 22.406 1 76.88 173 CYS B N 1
ATOM 6035 C CA . CYS B 1 173 ? 0.5 -10.133 22.734 1 76.88 173 CYS B CA 1
ATOM 6036 C C . CYS B 1 173 ? 0.792 -11.125 21.609 1 76.88 173 CYS B C 1
ATOM 6038 O O . CYS B 1 173 ? -0.128 -11.617 20.953 1 76.88 173 CYS B O 1
ATOM 6040 N N . THR B 1 174 ? 2.125 -11.266 21.422 1 80.5 174 THR B N 1
ATOM 6041 C CA . THR B 1 174 ? 2.518 -12.219 20.391 1 80.5 174 THR B CA 1
ATOM 6042 C C . THR B 1 174 ? 3.271 -13.398 21 1 80.5 174 THR B C 1
ATOM 6044 O O . THR B 1 174 ? 3.76 -13.312 22.125 1 80.5 174 THR B O 1
ATOM 6047 N N . SER B 1 175 ? 3.348 -14.461 20.297 1 81.94 175 SER B N 1
ATOM 6048 C CA . SER B 1 175 ? 4.074 -15.641 20.75 1 81.94 175 SER B CA 1
ATOM 6049 C C . SER B 1 175 ? 5.484 -15.68 20.156 1 81.94 175 SER B C 1
ATOM 6051 O O . SER B 1 175 ? 6.176 -16.703 20.266 1 81.94 175 SER B O 1
ATOM 6053 N N . TYR B 1 176 ? 5.945 -14.664 19.609 1 89 176 TYR B N 1
ATOM 6054 C CA . TYR B 1 176 ? 7.227 -14.664 18.906 1 89 176 TYR B CA 1
ATOM 6055 C C . TYR B 1 176 ? 8.375 -14.914 19.875 1 89 176 TYR B C 1
ATOM 6057 O O . TYR B 1 176 ? 9.305 -15.664 19.562 1 89 176 TYR B O 1
ATOM 6065 N N . ASN B 1 177 ? 8.227 -14.391 21.078 1 86.19 177 ASN B N 1
ATOM 6066 C CA . ASN B 1 177 ? 9.273 -14.547 22.078 1 86.19 177 ASN B CA 1
ATOM 6067 C C . ASN B 1 177 ? 9.391 -15.992 22.547 1 86.19 177 ASN B C 1
ATOM 6069 O O . ASN B 1 177 ? 10.469 -16.438 22.953 1 86.19 177 ASN B O 1
ATOM 6073 N N . ARG B 1 178 ? 8.344 -16.641 22.516 1 85.94 178 ARG B N 1
ATOM 6074 C CA . ARG B 1 178 ? 8.32 -18.031 22.953 1 85.94 178 ARG B CA 1
ATOM 6075 C C . ARG B 1 178 ? 8.938 -18.938 21.891 1 85.94 178 ARG B C 1
ATOM 6077 O O . ARG B 1 178 ? 9.492 -20 22.234 1 85.94 178 ARG B O 1
ATOM 6084 N N . VAL B 1 179 ? 8.883 -18.578 20.703 1 92.56 179 VAL B N 1
ATOM 6085 C CA . VAL B 1 179 ? 9.352 -19.406 19.609 1 92.56 179 VAL B CA 1
ATOM 6086 C C . VAL B 1 179 ? 10.852 -19.188 19.391 1 92.56 179 VAL B C 1
ATOM 6088 O O . VAL B 1 179 ? 11.617 -20.156 19.281 1 92.56 179 VAL B O 1
ATOM 6091 N N . MET B 1 180 ? 11.266 -17.906 19.344 1 93.5 180 MET B N 1
ATOM 6092 C CA . MET B 1 180 ? 12.648 -17.531 19.078 1 93.5 180 MET B CA 1
ATOM 6093 C C . MET B 1 180 ? 12.953 -16.156 19.656 1 93.5 180 MET B C 1
ATOM 6095 O O . MET B 1 180 ? 12.133 -15.242 19.578 1 93.5 180 MET B O 1
ATOM 6099 N N . SER B 1 181 ? 14.102 -16.062 20.312 1 91.75 181 SER B N 1
ATOM 6100 C CA . SER B 1 181 ? 14.469 -14.758 20.844 1 91.75 181 SER B CA 1
ATOM 6101 C C . SER B 1 181 ? 14.664 -13.742 19.719 1 91.75 181 SER B C 1
ATOM 6103 O O . SER B 1 181 ? 14.992 -14.109 18.578 1 91.75 181 SER B O 1
ATOM 6105 N N . ARG B 1 182 ? 14.445 -12.484 20.016 1 92 182 ARG B N 1
ATOM 6106 C CA . ARG B 1 182 ? 14.586 -11.391 19.062 1 92 182 ARG B CA 1
ATOM 6107 C C . ARG B 1 182 ? 15.984 -11.383 18.438 1 92 182 ARG B C 1
ATOM 6109 O O . ARG B 1 182 ? 16.125 -11.305 17.219 1 92 182 ARG B O 1
ATOM 6116 N N . ASP B 1 183 ? 17.016 -11.555 19.234 1 90.69 183 ASP B N 1
ATOM 6117 C CA . ASP B 1 183 ? 18.391 -11.484 18.766 1 90.69 183 ASP B CA 1
ATOM 6118 C C . ASP B 1 183 ? 18.719 -12.656 17.844 1 90.69 183 ASP B C 1
ATOM 6120 O O . ASP B 1 183 ? 19.438 -12.492 16.859 1 90.69 183 ASP B O 1
ATOM 6124 N N . ARG B 1 184 ? 18.219 -13.781 18.234 1 93.5 184 ARG B N 1
ATOM 6125 C CA . ARG B 1 184 ? 18.469 -14.945 17.375 1 93.5 184 ARG B CA 1
ATOM 6126 C C . ARG B 1 184 ? 17.781 -14.789 16.016 1 93.5 184 ARG B C 1
ATOM 6128 O O . ARG B 1 184 ? 18.375 -15.102 14.992 1 93.5 184 ARG B O 1
ATOM 6135 N N . PHE B 1 185 ? 16.562 -14.328 16.016 1 95 185 PHE B N 1
ATOM 6136 C CA . PHE B 1 185 ? 15.867 -14.055 14.766 1 95 185 PHE B CA 1
ATOM 6137 C C . PHE B 1 185 ? 16.656 -13.086 13.906 1 95 185 PHE B C 1
ATOM 6139 O O . PHE B 1 185 ? 16.844 -13.312 12.711 1 95 185 PHE B O 1
ATOM 6146 N N . HIS B 1 186 ? 17.219 -12.062 14.539 1 93.62 186 HIS B N 1
ATOM 6147 C CA . HIS B 1 186 ? 17.969 -11.039 13.812 1 93.62 186 HIS B CA 1
ATOM 6148 C C . HIS B 1 186 ? 19.266 -11.609 13.25 1 93.62 186 HIS B C 1
ATOM 6150 O O . HIS B 1 186 ? 19.719 -11.211 12.172 1 93.62 186 HIS B O 1
ATOM 6156 N N . GLN B 1 187 ? 19.828 -12.469 13.969 1 94.31 187 GLN B N 1
ATOM 6157 C CA . GLN B 1 187 ? 21.031 -13.125 13.469 1 94.31 187 GLN B CA 1
ATOM 6158 C C . GLN B 1 187 ? 20.75 -13.922 12.203 1 94.31 187 GLN B C 1
ATOM 6160 O O . GLN B 1 187 ? 21.453 -13.789 11.203 1 94.31 187 GLN B O 1
ATOM 6165 N N . ILE B 1 188 ? 19.719 -14.688 12.289 1 96.69 188 ILE B N 1
ATOM 6166 C CA . ILE B 1 188 ? 19.375 -15.523 11.141 1 96.69 188 ILE B CA 1
ATOM 6167 C C . ILE B 1 188 ? 18.984 -14.633 9.961 1 96.69 188 ILE B C 1
ATOM 6169 O O . ILE B 1 188 ? 19.375 -14.883 8.82 1 96.69 188 ILE B O 1
ATOM 6173 N N . TRP B 1 189 ? 18.234 -13.609 10.273 1 95.75 189 TRP B N 1
ATOM 6174 C CA . TRP B 1 189 ? 17.828 -12.641 9.258 1 95.75 189 TRP B CA 1
ATOM 6175 C C . TRP B 1 189 ? 19.047 -12.023 8.57 1 95.75 189 TRP B C 1
ATOM 6177 O O . TRP B 1 189 ? 19.094 -11.93 7.34 1 95.75 189 TRP B O 1
ATOM 6187 N N . ARG B 1 190 ? 20.016 -11.68 9.273 1 93.88 190 ARG B N 1
ATOM 6188 C CA . ARG B 1 190 ? 21.203 -10.992 8.781 1 93.88 190 ARG B CA 1
ATOM 6189 C C . ARG B 1 190 ? 22.016 -11.906 7.875 1 93.88 190 ARG B C 1
ATOM 6191 O O . ARG B 1 190 ? 22.531 -11.469 6.844 1 93.88 190 ARG B O 1
ATOM 6198 N N . TYR B 1 191 ? 22.094 -13.133 8.25 1 96 191 TYR B N 1
ATOM 6199 C CA . TYR B 1 191 ? 23.031 -14.008 7.57 1 96 191 TYR B CA 1
ATOM 6200 C C . TYR B 1 191 ? 22.328 -14.938 6.598 1 96 191 TYR B C 1
ATOM 6202 O O . TYR B 1 191 ? 22.953 -15.789 5.973 1 96 191 TYR B O 1
ATOM 6210 N N . LEU B 1 192 ? 21 -14.758 6.465 1 96.56 192 LEU B N 1
ATOM 6211 C CA . LEU B 1 192 ? 20.266 -15.562 5.5 1 96.56 192 LEU B CA 1
ATOM 6212 C C . LEU B 1 192 ? 20.906 -15.484 4.121 1 96.56 192 LEU B C 1
ATOM 6214 O O . LEU B 1 192 ? 21.188 -14.391 3.621 1 96.56 192 LEU B O 1
ATOM 6218 N N . HIS B 1 193 ? 21.203 -16.641 3.568 1 96.19 193 HIS B N 1
ATOM 6219 C CA . HIS B 1 193 ? 21.891 -16.688 2.285 1 96.19 193 HIS B CA 1
ATOM 6220 C C . HIS B 1 193 ? 21.516 -17.953 1.517 1 96.19 193 HIS B C 1
ATOM 6222 O O . HIS B 1 193 ? 21.172 -18.969 2.119 1 96.19 193 HIS B O 1
ATOM 6228 N N . ILE B 1 194 ? 21.594 -17.875 0.212 1 95 194 ILE B N 1
ATOM 6229 C CA . ILE B 1 194 ? 21.141 -19.031 -0.566 1 95 194 ILE B CA 1
ATOM 6230 C C . ILE B 1 194 ? 22.266 -19.484 -1.5 1 95 194 ILE B C 1
ATOM 6232 O O . ILE B 1 194 ? 22.172 -20.547 -2.115 1 95 194 ILE B O 1
ATOM 6236 N N . GLN B 1 195 ? 23.297 -18.719 -1.65 1 93.19 195 GLN B N 1
ATOM 6237 C CA . GLN B 1 195 ? 24.391 -19.031 -2.557 1 93.19 195 GLN B CA 1
ATOM 6238 C C . GLN B 1 195 ? 25.734 -18.625 -1.963 1 93.19 195 GLN B C 1
ATOM 6240 O O . GLN B 1 195 ? 25.859 -17.531 -1.408 1 93.19 195 GLN B O 1
ATOM 6245 N N . ASN B 1 196 ? 26.672 -19.516 -2.125 1 91.94 196 ASN B N 1
ATOM 6246 C CA . ASN B 1 196 ? 28.016 -19.219 -1.614 1 91.94 196 ASN B CA 1
ATOM 6247 C C . ASN B 1 196 ? 28.703 -18.141 -2.428 1 91.94 196 ASN B C 1
ATOM 6249 O O . ASN B 1 196 ? 28.953 -18.312 -3.619 1 91.94 196 ASN B O 1
ATOM 6253 N N . ASN B 1 197 ? 29.078 -17.109 -1.823 1 87.81 197 ASN B N 1
ATOM 6254 C CA . ASN B 1 197 ? 29.688 -15.969 -2.488 1 87.81 197 ASN B CA 1
ATOM 6255 C C . ASN B 1 197 ? 31.062 -16.328 -3.068 1 87.81 197 ASN B C 1
ATOM 6257 O O . ASN B 1 197 ? 31.531 -15.688 -4 1 87.81 197 ASN B O 1
ATOM 6261 N N . GLU B 1 198 ? 31.594 -17.312 -2.537 1 88.19 198 GLU B N 1
ATOM 6262 C CA . GLU B 1 198 ? 32.938 -17.703 -2.951 1 88.19 198 GLU B CA 1
ATOM 6263 C C . GLU B 1 198 ? 32.906 -18.531 -4.227 1 88.19 198 GLU B C 1
ATOM 6265 O O . GLU B 1 198 ? 33.938 -18.734 -4.863 1 88.19 198 GLU B O 1
ATOM 6270 N N . GLU B 1 199 ? 31.766 -18.906 -4.602 1 87.56 199 GLU B N 1
ATOM 6271 C CA . GLU B 1 199 ? 31.625 -19.719 -5.809 1 87.56 199 GLU B CA 1
ATOM 6272 C C . GLU B 1 199 ? 31.219 -18.859 -7.004 1 87.56 199 GLU B C 1
ATOM 6274 O O . GLU B 1 199 ? 30.641 -19.375 -7.969 1 87.56 199 GLU B O 1
ATOM 6279 N N . LEU B 1 200 ? 31.484 -17.656 -6.934 1 85.88 200 LEU B N 1
ATOM 6280 C CA . LEU B 1 200 ? 31.156 -16.734 -8.016 1 85.88 200 LEU B CA 1
ATOM 6281 C C . LEU B 1 200 ? 31.875 -17.109 -9.297 1 85.88 200 LEU B C 1
ATOM 6283 O O . LEU B 1 200 ? 33.125 -17.219 -9.312 1 85.88 200 LEU B O 1
ATOM 6287 N N . PRO B 1 201 ? 31.062 -17.359 -10.273 1 87.12 201 PRO B N 1
ATOM 6288 C CA . PRO B 1 201 ? 31.719 -17.656 -11.547 1 87.12 201 PRO B CA 1
ATOM 6289 C C . PRO B 1 201 ? 32.406 -16.453 -12.172 1 87.12 201 PRO B C 1
ATOM 6291 O O . PRO B 1 201 ? 32.188 -15.312 -11.727 1 87.12 201 PRO B O 1
ATOM 6294 N N . ASP B 1 202 ? 33.156 -16.703 -13.188 1 84.5 202 ASP B N 1
ATOM 6295 C CA . ASP B 1 202 ? 33.906 -15.633 -13.859 1 84.5 202 ASP B CA 1
ATOM 6296 C C . ASP B 1 202 ? 32.938 -14.656 -14.547 1 84.5 202 ASP B C 1
ATOM 6298 O O . ASP B 1 202 ? 33.188 -13.445 -14.523 1 84.5 202 ASP B O 1
ATOM 6302 N N . THR B 1 203 ? 31.859 -15.18 -15.109 1 85.69 203 THR B N 1
ATOM 6303 C CA . THR B 1 203 ? 30.859 -14.336 -15.758 1 85.69 203 THR B CA 1
ATOM 6304 C C . THR B 1 203 ? 29.469 -14.602 -15.18 1 85.69 203 THR B C 1
ATOM 6306 O O . THR B 1 203 ? 28.641 -15.266 -15.805 1 85.69 203 THR B O 1
ATOM 6309 N N . PRO B 1 204 ? 29.344 -14.023 -14.133 1 83.25 204 PRO B N 1
ATOM 6310 C CA . PRO B 1 204 ? 28.062 -14.305 -13.492 1 83.25 204 PRO B CA 1
ATOM 6311 C C . PRO B 1 204 ? 26.906 -13.547 -14.125 1 83.25 204 PRO B C 1
ATOM 6313 O O . PRO B 1 204 ? 27.078 -12.414 -14.586 1 83.25 204 PRO B O 1
ATOM 6316 N N . ASP B 1 205 ? 25.844 -14.258 -14.25 1 86.12 205 ASP B N 1
ATOM 6317 C CA . ASP B 1 205 ? 24.641 -13.523 -14.656 1 86.12 205 ASP B CA 1
ATOM 6318 C C . ASP B 1 205 ? 24.094 -12.688 -13.5 1 86.12 205 ASP B C 1
ATOM 6320 O O . ASP B 1 205 ? 24.469 -12.898 -12.344 1 86.12 205 ASP B O 1
ATOM 6324 N N . LYS B 1 206 ? 23.266 -11.828 -13.781 1 89 206 LYS B N 1
ATOM 6325 C CA . LYS B 1 206 ? 22.75 -10.859 -12.812 1 89 206 LYS B CA 1
ATOM 6326 C C . LYS B 1 206 ? 21.984 -11.562 -11.695 1 89 206 LYS B C 1
ATOM 6328 O O . LYS B 1 206 ? 21.859 -11.023 -10.594 1 89 206 LYS B O 1
ATOM 6333 N N . LEU B 1 207 ? 21.531 -12.828 -12 1 92.94 207 LEU B N 1
ATOM 6334 C CA . LEU B 1 207 ? 20.719 -13.547 -11.031 1 92.94 207 LEU B CA 1
ATOM 6335 C C . LEU B 1 207 ? 21.516 -14.664 -10.367 1 92.94 207 LEU B C 1
ATOM 6337 O O . LEU B 1 207 ? 20.938 -15.555 -9.742 1 92.94 207 LEU B O 1
ATOM 6341 N N . TRP B 1 208 ? 22.766 -14.688 -10.477 1 91.94 208 TRP B N 1
ATOM 6342 C CA . TRP B 1 208 ? 23.625 -15.773 -10.008 1 91.94 208 TRP B CA 1
ATOM 6343 C C . TRP B 1 208 ? 23.359 -16.078 -8.531 1 91.94 208 TRP B C 1
ATOM 6345 O O . TRP B 1 208 ? 23.328 -17.234 -8.125 1 91.94 208 TRP B O 1
ATOM 6355 N N . LYS B 1 209 ? 23.094 -15.062 -7.746 1 90.5 209 LYS B N 1
ATOM 6356 C CA . LYS B 1 209 ? 22.938 -15.211 -6.305 1 90.5 209 LYS B CA 1
ATOM 6357 C C . LYS B 1 209 ? 21.703 -16.062 -5.973 1 90.5 209 LYS B C 1
ATOM 6359 O O . LYS B 1 209 ? 21.641 -16.688 -4.91 1 90.5 209 LYS B O 1
ATOM 6364 N N . VAL B 1 210 ? 20.703 -16.094 -6.895 1 93.94 210 VAL B N 1
ATOM 6365 C CA . VAL B 1 210 ? 19.469 -16.797 -6.594 1 93.94 210 VAL B CA 1
ATOM 6366 C C . VAL B 1 210 ? 19.172 -17.812 -7.695 1 93.94 210 VAL B C 1
ATOM 6368 O O . VAL B 1 210 ? 18.062 -18.359 -7.773 1 93.94 210 VAL B O 1
ATOM 6371 N N . ARG B 1 211 ? 20.062 -18.109 -8.562 1 93.88 211 ARG B N 1
ATOM 6372 C CA . ARG B 1 211 ? 19.844 -18.953 -9.742 1 93.88 211 ARG B CA 1
ATOM 6373 C C . ARG B 1 211 ? 19.391 -20.344 -9.336 1 93.88 211 ARG B C 1
ATOM 6375 O O . ARG B 1 211 ? 18.406 -20.859 -9.859 1 93.88 211 ARG B O 1
ATOM 6382 N N . TRP B 1 212 ? 20.141 -20.906 -8.484 1 95.12 212 TRP B N 1
ATOM 6383 C CA . TRP B 1 212 ? 19.797 -22.25 -8.055 1 95.12 212 TRP B CA 1
ATOM 6384 C C . TRP B 1 212 ? 18.391 -22.297 -7.465 1 95.12 212 TRP B C 1
ATOM 6386 O O . TRP B 1 212 ? 17.609 -23.203 -7.777 1 95.12 212 TRP B O 1
ATOM 6396 N N . PHE B 1 213 ? 18.125 -21.359 -6.621 1 97.06 213 PHE B N 1
ATOM 6397 C CA . PHE B 1 213 ? 16.828 -21.266 -5.941 1 97.06 213 PHE B CA 1
ATOM 6398 C C . PHE B 1 213 ? 15.695 -21.141 -6.949 1 97.06 213 PHE B C 1
ATOM 6400 O O . PHE B 1 213 ? 14.672 -21.812 -6.828 1 97.06 213 PHE B O 1
ATOM 6407 N N . LEU B 1 214 ? 15.859 -20.328 -7.977 1 97.81 214 LEU B N 1
ATOM 6408 C CA . LEU B 1 214 ? 14.875 -20.109 -9.023 1 97.81 214 LEU B CA 1
ATOM 6409 C C . LEU B 1 214 ? 14.633 -21.391 -9.82 1 97.81 214 LEU B C 1
ATOM 6411 O O . LEU B 1 214 ? 13.484 -21.766 -10.047 1 97.81 214 LEU B O 1
ATOM 6415 N N . GLU B 1 215 ? 15.656 -21.984 -10.18 1 97.06 215 GLU B N 1
ATOM 6416 C CA . GLU B 1 215 ? 15.562 -23.203 -10.984 1 97.06 215 GLU B CA 1
ATOM 6417 C C . GLU B 1 215 ? 14.914 -24.328 -10.188 1 97.06 215 GLU B C 1
ATOM 6419 O O . GLU B 1 215 ? 14.117 -25.094 -10.727 1 97.06 215 GLU B O 1
ATOM 6424 N N . TYR B 1 216 ? 15.32 -24.391 -8.945 1 97.88 216 TYR B N 1
ATOM 6425 C CA . TYR B 1 216 ? 14.758 -25.422 -8.078 1 97.88 216 TYR B CA 1
ATOM 6426 C C . TYR B 1 216 ? 13.242 -25.281 -7.992 1 97.88 216 TYR B C 1
ATOM 6428 O O . TYR B 1 216 ? 12.516 -26.266 -8.219 1 97.88 216 TYR B O 1
ATOM 6436 N N . LEU B 1 217 ? 12.758 -24.109 -7.691 1 98.19 217 LEU B N 1
ATOM 6437 C CA . LEU B 1 217 ? 11.32 -23.906 -7.492 1 98.19 217 LEU B CA 1
ATOM 6438 C C . LEU B 1 217 ? 10.57 -24.016 -8.82 1 98.19 217 LEU B C 1
ATOM 6440 O O . LEU B 1 217 ? 9.453 -24.531 -8.859 1 98.19 217 LEU B O 1
ATOM 6444 N N . ASN B 1 218 ? 11.156 -23.531 -9.891 1 97.75 218 ASN B N 1
ATOM 6445 C CA . ASN B 1 218 ? 10.539 -23.719 -11.203 1 97.75 218 ASN B CA 1
ATOM 6446 C C . ASN B 1 218 ? 10.32 -25.188 -11.516 1 97.75 218 ASN B C 1
ATOM 6448 O O . ASN B 1 218 ? 9.273 -25.562 -12.047 1 97.75 218 ASN B O 1
ATOM 6452 N N . GLY B 1 219 ? 11.328 -25.969 -11.203 1 97.38 219 GLY B N 1
ATOM 6453 C CA . GLY B 1 219 ? 11.195 -27.406 -11.391 1 97.38 219 GLY B CA 1
ATOM 6454 C C . GLY B 1 219 ? 10.094 -28.016 -10.547 1 97.38 219 GLY B C 1
ATOM 6455 O O . GLY B 1 219 ? 9.266 -28.781 -11.055 1 97.38 219 GLY B O 1
ATOM 6456 N N . LYS B 1 220 ? 10.047 -27.641 -9.328 1 97.56 220 LYS B N 1
ATOM 6457 C CA . LYS B 1 220 ? 9.055 -28.188 -8.406 1 97.56 220 LYS B CA 1
ATOM 6458 C C . LYS B 1 220 ? 7.645 -27.75 -8.781 1 97.56 220 LYS B C 1
ATOM 6460 O O . LYS B 1 220 ? 6.703 -28.547 -8.703 1 97.56 220 LYS B O 1
ATOM 6465 N N . PHE B 1 221 ? 7.457 -26.5 -9.148 1 98.12 221 PHE B N 1
ATOM 6466 C CA . PHE B 1 221 ? 6.148 -25.969 -9.516 1 98.12 221 PHE B CA 1
ATOM 6467 C C . PHE B 1 221 ? 5.547 -26.75 -10.672 1 98.12 221 PHE B C 1
ATOM 6469 O O . PHE B 1 221 ? 4.34 -27.016 -10.695 1 98.12 221 PHE B O 1
ATOM 6476 N N . GLY B 1 222 ? 6.387 -27.141 -11.594 1 96 222 GLY B N 1
ATOM 6477 C CA . GLY B 1 222 ? 5.918 -27.891 -12.75 1 96 222 GLY B CA 1
ATOM 6478 C C . GLY B 1 222 ? 5.68 -29.359 -12.445 1 96 222 GLY B C 1
ATOM 6479 O O . GLY B 1 222 ? 4.809 -29.984 -13.039 1 96 222 GLY B O 1
ATOM 6480 N N . GLU B 1 223 ? 6.398 -29.859 -11.516 1 95.69 223 GLU B N 1
ATOM 6481 C CA . GLU B 1 223 ? 6.375 -31.281 -11.203 1 95.69 223 GLU B CA 1
ATOM 6482 C C . GLU B 1 223 ? 5.172 -31.641 -10.344 1 95.69 223 GLU B C 1
ATOM 6484 O O . GLU B 1 223 ? 4.562 -32.688 -10.523 1 95.69 223 GLU B O 1
ATOM 6489 N N . ILE B 1 224 ? 4.75 -30.828 -9.492 1 96.94 224 ILE B N 1
ATOM 6490 C CA . ILE B 1 224 ? 3.824 -31.172 -8.422 1 96.94 224 ILE B CA 1
ATOM 6491 C C . ILE B 1 224 ? 2.389 -30.953 -8.891 1 96.94 224 ILE B C 1
ATOM 6493 O O . ILE B 1 224 ? 1.462 -31.594 -8.383 1 96.94 224 ILE B O 1
ATOM 6497 N N . TYR B 1 225 ? 2.201 -30.094 -9.852 1 97.5 225 TYR B N 1
ATOM 6498 C CA . TYR B 1 225 ? 0.861 -29.719 -10.297 1 97.5 225 TYR B CA 1
ATOM 6499 C C . TYR B 1 225 ? 0.847 -29.406 -11.789 1 97.5 225 TYR B C 1
ATOM 6501 O O . TYR B 1 225 ? 1.731 -28.703 -12.281 1 97.5 225 TYR B O 1
ATOM 6509 N N . VAL B 1 226 ? -0.098 -29.969 -12.453 1 97.06 226 VAL B N 1
ATOM 6510 C CA . VAL B 1 226 ? -0.336 -29.672 -13.867 1 97.06 226 VAL B CA 1
ATOM 6511 C C . VAL B 1 226 ? -1.599 -28.828 -14.008 1 97.06 226 VAL B C 1
ATOM 6513 O O . VAL B 1 226 ? -2.68 -29.234 -13.578 1 97.06 226 VAL B O 1
ATOM 6516 N N . PRO B 1 227 ? -1.411 -27.641 -14.531 1 97.25 227 PRO B N 1
ATOM 6517 C CA . PRO B 1 227 ? -2.607 -26.812 -14.711 1 97.25 227 PRO B CA 1
ATOM 6518 C C . PRO B 1 227 ? -3.666 -27.484 -15.578 1 97.25 227 PRO B C 1
ATOM 6520 O O . PRO B 1 227 ? -3.336 -28.328 -16.422 1 97.25 227 PRO B O 1
ATOM 6523 N N . TYR B 1 228 ? -4.859 -27.078 -15.305 1 95.06 228 TYR B N 1
ATOM 6524 C CA . TYR B 1 228 ? -5.93 -27.516 -16.188 1 95.06 228 TYR B CA 1
ATOM 6525 C C . TYR B 1 228 ? -5.867 -26.781 -17.531 1 95.06 228 TYR B C 1
ATOM 6527 O O . TYR B 1 228 ? -4.82 -26.25 -17.906 1 95.06 228 TYR B O 1
ATOM 6535 N N . GLU B 1 229 ? -6.855 -26.578 -18.203 1 95.44 229 GLU B N 1
ATOM 6536 C CA . GLU B 1 229 ? -6.895 -26.281 -19.625 1 95.44 229 GLU B CA 1
ATOM 6537 C C . GLU B 1 229 ? -6.531 -24.812 -19.891 1 95.44 229 GLU B C 1
ATOM 6539 O O . GLU B 1 229 ? -6.012 -24.484 -20.953 1 95.44 229 GLU B O 1
ATOM 6544 N N . ASN B 1 230 ? -6.711 -23.938 -18.984 1 98.12 230 ASN B N 1
ATOM 6545 C CA . ASN B 1 230 ? -6.566 -22.516 -19.266 1 98.12 230 ASN B CA 1
ATOM 6546 C C . ASN B 1 230 ? -5.504 -21.875 -18.359 1 98.12 230 ASN B C 1
ATOM 6548 O O . ASN B 1 230 ? -5.559 -22.016 -17.141 1 98.12 230 ASN B O 1
ATOM 6552 N N . VAL B 1 231 ? -4.531 -21.172 -18.969 1 98.56 231 VAL B N 1
ATOM 6553 C CA . VAL B 1 231 ? -3.486 -20.484 -18.219 1 98.56 231 VAL B CA 1
ATOM 6554 C C . VAL B 1 231 ? -3.32 -19.062 -18.781 1 98.56 231 VAL B C 1
ATOM 6556 O O . VAL B 1 231 ? -3.84 -18.75 -19.844 1 98.56 231 VAL B O 1
ATOM 6559 N N . THR B 1 232 ? -2.652 -18.234 -18.016 1 98.56 232 THR B N 1
ATOM 6560 C CA . THR B 1 232 ? -2.387 -16.844 -18.406 1 98.56 232 THR B CA 1
ATOM 6561 C C . THR B 1 232 ? -0.896 -16.531 -18.328 1 98.56 232 THR B C 1
ATOM 6563 O O . THR B 1 232 ? -0.207 -17.031 -17.422 1 98.56 232 THR B O 1
ATOM 6566 N N . VAL B 1 233 ? -0.429 -15.75 -19.25 1 98 233 VAL B N 1
ATOM 6567 C CA . VAL B 1 233 ? 0.92 -15.195 -19.203 1 98 233 VAL B CA 1
ATOM 6568 C C . VAL B 1 233 ? 0.852 -13.688 -19 1 98 233 VAL B C 1
ATOM 6570 O O . VAL B 1 233 ? 0.129 -12.984 -19.719 1 98 233 VAL B O 1
ATOM 6573 N N . ASP B 1 234 ? 1.525 -13.211 -18.047 1 95.94 234 ASP B N 1
ATOM 6574 C CA . ASP B 1 234 ? 1.58 -11.789 -17.75 1 95.94 234 ASP B CA 1
ATOM 6575 C C . ASP B 1 234 ? 2.775 -11.453 -16.859 1 95.94 234 ASP B C 1
ATOM 6577 O O . ASP B 1 234 ? 3.555 -12.336 -16.5 1 95.94 234 ASP B O 1
ATOM 6581 N N . GLU B 1 235 ? 2.939 -10.195 -16.625 1 93.25 235 GLU B N 1
ATOM 6582 C CA . GLU B 1 235 ? 4.051 -9.75 -15.789 1 93.25 235 GLU B CA 1
ATOM 6583 C C . GLU B 1 235 ? 3.602 -9.508 -14.352 1 93.25 235 GLU B C 1
ATOM 6585 O O . GLU B 1 235 ? 2.496 -9.016 -14.117 1 93.25 235 GLU B O 1
ATOM 6590 N N . SER B 1 236 ? 4.375 -9.945 -13.406 1 93.75 236 SER B N 1
ATOM 6591 C CA . SER B 1 236 ? 4.25 -9.609 -11.992 1 93.75 236 SER B CA 1
ATOM 6592 C C . SER B 1 236 ? 5.379 -8.68 -11.547 1 93.75 236 SER B C 1
ATOM 6594 O O . SER B 1 236 ? 6.469 -8.695 -12.125 1 93.75 236 SER B O 1
ATOM 6596 N N . MET B 1 237 ? 5.117 -7.809 -10.555 1 91.38 237 MET B N 1
ATOM 6597 C CA . MET B 1 237 ? 6.129 -6.898 -10.016 1 91.38 237 MET B CA 1
ATOM 6598 C C . MET B 1 237 ? 6.434 -7.223 -8.555 1 91.38 237 MET B C 1
ATOM 6600 O O . MET B 1 237 ? 5.527 -7.262 -7.727 1 91.38 237 MET B O 1
ATOM 6604 N N . ILE B 1 238 ? 7.664 -7.508 -8.289 1 91.56 238 ILE B N 1
ATOM 6605 C CA . ILE B 1 238 ? 8.133 -7.641 -6.918 1 91.56 238 ILE B CA 1
ATOM 6606 C C . ILE B 1 238 ? 8.688 -6.305 -6.43 1 91.56 238 ILE B C 1
ATOM 6608 O O . ILE B 1 238 ? 9.664 -5.789 -6.984 1 91.56 238 ILE B O 1
ATOM 6612 N N . LYS B 1 239 ? 8.086 -5.824 -5.438 1 87.81 239 LYS B N 1
ATOM 6613 C CA . LYS B 1 239 ? 8.422 -4.488 -4.945 1 87.81 239 LYS B CA 1
ATOM 6614 C C . LYS B 1 239 ? 9.883 -4.414 -4.512 1 87.81 239 LYS B C 1
ATOM 6616 O O . LYS B 1 239 ? 10.352 -5.258 -3.748 1 87.81 239 LYS B O 1
ATOM 6621 N N . PHE B 1 240 ? 10.68 -3.484 -5.027 1 84.56 240 PHE B N 1
ATOM 6622 C CA . PHE B 1 240 ? 12.055 -3.184 -4.664 1 84.56 240 PHE B CA 1
ATOM 6623 C C . PHE B 1 240 ? 12.453 -1.791 -5.141 1 84.56 240 PHE B C 1
ATOM 6625 O O . PHE B 1 240 ? 12.336 -1.479 -6.328 1 84.56 240 PHE B O 1
ATOM 6632 N N . LYS B 1 241 ? 12.914 -0.938 -4.258 1 77.62 241 LYS B N 1
ATOM 6633 C CA . LYS B 1 241 ? 13.227 0.441 -4.625 1 77.62 241 LYS B CA 1
ATOM 6634 C C . LYS B 1 241 ? 14.719 0.715 -4.504 1 77.62 241 LYS B C 1
ATOM 6636 O O . LYS B 1 241 ? 15.18 1.821 -4.797 1 77.62 241 LYS B O 1
ATOM 6641 N N . GLY B 1 242 ? 15.492 -0.262 -4.16 1 76.62 242 GLY B N 1
ATOM 6642 C CA . GLY B 1 242 ? 16.922 -0.056 -4.016 1 76.62 242 GLY B CA 1
ATOM 6643 C C . GLY B 1 242 ? 17.656 0.012 -5.34 1 76.62 242 GLY B C 1
ATOM 6644 O O . GLY B 1 242 ? 17.031 0.01 -6.402 1 76.62 242 GLY B O 1
ATOM 6645 N N . ARG B 1 243 ? 18.891 0.207 -5.246 1 77.94 243 ARG B N 1
ATOM 6646 C CA . ARG B 1 243 ? 19.719 0.263 -6.445 1 77.94 243 ARG B CA 1
ATOM 6647 C C . ARG B 1 243 ? 19.875 -1.121 -7.07 1 77.94 243 ARG B C 1
ATOM 6649 O O . ARG B 1 243 ? 20.391 -2.039 -6.434 1 77.94 243 ARG B O 1
ATOM 6656 N N . LEU B 1 244 ? 19.359 -1.264 -8.227 1 83.69 244 LEU B N 1
ATOM 6657 C CA . LEU B 1 244 ? 19.406 -2.512 -8.984 1 83.69 244 LEU B CA 1
ATOM 6658 C C . LEU B 1 244 ? 19.359 -2.24 -10.484 1 83.69 244 LEU B C 1
ATOM 6660 O O . LEU B 1 244 ? 18.484 -1.503 -10.953 1 83.69 244 LEU B O 1
ATOM 6664 N N . SER B 1 245 ? 20.281 -2.77 -11.148 1 81.12 245 SER B N 1
ATOM 6665 C CA . SER B 1 245 ? 20.453 -2.473 -12.562 1 81.12 245 SER B CA 1
ATOM 6666 C C . SER B 1 245 ? 19.234 -2.873 -13.367 1 81.12 245 SER B C 1
ATOM 6668 O O . SER B 1 245 ? 18.938 -2.271 -14.406 1 81.12 245 SER B O 1
ATOM 6670 N N . PHE B 1 246 ? 18.547 -3.82 -12.914 1 84.62 246 PHE B N 1
ATOM 6671 C CA . PHE B 1 246 ? 17.406 -4.273 -13.703 1 84.62 246 PHE B CA 1
ATOM 6672 C C . PHE B 1 246 ? 16.094 -3.938 -13.008 1 84.62 246 PHE B C 1
ATOM 6674 O O . PHE B 1 246 ? 15.078 -4.609 -13.227 1 84.62 246 PHE B O 1
ATOM 6681 N N . ARG B 1 247 ? 16.125 -3.033 -12.172 1 83 247 ARG B N 1
ATOM 6682 C CA . ARG B 1 247 ? 14.898 -2.516 -11.578 1 83 247 ARG B CA 1
ATOM 6683 C C . ARG B 1 247 ? 13.992 -1.902 -12.641 1 83 247 ARG B C 1
ATOM 6685 O O . ARG B 1 247 ? 14.469 -1.221 -13.555 1 83 247 ARG B O 1
ATOM 6692 N N . GLN B 1 248 ? 12.719 -2.162 -12.5 1 84.31 248 GLN B N 1
ATOM 6693 C CA . GLN B 1 248 ? 11.742 -1.689 -13.477 1 84.31 248 GLN B CA 1
ATOM 6694 C C . GLN B 1 248 ? 10.781 -0.681 -12.859 1 84.31 248 GLN B C 1
ATOM 6696 O O . GLN B 1 248 ? 10.562 -0.691 -11.648 1 84.31 248 GLN B O 1
ATOM 6701 N N . TYR B 1 249 ? 10.375 0.274 -13.633 1 77.31 249 TYR B N 1
ATOM 6702 C CA . TYR B 1 249 ? 9.367 1.247 -13.234 1 77.31 249 TYR B CA 1
ATOM 6703 C C . TYR B 1 249 ? 8.117 1.115 -14.094 1 77.31 249 TYR B C 1
ATOM 6705 O O . TYR B 1 249 ? 8.148 1.371 -15.305 1 77.31 249 TYR B O 1
ATOM 6713 N N . LEU B 1 250 ? 7.008 0.658 -13.5 1 76.56 250 LEU B N 1
ATOM 6714 C CA . LEU B 1 250 ? 5.723 0.509 -14.172 1 76.56 250 LEU B CA 1
ATOM 6715 C C . LEU B 1 250 ? 4.645 1.323 -13.469 1 76.56 250 LEU B C 1
ATOM 6717 O O . LEU B 1 250 ? 3.996 0.832 -12.539 1 76.56 250 LEU B O 1
ATOM 6721 N N . PRO B 1 251 ? 4.348 2.551 -13.906 1 70.62 251 PRO B N 1
ATOM 6722 C CA . PRO B 1 251 ? 3.457 3.467 -13.188 1 70.62 251 PRO B CA 1
ATOM 6723 C C . PRO B 1 251 ? 2.018 2.963 -13.125 1 70.62 251 PRO B C 1
ATOM 6725 O O . PRO B 1 251 ? 1.272 3.326 -12.211 1 70.62 251 PRO B O 1
ATOM 6728 N N . ALA B 1 252 ? 1.654 2.145 -14.141 1 70.62 252 ALA B N 1
ATOM 6729 C CA . ALA B 1 252 ? 0.27 1.685 -14.219 1 70.62 252 ALA B CA 1
ATOM 6730 C C . ALA B 1 252 ? -0.005 0.594 -13.188 1 70.62 252 ALA B C 1
ATOM 6732 O O . ALA B 1 252 ? -1.162 0.301 -12.875 1 70.62 252 ALA B O 1
ATOM 6733 N N . LYS B 1 253 ? 1.046 -0.118 -12.773 1 72 253 LYS B N 1
ATOM 6734 C CA . LYS B 1 253 ? 0.878 -1.199 -11.805 1 72 253 LYS B CA 1
ATOM 6735 C C . LYS B 1 253 ? 0.87 -0.663 -10.375 1 72 253 LYS B C 1
ATOM 6737 O O . LYS B 1 253 ? 1.432 0.401 -10.102 1 72 253 LYS B O 1
ATOM 6742 N N . PRO B 1 254 ? 0.184 -1.33 -9.516 1 70 254 PRO B N 1
ATOM 6743 C CA . PRO B 1 254 ? 0.206 -0.908 -8.109 1 70 254 PRO B CA 1
ATOM 6744 C C . PRO B 1 254 ? 1.622 -0.785 -7.555 1 70 254 PRO B C 1
ATOM 6746 O O . PRO B 1 254 ? 1.925 0.168 -6.832 1 70 254 PRO B O 1
ATOM 6749 N N . VAL B 1 255 ? 2.428 -1.784 -7.855 1 74.75 255 VAL B N 1
ATOM 6750 C CA . VAL B 1 255 ? 3.85 -1.695 -7.543 1 74.75 255 VAL B CA 1
ATOM 6751 C C . VAL B 1 255 ? 4.598 -1.046 -8.703 1 74.75 255 VAL B C 1
ATOM 6753 O O . VAL B 1 255 ? 4.777 -1.664 -9.758 1 74.75 255 VAL B O 1
ATOM 6756 N N . LYS B 1 256 ? 5.031 0.17 -8.438 1 74.88 256 LYS B N 1
ATOM 6757 C CA . LYS B 1 256 ? 5.582 0.947 -9.547 1 74.88 256 LYS B CA 1
ATOM 6758 C C . LYS B 1 256 ? 7.051 0.603 -9.773 1 74.88 256 LYS B C 1
ATOM 6760 O O . LYS B 1 256 ? 7.516 0.577 -10.922 1 74.88 256 LYS B O 1
ATOM 6765 N N . TRP B 1 257 ? 7.727 0.31 -8.664 1 80.31 257 TRP B N 1
ATOM 6766 C CA . TRP B 1 257 ? 9.156 0.02 -8.734 1 80.31 257 TRP B CA 1
ATOM 6767 C C . TRP B 1 257 ? 9.453 -1.39 -8.227 1 80.31 257 TRP B C 1
ATOM 6769 O O . TRP B 1 257 ? 8.922 -1.81 -7.195 1 80.31 257 TRP B O 1
ATOM 6779 N N . GLY B 1 258 ? 10.164 -2.084 -9.039 1 90 258 GLY B N 1
ATOM 6780 C CA . GLY B 1 258 ? 10.539 -3.393 -8.531 1 90 258 GLY B CA 1
ATOM 6781 C C . GLY B 1 258 ? 11.156 -4.289 -9.586 1 90 258 GLY B C 1
ATOM 6782 O O . GLY B 1 258 ? 11.695 -3.801 -10.578 1 90 258 GLY B O 1
ATOM 6783 N N . VAL B 1 259 ? 11.188 -5.535 -9.234 1 92.94 259 VAL B N 1
ATOM 6784 C CA . VAL B 1 259 ? 11.695 -6.566 -10.133 1 92.94 259 VAL B CA 1
ATOM 6785 C C . VAL B 1 259 ? 10.539 -7.16 -10.945 1 92.94 259 VAL B C 1
ATOM 6787 O O . VAL B 1 259 ? 9.531 -7.586 -10.375 1 92.94 259 VAL B O 1
ATOM 6790 N N . LYS B 1 260 ? 10.719 -7.109 -12.219 1 92.56 260 LYS B N 1
ATOM 6791 C CA . LYS B 1 260 ? 9.711 -7.66 -13.117 1 92.56 260 LYS B CA 1
ATOM 6792 C C . LYS B 1 260 ? 9.891 -9.164 -13.297 1 92.56 260 LYS B C 1
ATOM 6794 O O . LYS B 1 260 ? 11 -9.641 -13.523 1 92.56 260 LYS B O 1
ATOM 6799 N N . VAL B 1 261 ? 8.797 -9.867 -13.18 1 95.81 261 VAL B N 1
ATOM 6800 C CA . VAL B 1 261 ? 8.805 -11.32 -13.352 1 95.81 261 VAL B CA 1
ATOM 6801 C C . VAL B 1 261 ? 7.719 -11.727 -14.344 1 95.81 261 VAL B C 1
ATOM 6803 O O . VAL B 1 261 ? 6.555 -11.352 -14.195 1 95.81 261 VAL B O 1
ATOM 6806 N N . TRP B 1 262 ? 8.141 -12.461 -15.406 1 96.25 262 TRP B N 1
ATOM 6807 C CA . TRP B 1 262 ? 7.16 -13.07 -16.297 1 96.25 262 TRP B CA 1
ATOM 6808 C C . TRP B 1 262 ? 6.586 -14.344 -15.688 1 96.25 262 TRP B C 1
ATOM 6810 O O . TRP B 1 262 ? 7.332 -15.219 -15.242 1 96.25 262 TRP B O 1
ATOM 6820 N N . VAL B 1 263 ? 5.273 -14.422 -15.727 1 98 263 VAL B N 1
ATOM 6821 C CA . VAL B 1 263 ? 4.641 -15.484 -14.953 1 98 263 VAL B CA 1
ATOM 6822 C C . VAL B 1 263 ? 3.635 -16.234 -15.828 1 98 263 VAL B C 1
ATOM 6824 O O . VAL B 1 263 ? 2.92 -15.609 -16.625 1 98 263 VAL B O 1
ATOM 6827 N N . LEU B 1 264 ? 3.656 -17.5 -15.789 1 98.62 264 LEU B N 1
ATOM 6828 C CA . LEU B 1 264 ? 2.607 -18.391 -16.266 1 98.62 264 LEU B CA 1
ATOM 6829 C C . LEU B 1 264 ? 1.785 -18.953 -15.109 1 98.62 264 LEU B C 1
ATOM 6831 O O . LEU B 1 264 ? 2.312 -19.672 -14.258 1 98.62 264 LEU B O 1
ATOM 6835 N N . ALA B 1 265 ? 0.512 -18.594 -15.039 1 98.69 265 ALA B N 1
ATOM 6836 C CA . ALA B 1 265 ? -0.344 -19 -13.93 1 98.69 265 ALA B CA 1
ATOM 6837 C C . ALA B 1 265 ? -1.667 -19.562 -14.438 1 98.69 265 ALA B C 1
ATOM 6839 O O . ALA B 1 265 ? -2.166 -19.141 -15.484 1 98.69 265 ALA B O 1
ATOM 6840 N N . GLU B 1 266 ? -2.176 -20.484 -13.766 1 98.69 266 GLU B N 1
ATOM 6841 C CA . GLU B 1 266 ? -3.477 -21.031 -14.117 1 98.69 266 GLU B CA 1
ATOM 6842 C C . GLU B 1 266 ? -4.582 -20 -13.953 1 98.69 266 GLU B C 1
ATOM 6844 O O . GLU B 1 266 ? -4.617 -19.266 -12.961 1 98.69 266 GLU B O 1
ATOM 6849 N N . SER B 1 267 ? -5.492 -19.953 -14.883 1 98 267 SER B N 1
ATOM 6850 C CA . SER B 1 267 ? -6.5 -18.891 -14.961 1 98 267 SER B CA 1
ATOM 6851 C C . SER B 1 267 ? -7.449 -18.953 -13.773 1 98 267 SER B C 1
ATOM 6853 O O . SER B 1 267 ? -7.73 -17.922 -13.148 1 98 267 SER B O 1
ATOM 6855 N N . ASP B 1 268 ? -7.852 -20.109 -13.367 1 96.25 268 ASP B N 1
ATOM 6856 C CA . ASP B 1 268 ? -8.945 -20.234 -12.414 1 96.25 268 ASP B CA 1
ATOM 6857 C C . ASP B 1 268 ? -8.43 -20.219 -10.977 1 96.25 268 ASP B C 1
ATOM 6859 O O . ASP B 1 268 ? -9.148 -19.812 -10.055 1 96.25 268 ASP B O 1
ATOM 6863 N N . THR B 1 269 ? -7.211 -20.672 -10.766 1 96.69 269 THR B N 1
ATOM 6864 C CA . THR B 1 269 ? -6.746 -20.844 -9.398 1 96.69 269 THR B CA 1
ATOM 6865 C C . THR B 1 269 ? -5.605 -19.891 -9.086 1 96.69 269 THR B C 1
ATOM 6867 O O . THR B 1 269 ? -5.301 -19.625 -7.914 1 96.69 269 THR B O 1
ATOM 6870 N N . GLY B 1 270 ? -4.926 -19.438 -10.094 1 98.12 270 GLY B N 1
ATOM 6871 C CA . GLY B 1 270 ? -3.766 -18.594 -9.875 1 98.12 270 GLY B CA 1
ATOM 6872 C C . GLY B 1 270 ? -2.508 -19.375 -9.539 1 98.12 270 GLY B C 1
ATOM 6873 O O . GLY B 1 270 ? -1.532 -18.797 -9.047 1 98.12 270 GLY B O 1
ATOM 6874 N N . TYR B 1 271 ? -2.52 -20.703 -9.773 1 98.62 271 TYR B N 1
ATOM 6875 C CA . TYR B 1 271 ? -1.332 -21.516 -9.539 1 98.62 271 TYR B CA 1
ATOM 6876 C C . TYR B 1 271 ? -0.156 -21.031 -10.375 1 98.62 271 TYR B C 1
ATOM 6878 O O . TYR B 1 271 ? -0.252 -20.938 -11.602 1 98.62 271 TYR B O 1
ATOM 6886 N N . LEU B 1 272 ? 0.908 -20.703 -9.719 1 98.75 272 LEU B N 1
ATOM 6887 C CA . LEU B 1 272 ? 2.131 -20.297 -10.406 1 98.75 272 LEU B CA 1
ATOM 6888 C C . LEU B 1 272 ? 2.854 -21.516 -10.984 1 98.75 272 LEU B C 1
ATOM 6890 O O . LEU B 1 272 ? 3.48 -22.281 -10.242 1 98.75 272 LEU B O 1
ATOM 6894 N N . SER B 1 273 ? 2.836 -21.656 -12.258 1 98.06 273 SER B N 1
ATOM 6895 C CA . SER B 1 273 ? 3.381 -22.859 -12.898 1 98.06 273 SER B CA 1
ATOM 6896 C C . SER B 1 273 ? 4.836 -22.641 -13.297 1 98.06 273 SER B C 1
ATOM 6898 O O . SER B 1 273 ? 5.656 -23.562 -13.172 1 98.06 273 SER B O 1
ATOM 6900 N N . LYS B 1 274 ? 5.066 -21.516 -13.828 1 98.06 274 LYS B N 1
ATOM 6901 C CA . LYS B 1 274 ? 6.406 -21.172 -14.297 1 98.06 274 LYS B CA 1
ATOM 6902 C C . LYS B 1 274 ? 6.641 -19.656 -14.219 1 98.06 274 LYS B C 1
ATOM 6904 O O . LYS B 1 274 ? 5.691 -18.875 -14.258 1 98.06 274 LYS B O 1
ATOM 6909 N N . PHE B 1 275 ? 7.879 -19.297 -14.039 1 98.12 275 PHE B N 1
ATOM 6910 C CA . PHE B 1 275 ? 8.195 -17.875 -13.992 1 98.12 275 PHE B CA 1
ATOM 6911 C C . PHE B 1 275 ? 9.602 -17.609 -14.516 1 98.12 275 PHE B C 1
ATOM 6913 O O . PHE B 1 275 ? 10.422 -18.531 -14.594 1 98.12 275 PHE B O 1
ATOM 6920 N N . GLN B 1 276 ? 9.852 -16.391 -14.953 1 96.06 276 GLN B N 1
ATOM 6921 C CA . GLN B 1 276 ? 11.148 -15.922 -15.422 1 96.06 276 GLN B CA 1
ATOM 6922 C C . GLN B 1 276 ? 11.398 -14.484 -14.984 1 96.06 276 GLN B C 1
ATOM 6924 O O . GLN B 1 276 ? 10.594 -13.594 -15.281 1 96.06 276 GLN B O 1
ATOM 6929 N N . VAL B 1 277 ? 12.547 -14.266 -14.297 1 95.12 277 VAL B N 1
ATOM 6930 C CA . VAL B 1 277 ? 12.883 -12.914 -13.844 1 95.12 277 VAL B CA 1
ATOM 6931 C C . VAL B 1 277 ? 13.484 -12.117 -14.992 1 95.12 277 VAL B C 1
ATOM 6933 O O . VAL B 1 277 ? 14.375 -12.602 -15.695 1 95.12 277 VAL B O 1
ATOM 6936 N N . TYR B 1 278 ? 12.992 -10.984 -15.227 1 90.5 278 TYR B N 1
ATOM 6937 C CA . TYR B 1 278 ? 13.492 -10.102 -16.266 1 90.5 278 TYR B CA 1
ATOM 6938 C C . TYR B 1 278 ? 14.734 -9.352 -15.797 1 90.5 278 TYR B C 1
ATOM 6940 O O . TYR B 1 278 ? 14.695 -8.656 -14.781 1 90.5 278 TYR B O 1
ATOM 6948 N N . THR B 1 279 ? 15.805 -9.484 -16.438 1 88.69 279 THR B N 1
ATOM 6949 C CA . THR B 1 279 ? 17.047 -8.844 -16.031 1 88.69 279 THR B CA 1
ATOM 6950 C C . THR B 1 279 ? 17.5 -7.82 -17.062 1 88.69 279 THR B C 1
ATOM 6952 O O . THR B 1 279 ? 18.672 -7.434 -17.094 1 88.69 279 THR B O 1
ATOM 6955 N N . GLY B 1 280 ? 16.703 -7.379 -17.812 1 80.06 280 GLY B N 1
ATOM 6956 C CA . GLY B 1 280 ? 17.047 -6.406 -18.844 1 80.06 280 GLY B CA 1
ATOM 6957 C C . GLY B 1 280 ? 17.188 -7.027 -20.219 1 80.06 280 GLY B C 1
ATOM 6958 O O . GLY B 1 280 ? 17.141 -8.25 -20.375 1 80.06 280 GLY B O 1
ATOM 6959 N N . LYS B 1 281 ? 17.25 -6.148 -21.219 1 68.44 281 LYS B N 1
ATOM 6960 C CA . LYS B 1 281 ? 17.328 -6.578 -22.609 1 68.44 281 LYS B CA 1
ATOM 6961 C C . LYS B 1 281 ? 18.625 -7.344 -22.891 1 68.44 281 LYS B C 1
ATOM 6963 O O . LYS B 1 281 ? 19.703 -6.898 -22.5 1 68.44 281 LYS B O 1
ATOM 6968 N N . GLU B 1 282 ? 18.531 -8.555 -22.75 1 61.59 282 GLU B N 1
ATOM 6969 C CA . GLU B 1 282 ? 19.719 -9.305 -23.172 1 61.59 282 GLU B CA 1
ATOM 6970 C C . GLU B 1 282 ? 19.953 -9.195 -24.672 1 61.59 282 GLU B C 1
ATOM 6972 O O . GLU B 1 282 ? 19.062 -8.789 -25.406 1 61.59 282 GLU B O 1
ATOM 6977 N N . GLY B 1 283 ? 21.125 -9.586 -25.312 1 52.94 283 GLY B N 1
ATOM 6978 C CA . GLY B 1 283 ? 21.656 -9.484 -26.656 1 52.94 283 GLY B CA 1
ATOM 6979 C C . GLY B 1 283 ? 20.609 -9.672 -27.734 1 52.94 283 GLY B C 1
ATOM 6980 O O . GLY B 1 283 ? 19.406 -9.766 -27.422 1 52.94 283 GLY B O 1
ATOM 6981 N N . ASN B 1 284 ? 21.047 -9.805 -29.078 1 47.81 284 ASN B N 1
ATOM 6982 C CA . ASN B 1 284 ? 20.453 -9.867 -30.406 1 47.81 284 ASN B CA 1
ATOM 6983 C C . ASN B 1 284 ? 19.438 -11.008 -30.516 1 47.81 284 ASN B C 1
ATOM 6985 O O . ASN B 1 284 ? 19.812 -12.172 -30.672 1 47.81 284 ASN B O 1
ATOM 6989 N N . GLN B 1 285 ? 18.469 -10.945 -29.797 1 52.59 285 GLN B N 1
ATOM 6990 C CA . GLN B 1 285 ? 17.594 -12.102 -30.031 1 52.59 285 GLN B CA 1
ATOM 6991 C C . GLN B 1 285 ? 16.797 -11.945 -31.328 1 52.59 285 GLN B C 1
ATOM 6993 O O . GLN B 1 285 ? 16.438 -10.828 -31.703 1 52.59 285 GLN B O 1
ATOM 6998 N N . GLU B 1 286 ? 16.797 -12.945 -32.25 1 48.5 286 GLU B N 1
ATOM 6999 C CA . GLU B 1 286 ? 16.141 -13.062 -33.531 1 48.5 286 GLU B CA 1
ATOM 7000 C C . GLU B 1 286 ? 14.688 -12.609 -33.469 1 48.5 286 GLU B C 1
ATOM 7002 O O . GLU B 1 286 ? 14.195 -11.961 -34.406 1 48.5 286 GLU B O 1
ATOM 7007 N N . LYS B 1 287 ? 13.961 -13.234 -32.375 1 64.19 287 LYS B N 1
ATOM 7008 C CA . LYS B 1 287 ? 12.586 -12.773 -32.219 1 64.19 287 LYS B CA 1
ATOM 7009 C C . LYS B 1 287 ? 12.438 -11.914 -30.984 1 64.19 287 LYS B C 1
ATOM 7011 O O . LYS B 1 287 ? 13.312 -11.914 -30.109 1 64.19 287 LYS B O 1
ATOM 7016 N N . GLY B 1 288 ? 11.531 -10.977 -30.984 1 78.88 288 GLY B N 1
ATOM 7017 C CA . GLY B 1 288 ? 11.297 -9.961 -29.969 1 78.88 288 GLY B CA 1
ATOM 7018 C C . GLY B 1 288 ? 11.219 -10.523 -28.562 1 78.88 288 GLY B C 1
ATOM 7019 O O . GLY B 1 288 ? 10.984 -11.727 -28.375 1 78.88 288 GLY B O 1
ATOM 7020 N N . LEU B 1 289 ? 11.594 -10.016 -27.547 1 84.12 289 LEU B N 1
ATOM 7021 C CA . LEU B 1 289 ? 11.617 -10.359 -26.125 1 84.12 289 LEU B CA 1
ATOM 7022 C C . LEU B 1 289 ? 10.32 -11.047 -25.719 1 84.12 289 LEU B C 1
ATOM 7024 O O . LEU B 1 289 ? 10.336 -12.094 -25.062 1 84.12 289 LEU B O 1
ATOM 7028 N N . SER B 1 290 ? 9.211 -10.562 -26.188 1 88.44 290 SER B N 1
ATOM 7029 C CA . SER B 1 290 ? 7.914 -11.102 -25.781 1 88.44 290 SER B CA 1
ATOM 7030 C C . SER B 1 290 ? 7.688 -12.492 -26.375 1 88.44 290 SER B C 1
ATOM 7032 O O . SER B 1 290 ? 7.156 -13.375 -25.688 1 88.44 290 SER B O 1
ATOM 7034 N N . HIS B 1 291 ? 8.047 -12.695 -27.641 1 92.62 291 HIS B N 1
ATOM 7035 C CA . HIS B 1 291 ? 7.93 -13.992 -28.297 1 92.62 291 HIS B CA 1
ATOM 7036 C C . HIS B 1 291 ? 8.734 -15.055 -27.578 1 92.62 291 HIS B C 1
ATOM 7038 O O . HIS B 1 291 ? 8.219 -16.125 -27.266 1 92.62 291 HIS B O 1
ATOM 7044 N N . ARG B 1 292 ? 9.867 -14.766 -27.266 1 91.44 292 ARG B N 1
ATOM 7045 C CA . ARG B 1 292 ? 10.758 -15.711 -26.594 1 91.44 292 ARG B CA 1
ATOM 7046 C C . ARG B 1 292 ? 10.227 -16.078 -25.203 1 91.44 292 ARG B C 1
ATOM 7048 O O . ARG B 1 292 ? 10.242 -17.25 -24.828 1 91.44 292 ARG B O 1
ATOM 7055 N N . VAL B 1 293 ? 9.867 -15.094 -24.5 1 93.56 293 VAL B N 1
ATOM 7056 C CA . VAL B 1 293 ? 9.398 -15.289 -23.125 1 93.56 293 VAL B CA 1
ATOM 7057 C C . VAL B 1 293 ? 8.219 -16.266 -23.109 1 93.56 293 VAL B C 1
ATOM 7059 O O . VAL B 1 293 ? 8.203 -17.219 -22.328 1 93.56 293 VAL B O 1
ATOM 7062 N N . VAL B 1 294 ? 7.242 -16.031 -24 1 97 294 VAL B N 1
ATOM 7063 C CA . VAL B 1 294 ? 6.055 -16.875 -24.031 1 97 294 VAL B CA 1
ATOM 7064 C C . VAL B 1 294 ? 6.449 -18.297 -24.422 1 97 294 VAL B C 1
ATOM 7066 O O . VAL B 1 294 ? 5.992 -19.266 -23.797 1 97 294 VAL B O 1
ATOM 7069 N N . MET B 1 295 ? 7.297 -18.406 -25.406 1 96.06 295 MET B N 1
ATOM 7070 C CA . MET B 1 295 ? 7.754 -19.719 -25.844 1 96.06 295 MET B CA 1
ATOM 7071 C C . MET B 1 295 ? 8.461 -20.453 -24.719 1 96.06 295 MET B C 1
ATOM 7073 O O . MET B 1 295 ? 8.227 -21.641 -24.5 1 96.06 295 MET B O 1
ATOM 7077 N N . ASP B 1 296 ? 9.266 -19.719 -23.969 1 94.94 296 ASP B N 1
ATOM 7078 C CA . ASP B 1 296 ? 10.008 -20.312 -22.859 1 94.94 296 ASP B CA 1
ATOM 7079 C C . ASP B 1 296 ? 9.07 -20.781 -21.75 1 94.94 296 ASP B C 1
ATOM 7081 O O . ASP B 1 296 ? 9.219 -21.875 -21.219 1 94.94 296 ASP B O 1
ATOM 7085 N N . LEU B 1 297 ? 8.156 -19.969 -21.422 1 97.12 297 LEU B N 1
ATOM 7086 C CA . LEU B 1 297 ? 7.223 -20.281 -20.344 1 97.12 297 LEU B CA 1
ATOM 7087 C C . LEU B 1 297 ? 6.34 -21.469 -20.688 1 97.12 297 LEU B C 1
ATOM 7089 O O . LEU B 1 297 ? 5.945 -22.234 -19.812 1 97.12 297 LEU B O 1
ATOM 7093 N N . CYS B 1 298 ? 6.035 -21.656 -22 1 97.31 298 CYS B N 1
ATOM 7094 C CA . CYS B 1 298 ? 5.094 -22.688 -22.438 1 97.31 298 CYS B CA 1
ATOM 7095 C C . CYS B 1 298 ? 5.824 -23.953 -22.844 1 97.31 298 CYS B C 1
ATOM 7097 O O . CYS B 1 298 ? 5.195 -24.953 -23.188 1 97.31 298 CYS B O 1
ATOM 7099 N N . ARG B 1 299 ? 7.062 -23.984 -22.75 1 96.06 299 ARG B N 1
ATOM 7100 C CA . ARG B 1 299 ? 7.883 -25.047 -23.312 1 96.06 299 ARG B CA 1
ATOM 7101 C C . ARG B 1 299 ? 7.438 -26.406 -22.766 1 96.06 299 ARG B C 1
ATOM 7103 O O . ARG B 1 299 ? 7.34 -27.375 -23.516 1 96.06 299 ARG B O 1
ATOM 7110 N N . ASN B 1 300 ? 7.129 -26.531 -21.547 1 94.19 300 ASN B N 1
ATOM 7111 C CA . ASN B 1 300 ? 6.773 -27.797 -20.906 1 94.19 300 ASN B CA 1
ATOM 7112 C C . ASN B 1 300 ? 5.379 -28.25 -21.312 1 94.19 300 ASN B C 1
ATOM 7114 O O . ASN B 1 300 ? 4.988 -29.391 -21.031 1 94.19 300 ASN B O 1
ATOM 7118 N N . TYR B 1 301 ? 4.66 -27.438 -22.062 1 96.31 301 TYR B N 1
ATOM 7119 C CA . TYR B 1 301 ? 3.277 -27.766 -22.391 1 96.31 301 TYR B CA 1
ATOM 7120 C C . TYR B 1 301 ? 3.098 -27.969 -23.891 1 96.31 301 TYR B C 1
ATOM 7122 O O . TYR B 1 301 ? 1.973 -28.109 -24.375 1 96.31 301 TYR B O 1
ATOM 7130 N N . PHE B 1 302 ? 4.215 -27.953 -24.578 1 97.12 302 PHE B N 1
ATOM 7131 C CA . PHE B 1 302 ? 4.137 -28.219 -26.016 1 97.12 302 PHE B CA 1
ATOM 7132 C C . PHE B 1 302 ? 3.469 -29.562 -26.281 1 97.12 302 PHE B C 1
ATOM 7134 O O . PHE B 1 302 ? 3.75 -30.547 -25.594 1 97.12 302 PHE B O 1
ATOM 7141 N N . GLY B 1 303 ? 2.525 -29.547 -27.203 1 96.38 303 GLY B N 1
ATOM 7142 C CA . GLY B 1 303 ? 1.829 -30.766 -27.578 1 96.38 303 GLY B CA 1
ATOM 7143 C C . GLY B 1 303 ? 0.622 -31.062 -26.703 1 96.38 303 GLY B C 1
ATOM 7144 O O . GLY B 1 303 ? -0.135 -32 -26.984 1 96.38 303 GLY B O 1
ATOM 7145 N N . SER B 1 304 ? 0.345 -30.219 -25.734 1 96.62 304 SER B N 1
ATOM 7146 C CA . SER B 1 304 ? -0.706 -30.516 -24.766 1 96.62 304 SER B CA 1
ATOM 7147 C C . SER B 1 304 ? -2.031 -29.875 -25.172 1 96.62 304 SER B C 1
ATOM 7149 O O . SER B 1 304 ? -3.082 -30.219 -24.625 1 96.62 304 SER B O 1
ATOM 7151 N N . ASN B 1 305 ? -1.973 -28.938 -26.125 1 97.38 305 ASN B N 1
ATOM 7152 C CA . ASN B 1 305 ? -3.127 -28.141 -26.531 1 97.38 305 ASN B CA 1
ATOM 7153 C C . ASN B 1 305 ? -3.646 -27.266 -25.406 1 97.38 305 ASN B C 1
ATOM 7155 O O . ASN B 1 305 ? -4.848 -27.016 -25.312 1 97.38 305 ASN B O 1
ATOM 7159 N N . ILE B 1 306 ? -2.789 -26.969 -24.438 1 97.81 306 ILE B N 1
ATOM 7160 C CA . ILE B 1 306 ? -3.154 -26.031 -23.391 1 97.81 306 ILE B CA 1
ATOM 7161 C C . ILE B 1 306 ? -3.549 -24.688 -24 1 97.81 306 ILE B C 1
ATOM 7163 O O . ILE B 1 306 ? -3.088 -24.344 -25.094 1 97.81 306 ILE B O 1
ATOM 7167 N N . ARG B 1 307 ? -4.426 -23.984 -23.391 1 98.44 307 ARG B N 1
ATOM 7168 C CA . ARG B 1 307 ? -4.883 -22.688 -23.875 1 98.44 307 ARG B CA 1
ATOM 7169 C C . ARG B 1 307 ? -4.242 -21.547 -23.078 1 98.44 307 ARG B C 1
ATOM 7171 O O . ARG B 1 307 ? -4.477 -21.422 -21.875 1 98.44 307 ARG B O 1
ATOM 7178 N N . VAL B 1 308 ? -3.49 -20.703 -23.75 1 98.62 308 VAL B N 1
ATOM 7179 C CA . VAL B 1 308 ? -2.74 -19.641 -23.094 1 98.62 308 VAL B CA 1
ATOM 7180 C C . VAL B 1 308 ? -3.359 -18.281 -23.453 1 98.62 308 VAL B C 1
ATOM 7182 O O . VAL B 1 308 ? -3.551 -17.984 -24.641 1 98.62 308 VAL B O 1
ATOM 7185 N N . TYR B 1 309 ? -3.719 -17.531 -22.5 1 98.69 309 TYR B N 1
ATOM 7186 C CA . TYR B 1 309 ? -4.25 -16.188 -22.688 1 98.69 309 TYR B CA 1
ATOM 7187 C C . TYR B 1 309 ? -3.221 -15.133 -22.297 1 98.69 309 TYR B C 1
ATOM 7189 O O . TYR B 1 309 ? -2.516 -15.281 -21.297 1 98.69 309 TYR B O 1
ATOM 7197 N N . MET B 1 310 ? -3.068 -14.086 -23.078 1 97.75 310 MET B N 1
ATOM 7198 C CA . MET B 1 310 ? -2.039 -13.086 -22.828 1 97.75 310 MET B CA 1
ATOM 7199 C C . MET B 1 310 ? -2.49 -11.711 -23.312 1 97.75 310 MET B C 1
ATOM 7201 O O . MET B 1 310 ? -3.537 -11.586 -23.953 1 97.75 310 MET B O 1
ATOM 7205 N N . ASP B 1 311 ? -1.755 -10.68 -22.984 1 94.12 311 ASP B N 1
ATOM 7206 C CA . ASP B 1 311 ? -2.168 -9.32 -23.312 1 94.12 311 ASP B CA 1
ATOM 7207 C C . ASP B 1 311 ? -1.476 -8.836 -24.594 1 94.12 311 ASP B C 1
ATOM 7209 O O . ASP B 1 311 ? -0.82 -9.617 -25.281 1 94.12 311 ASP B O 1
ATOM 7213 N N . ASN B 1 312 ? -1.654 -7.59 -24.969 1 92.56 312 ASN B N 1
ATOM 7214 C CA . ASN B 1 312 ? -1.249 -7.051 -26.266 1 92.56 312 ASN B CA 1
ATOM 7215 C C . ASN B 1 312 ? 0.264 -6.859 -26.344 1 92.56 312 ASN B C 1
ATOM 7217 O O . ASN B 1 312 ? 0.812 -6.656 -27.422 1 92.56 312 ASN B O 1
ATOM 7221 N N . PHE B 1 313 ? 0.915 -7 -25.219 1 89.5 313 PHE B N 1
ATOM 7222 C CA . PHE B 1 313 ? 2.371 -6.941 -25.219 1 89.5 313 PHE B CA 1
ATOM 7223 C C . PHE B 1 313 ? 2.957 -8.172 -25.906 1 89.5 313 PHE B C 1
ATOM 7225 O O . PHE B 1 313 ? 3.955 -8.078 -26.625 1 89.5 313 PHE B O 1
ATOM 7232 N N . TYR B 1 314 ? 2.309 -9.227 -25.703 1 93.94 314 TYR B N 1
ATOM 7233 C CA . TYR B 1 314 ? 2.854 -10.508 -26.125 1 93.94 314 TYR B CA 1
ATOM 7234 C C . TYR B 1 314 ? 2.295 -10.914 -27.484 1 93.94 314 TYR B C 1
ATOM 7236 O O . TYR B 1 314 ? 3.02 -11.453 -28.328 1 93.94 314 TYR B O 1
ATOM 7244 N N . THR B 1 315 ? 1.151 -10.625 -27.719 1 95.75 315 THR B N 1
ATOM 7245 C CA . THR B 1 315 ? 0.365 -11.242 -28.781 1 95.75 315 THR B CA 1
ATOM 7246 C C . THR B 1 315 ? 0.803 -10.727 -30.141 1 95.75 315 THR B C 1
ATOM 7248 O O . THR B 1 315 ? 0.877 -9.516 -30.359 1 95.75 315 THR B O 1
ATOM 7251 N N . SER B 1 316 ? 1.101 -11.594 -31.031 1 95.5 316 SER B N 1
ATOM 7252 C CA . SER B 1 316 ? 1.404 -11.328 -32.438 1 95.5 316 SER B CA 1
ATOM 7253 C C . SER B 1 316 ? 1.005 -12.508 -33.312 1 95.5 316 SER B C 1
ATOM 7255 O O . SER B 1 316 ? 0.935 -13.648 -32.844 1 95.5 316 SER B O 1
ATOM 7257 N N . PRO B 1 317 ? 0.633 -12.227 -34.562 1 95.38 317 PRO B N 1
ATOM 7258 C CA . PRO B 1 317 ? 0.309 -13.336 -35.469 1 95.38 317 PRO B CA 1
ATOM 7259 C C . PRO B 1 317 ? 1.419 -14.383 -35.531 1 95.38 317 PRO B C 1
ATOM 7261 O O . PRO B 1 317 ? 1.141 -15.586 -35.5 1 95.38 317 PRO B O 1
ATOM 7264 N N . ASP B 1 318 ? 2.631 -13.953 -35.5 1 94.25 318 ASP B N 1
ATOM 7265 C CA . ASP B 1 318 ? 3.768 -14.867 -35.594 1 94.25 318 ASP B CA 1
ATOM 7266 C C . ASP B 1 318 ? 3.838 -15.766 -34.375 1 94.25 318 ASP B C 1
ATOM 7268 O O . ASP B 1 318 ? 4.035 -16.969 -34.469 1 94.25 318 ASP B O 1
ATOM 7272 N N . LEU B 1 319 ? 3.727 -15.164 -33.25 1 96.19 319 LEU B N 1
ATOM 7273 C CA . LEU B 1 319 ? 3.785 -15.922 -32 1 96.19 319 LEU B CA 1
ATOM 7274 C C . LEU B 1 319 ? 2.664 -16.953 -31.953 1 96.19 319 LEU B C 1
ATOM 7276 O O . LEU B 1 319 ? 2.898 -18.109 -31.609 1 96.19 319 LEU B O 1
ATOM 7280 N N . LEU B 1 320 ? 1.45 -16.578 -32.312 1 97.62 320 LEU B N 1
ATOM 7281 C CA . LEU B 1 320 ? 0.307 -17.484 -32.219 1 97.62 320 LEU B CA 1
ATOM 7282 C C . LEU B 1 320 ? 0.449 -18.641 -33.188 1 97.62 320 LEU B C 1
ATOM 7284 O O . LEU B 1 320 ? 0.048 -19.766 -32.906 1 97.62 320 LEU B O 1
ATOM 7288 N N . MET B 1 321 ? 0.953 -18.344 -34.375 1 96.31 321 MET B N 1
ATOM 7289 C CA . MET B 1 321 ? 1.187 -19.422 -35.344 1 96.31 321 MET B CA 1
ATOM 7290 C C . MET B 1 321 ? 2.232 -20.406 -34.812 1 96.31 321 MET B C 1
ATOM 7292 O O . MET B 1 321 ? 2.051 -21.609 -34.938 1 96.31 321 MET B O 1
ATOM 7296 N N . ASP B 1 322 ? 3.301 -19.859 -34.25 1 96.19 322 ASP B N 1
ATOM 7297 C CA . ASP B 1 322 ? 4.359 -20.703 -33.719 1 96.19 322 ASP B CA 1
ATOM 7298 C C . ASP B 1 322 ? 3.83 -21.578 -32.594 1 96.19 322 ASP B C 1
ATOM 7300 O O . ASP B 1 322 ? 4.195 -22.75 -32.469 1 96.19 322 ASP B O 1
ATOM 7304 N N . LEU B 1 323 ? 3.064 -21.016 -31.75 1 97.69 323 LEU B N 1
ATOM 7305 C CA . LEU B 1 323 ? 2.467 -21.766 -30.641 1 97.69 323 LEU B CA 1
ATOM 7306 C C . LEU B 1 323 ? 1.536 -22.859 -31.172 1 97.69 323 LEU B C 1
ATOM 7308 O O . LEU B 1 323 ? 1.546 -23.984 -30.672 1 97.69 323 LEU B O 1
ATOM 7312 N N . HIS B 1 324 ? 0.77 -22.516 -32.188 1 96.94 324 HIS B N 1
ATOM 7313 C CA . HIS B 1 324 ? -0.17 -23.469 -32.75 1 96.94 324 HIS B CA 1
ATOM 7314 C C . HIS B 1 324 ? 0.556 -24.688 -33.312 1 96.94 324 HIS B C 1
ATOM 7316 O O . HIS B 1 324 ? 0.119 -25.828 -33.094 1 96.94 324 HIS B O 1
ATOM 7322 N N . VAL B 1 325 ? 1.603 -24.469 -33.969 1 96.31 325 VAL B N 1
ATOM 7323 C CA . VAL B 1 325 ? 2.385 -25.531 -34.594 1 96.31 325 VAL B CA 1
ATOM 7324 C C . VAL B 1 325 ? 2.939 -26.453 -33.5 1 96.31 325 VAL B C 1
ATOM 7326 O O . VAL B 1 325 ? 3.104 -27.656 -33.719 1 96.31 325 VAL B O 1
ATOM 7329 N N . ARG B 1 326 ? 3.107 -25.938 -32.344 1 96.88 326 ARG B N 1
ATOM 7330 C CA . ARG B 1 326 ? 3.693 -26.703 -31.234 1 96.88 326 ARG B CA 1
ATOM 7331 C C . ARG B 1 326 ? 2.613 -27.266 -30.328 1 96.88 326 ARG B C 1
ATOM 7333 O O . ARG B 1 326 ? 2.912 -27.75 -29.234 1 96.88 326 ARG B O 1
ATOM 7340 N N . GLY B 1 327 ? 1.392 -27.125 -30.719 1 96.88 327 GLY B N 1
ATOM 7341 C CA . GLY B 1 327 ? 0.293 -27.703 -29.984 1 96.88 327 GLY B CA 1
ATOM 7342 C C . GLY B 1 327 ? -0.111 -26.891 -28.766 1 96.88 327 GLY B C 1
ATOM 7343 O O . GLY B 1 327 ? -0.453 -27.438 -27.719 1 96.88 327 GLY B O 1
ATOM 7344 N N . VAL B 1 328 ? 0.043 -25.641 -28.781 1 97.94 328 VAL B N 1
ATOM 7345 C CA . VAL B 1 328 ? -0.399 -24.719 -27.75 1 97.94 328 VAL B CA 1
ATOM 7346 C C . VAL B 1 328 ? -1.42 -23.734 -28.344 1 97.94 328 VAL B C 1
ATOM 7348 O O . VAL B 1 328 ? -1.173 -23.125 -29.375 1 97.94 328 VAL B O 1
ATOM 7351 N N . MET B 1 329 ? -2.561 -23.703 -27.797 1 98.12 329 MET B N 1
ATOM 7352 C CA . MET B 1 329 ? -3.592 -22.734 -28.188 1 98.12 329 MET B CA 1
ATOM 7353 C C . MET B 1 329 ? -3.412 -21.422 -27.453 1 98.12 329 MET B C 1
ATOM 7355 O O . MET B 1 329 ? -3.035 -21.391 -26.281 1 98.12 329 MET B O 1
ATOM 7359 N N . ALA B 1 330 ? -3.607 -20.328 -28.172 1 98.31 330 ALA B N 1
ATOM 7360 C CA . ALA B 1 330 ? -3.35 -19.031 -27.562 1 98.31 330 ALA B CA 1
ATOM 7361 C C . ALA B 1 330 ? -4.379 -17.984 -28.016 1 98.31 330 ALA B C 1
ATOM 7363 O O . ALA B 1 330 ? -4.887 -18.062 -29.141 1 98.31 330 ALA B O 1
ATOM 7364 N N . CYS B 1 331 ? -4.707 -17.141 -27.156 1 98.44 331 CYS B N 1
ATOM 7365 C CA . CYS B 1 331 ? -5.637 -16.047 -27.391 1 98.44 331 CYS B CA 1
ATOM 7366 C C . CYS B 1 331 ? -5.219 -14.805 -26.609 1 98.44 331 CYS B C 1
ATOM 7368 O O . CYS B 1 331 ? -4.809 -14.898 -25.453 1 98.44 331 CYS B O 1
ATOM 7370 N N . GLY B 1 332 ? -5.242 -13.633 -27.234 1 97.81 332 GLY B N 1
ATOM 7371 C CA . GLY B 1 332 ? -4.863 -12.406 -26.531 1 97.81 332 GLY B CA 1
ATOM 7372 C C . GLY B 1 332 ? -5.266 -11.148 -27.281 1 97.81 332 GLY B C 1
ATOM 7373 O O . GLY B 1 332 ? -5.605 -11.203 -28.469 1 97.81 332 GLY B O 1
ATOM 7374 N N . THR B 1 333 ? -5.344 -10.07 -26.594 1 96.19 333 THR B N 1
ATOM 7375 C CA . THR B 1 333 ? -5.488 -8.789 -27.266 1 96.19 333 THR B CA 1
ATOM 7376 C C . THR B 1 333 ? -4.238 -8.461 -28.078 1 96.19 333 THR B C 1
ATOM 7378 O O . THR B 1 333 ? -3.146 -8.945 -27.766 1 96.19 333 THR B O 1
ATOM 7381 N N . VAL B 1 334 ? -4.402 -7.746 -29.141 1 95.75 334 VAL B N 1
ATOM 7382 C CA . VAL B 1 334 ? -3.273 -7.441 -30.016 1 95.75 334 VAL B CA 1
ATOM 7383 C C . VAL B 1 334 ? -3.289 -5.961 -30.391 1 95.75 334 VAL B C 1
ATOM 7385 O O . VAL B 1 334 ? -4.352 -5.383 -30.609 1 95.75 334 VAL B O 1
ATOM 7388 N N . ARG B 1 335 ? -2.139 -5.406 -30.375 1 92.75 335 ARG B N 1
ATOM 7389 C CA . ARG B 1 335 ? -2.023 -4.012 -30.781 1 92.75 335 ARG B CA 1
ATOM 7390 C C . ARG B 1 335 ? -2.33 -3.857 -32.281 1 92.75 335 ARG B C 1
ATOM 7392 O O . ARG B 1 335 ? -1.948 -4.703 -33.094 1 92.75 335 ARG B O 1
ATOM 7399 N N . ALA B 1 336 ? -2.871 -2.789 -32.562 1 90.62 336 ALA B N 1
ATOM 7400 C CA . ALA B 1 336 ? -3.33 -2.555 -33.938 1 90.62 336 ALA B CA 1
ATOM 7401 C C . ALA B 1 336 ? -2.15 -2.396 -34.906 1 90.62 336 ALA B C 1
ATOM 7403 O O . ALA B 1 336 ? -2.287 -2.613 -36.094 1 90.62 336 ALA B O 1
ATOM 7404 N N . ASN B 1 337 ? -1.053 -2.035 -34.375 1 88.94 337 ASN B N 1
ATOM 7405 C CA . ASN B 1 337 ? 0.094 -1.753 -35.219 1 88.94 337 ASN B CA 1
ATOM 7406 C C . ASN B 1 337 ? 0.954 -2.996 -35.438 1 88.94 337 ASN B C 1
ATOM 7408 O O . ASN B 1 337 ? 2.004 -2.928 -36.094 1 88.94 337 ASN B O 1
ATOM 7412 N N . ARG B 1 338 ? 0.535 -4.113 -34.906 1 91 338 ARG B N 1
ATOM 7413 C CA . ARG B 1 338 ? 1.299 -5.344 -35.094 1 91 338 ARG B CA 1
ATOM 7414 C C . ARG B 1 338 ? 1.289 -5.789 -36.562 1 91 338 ARG B C 1
ATOM 7416 O O . ARG B 1 338 ? 0.267 -5.68 -37.219 1 91 338 ARG B O 1
ATOM 7423 N N . ARG B 1 339 ? 2.352 -6.316 -36.969 1 89.5 339 ARG B N 1
ATOM 7424 C CA . ARG B 1 339 ? 2.459 -6.797 -38.344 1 89.5 339 ARG B CA 1
ATOM 7425 C C . ARG B 1 339 ? 1.631 -8.062 -38.531 1 89.5 339 ARG B C 1
ATOM 7427 O O . ARG B 1 339 ? 1.552 -8.906 -37.656 1 89.5 339 ARG B O 1
ATOM 7434 N N . GLY B 1 340 ? 1.051 -8.211 -39.781 1 91.56 340 GLY B N 1
ATOM 7435 C CA . GLY B 1 340 ? 0.377 -9.445 -40.125 1 91.56 340 GLY B CA 1
ATOM 7436 C C . GLY B 1 340 ? -1.112 -9.422 -39.844 1 91.56 340 GLY B C 1
ATOM 7437 O O . GLY B 1 340 ? -1.806 -10.422 -40.062 1 91.56 340 GLY B O 1
ATOM 7438 N N . LEU B 1 341 ? -1.557 -8.297 -39.375 1 94.31 341 LEU B N 1
ATOM 7439 C CA . LEU B 1 341 ? -2.979 -8.164 -39.094 1 94.31 341 LEU B CA 1
ATOM 7440 C C . LEU B 1 341 ? -3.752 -7.699 -40.312 1 94.31 341 LEU B C 1
ATOM 7442 O O . LEU B 1 341 ? -3.16 -7.195 -41.281 1 94.31 341 LEU B O 1
ATOM 7446 N N . PRO B 1 342 ? -5.07 -7.98 -40.344 1 94.06 342 PRO B N 1
ATOM 7447 C CA . PRO B 1 342 ? -5.855 -7.453 -41.469 1 94.06 342 PRO B CA 1
ATOM 7448 C C . PRO B 1 342 ? -5.953 -5.93 -41.469 1 94.06 342 PRO B C 1
ATOM 7450 O O . PRO B 1 342 ? -6.723 -5.367 -40.688 1 94.06 342 PRO B O 1
ATOM 7453 N N . LYS B 1 343 ? -5.352 -5.285 -42.312 1 89.94 343 LYS B N 1
ATOM 7454 C CA . LYS B 1 343 ? -5.168 -3.838 -42.344 1 89.94 343 LYS B CA 1
ATOM 7455 C C . LYS B 1 343 ? -6.504 -3.115 -42.469 1 89.94 343 LYS B C 1
ATOM 7457 O O . LYS B 1 343 ? -6.691 -2.031 -41.906 1 89.94 343 LYS B O 1
ATOM 7462 N N . ASP B 1 344 ? -7.426 -3.701 -43.156 1 90.31 344 ASP B N 1
ATOM 7463 C CA . ASP B 1 344 ? -8.695 -3.043 -43.469 1 90.31 344 ASP B CA 1
ATOM 7464 C C . ASP B 1 344 ? -9.641 -3.092 -42.281 1 90.31 344 ASP B C 1
ATOM 7466 O O . ASP B 1 344 ? -10.648 -2.385 -42.25 1 90.31 344 ASP B O 1
ATOM 7470 N N . LEU B 1 345 ? -9.32 -3.867 -41.281 1 92.19 345 LEU B N 1
ATOM 7471 C CA . LEU B 1 345 ? -10.211 -4.016 -40.125 1 92.19 345 LEU B CA 1
ATOM 7472 C C . LEU B 1 345 ? -9.641 -3.314 -38.906 1 92.19 345 LEU B C 1
ATOM 7474 O O . LEU B 1 345 ? -10.211 -3.395 -37.812 1 92.19 345 LEU B O 1
ATOM 7478 N N . LEU B 1 346 ? -8.633 -2.67 -39.062 1 91.75 346 LEU B N 1
ATOM 7479 C CA . LEU B 1 346 ? -7.988 -2 -37.938 1 91.75 346 LEU B CA 1
ATOM 7480 C C . LEU B 1 346 ? -8.789 -0.776 -37.531 1 91.75 346 LEU B C 1
ATOM 7482 O O . LEU B 1 346 ? -9.484 -0.163 -38.344 1 91.75 346 LEU B O 1
ATOM 7486 N N . PRO B 1 347 ? -8.719 -0.422 -36.25 1 88.81 347 PRO B N 1
ATOM 7487 C CA . PRO B 1 347 ? -9.547 0.65 -35.688 1 88.81 347 PRO B CA 1
ATOM 7488 C C . PRO B 1 347 ? -9.359 1.979 -36.438 1 88.81 347 PRO B C 1
ATOM 7490 O O . PRO B 1 347 ? -10.273 2.809 -36.438 1 88.81 347 PRO B O 1
ATOM 7493 N N . ASN B 1 348 ? -8.195 2.264 -36.969 1 86.06 348 ASN B N 1
ATOM 7494 C CA . ASN B 1 348 ? -7.957 3.516 -37.656 1 86.06 348 ASN B CA 1
ATOM 7495 C C . ASN B 1 348 ? -8.625 3.516 -39.031 1 86.06 348 ASN B C 1
ATOM 7497 O O . ASN B 1 348 ? -8.758 4.566 -39.656 1 86.06 348 ASN B O 1
ATOM 7501 N N . LYS B 1 349 ? -9.094 2.441 -39.469 1 86.94 349 LYS B N 1
ATOM 7502 C CA . LYS B 1 349 ? -9.648 2.32 -40.812 1 86.94 349 LYS B CA 1
ATOM 7503 C C . LYS B 1 349 ? -11.156 2.092 -40.781 1 86.94 349 LYS B C 1
ATOM 7505 O O . LYS B 1 349 ? -11.875 2.428 -41.719 1 86.94 349 LYS B O 1
ATOM 7510 N N . ILE B 1 350 ? -11.602 1.535 -39.688 1 87.94 350 ILE B N 1
ATOM 7511 C CA . ILE B 1 350 ? -13.023 1.226 -39.594 1 87.94 350 ILE B CA 1
ATOM 7512 C C . ILE B 1 350 ? -13.625 1.938 -38.375 1 87.94 350 ILE B C 1
ATOM 7514 O O . ILE B 1 350 ? -12.953 2.121 -37.344 1 87.94 350 ILE B O 1
ATOM 7518 N N . ASN B 1 351 ? -14.859 2.408 -38.5 1 88.06 351 ASN B N 1
ATOM 7519 C CA . ASN B 1 351 ? -15.633 2.975 -37.375 1 88.06 351 ASN B CA 1
ATOM 7520 C C . ASN B 1 351 ? -16.766 2.043 -36.969 1 88.06 351 ASN B C 1
ATOM 7522 O O . ASN B 1 351 ? -17.672 1.773 -37.719 1 88.06 351 ASN B O 1
ATOM 7526 N N . LEU B 1 352 ? -16.625 1.532 -35.844 1 91.12 352 LEU B N 1
ATOM 7527 C CA . LEU B 1 352 ? -17.625 0.605 -35.281 1 91.12 352 LEU B CA 1
ATOM 7528 C C . LEU B 1 352 ? -18.5 1.292 -34.25 1 91.12 352 LEU B C 1
ATOM 7530 O O . LEU B 1 352 ? -18.047 2.166 -33.531 1 91.12 352 LEU B O 1
ATOM 7534 N N . ASN B 1 353 ? -19.797 0.893 -34.25 1 90.06 353 ASN B N 1
ATOM 7535 C CA . ASN B 1 353 ? -20.672 1.318 -33.156 1 90.06 353 ASN B CA 1
ATOM 7536 C C . ASN B 1 353 ? -20.422 0.516 -31.891 1 90.06 353 ASN B C 1
ATOM 7538 O O . ASN B 1 353 ? -19.781 -0.533 -31.938 1 90.06 353 ASN B O 1
ATOM 7542 N N . LYS B 1 354 ? -20.953 1.072 -30.859 1 87.44 354 LYS B N 1
ATOM 7543 C CA . LYS B 1 354 ? -20.781 0.398 -29.578 1 87.44 354 LYS B CA 1
ATOM 7544 C C . LYS B 1 354 ? -21.344 -1.02 -29.625 1 87.44 354 LYS B C 1
ATOM 7546 O O . LYS B 1 354 ? -22.469 -1.233 -30.094 1 87.44 354 LYS B O 1
ATOM 7551 N N . HIS B 1 355 ? -20.562 -2 -29.297 1 88 355 HIS B N 1
ATOM 7552 C CA . HIS B 1 355 ? -20.891 -3.418 -29.188 1 88 355 HIS B CA 1
ATOM 7553 C C . HIS B 1 355 ? -20.875 -4.094 -30.547 1 88 355 HIS B C 1
ATOM 7555 O O . HIS B 1 355 ? -21.328 -5.234 -30.688 1 88 355 HIS B O 1
ATOM 7561 N N . GLU B 1 356 ? -20.453 -3.395 -31.562 1 92.62 356 GLU B N 1
ATOM 7562 C CA . GLU B 1 356 ? -20.281 -3.992 -32.875 1 92.62 356 GLU B CA 1
ATOM 7563 C C . GLU B 1 356 ? -18.891 -4.613 -33.031 1 92.62 356 GLU B C 1
ATOM 7565 O O . GLU B 1 356 ? -17.938 -4.18 -32.375 1 92.62 356 GLU B O 1
ATOM 7570 N N . PHE B 1 357 ? -18.828 -5.684 -33.812 1 94.88 357 PHE B N 1
ATOM 7571 C CA . PHE B 1 357 ? -17.547 -6.332 -34.031 1 94.88 357 PHE B CA 1
ATOM 7572 C C . PHE B 1 357 ? -17.406 -6.793 -35.469 1 94.88 357 PHE B C 1
ATOM 7574 O O . PHE B 1 357 ? -18.391 -6.914 -36.188 1 94.88 357 PHE B O 1
ATOM 7581 N N . LYS B 1 358 ? -16.234 -6.91 -35.969 1 95.75 358 LYS B N 1
ATOM 7582 C CA . LYS B 1 358 ? -15.852 -7.52 -37.219 1 95.75 358 LYS B CA 1
ATOM 7583 C C . LYS B 1 358 ? -14.875 -8.672 -37.031 1 95.75 358 LYS B C 1
ATOM 7585 O O . LYS B 1 358 ? -14.078 -8.656 -36.094 1 95.75 358 LYS B O 1
ATOM 7590 N N . ILE B 1 359 ? -14.961 -9.719 -37.875 1 96.19 359 ILE B N 1
ATOM 7591 C CA . ILE B 1 359 ? -14.156 -10.922 -37.719 1 96.19 359 ILE B CA 1
ATOM 7592 C C . ILE B 1 359 ? -13.43 -11.234 -39.031 1 96.19 359 ILE B C 1
ATOM 7594 O O . ILE B 1 359 ? -13.93 -10.914 -40.094 1 96.19 359 ILE B O 1
ATOM 7598 N N . ALA B 1 360 ? -12.273 -11.727 -38.906 1 96.94 360 ALA B N 1
ATOM 7599 C CA . ALA B 1 360 ? -11.508 -12.211 -40.031 1 96.94 360 ALA B CA 1
ATOM 7600 C C . ALA B 1 360 ? -10.773 -13.508 -39.719 1 96.94 360 ALA B C 1
ATOM 7602 O O . ALA B 1 360 ? -10.492 -13.773 -38.531 1 96.94 360 ALA B O 1
ATOM 7603 N N . GLN B 1 361 ? -10.539 -14.312 -40.719 1 96.38 361 GLN B N 1
ATOM 7604 C CA . GLN B 1 361 ? -9.867 -15.602 -40.531 1 96.38 361 GLN B CA 1
ATOM 7605 C C . GLN B 1 361 ? -8.703 -15.75 -41.5 1 96.38 361 GLN B C 1
ATOM 7607 O O . GLN B 1 361 ? -8.812 -15.367 -42.656 1 96.38 361 GLN B O 1
ATOM 7612 N N . LYS B 1 362 ? -7.617 -16.188 -41.031 1 94.69 362 LYS B N 1
ATOM 7613 C CA . LYS B 1 362 ? -6.449 -16.531 -41.844 1 94.69 362 LYS B CA 1
ATOM 7614 C C . LYS B 1 362 ? -5.754 -17.781 -41.281 1 94.69 362 LYS B C 1
ATOM 7616 O O . LYS B 1 362 ? -5.27 -17.766 -40.156 1 94.69 362 LYS B O 1
ATOM 7621 N N . ASP B 1 363 ? -5.688 -18.844 -42.094 1 90.12 363 ASP B N 1
ATOM 7622 C CA . ASP B 1 363 ? -5.098 -20.094 -41.594 1 90.12 363 ASP B CA 1
ATOM 7623 C C . ASP B 1 363 ? -5.715 -20.516 -40.281 1 90.12 363 ASP B C 1
ATOM 7625 O O . ASP B 1 363 ? -6.938 -20.625 -40.156 1 90.12 363 ASP B O 1
ATOM 7629 N N . ASN B 1 364 ? -4.93 -20.578 -39.344 1 91.31 364 ASN B N 1
ATOM 7630 C CA . ASN B 1 364 ? -5.438 -21 -38.031 1 91.31 364 ASN B CA 1
ATOM 7631 C C . ASN B 1 364 ? -5.711 -19.797 -37.125 1 91.31 364 ASN B C 1
ATOM 7633 O O . ASN B 1 364 ? -6.047 -19.969 -35.969 1 91.31 364 ASN B O 1
ATOM 7637 N N . LEU B 1 365 ? -5.691 -18.641 -37.688 1 96.75 365 LEU B N 1
ATOM 7638 C CA . LEU B 1 365 ? -5.852 -17.438 -36.875 1 96.75 365 LEU B CA 1
ATOM 7639 C C . LEU B 1 365 ? -7.254 -16.859 -37.031 1 96.75 365 LEU B C 1
ATOM 7641 O O . LEU B 1 365 ? -7.816 -16.875 -38.125 1 96.75 365 LEU B O 1
ATOM 7645 N N . THR B 1 366 ? -7.828 -16.484 -36.031 1 97.31 366 THR B N 1
ATOM 7646 C CA . THR B 1 366 ? -9.055 -15.703 -36 1 97.31 366 THR B CA 1
ATOM 7647 C C . THR B 1 366 ? -8.805 -14.328 -35.406 1 97.31 366 THR B C 1
ATOM 7649 O O . THR B 1 366 ? -8.234 -14.219 -34.312 1 97.31 366 THR B O 1
ATOM 7652 N N . PHE B 1 367 ? -9.125 -13.289 -36.094 1 97.31 367 PHE B N 1
ATOM 7653 C CA . PHE B 1 367 ? -8.953 -11.906 -35.688 1 97.31 367 PHE B CA 1
ATOM 7654 C C . PHE B 1 367 ? -10.305 -11.227 -35.5 1 97.31 367 PHE B C 1
ATOM 7656 O O . PHE B 1 367 ? -11.242 -11.469 -36.25 1 97.31 367 PHE B O 1
ATOM 7663 N N . THR B 1 368 ? -10.445 -10.445 -34.406 1 96.56 368 THR B N 1
ATOM 7664 C CA . THR B 1 368 ? -11.672 -9.695 -34.188 1 96.56 368 THR B CA 1
ATOM 7665 C C . THR B 1 368 ? -11.367 -8.289 -33.688 1 96.56 368 THR B C 1
ATOM 7667 O O . THR B 1 368 ? -10.438 -8.102 -32.875 1 96.56 368 THR B O 1
ATOM 7670 N N . VAL B 1 369 ? -12.094 -7.309 -34.156 1 95.62 369 VAL B N 1
ATOM 7671 C CA . VAL B 1 369 ? -12.109 -5.961 -33.594 1 95.62 369 VAL B CA 1
ATOM 7672 C C . VAL B 1 369 ? -13.492 -5.668 -33.031 1 95.62 369 VAL B C 1
ATOM 7674 O O . VAL B 1 369 ? -14.508 -5.875 -33.688 1 95.62 369 VAL B O 1
ATOM 7677 N N . TRP B 1 370 ? -13.523 -5.332 -31.75 1 93.38 370 TRP B N 1
ATOM 7678 C CA . TRP B 1 370 ? -14.766 -5.094 -31.016 1 93.38 370 TRP B CA 1
ATOM 7679 C C . TRP B 1 370 ? -14.758 -3.713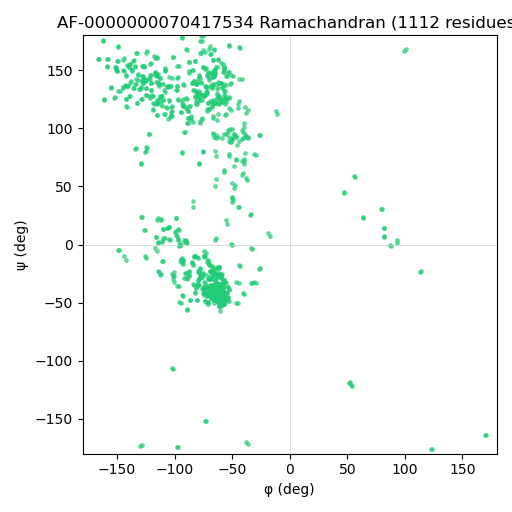 -30.359 1 93.38 370 TRP B C 1
ATOM 7681 O O . TRP B 1 370 ? -13.758 -3.301 -29.781 1 93.38 370 TRP B O 1
ATOM 7691 N N . LYS B 1 371 ? -15.883 -2.994 -30.5 1 91.06 371 LYS B N 1
ATOM 7692 C CA . LYS B 1 371 ? -15.977 -1.657 -29.922 1 91.06 371 LYS B CA 1
ATOM 7693 C C . LYS B 1 371 ? -16.797 -1.671 -28.625 1 91.06 371 LYS B C 1
ATOM 7695 O O . LYS B 1 371 ? -18 -1.947 -28.656 1 91.06 371 LYS B O 1
ATOM 7700 N N . ASP B 1 372 ? -16.156 -1.465 -27.578 1 83.81 372 ASP B N 1
ATOM 7701 C CA . ASP B 1 372 ? -16.859 -1.146 -26.344 1 83.81 372 ASP B CA 1
ATOM 7702 C C . ASP B 1 372 ? -16.812 0.353 -26.062 1 83.81 372 ASP B C 1
ATOM 7704 O O . ASP B 1 372 ? -17.422 1.145 -26.781 1 83.81 372 ASP B O 1
ATOM 7708 N N . THR B 1 373 ? -16 0.792 -25.062 1 77.44 373 THR B N 1
ATOM 7709 C CA . THR B 1 373 ? -15.695 2.211 -24.938 1 77.44 373 THR B CA 1
ATOM 7710 C C . THR B 1 373 ? -14.609 2.619 -25.938 1 77.44 373 THR B C 1
ATOM 7712 O O . THR B 1 373 ? -14.695 3.684 -26.547 1 77.44 373 THR B O 1
ATOM 7715 N N . LYS B 1 374 ? -13.727 1.692 -26.172 1 85.56 374 LYS B N 1
ATOM 7716 C CA . LYS B 1 374 ? -12.664 1.792 -27.172 1 85.56 374 LYS B CA 1
ATOM 7717 C C . LYS B 1 374 ? -12.562 0.51 -27.984 1 85.56 374 LYS B C 1
ATOM 7719 O O . LYS B 1 374 ? -12.969 -0.561 -27.531 1 85.56 374 LYS B O 1
ATOM 7724 N N . PRO B 1 375 ? -12.109 0.677 -29.125 1 91.06 375 PRO B N 1
ATOM 7725 C CA . PRO B 1 375 ? -11.938 -0.539 -29.922 1 91.06 375 PRO B CA 1
ATOM 7726 C C . PRO B 1 375 ? -10.828 -1.444 -29.391 1 91.06 375 PRO B C 1
ATOM 7728 O O . PRO B 1 375 ? -9.773 -0.958 -28.969 1 91.06 375 PRO B O 1
ATOM 7731 N N . VAL B 1 376 ? -11.125 -2.701 -29.344 1 93.31 376 VAL B N 1
ATOM 7732 C CA . VAL B 1 376 ? -10.172 -3.693 -28.859 1 93.31 376 VAL B CA 1
ATOM 7733 C C . VAL B 1 376 ? -9.984 -4.781 -29.922 1 93.31 376 VAL B C 1
ATOM 7735 O O . VAL B 1 376 ? -10.961 -5.324 -30.438 1 93.31 376 VAL B O 1
ATOM 7738 N N . CYS B 1 377 ? -8.742 -5.078 -30.281 1 96.06 377 CYS B N 1
ATOM 7739 C CA . CYS B 1 377 ? -8.422 -6.156 -31.203 1 96.06 377 CYS B CA 1
ATOM 7740 C C . CYS B 1 377 ? -8.008 -7.418 -30.453 1 96.06 377 CYS B C 1
ATOM 7742 O O . CYS B 1 377 ? -7.227 -7.352 -29.5 1 96.06 377 CYS B O 1
ATOM 7744 N N . VAL B 1 378 ? -8.547 -8.531 -30.828 1 97.25 378 VAL B N 1
ATOM 7745 C CA . VAL B 1 378 ? -8.219 -9.812 -30.203 1 97.25 378 VAL B CA 1
ATOM 7746 C C . VAL B 1 378 ? -7.832 -10.828 -31.281 1 97.25 378 VAL B C 1
ATOM 7748 O O . VAL B 1 378 ? -8.383 -10.812 -32.375 1 97.25 378 VAL B O 1
ATOM 7751 N N . LEU B 1 379 ? -6.863 -11.617 -31.016 1 97.75 379 LEU B N 1
ATOM 7752 C CA . LEU B 1 379 ? -6.336 -12.641 -31.922 1 97.75 379 LEU B CA 1
ATOM 7753 C C . LEU B 1 379 ? -6.336 -14.008 -31.234 1 97.75 379 LEU B C 1
ATOM 7755 O O . LEU B 1 379 ? -6.055 -14.117 -30.047 1 97.75 379 LEU B O 1
ATOM 7759 N N . SER B 1 380 ? -6.66 -15.055 -31.969 1 98 380 SER B N 1
ATOM 7760 C CA . SER B 1 380 ? -6.676 -16.422 -31.469 1 98 380 SER B CA 1
ATOM 7761 C C . SER B 1 380 ? -6.223 -17.422 -32.531 1 98 380 SER B C 1
ATOM 7763 O O . SER B 1 380 ? -6.41 -17.188 -33.719 1 98 380 SER B O 1
ATOM 7765 N N . ASN B 1 381 ? -5.621 -18.5 -32.094 1 97.75 381 ASN B N 1
ATOM 7766 C CA . ASN B 1 381 ? -5.211 -19.516 -33.062 1 97.75 381 ASN B CA 1
ATOM 7767 C C . ASN B 1 381 ? -6.051 -20.781 -32.938 1 97.75 381 ASN B C 1
ATOM 7769 O O . ASN B 1 381 ? -5.68 -21.844 -33.469 1 97.75 381 ASN B O 1
ATOM 7773 N N . PHE B 1 382 ? -7.203 -20.719 -32.188 1 96.94 382 PHE B N 1
ATOM 7774 C CA . PHE B 1 382 ? -7.949 -21.969 -32.031 1 96.94 382 PHE B CA 1
ATOM 7775 C C . PHE B 1 382 ? -9.453 -21.703 -32.062 1 96.94 382 PHE B C 1
ATOM 7777 O O . PHE B 1 382 ? -10.25 -22.641 -32.188 1 96.94 382 PHE B O 1
ATOM 7784 N N . HIS B 1 383 ? -9.906 -20.5 -31.953 1 97.12 383 HIS B N 1
ATOM 7785 C CA . HIS B 1 383 ? -11.328 -20.203 -31.906 1 97.12 383 HIS B CA 1
ATOM 7786 C C . HIS B 1 383 ? -11.953 -20.25 -33.281 1 97.12 383 HIS B C 1
ATOM 7788 O O . HIS B 1 383 ? -11.352 -19.797 -34.281 1 97.12 383 HIS B O 1
ATOM 7794 N N . ASP B 1 384 ? -13.125 -20.719 -33.281 1 95.88 384 ASP B N 1
ATOM 7795 C CA . ASP B 1 384 ? -13.961 -20.688 -34.5 1 95.88 384 ASP B CA 1
ATOM 7796 C C . ASP B 1 384 ? -14.609 -19.312 -34.656 1 95.88 384 ASP B C 1
ATOM 7798 O O . ASP B 1 384 ? -15.328 -18.844 -33.781 1 95.88 384 ASP B O 1
ATOM 7802 N N . PRO B 1 385 ? -14.344 -18.703 -35.812 1 95.19 385 PRO B N 1
ATOM 7803 C CA . PRO B 1 385 ? -14.891 -17.359 -36.031 1 95.19 385 PRO B CA 1
ATOM 7804 C C . PRO B 1 385 ? -16.422 -17.344 -36 1 95.19 385 PRO B C 1
ATOM 7806 O O . PRO B 1 385 ? -17.016 -16.281 -35.812 1 95.19 385 PRO B O 1
ATOM 7809 N N . ASN B 1 386 ? -17.078 -18.5 -36.188 1 94.38 386 ASN B N 1
ATOM 7810 C CA . ASN B 1 386 ? -18.531 -18.562 -36.219 1 94.38 386 ASN B CA 1
ATOM 7811 C C . ASN B 1 386 ? -19.125 -18.672 -34.812 1 94.38 386 ASN B C 1
ATOM 7813 O O . ASN B 1 386 ? -20.328 -18.484 -34.656 1 94.38 386 ASN B O 1
ATOM 7817 N N . HIS B 1 387 ? -18.312 -18.984 -33.906 1 94.81 387 HIS B N 1
ATOM 7818 C CA . HIS B 1 387 ? -18.812 -19.188 -32.562 1 94.81 387 HIS B CA 1
ATOM 7819 C C . HIS B 1 387 ? -19.016 -17.859 -31.828 1 94.81 387 HIS B C 1
ATOM 7821 O O . HIS B 1 387 ? -18.203 -16.938 -31.984 1 94.81 387 HIS B O 1
ATOM 7827 N N . ARG B 1 388 ? -20.141 -17.797 -31.078 1 93.94 388 ARG B N 1
ATOM 7828 C CA . ARG B 1 388 ? -20.484 -16.578 -30.344 1 93.94 388 ARG B CA 1
ATOM 7829 C C . ARG B 1 388 ? -20.5 -16.844 -28.844 1 93.94 388 ARG B C 1
ATOM 7831 O O . ARG B 1 388 ? -20.641 -17.984 -28.406 1 93.94 388 ARG B O 1
ATOM 7838 N N . GLY B 1 389 ? -20.125 -15.789 -28.125 1 93.06 389 GLY B N 1
ATOM 7839 C CA . GLY B 1 389 ? -20.219 -15.781 -26.672 1 93.06 389 GLY B CA 1
ATOM 7840 C C . GLY B 1 389 ? -20.953 -14.57 -26.125 1 93.06 389 GLY B C 1
ATOM 7841 O O . GLY B 1 389 ? -21.641 -13.867 -26.875 1 93.06 389 GLY B O 1
ATOM 7842 N N . GLN B 1 390 ? -20.891 -14.484 -24.719 1 89.94 390 GLN B N 1
ATOM 7843 C CA . GLN B 1 390 ? -21.594 -13.375 -24.078 1 89.94 390 GLN B CA 1
ATOM 7844 C C . GLN B 1 390 ? -20.703 -12.703 -23.031 1 89.94 390 GLN B C 1
ATOM 7846 O O . GLN B 1 390 ? -19.875 -13.367 -22.406 1 89.94 390 GLN B O 1
ATOM 7851 N N . VAL B 1 391 ? -20.859 -11.414 -23.016 1 84.94 391 VAL B N 1
ATOM 7852 C CA . VAL B 1 391 ? -20.172 -10.648 -21.969 1 84.94 391 VAL B CA 1
ATOM 7853 C C . VAL B 1 391 ? -21.188 -9.758 -21.25 1 84.94 391 VAL B C 1
ATOM 7855 O O . VAL B 1 391 ? -22.125 -9.234 -21.859 1 84.94 391 VAL B O 1
ATOM 7858 N N . THR B 1 392 ? -21.047 -9.688 -19.922 1 79.19 392 THR B N 1
ATOM 7859 C CA . THR B 1 392 ? -21.922 -8.844 -19.109 1 79.19 392 THR B CA 1
ATOM 7860 C C . THR B 1 392 ? -21.312 -7.461 -18.922 1 79.19 392 THR B C 1
ATOM 7862 O O . THR B 1 392 ? -20.156 -7.34 -18.531 1 79.19 392 THR B O 1
ATOM 7865 N N . ARG B 1 393 ? -21.938 -6.395 -19.328 1 73.31 393 ARG B N 1
ATOM 7866 C CA . ARG B 1 393 ? -21.484 -5.023 -19.141 1 73.31 393 ARG B CA 1
ATOM 7867 C C . ARG B 1 393 ? -22.344 -4.297 -18.109 1 73.31 393 ARG B C 1
ATOM 7869 O O . ARG B 1 393 ? -23.562 -4.488 -18.078 1 73.31 393 ARG B O 1
ATOM 7876 N N . ARG B 1 394 ? -21.578 -3.6 -17.109 1 58.56 394 ARG B N 1
ATOM 7877 C CA . ARG B 1 394 ? -22.25 -2.861 -16.047 1 58.56 394 ARG B CA 1
ATOM 7878 C C . ARG B 1 394 ? -22.812 -1.549 -16.578 1 58.56 394 ARG B C 1
ATOM 7880 O O . ARG B 1 394 ? -22.078 -0.678 -17.031 1 58.56 394 ARG B O 1
ATOM 7887 N N . ALA B 1 395 ? -23.844 -1.484 -17.172 1 55.31 395 ALA B N 1
ATOM 7888 C CA . ALA B 1 395 ? -24.594 -0.246 -17.391 1 55.31 395 ALA B CA 1
ATOM 7889 C C . ALA B 1 395 ? -25.641 -0.047 -16.312 1 55.31 395 ALA B C 1
ATOM 7891 O O . ALA B 1 395 ? -25.656 -0.759 -15.305 1 55.31 395 ALA B O 1
ATOM 7892 N N . ALA B 1 396 ? -26.391 0.997 -16.281 1 52.91 396 ALA B N 1
ATOM 7893 C CA . ALA B 1 396 ? -27.547 1.166 -15.406 1 52.91 396 ALA B CA 1
ATOM 7894 C C . ALA B 1 396 ? -28.25 -0.169 -15.156 1 52.91 396 ALA B C 1
ATOM 7896 O O . ALA B 1 396 ? -28.672 -0.449 -14.039 1 52.91 396 ALA B O 1
ATOM 7897 N N . GLU B 1 397 ? -28.25 -1.043 -16.125 1 56.44 397 GLU B N 1
ATOM 7898 C CA . GLU B 1 397 ? -28.766 -2.41 -16.062 1 56.44 397 GLU B CA 1
ATOM 7899 C C . GLU B 1 397 ? -27.75 -3.398 -16.656 1 56.44 397 GLU B C 1
ATOM 7901 O O . GLU B 1 397 ? -27.078 -3.094 -17.641 1 56.44 397 GLU B O 1
ATOM 7906 N N . ASN B 1 398 ? -27.328 -4.387 -15.852 1 65.88 398 ASN B N 1
ATOM 7907 C CA . ASN B 1 398 ? -26.469 -5.445 -16.375 1 65.88 398 ASN B CA 1
ATOM 7908 C C . ASN B 1 398 ? -26.922 -5.895 -17.766 1 65.88 398 ASN B C 1
ATOM 7910 O O . ASN B 1 398 ? -28 -6.48 -17.906 1 65.88 398 ASN B O 1
ATOM 7914 N N . THR B 1 399 ? -26.406 -5.285 -18.844 1 75.69 399 THR B N 1
ATOM 7915 C CA . THR B 1 399 ? -26.766 -5.672 -20.203 1 75.69 399 THR B CA 1
ATOM 7916 C C . THR B 1 399 ? -25.812 -6.758 -20.719 1 75.69 399 THR B C 1
ATOM 7918 O O . THR B 1 399 ? -24.594 -6.664 -20.562 1 75.69 399 THR B O 1
ATOM 7921 N N . VAL B 1 400 ? -26.422 -7.891 -21.188 1 84.56 400 VAL B N 1
ATOM 7922 C CA . VAL B 1 400 ? -25.672 -8.984 -21.812 1 84.56 400 VAL B CA 1
ATOM 7923 C C . VAL B 1 400 ? -25.516 -8.719 -23.312 1 84.56 400 VAL B C 1
ATOM 7925 O O . VAL B 1 400 ? -26.5 -8.477 -24.016 1 84.56 400 VAL B O 1
ATOM 7928 N N . VAL B 1 401 ? -24.344 -8.602 -23.781 1 87.62 401 VAL B N 1
ATOM 7929 C CA . VAL B 1 401 ? -24.047 -8.32 -25.172 1 87.62 401 VAL B CA 1
ATOM 7930 C C . VAL B 1 401 ? -23.422 -9.547 -25.828 1 87.62 401 VAL B C 1
ATOM 7932 O O . VAL B 1 401 ? -22.594 -10.234 -25.219 1 87.62 401 VAL B O 1
ATOM 7935 N N . GLN B 1 402 ? -23.844 -9.82 -27.031 1 90.81 402 GLN B N 1
ATOM 7936 C CA . GLN B 1 402 ? -23.281 -10.922 -27.797 1 90.81 402 GLN B CA 1
ATOM 7937 C C . GLN B 1 402 ? -21.953 -10.523 -28.453 1 90.81 402 GLN B C 1
ATOM 7939 O O . GLN B 1 402 ? -21.859 -9.453 -29.062 1 90.81 402 GLN B O 1
ATOM 7944 N N . VAL B 1 403 ? -20.953 -11.336 -28.219 1 93.06 403 VAL B N 1
ATOM 7945 C CA . VAL B 1 403 ? -19.625 -11.094 -28.781 1 93.06 403 VAL B CA 1
ATOM 7946 C C . VAL B 1 403 ? -19.047 -12.391 -29.328 1 93.06 403 VAL B C 1
ATOM 7948 O O . VAL B 1 403 ? -19.562 -13.477 -29.047 1 93.06 403 VAL B O 1
ATOM 7951 N N . PRO B 1 404 ? -18.078 -12.281 -30.25 1 94.38 404 PRO B N 1
ATOM 7952 C CA . PRO B 1 404 ? -17.391 -13.516 -30.641 1 94.38 404 PRO B CA 1
ATOM 7953 C C . PRO B 1 404 ? -16.859 -14.289 -29.438 1 94.38 404 PRO B C 1
ATOM 7955 O O . PRO B 1 404 ? -16.438 -13.688 -28.438 1 94.38 404 PRO B O 1
ATOM 7958 N N . ARG B 1 405 ? -16.812 -15.547 -29.516 1 95.44 405 ARG B N 1
ATOM 7959 C CA . ARG B 1 405 ? -16.453 -16.422 -28.406 1 95.44 405 ARG B CA 1
ATOM 7960 C C . ARG B 1 405 ? -15.039 -16.109 -27.906 1 95.44 405 ARG B C 1
ATOM 7962 O O . ARG B 1 405 ? -14.758 -16.219 -26.703 1 95.44 405 ARG B O 1
ATOM 7969 N N . LEU B 1 406 ? -14.125 -15.844 -28.859 1 95.75 406 LEU B N 1
ATOM 7970 C CA . LEU B 1 406 ? -12.75 -15.594 -28.453 1 95.75 406 LEU B CA 1
ATOM 7971 C C . LEU B 1 406 ? -12.68 -14.422 -27.469 1 95.75 406 LEU B C 1
ATOM 7973 O O . LEU B 1 406 ? -11.828 -14.406 -26.578 1 95.75 406 LEU B O 1
ATOM 7977 N N . LEU B 1 407 ? -13.602 -13.445 -27.578 1 95.19 407 LEU B N 1
ATOM 7978 C CA . LEU B 1 407 ? -13.633 -12.312 -26.656 1 95.19 407 LEU B CA 1
ATOM 7979 C C . LEU B 1 407 ? -14.164 -12.742 -25.297 1 95.19 407 LEU B C 1
ATOM 7981 O O . LEU B 1 407 ? -13.625 -12.336 -24.266 1 95.19 407 LEU B O 1
ATOM 7985 N N . SER B 1 408 ? -15.242 -13.438 -25.25 1 94.31 408 SER B N 1
ATOM 7986 C CA . SER B 1 408 ? -15.82 -13.898 -23.984 1 94.31 408 SER B CA 1
ATOM 7987 C C . SER B 1 408 ? -14.852 -14.797 -23.234 1 94.31 408 SER B C 1
ATOM 7989 O O . SER B 1 408 ? -14.703 -14.664 -22.016 1 94.31 408 SER B O 1
ATOM 7991 N N . ASP B 1 409 ? -14.164 -15.672 -24 1 95.69 409 ASP B N 1
ATOM 7992 C CA . ASP B 1 409 ? -13.188 -16.547 -23.375 1 95.69 409 ASP B CA 1
ATOM 7993 C C . ASP B 1 409 ? -12.008 -15.75 -22.812 1 95.69 409 ASP B C 1
ATOM 7995 O O . ASP B 1 409 ? -11.516 -16.047 -21.719 1 95.69 409 ASP B O 1
ATOM 7999 N N . TYR B 1 410 ? -11.594 -14.812 -23.609 1 96.44 410 TYR B N 1
ATOM 8000 C CA . TYR B 1 410 ? -10.492 -13.977 -23.141 1 96.44 410 TYR B CA 1
ATOM 8001 C C . TYR B 1 410 ? -10.852 -13.289 -21.828 1 96.44 410 TYR B C 1
ATOM 8003 O O . TYR B 1 410 ? -10.062 -13.289 -20.875 1 96.44 410 TYR B O 1
ATOM 8011 N N . GLN B 1 411 ? -12.008 -12.711 -21.703 1 91.75 411 GLN B N 1
ATOM 8012 C CA . GLN B 1 411 ? -12.453 -12.016 -20.516 1 91.75 411 GLN B CA 1
ATOM 8013 C C . GLN B 1 411 ? -12.555 -12.969 -19.328 1 91.75 411 GLN B C 1
ATOM 8015 O O . GLN B 1 411 ? -12.234 -12.602 -18.188 1 91.75 411 GLN B O 1
ATOM 8020 N N . LYS B 1 412 ? -12.938 -14.102 -19.625 1 93.81 412 LYS B N 1
ATOM 8021 C CA . LYS B 1 412 ? -13.164 -15.094 -18.578 1 93.81 412 LYS B CA 1
ATOM 8022 C C . LYS B 1 412 ? -11.844 -15.625 -18.016 1 93.81 412 LYS B C 1
ATOM 8024 O O . LYS B 1 412 ? -11.719 -15.867 -16.828 1 93.81 412 LYS B O 1
ATOM 8029 N N . HIS B 1 413 ? -10.836 -15.773 -18.906 1 96.69 413 HIS B N 1
ATOM 8030 C CA . HIS B 1 413 ? -9.703 -16.594 -18.516 1 96.69 413 HIS B CA 1
ATOM 8031 C C . HIS B 1 413 ? -8.445 -15.758 -18.312 1 96.69 413 HIS B C 1
ATOM 8033 O O . HIS B 1 413 ? -7.465 -16.219 -17.734 1 96.69 413 HIS B O 1
ATOM 8039 N N . MET B 1 414 ? -8.43 -14.477 -18.781 1 96.62 414 MET B N 1
ATOM 8040 C CA . MET B 1 414 ? -7.27 -13.617 -18.578 1 96.62 414 MET B CA 1
ATOM 8041 C C . MET B 1 414 ? -7.242 -13.047 -17.172 1 96.62 414 MET B C 1
ATOM 8043 O O . MET B 1 414 ? -7.414 -11.844 -16.984 1 96.62 414 MET B O 1
ATOM 8047 N N . LYS B 1 415 ? -6.996 -13.898 -16.125 1 96.12 415 LYS B N 1
ATOM 8048 C CA . LYS B 1 415 ? -7.055 -13.422 -14.742 1 96.12 415 LYS B CA 1
ATOM 8049 C C . LYS B 1 415 ? -6.066 -14.18 -13.859 1 96.12 415 LYS B C 1
ATOM 8051 O O . LYS B 1 415 ? -5.922 -13.875 -12.672 1 96.12 415 LYS B O 1
ATOM 8056 N N . GLY B 1 416 ? -5.398 -15.148 -14.359 1 97.31 416 GLY B N 1
ATOM 8057 C CA . GLY B 1 416 ? -4.594 -16.047 -13.562 1 97.31 416 GLY B CA 1
ATOM 8058 C C . GLY B 1 416 ? -3.469 -15.359 -12.82 1 97.31 416 GLY B C 1
ATOM 8059 O O . GLY B 1 416 ? -3.303 -15.539 -11.617 1 97.31 416 GLY B O 1
ATOM 8060 N N . VAL B 1 417 ? -2.666 -14.578 -13.547 1 97.31 417 VAL B N 1
ATOM 8061 C CA . VAL B 1 417 ? -1.517 -13.906 -12.953 1 97.31 417 VAL B CA 1
ATOM 8062 C C . VAL B 1 417 ? -1.993 -12.867 -11.938 1 97.31 417 VAL B C 1
ATOM 8064 O O . VAL B 1 417 ? -1.407 -12.727 -10.867 1 97.31 417 VAL B O 1
ATOM 8067 N N . ASP B 1 418 ? -3.039 -12.188 -12.281 1 93.81 418 ASP B N 1
ATOM 8068 C CA . ASP B 1 418 ? -3.613 -11.227 -11.344 1 93.81 418 ASP B CA 1
ATOM 8069 C C . ASP B 1 418 ? -4.082 -11.914 -10.062 1 93.81 418 ASP B C 1
ATOM 8071 O O . ASP B 1 418 ? -3.889 -11.391 -8.969 1 93.81 418 ASP B O 1
ATOM 8075 N N . LEU B 1 419 ? -4.738 -13 -10.281 1 96.38 419 LEU B N 1
ATOM 8076 C CA . LEU B 1 419 ? -5.191 -13.781 -9.141 1 96.38 419 LEU B CA 1
ATOM 8077 C C . LEU B 1 419 ? -4.012 -14.242 -8.289 1 96.38 419 LEU B C 1
ATOM 8079 O O . LEU B 1 419 ? -4.047 -14.141 -7.059 1 96.38 419 LEU B O 1
ATOM 8083 N N . CYS B 1 420 ? -3.027 -14.719 -8.922 1 97.44 420 CYS B N 1
ATOM 8084 C CA . CYS B 1 420 ? -1.807 -15.141 -8.242 1 97.44 420 CYS B CA 1
ATOM 8085 C C . CYS B 1 420 ? -1.204 -13.992 -7.438 1 97.44 420 CYS B C 1
ATOM 8087 O O . CYS B 1 420 ? -0.936 -14.133 -6.246 1 97.44 420 CYS B O 1
ATOM 8089 N N . ASP B 1 421 ? -1.025 -12.875 -8.055 1 94.81 421 ASP B N 1
ATOM 8090 C CA . ASP B 1 421 ? -0.432 -11.703 -7.422 1 94.81 421 ASP B CA 1
ATOM 8091 C C . ASP B 1 421 ? -1.268 -11.234 -6.23 1 94.81 421 ASP B C 1
ATOM 8093 O O . ASP B 1 421 ? -0.721 -10.836 -5.199 1 94.81 421 ASP B O 1
ATOM 8097 N N . GLN B 1 422 ? -2.529 -11.258 -6.422 1 93.75 422 GLN B N 1
ATOM 8098 C CA . GLN B 1 422 ? -3.432 -10.844 -5.352 1 93.75 422 GLN B CA 1
ATOM 8099 C C . GLN B 1 422 ? -3.283 -11.742 -4.129 1 93.75 422 GLN B C 1
ATOM 8101 O O . GLN B 1 422 ? -3.139 -11.258 -3.006 1 93.75 422 GLN B O 1
ATOM 8106 N N . MET B 1 423 ? -3.316 -13.039 -4.371 1 95.44 423 MET B N 1
ATOM 8107 C CA . MET B 1 423 ? -3.244 -14 -3.275 1 95.44 423 MET B CA 1
ATOM 8108 C C . MET B 1 423 ? -1.907 -13.898 -2.549 1 95.44 423 MET B C 1
ATOM 8110 O O . MET B 1 423 ? -1.862 -13.922 -1.316 1 95.44 423 MET B O 1
ATOM 8114 N N . ILE B 1 424 ? -0.907 -13.758 -3.281 1 94.88 424 ILE B N 1
ATOM 8115 C CA . ILE B 1 424 ? 0.422 -13.617 -2.697 1 94.88 424 ILE B CA 1
ATOM 8116 C C . ILE B 1 424 ? 0.513 -12.297 -1.935 1 94.88 424 ILE B C 1
ATOM 8118 O O . ILE B 1 424 ? 1.061 -12.25 -0.83 1 94.88 424 ILE B O 1
ATOM 8122 N N . GLY B 1 425 ? -0.002 -11.281 -2.488 1 91.88 425 GLY B N 1
ATOM 8123 C CA . GLY B 1 425 ? 0.091 -9.938 -1.938 1 91.88 425 GLY B CA 1
ATOM 8124 C C . GLY B 1 425 ? -0.62 -9.789 -0.606 1 91.88 425 GLY B C 1
ATOM 8125 O O . GLY B 1 425 ? -0.231 -8.961 0.222 1 91.88 425 GLY B O 1
ATOM 8126 N N . TYR B 1 426 ? -1.597 -10.609 -0.352 1 90.31 426 TYR B N 1
ATOM 8127 C CA . TYR B 1 426 ? -2.41 -10.477 0.851 1 90.31 426 TYR B CA 1
ATOM 8128 C C . TYR B 1 426 ? -1.571 -10.695 2.104 1 90.31 426 TYR B C 1
ATOM 8130 O O . TYR B 1 426 ? -1.793 -10.039 3.127 1 90.31 426 TYR B O 1
ATOM 8138 N N . TYR B 1 427 ? -0.634 -11.578 2.023 1 91.75 427 TYR B N 1
ATOM 8139 C CA . TYR B 1 427 ? 0.045 -11.977 3.25 1 91.75 427 TYR B CA 1
ATOM 8140 C C . TYR B 1 427 ? 1.558 -11.883 3.092 1 91.75 427 TYR B C 1
ATOM 8142 O O . TYR B 1 427 ? 2.303 -12.602 3.764 1 91.75 427 TYR B O 1
ATOM 8150 N N . MET B 1 428 ? 1.938 -11.047 2.172 1 91.12 428 MET B N 1
ATOM 8151 C CA . MET B 1 428 ? 3.365 -10.844 1.948 1 91.12 428 MET B CA 1
ATOM 8152 C C . MET B 1 428 ? 3.988 -10.047 3.094 1 91.12 428 MET B C 1
ATOM 8154 O O . MET B 1 428 ? 3.389 -9.094 3.592 1 91.12 428 MET B O 1
ATOM 8158 N N . LEU B 1 429 ? 5.125 -10.562 3.473 1 87.06 429 LEU B N 1
ATOM 8159 C CA . LEU B 1 429 ? 5.891 -9.836 4.48 1 87.06 429 LEU B CA 1
ATOM 8160 C C . LEU B 1 429 ? 6.391 -8.508 3.932 1 87.06 429 LEU B C 1
ATOM 8162 O O . LEU B 1 429 ? 6.93 -8.445 2.826 1 87.06 429 LEU B O 1
ATOM 8166 N N . ASN B 1 430 ? 5.965 -7.484 4.629 1 75.5 430 ASN B N 1
ATOM 8167 C CA . ASN B 1 430 ? 6.484 -6.18 4.238 1 75.5 430 ASN B CA 1
ATOM 8168 C C . ASN B 1 430 ? 7.824 -5.887 4.906 1 75.5 430 ASN B C 1
ATOM 8170 O O . ASN B 1 430 ? 7.914 -5.852 6.137 1 75.5 430 ASN B O 1
ATOM 8174 N N . HIS B 1 431 ? 8.883 -5.867 4.141 1 76.12 431 HIS B N 1
ATOM 8175 C CA . HIS B 1 431 ? 10.195 -5.582 4.707 1 76.12 431 HIS B CA 1
ATOM 8176 C C . HIS B 1 431 ? 11.031 -4.723 3.764 1 76.12 431 HIS B C 1
ATOM 8178 O O . HIS B 1 431 ? 10.922 -4.852 2.541 1 76.12 431 HIS B O 1
ATOM 8184 N N . ARG B 1 432 ? 11.625 -3.818 4.355 1 73.81 432 ARG B N 1
ATOM 8185 C CA . ARG B 1 432 ? 12.617 -3.062 3.6 1 73.81 432 ARG B CA 1
ATOM 8186 C C . ARG B 1 432 ? 13.93 -3.836 3.492 1 73.81 432 ARG B C 1
ATOM 8188 O O . ARG B 1 432 ? 14.328 -4.516 4.438 1 73.81 432 ARG B O 1
ATOM 8195 N N . SER B 1 433 ? 14.344 -3.967 2.258 1 77.44 433 SER B N 1
ATOM 8196 C CA . SER B 1 433 ? 15.594 -4.691 2.096 1 77.44 433 SER B CA 1
ATOM 8197 C C . SER B 1 433 ? 16.531 -3.982 1.117 1 77.44 433 SER B C 1
ATOM 8199 O O . SER B 1 433 ? 16.078 -3.486 0.08 1 77.44 433 SER B O 1
ATOM 8201 N N . LYS B 1 434 ? 17.766 -3.895 1.529 1 78.25 434 LYS B N 1
ATOM 8202 C CA . LYS B 1 434 ? 18.797 -3.416 0.605 1 78.25 434 LYS B CA 1
ATOM 8203 C C . LYS B 1 434 ? 19.234 -4.523 -0.345 1 78.25 434 LYS B C 1
ATOM 8205 O O . LYS B 1 434 ? 19.797 -4.25 -1.404 1 78.25 434 LYS B O 1
ATOM 8210 N N . LYS B 1 435 ? 19 -5.684 0.141 1 87.88 435 LYS B N 1
ATOM 8211 C CA . LYS B 1 435 ? 19.344 -6.836 -0.683 1 87.88 435 LYS B CA 1
ATOM 8212 C C . LYS B 1 435 ? 18.188 -7.234 -1.596 1 87.88 435 LYS B C 1
ATOM 8214 O O . LYS B 1 435 ? 17.188 -7.785 -1.134 1 87.88 435 LYS B O 1
ATOM 8219 N N . TRP B 1 436 ? 18.375 -7.102 -2.869 1 88.81 436 TRP B N 1
ATOM 8220 C CA . TRP B 1 436 ? 17.312 -7.285 -3.842 1 88.81 436 TRP B CA 1
ATOM 8221 C C . TRP B 1 436 ? 16.812 -8.727 -3.846 1 88.81 436 TRP B C 1
ATOM 8223 O O . TRP B 1 436 ? 15.625 -8.984 -4.047 1 88.81 436 TRP B O 1
ATOM 8233 N N . TRP B 1 437 ? 17.719 -9.664 -3.717 1 92.81 437 TRP B N 1
ATOM 8234 C CA . TRP B 1 437 ? 17.359 -11.07 -3.871 1 92.81 437 TRP B CA 1
ATOM 8235 C C . TRP B 1 437 ? 16.438 -11.531 -2.746 1 92.81 437 TRP B C 1
ATOM 8237 O O . TRP B 1 437 ? 15.711 -12.516 -2.895 1 92.81 437 TRP B O 1
ATOM 8247 N N . ARG B 1 438 ? 16.422 -10.875 -1.571 1 93.25 438 ARG B N 1
ATOM 8248 C CA . ARG B 1 438 ? 15.555 -11.234 -0.459 1 93.25 438 ARG B CA 1
ATOM 8249 C C . ARG B 1 438 ? 14.086 -11.031 -0.825 1 93.25 438 ARG B C 1
ATOM 8251 O O . ARG B 1 438 ? 13.219 -11.789 -0.381 1 93.25 438 ARG B O 1
ATOM 8258 N N . ARG B 1 439 ? 13.883 -10 -1.601 1 93.38 439 ARG B N 1
ATOM 8259 C CA . ARG B 1 439 ? 12.516 -9.742 -2.049 1 93.38 439 ARG B CA 1
ATOM 8260 C C . ARG B 1 439 ? 12.008 -10.883 -2.936 1 93.38 439 ARG B C 1
ATOM 8262 O O . ARG B 1 439 ? 10.859 -11.297 -2.822 1 93.38 439 ARG B O 1
ATOM 8269 N N . ILE B 1 440 ? 12.859 -11.344 -3.793 1 95.12 440 ILE B N 1
ATOM 8270 C CA . ILE B 1 440 ? 12.523 -12.461 -4.66 1 95.12 440 ILE B CA 1
ATOM 8271 C C . ILE B 1 440 ? 12.328 -13.727 -3.818 1 95.12 440 ILE B C 1
ATOM 8273 O O . ILE B 1 440 ? 11.391 -14.484 -4.043 1 95.12 440 ILE B O 1
ATOM 8277 N N . PHE B 1 441 ? 13.211 -13.891 -2.846 1 96.25 441 PHE B N 1
ATOM 8278 C CA . PHE B 1 441 ? 13.18 -15.047 -1.964 1 96.25 441 PHE B CA 1
ATOM 8279 C C . PHE B 1 441 ? 11.836 -15.141 -1.25 1 96.25 441 PHE B C 1
ATOM 8281 O O . PHE B 1 441 ? 11.18 -16.188 -1.285 1 96.25 441 PHE B O 1
ATOM 8288 N N . PHE B 1 442 ? 11.391 -14.109 -0.634 1 96.44 442 PHE B N 1
ATOM 8289 C CA . PHE B 1 442 ? 10.164 -14.133 0.155 1 96.44 442 PHE B CA 1
ATOM 8290 C C . PHE B 1 442 ? 8.938 -14.18 -0.75 1 96.44 442 PHE B C 1
ATOM 8292 O O . PHE B 1 442 ? 7.918 -14.766 -0.394 1 96.44 442 PHE B O 1
ATOM 8299 N N . TYR B 1 443 ? 9.008 -13.57 -1.894 1 95.94 443 TYR B N 1
ATOM 8300 C CA . TYR B 1 443 ? 7.938 -13.672 -2.877 1 95.94 443 TYR B CA 1
ATOM 8301 C C . TYR B 1 443 ? 7.691 -15.125 -3.266 1 95.94 443 TYR B C 1
ATOM 8303 O O . TYR B 1 443 ? 6.551 -15.594 -3.256 1 95.94 443 TYR B O 1
ATOM 8311 N N . LEU B 1 444 ? 8.766 -15.758 -3.598 1 97.94 444 LEU B N 1
ATOM 8312 C CA . LEU B 1 444 ? 8.641 -17.141 -4.047 1 97.94 444 LEU B CA 1
ATOM 8313 C C . LEU B 1 444 ? 8.273 -18.062 -2.885 1 97.94 444 LEU B C 1
ATOM 8315 O O . LEU B 1 444 ? 7.613 -19.078 -3.08 1 97.94 444 LEU B O 1
ATOM 8319 N N . MET B 1 445 ? 8.703 -17.688 -1.668 1 97.81 445 MET B N 1
ATOM 8320 C CA . MET B 1 445 ? 8.258 -18.422 -0.489 1 97.81 445 MET B CA 1
ATOM 8321 C C . MET B 1 445 ? 6.742 -18.375 -0.355 1 97.81 445 MET B C 1
ATOM 8323 O O . MET B 1 445 ? 6.094 -19.406 -0.184 1 97.81 445 MET B O 1
ATOM 8327 N N . MET B 1 446 ? 6.172 -17.219 -0.481 1 97.94 446 MET B N 1
ATOM 8328 C CA . MET B 1 446 ? 4.723 -17.062 -0.372 1 97.94 446 MET B CA 1
ATOM 8329 C C . MET B 1 446 ? 4.016 -17.719 -1.557 1 97.94 446 MET B C 1
ATOM 8331 O O . MET B 1 446 ? 2.953 -18.312 -1.397 1 97.94 446 MET B O 1
ATOM 8335 N N . ALA B 1 447 ? 4.621 -17.562 -2.727 1 98.31 447 ALA B N 1
ATOM 8336 C CA . ALA B 1 447 ? 4.062 -18.219 -3.9 1 98.31 447 ALA B CA 1
ATOM 8337 C C . ALA B 1 447 ? 3.994 -19.734 -3.697 1 98.31 447 ALA B C 1
ATOM 8339 O O . ALA B 1 447 ? 3.029 -20.375 -4.109 1 98.31 447 ALA B O 1
ATOM 8340 N N . SER B 1 448 ? 5.008 -20.266 -3.078 1 98.75 448 SER B N 1
ATOM 8341 C CA . SER B 1 448 ? 5.035 -21.703 -2.789 1 98.75 448 SER B CA 1
ATOM 8342 C C . SER B 1 448 ? 3.912 -22.094 -1.836 1 98.75 448 SER B C 1
ATOM 8344 O O . SER B 1 448 ? 3.299 -23.156 -1.993 1 98.75 448 SER B O 1
ATOM 8346 N N . ALA B 1 449 ? 3.693 -21.266 -0.856 1 98.56 449 ALA B N 1
ATOM 8347 C CA . ALA B 1 449 ? 2.588 -21.531 0.063 1 98.56 449 ALA B CA 1
ATOM 8348 C C . ALA B 1 449 ? 1.248 -21.5 -0.667 1 98.56 449 ALA B C 1
ATOM 8350 O O . ALA B 1 449 ? 0.376 -22.328 -0.419 1 98.56 449 ALA B O 1
ATOM 8351 N N . HIS B 1 450 ? 1.089 -20.547 -1.515 1 98.5 450 HIS B N 1
ATOM 8352 C CA . HIS B 1 450 ? -0.142 -20.453 -2.289 1 98.5 450 HIS B CA 1
ATOM 8353 C C . HIS B 1 450 ? -0.321 -21.672 -3.195 1 98.5 450 HIS B C 1
ATOM 8355 O O . HIS B 1 450 ? -1.422 -22.219 -3.297 1 98.5 450 HIS B O 1
ATOM 8361 N N . ASN B 1 451 ? 0.769 -22.031 -3.924 1 98.62 451 ASN B N 1
ATOM 8362 C CA . ASN B 1 451 ? 0.724 -23.234 -4.734 1 98.62 451 ASN B CA 1
ATOM 8363 C C . ASN B 1 451 ? 0.345 -24.453 -3.9 1 98.62 451 ASN B C 1
ATOM 8365 O O . ASN B 1 451 ? -0.458 -25.281 -4.332 1 98.62 451 ASN B O 1
ATOM 8369 N N . ALA B 1 452 ? 0.906 -24.531 -2.707 1 98.31 452 ALA B N 1
ATOM 8370 C CA . ALA B 1 452 ? 0.578 -25.641 -1.812 1 98.31 452 ALA B CA 1
ATOM 8371 C C . ALA B 1 452 ? -0.903 -25.625 -1.445 1 98.31 452 ALA B C 1
ATOM 8373 O O . ALA B 1 452 ? -1.543 -26.672 -1.383 1 98.31 452 ALA B O 1
ATOM 8374 N N . TYR B 1 453 ? -1.43 -24.5 -1.162 1 97.69 453 TYR B N 1
ATOM 8375 C CA . TYR B 1 453 ? -2.844 -24.312 -0.857 1 97.69 453 TYR B CA 1
ATOM 8376 C C . TYR B 1 453 ? -3.721 -24.828 -1.993 1 97.69 453 TYR B C 1
ATOM 8378 O O . TYR B 1 453 ? -4.715 -25.516 -1.755 1 97.69 453 TYR B O 1
ATOM 8386 N N . ILE B 1 454 ? -3.328 -24.516 -3.252 1 97.88 454 ILE B N 1
ATOM 8387 C CA . ILE B 1 454 ? -4.082 -24.922 -4.434 1 97.88 454 ILE B CA 1
ATOM 8388 C C . ILE B 1 454 ? -4.004 -26.438 -4.598 1 97.88 454 ILE B C 1
ATOM 8390 O O . ILE B 1 454 ? -5 -27.078 -4.93 1 97.88 454 ILE B O 1
ATOM 8394 N N . VAL B 1 455 ? -2.818 -26.969 -4.363 1 97.62 455 VAL B N 1
ATOM 8395 C CA . VAL B 1 455 ? -2.643 -28.406 -4.461 1 97.62 455 VAL B CA 1
ATOM 8396 C C . VAL B 1 455 ? -3.529 -29.109 -3.434 1 97.62 455 VAL B C 1
ATOM 8398 O O . VAL B 1 455 ? -4.18 -30.109 -3.744 1 97.62 455 VAL B O 1
ATOM 8401 N N . ALA B 1 456 ? -3.578 -28.594 -2.242 1 96.81 456 ALA B N 1
ATOM 8402 C CA . ALA B 1 456 ? -4.426 -29.156 -1.195 1 96.81 456 ALA B CA 1
ATOM 8403 C C . ALA B 1 456 ? -5.895 -29.125 -1.602 1 96.81 456 ALA B C 1
ATOM 8405 O O . ALA B 1 456 ? -6.625 -30.109 -1.397 1 96.81 456 ALA B O 1
ATOM 8406 N N . LYS B 1 457 ? -6.32 -28.031 -2.135 1 95.56 457 LYS B N 1
ATOM 8407 C CA . LYS B 1 457 ? -7.703 -27.859 -2.574 1 95.56 457 LYS B CA 1
ATOM 8408 C C . LYS B 1 457 ? -8.055 -28.859 -3.67 1 95.56 457 LYS B C 1
ATOM 8410 O O . LYS B 1 457 ? -9.164 -29.406 -3.686 1 95.56 457 LYS B O 1
ATOM 8415 N N . ASP B 1 458 ? -7.117 -29.062 -4.566 1 95.31 458 ASP B N 1
ATOM 8416 C CA . ASP B 1 458 ? -7.336 -29.953 -5.695 1 95.31 458 ASP B CA 1
ATOM 8417 C C . ASP B 1 458 ? -7.379 -31.406 -5.242 1 95.31 458 ASP B C 1
ATOM 8419 O O . ASP B 1 458 ? -8.156 -32.219 -5.773 1 95.31 458 ASP B O 1
ATOM 8423 N N . THR B 1 459 ? -6.539 -31.797 -4.297 1 93.94 459 THR B N 1
ATOM 8424 C CA . THR B 1 459 ? -6.391 -33.188 -3.85 1 93.94 459 THR B CA 1
ATOM 8425 C C . THR B 1 459 ? -7.621 -33.625 -3.072 1 93.94 459 THR B C 1
ATOM 8427 O O . THR B 1 459 ? -8.148 -34.719 -3.305 1 93.94 459 THR B O 1
ATOM 8430 N N . HIS B 1 460 ? -8.016 -32.781 -2.105 1 93.19 460 HIS B N 1
ATOM 8431 C CA . HIS B 1 460 ? -9.172 -33.125 -1.279 1 93.19 460 HIS B CA 1
ATOM 8432 C C . HIS B 1 460 ? -10.109 -31.938 -1.126 1 93.19 460 HIS B C 1
ATOM 8434 O O . HIS B 1 460 ? -10.125 -31.281 -0.077 1 93.19 460 HIS B O 1
ATOM 8440 N N . PRO B 1 461 ? -10.969 -31.703 -2.094 1 89.94 461 PRO B N 1
ATOM 8441 C CA . PRO B 1 461 ? -11.773 -30.484 -2.115 1 89.94 461 PRO B CA 1
ATOM 8442 C C . PRO B 1 461 ? -12.727 -30.391 -0.928 1 89.94 461 PRO B C 1
ATOM 8444 O O . PRO B 1 461 ? -12.938 -29.297 -0.383 1 89.94 461 PRO B O 1
ATOM 8447 N N . GLU B 1 462 ? -13.328 -31.438 -0.508 1 88.62 462 GLU B N 1
ATOM 8448 C CA . GLU B 1 462 ? -14.297 -31.391 0.578 1 88.62 462 GLU B CA 1
ATOM 8449 C C . GLU B 1 462 ? -13.617 -31.125 1.919 1 88.62 462 GLU B C 1
ATOM 8451 O O . GLU B 1 462 ? -14.039 -30.25 2.672 1 88.62 462 GLU B O 1
ATOM 8456 N N . THR B 1 463 ? -12.602 -31.922 2.178 1 86.31 463 THR B N 1
ATOM 8457 C CA . THR B 1 463 ? -11.852 -31.766 3.42 1 86.31 463 THR B CA 1
ATOM 8458 C C . THR B 1 463 ? -11.195 -30.391 3.477 1 86.31 463 THR B C 1
ATOM 8460 O O . THR B 1 463 ? -11.125 -29.766 4.539 1 86.31 463 THR B O 1
ATOM 8463 N N . PHE B 1 464 ? -10.766 -29.969 2.371 1 87.69 464 PHE B N 1
ATOM 8464 C CA . PHE B 1 464 ? -10.102 -28.672 2.236 1 87.69 464 PHE B CA 1
ATOM 8465 C C . PHE B 1 464 ? -11.016 -27.547 2.686 1 87.69 464 PHE B C 1
ATOM 8467 O O . PHE B 1 464 ? -10.594 -26.656 3.424 1 87.69 464 PHE B O 1
ATOM 8474 N N . ARG B 1 465 ? -12.25 -27.547 2.244 1 87.06 465 ARG B N 1
ATOM 8475 C CA . ARG B 1 465 ? -13.203 -26.469 2.531 1 87.06 465 ARG B CA 1
ATOM 8476 C C . ARG B 1 465 ? -13.484 -26.375 4.027 1 87.06 465 ARG B C 1
ATOM 8478 O O . ARG B 1 465 ? -13.727 -25.281 4.551 1 87.06 465 ARG B O 1
ATOM 8485 N N . GLU B 1 466 ? -13.367 -27.406 4.641 1 87.44 466 GLU B N 1
ATOM 8486 C CA . GLU B 1 466 ? -13.617 -27.422 6.078 1 87.44 466 GLU B CA 1
ATOM 8487 C C . GLU B 1 466 ? -12.398 -26.953 6.855 1 87.44 466 GLU B C 1
ATOM 8489 O O . GLU B 1 466 ? -12.523 -26.156 7.797 1 87.44 466 GLU B O 1
ATOM 8494 N N . LYS B 1 467 ? -11.266 -27.375 6.441 1 88.56 467 LYS B N 1
ATOM 8495 C CA . LYS B 1 467 ? -10.039 -27.109 7.184 1 88.56 467 LYS B CA 1
ATOM 8496 C C . LYS B 1 467 ? -9.516 -25.703 6.891 1 88.56 467 LYS B C 1
ATOM 8498 O O . LYS B 1 467 ? -9.109 -24.984 7.805 1 88.56 467 LYS B O 1
ATOM 8503 N N . TRP B 1 468 ? -9.477 -25.406 5.586 1 93.06 468 TRP B N 1
ATOM 8504 C CA . TRP B 1 468 ? -8.883 -24.141 5.168 1 93.06 468 TRP B CA 1
ATOM 8505 C C . TRP B 1 468 ? -9.82 -23.375 4.242 1 93.06 468 TRP B C 1
ATOM 8507 O O . TRP B 1 468 ? -9.508 -23.156 3.068 1 93.06 468 TRP B O 1
ATOM 8517 N N . PRO B 1 469 ? -10.938 -22.875 4.809 1 89.88 469 PRO B N 1
ATOM 8518 C CA . PRO B 1 469 ? -11.859 -22.109 3.957 1 89.88 469 PRO B CA 1
ATOM 8519 C C . PRO B 1 469 ? -11.203 -20.875 3.34 1 89.88 469 PRO B C 1
ATOM 8521 O O . PRO B 1 469 ? -11.609 -20.422 2.262 1 89.88 469 PRO B O 1
ATOM 8524 N N . ARG B 1 470 ? -10.227 -20.453 4.062 1 92.5 470 ARG B N 1
ATOM 8525 C CA . ARG B 1 470 ? -9.484 -19.297 3.559 1 92.5 470 ARG B CA 1
ATOM 8526 C C . ARG B 1 470 ? -7.992 -19.594 3.496 1 92.5 470 ARG B C 1
ATOM 8528 O O . ARG B 1 470 ? -7.473 -20.375 4.297 1 92.5 470 ARG B O 1
ATOM 8535 N N . PHE B 1 471 ? -7.281 -18.859 2.529 1 95.19 471 PHE B N 1
ATOM 8536 C CA . PHE B 1 471 ? -5.832 -18.984 2.412 1 95.19 471 PHE B CA 1
ATOM 8537 C C . PHE B 1 471 ? -5.148 -18.594 3.719 1 95.19 471 PHE B C 1
ATOM 8539 O O . PHE B 1 471 ? -4.129 -19.188 4.09 1 95.19 471 PHE B O 1
ATOM 8546 N N . GLN B 1 472 ? -5.676 -17.641 4.461 1 92.69 472 GLN B N 1
ATOM 8547 C CA . GLN B 1 472 ? -5.145 -17.234 5.758 1 92.69 472 GLN B CA 1
ATOM 8548 C C . GLN B 1 472 ? -5.09 -18.406 6.727 1 92.69 472 GLN B C 1
ATOM 8550 O O . GLN B 1 472 ? -4.117 -18.578 7.469 1 92.69 472 GLN B O 1
ATOM 8555 N N . ASP B 1 473 ? -6.164 -19.219 6.762 1 91.75 473 ASP B N 1
ATOM 8556 C CA . ASP B 1 473 ? -6.215 -20.391 7.637 1 91.75 473 ASP B CA 1
ATOM 8557 C C . ASP B 1 473 ? -5.09 -21.359 7.305 1 91.75 473 ASP B C 1
ATOM 8559 O O . ASP B 1 473 ? -4.488 -21.953 8.203 1 91.75 473 ASP B O 1
ATOM 8563 N N . PHE B 1 474 ? -4.91 -21.5 6.043 1 95.62 474 PHE B N 1
ATOM 8564 C CA . PHE B 1 474 ? -3.84 -22.375 5.59 1 95.62 474 PHE B CA 1
ATOM 8565 C C . PHE B 1 474 ? -2.482 -21.875 6.066 1 95.62 474 PHE B C 1
ATOM 8567 O O . PHE B 1 474 ? -1.669 -22.641 6.574 1 95.62 474 PHE B O 1
ATOM 8574 N N . ILE B 1 475 ? -2.225 -20.594 5.945 1 95.38 475 ILE B N 1
ATOM 8575 C CA . ILE B 1 475 ? -0.955 -20 6.359 1 95.38 475 ILE B CA 1
ATOM 8576 C C . ILE B 1 475 ? -0.792 -20.141 7.871 1 95.38 475 ILE B C 1
ATOM 8578 O O . ILE B 1 475 ? 0.301 -20.422 8.359 1 95.38 475 ILE B O 1
ATOM 8582 N N . GLU B 1 476 ? -1.795 -19.891 8.594 1 92.19 476 GLU B N 1
ATOM 8583 C CA . GLU B 1 476 ? -1.725 -20 10.047 1 92.19 476 GLU B CA 1
ATOM 8584 C C . GLU B 1 476 ? -1.354 -21.422 10.484 1 92.19 476 GLU B C 1
ATOM 8586 O O . GLU B 1 476 ? -0.523 -21.594 11.375 1 92.19 476 GLU B O 1
ATOM 8591 N N . GLU B 1 477 ? -2.01 -22.375 9.875 1 93.75 477 GLU B N 1
ATOM 8592 C CA . GLU B 1 477 ? -1.636 -23.75 10.188 1 93.75 477 GLU B CA 1
ATOM 8593 C C . GLU B 1 477 ? -0.203 -24.047 9.75 1 93.75 477 GLU B C 1
ATOM 8595 O O . GLU B 1 477 ? 0.533 -24.75 10.453 1 93.75 477 GLU B O 1
ATOM 8600 N N . LEU B 1 478 ? 0.144 -23.531 8.609 1 96.56 478 LEU B N 1
ATOM 8601 C CA . LEU B 1 478 ? 1.51 -23.703 8.125 1 96.56 478 LEU B CA 1
ATOM 8602 C C . LEU B 1 478 ? 2.514 -23.156 9.141 1 96.56 478 LEU B C 1
ATOM 8604 O O . LEU B 1 478 ? 3.531 -23.797 9.414 1 96.56 478 LEU B O 1
ATOM 8608 N N . VAL B 1 479 ? 2.256 -22.031 9.648 1 95.06 479 VAL B N 1
ATOM 8609 C CA . VAL B 1 479 ? 3.115 -21.406 10.648 1 95.06 479 VAL B CA 1
ATOM 8610 C C . VAL B 1 479 ? 3.25 -22.328 11.859 1 95.06 479 VAL B C 1
ATOM 8612 O O . VAL B 1 479 ? 4.359 -22.578 12.336 1 95.06 479 VAL B O 1
ATOM 8615 N N . GLU B 1 480 ? 2.223 -22.859 12.273 1 92.75 480 GLU B N 1
ATOM 8616 C CA . GLU B 1 480 ? 2.236 -23.766 13.414 1 92.75 480 GLU B CA 1
ATOM 8617 C C . GLU B 1 480 ? 3.047 -25.031 13.117 1 92.75 480 GLU B C 1
ATOM 8619 O O . GLU B 1 480 ? 3.84 -25.469 13.945 1 92.75 480 GLU B O 1
ATOM 8624 N N . ASP B 1 481 ? 2.814 -25.531 11.953 1 95.06 481 ASP B N 1
ATOM 8625 C CA . ASP B 1 481 ? 3.51 -26.75 11.555 1 95.06 481 ASP B CA 1
ATOM 8626 C C . ASP B 1 481 ? 5.02 -26.516 11.484 1 95.06 481 ASP B C 1
ATOM 8628 O O . ASP B 1 481 ? 5.797 -27.375 11.891 1 95.06 481 ASP B O 1
ATOM 8632 N N . LEU B 1 482 ? 5.383 -25.391 10.938 1 96.56 482 LEU B N 1
ATOM 8633 C CA . LEU B 1 482 ? 6.801 -25.078 10.781 1 96.56 482 LEU B CA 1
ATOM 8634 C C . LEU B 1 482 ? 7.457 -24.828 12.133 1 96.56 482 LEU B C 1
ATOM 8636 O O . LEU B 1 482 ? 8.617 -25.172 12.344 1 96.56 482 LEU B O 1
ATOM 8640 N N . ILE B 1 483 ? 6.762 -24.188 13.016 1 94.25 483 ILE B N 1
ATOM 8641 C CA . ILE B 1 483 ? 7.289 -23.938 14.352 1 94.25 483 ILE B CA 1
ATOM 8642 C C . ILE B 1 483 ? 7.461 -25.266 15.086 1 94.25 483 ILE B C 1
ATOM 8644 O O . ILE B 1 483 ? 8.492 -25.5 15.734 1 94.25 483 ILE B O 1
ATOM 8648 N N . GLY B 1 484 ? 6.43 -26.078 14.953 1 90.25 484 GLY B N 1
ATOM 8649 C CA . GLY B 1 484 ? 6.477 -27.359 15.641 1 90.25 484 GLY B CA 1
ATOM 8650 C C . GLY B 1 484 ? 6.766 -27.234 17.125 1 90.25 484 GLY B C 1
ATOM 8651 O O . GLY B 1 484 ? 6.094 -26.484 17.828 1 90.25 484 GLY B O 1
ATOM 8652 N N . ASP B 1 485 ? 7.84 -27.859 17.562 1 86.88 485 ASP B N 1
ATOM 8653 C CA . ASP B 1 485 ? 8.172 -27.875 18.984 1 86.88 485 ASP B CA 1
ATOM 8654 C C . ASP B 1 485 ? 9.328 -26.938 19.297 1 86.88 485 ASP B C 1
ATOM 8656 O O . ASP B 1 485 ? 9.891 -26.969 20.391 1 86.88 485 ASP B O 1
ATOM 8660 N N . THR B 1 486 ? 9.586 -26.125 18.375 1 90.19 486 THR B N 1
ATOM 8661 C CA . THR B 1 486 ? 10.688 -25.203 18.578 1 90.19 486 THR B CA 1
ATOM 8662 C C . THR B 1 486 ? 10.312 -24.125 19.594 1 90.19 486 THR B C 1
ATOM 8664 O O . THR B 1 486 ? 9.219 -23.562 19.531 1 90.19 486 THR B O 1
ATOM 8667 N N . ARG B 1 487 ? 11.211 -23.938 20.609 1 88.62 487 ARG B N 1
ATOM 8668 C CA . ARG B 1 487 ? 11.016 -22.922 21.625 1 88.62 487 ARG B CA 1
ATOM 8669 C C . ARG B 1 487 ? 12.312 -22.172 21.922 1 88.62 487 ARG B C 1
ATOM 8671 O O . ARG B 1 487 ? 13.406 -22.719 21.766 1 88.62 487 ARG B O 1
ATOM 8678 N N . ALA B 1 488 ? 12.023 -20.906 22.297 1 86.06 488 ALA B N 1
ATOM 8679 C CA . ALA B 1 488 ? 13.188 -20.109 22.688 1 86.06 488 ALA B CA 1
ATOM 8680 C C . ALA B 1 488 ? 13.836 -20.672 23.938 1 86.06 488 ALA B C 1
ATOM 8682 O O . ALA B 1 488 ? 13.164 -21.281 24.781 1 86.06 488 ALA B O 1
ATOM 8683 N N . ARG B 1 489 ? 15.078 -20.531 24 1 72.75 489 ARG B N 1
ATOM 8684 C CA . ARG B 1 489 ? 15.82 -21.047 25.141 1 72.75 489 ARG B CA 1
ATOM 8685 C C . ARG B 1 489 ? 15.359 -20.406 26.453 1 72.75 489 ARG B C 1
ATOM 8687 O O . ARG B 1 489 ? 15.188 -21.094 27.453 1 72.75 489 ARG B O 1
ATOM 8694 N N . LYS B 1 490 ? 15.172 -19.016 26.359 1 64.19 490 LYS B N 1
ATOM 8695 C CA . LYS B 1 490 ? 14.68 -18.312 27.547 1 64.19 490 LYS B CA 1
ATOM 8696 C C . LYS B 1 490 ? 13.211 -17.922 27.391 1 64.19 490 LYS B C 1
ATOM 8698 O O . LYS B 1 490 ? 12.828 -17.312 26.391 1 64.19 490 LYS B O 1
ATOM 8703 N N . GLU B 1 491 ? 12.375 -18.656 28.172 1 57.72 491 GLU B N 1
ATOM 8704 C CA . GLU B 1 491 ? 10.953 -18.344 28.078 1 57.72 491 GLU B CA 1
ATOM 8705 C C . GLU B 1 491 ? 10.656 -16.922 28.547 1 57.72 491 GLU B C 1
ATOM 8707 O O . GLU B 1 491 ? 11.094 -16.516 29.625 1 57.72 491 GLU B O 1
ATOM 8712 N N . PRO B 1 492 ? 10.07 -16.141 27.641 1 57.56 492 PRO B N 1
ATOM 8713 C CA . PRO B 1 492 ? 9.703 -14.812 28.125 1 57.56 492 PRO B CA 1
ATOM 8714 C C . PRO B 1 492 ? 8.617 -14.852 29.203 1 57.56 492 PRO B C 1
ATOM 8716 O O . PRO B 1 492 ? 7.848 -15.812 29.266 1 57.56 492 PRO B O 1
ATOM 8719 N N . PRO B 1 493 ? 8.656 -13.938 30.203 1 49.16 493 PRO B N 1
ATOM 8720 C CA . PRO B 1 493 ? 7.578 -13.914 31.188 1 49.16 493 PRO B CA 1
ATOM 8721 C C . PRO B 1 493 ? 6.199 -13.742 30.562 1 49.16 493 PRO B C 1
ATOM 8723 O O . PRO B 1 493 ? 6.07 -13.117 29.5 1 49.16 493 PRO B O 1
ATOM 8726 N N . ASN B 1 494 ? 5.25 -14.633 30.906 1 47.31 494 ASN B N 1
ATOM 8727 C CA . ASN B 1 494 ? 3.873 -14.555 30.438 1 47.31 494 ASN B CA 1
ATOM 8728 C C . ASN B 1 494 ? 3.268 -13.18 30.672 1 47.31 494 ASN B C 1
ATOM 8730 O O . ASN B 1 494 ? 3.164 -12.734 31.828 1 47.31 494 ASN B O 1
ATOM 8734 N N . VAL B 1 495 ? 3.385 -12.258 29.812 1 47.28 495 VAL B N 1
ATOM 8735 C CA . VAL B 1 495 ? 2.744 -10.953 30 1 47.28 495 VAL B CA 1
ATOM 8736 C C . VAL B 1 495 ? 1.257 -11.062 29.672 1 47.28 495 VAL B C 1
ATOM 8738 O O . VAL B 1 495 ? 0.88 -11.625 28.641 1 47.28 495 VAL B O 1
ATOM 8741 N N . ASP B 1 496 ? 0.35 -11.055 30.656 1 44.84 496 ASP B N 1
ATOM 8742 C CA . ASP B 1 496 ? -1.09 -10.977 30.422 1 44.84 496 ASP B CA 1
ATOM 8743 C C . ASP B 1 496 ? -1.443 -9.781 29.547 1 44.84 496 ASP B C 1
ATOM 8745 O O . ASP B 1 496 ? -1.088 -8.648 29.859 1 44.84 496 ASP B O 1
ATOM 8749 N N . CYS B 1 497 ? -1.619 -10.016 28.359 1 48.47 497 CYS B N 1
ATOM 8750 C CA . CYS B 1 497 ? -2.027 -8.945 27.453 1 48.47 497 CYS B CA 1
ATOM 8751 C C . CYS B 1 497 ? -3.227 -8.188 28 1 48.47 497 CYS B C 1
ATOM 8753 O O . CYS B 1 497 ? -3.789 -7.324 27.328 1 48.47 497 CYS B O 1
ATOM 8755 N N . GLY B 1 498 ? -3.799 -8.547 29.203 1 45.12 498 GLY B N 1
ATOM 8756 C CA . GLY B 1 498 ? -5.004 -7.891 29.688 1 45.12 498 GLY B CA 1
ATOM 8757 C C . GLY B 1 498 ? -4.773 -6.449 30.094 1 45.12 498 GLY B C 1
ATOM 8758 O O . GLY B 1 498 ? -3.633 -5.977 30.109 1 45.12 498 GLY B O 1
ATOM 8759 N N . GLY B 1 499 ? -5.902 -5.625 30.25 1 45.16 499 GLY B N 1
ATOM 8760 C CA . GLY B 1 499 ? -6.051 -4.223 30.609 1 45.16 499 GLY B CA 1
ATOM 8761 C C . GLY B 1 499 ? -5.16 -3.805 31.766 1 45.16 499 GLY B C 1
ATOM 8762 O O . GLY B 1 499 ? -4.449 -4.633 32.344 1 45.16 499 GLY B O 1
ATOM 8763 N N . ARG B 1 500 ? -5.105 -2.445 32 1 41.38 500 ARG B N 1
ATOM 8764 C CA . ARG B 1 500 ? -4.508 -1.908 33.219 1 41.38 500 ARG B CA 1
ATOM 8765 C C . ARG B 1 500 ? -4.805 -2.807 34.406 1 41.38 500 ARG B C 1
ATOM 8767 O O . ARG B 1 500 ? -5.965 -3.074 34.719 1 41.38 500 ARG B O 1
ATOM 8774 N N . ALA B 1 501 ? -4.016 -3.691 34.719 1 41.31 501 ALA B N 1
ATOM 8775 C CA . ALA B 1 501 ? -4.176 -4.551 35.906 1 41.31 501 ALA B CA 1
ATOM 8776 C C . ALA B 1 501 ? -4.648 -3.746 37.094 1 41.31 501 ALA B C 1
ATOM 8778 O O . ALA B 1 501 ? -4.035 -2.738 37.469 1 41.31 501 ALA B O 1
ATOM 8779 N N . LEU B 1 502 ? -5.93 -3.768 37.375 1 45.38 502 LEU B N 1
ATOM 8780 C CA . LEU B 1 502 ? -6.426 -3.184 38.625 1 45.38 502 LEU B CA 1
ATOM 8781 C C . LEU B 1 502 ? -5.578 -3.633 39.812 1 45.38 502 LEU B C 1
ATOM 8783 O O . LEU B 1 502 ? -5.445 -2.904 40.812 1 45.38 502 LEU B O 1
ATOM 8787 N N . ALA B 1 503 ? -5.051 -4.848 39.75 1 51.47 503 ALA B N 1
ATOM 8788 C CA . ALA B 1 503 ? -4.25 -5.352 40.844 1 51.47 503 ALA B CA 1
ATOM 8789 C C . ALA B 1 503 ? -2.826 -5.664 40.406 1 51.47 503 ALA B C 1
ATOM 8791 O O . ALA B 1 503 ? -2.604 -6.09 39.281 1 51.47 503 ALA B O 1
ATOM 8792 N N . HIS B 1 504 ? -1.888 -5.039 40.875 1 60.47 504 HIS B N 1
ATOM 8793 C CA . HIS B 1 504 ? -0.463 -5.293 40.719 1 60.47 504 HIS B CA 1
ATOM 8794 C C . HIS B 1 504 ? 0.079 -6.195 41.812 1 60.47 504 HIS B C 1
ATOM 8796 O O . HIS B 1 504 ? 0.329 -5.734 42.938 1 60.47 504 HIS B O 1
ATOM 8802 N N . ASP B 1 505 ? 0.199 -7.492 41.562 1 63.5 505 ASP B N 1
ATOM 8803 C CA . ASP B 1 505 ? 0.735 -8.445 42.531 1 63.5 505 ASP B CA 1
ATOM 8804 C C . ASP B 1 505 ? 2.25 -8.578 42.375 1 63.5 505 ASP B C 1
ATOM 8806 O O . ASP B 1 505 ? 2.75 -8.883 41.281 1 63.5 505 ASP B O 1
ATOM 8810 N N . ILE B 1 506 ? 2.908 -8.219 43.406 1 70.19 506 ILE B N 1
ATOM 8811 C CA . ILE B 1 506 ? 4.363 -8.336 43.406 1 70.19 506 ILE B CA 1
ATOM 8812 C C . ILE B 1 506 ? 4.758 -9.75 43.844 1 70.19 506 ILE B C 1
ATOM 8814 O O . ILE B 1 506 ? 4.523 -10.141 45 1 70.19 506 ILE B O 1
ATOM 8818 N N . VAL B 1 507 ? 5.227 -10.594 42.906 1 74.25 507 VAL B N 1
ATOM 8819 C CA . VAL B 1 507 ? 5.617 -11.977 43.188 1 74.25 507 VAL B CA 1
ATOM 8820 C C . VAL B 1 507 ? 7.062 -12.203 42.719 1 74.25 507 VAL B C 1
ATOM 8822 O O . VAL B 1 507 ? 7.656 -11.336 42.062 1 74.25 507 VAL B O 1
ATOM 8825 N N . LYS B 1 508 ? 7.602 -13.328 43.219 1 74.69 508 LYS B N 1
ATOM 8826 C CA . LYS B 1 508 ? 8.922 -13.719 42.719 1 74.69 508 LYS B CA 1
ATOM 8827 C C . LYS B 1 508 ? 8.891 -14.109 41.25 1 74.69 508 LYS B C 1
ATOM 8829 O O . LYS B 1 508 ? 8.492 -15.227 40.906 1 74.69 508 LYS B O 1
ATOM 8834 N N . LEU B 1 509 ? 9.211 -13.156 40.344 1 71.75 509 LEU B N 1
ATOM 8835 C CA . LEU B 1 509 ? 9.008 -13.281 38.906 1 71.75 509 LEU B CA 1
ATOM 8836 C C . LEU B 1 509 ? 10.312 -13.648 38.188 1 71.75 509 LEU B C 1
ATOM 8838 O O . LEU B 1 509 ? 10.297 -14.273 37.125 1 71.75 509 LEU B O 1
ATOM 8842 N N . TYR B 1 510 ? 11.531 -13.328 38.812 1 70.44 510 TYR B N 1
ATOM 8843 C CA . TYR B 1 510 ? 12.812 -13.438 38.125 1 70.44 510 TYR B CA 1
ATOM 8844 C C . TYR B 1 510 ? 13.742 -14.406 38.844 1 70.44 510 TYR B C 1
ATOM 8846 O O . TYR B 1 510 ? 13.844 -14.383 40.062 1 70.44 510 TYR B O 1
ATOM 8854 N N . PRO B 1 511 ? 14.375 -15.312 38.125 1 72.06 511 PRO B N 1
ATOM 8855 C CA . PRO B 1 511 ? 15.336 -16.234 38.75 1 72.06 511 PRO B CA 1
ATOM 8856 C C . PRO B 1 511 ? 16.609 -15.523 39.219 1 72.06 511 PRO B C 1
ATOM 8858 O O . PRO B 1 511 ? 17.281 -15.992 40.156 1 72.06 511 PRO B O 1
ATOM 8861 N N . LYS B 1 512 ? 16.984 -14.461 38.625 1 72.38 512 LYS B N 1
ATOM 8862 C CA . LYS B 1 512 ? 18.172 -13.68 39 1 72.38 512 LYS B CA 1
ATOM 8863 C C . LYS B 1 512 ? 17.781 -12.273 39.438 1 72.38 512 LYS B C 1
ATOM 8865 O O . LYS B 1 512 ? 16.719 -11.773 39.062 1 72.38 512 LYS B O 1
ATOM 8870 N N . ASN B 1 513 ? 18.688 -11.68 40.094 1 75.06 513 ASN B N 1
ATOM 8871 C CA . ASN B 1 513 ? 18.453 -10.328 40.562 1 75.06 513 ASN B CA 1
ATOM 8872 C C . ASN B 1 513 ? 18.406 -9.32 39.438 1 75.06 513 ASN B C 1
ATOM 8874 O O . ASN B 1 513 ? 19.25 -9.352 38.531 1 75.06 513 ASN B O 1
ATOM 8878 N N . LYS B 1 514 ? 17.297 -8.641 39.406 1 78.12 514 LYS B N 1
ATOM 8879 C CA . LYS B 1 514 ? 17.109 -7.559 38.438 1 78.12 514 LYS B CA 1
ATOM 8880 C C . LYS B 1 514 ? 16.938 -6.219 39.156 1 78.12 514 LYS B C 1
ATOM 8882 O O . LYS B 1 514 ? 16.484 -6.176 40.312 1 78.12 514 LYS B O 1
ATOM 8887 N N . THR B 1 515 ? 17.422 -5.148 38.562 1 78.06 515 THR B N 1
ATOM 8888 C CA . THR B 1 515 ? 17.281 -3.828 39.156 1 78.06 515 THR B CA 1
ATOM 8889 C C . THR B 1 515 ? 15.82 -3.445 39.312 1 78.06 515 THR B C 1
ATOM 8891 O O . THR B 1 515 ? 15.062 -3.51 38.344 1 78.06 515 THR B O 1
ATOM 8894 N N . CYS B 1 516 ? 15.43 -3.082 40.438 1 75.88 516 CYS B N 1
ATOM 8895 C CA . CYS B 1 516 ? 14.07 -2.641 40.719 1 75.88 516 CYS B CA 1
ATOM 8896 C C . CYS B 1 516 ? 13.734 -1.38 39.938 1 75.88 516 CYS B C 1
ATOM 8898 O O . CYS B 1 516 ? 14.469 -0.394 40 1 75.88 516 CYS B O 1
ATOM 8900 N N . ARG B 1 517 ? 12.664 -1.479 39.312 1 78.62 517 ARG B N 1
ATOM 8901 C CA . ARG B 1 517 ? 12.242 -0.359 38.469 1 78.62 517 ARG B CA 1
ATOM 8902 C C . ARG B 1 517 ? 12.016 0.895 39.312 1 78.62 517 ARG B C 1
ATOM 8904 O O . ARG B 1 517 ? 12.445 1.987 38.938 1 78.62 517 ARG B O 1
ATOM 8911 N N . GLU B 1 518 ? 11.406 0.858 40.469 1 74.5 518 GLU B N 1
ATOM 8912 C CA . GLU B 1 518 ? 11.102 1.999 41.344 1 74.5 518 GLU B CA 1
ATOM 8913 C C . GLU B 1 518 ? 12.367 2.535 42 1 74.5 518 GLU B C 1
ATOM 8915 O O . GLU B 1 518 ? 12.531 3.748 42.156 1 74.5 518 GLU B O 1
ATOM 8920 N N . CYS B 1 519 ? 13.203 1.598 42.281 1 72.12 519 CYS B N 1
ATOM 8921 C CA . CYS B 1 519 ? 14.484 2.023 42.844 1 72.12 519 CYS B CA 1
ATOM 8922 C C . CYS B 1 519 ? 15.312 2.773 41.812 1 72.12 519 CYS B C 1
ATOM 8924 O O . CYS B 1 519 ? 15.977 3.76 42.125 1 72.12 519 CYS B O 1
ATOM 8926 N N . ALA B 1 520 ? 15.203 2.324 40.656 1 74.25 520 ALA B N 1
ATOM 8927 C CA . ALA B 1 520 ? 15.961 2.963 39.562 1 74.25 520 ALA B CA 1
ATOM 8928 C C . ALA B 1 520 ? 15.438 4.367 39.281 1 74.25 520 ALA B C 1
ATOM 8930 O O . ALA B 1 520 ? 16.203 5.281 39 1 74.25 520 ALA B O 1
ATOM 8931 N N . LEU B 1 521 ? 14.18 4.492 39.344 1 72.44 521 LEU B N 1
ATOM 8932 C CA . LEU B 1 521 ? 13.523 5.766 39.094 1 72.44 521 LEU B CA 1
ATOM 8933 C C . LEU B 1 521 ? 13.75 6.75 40.219 1 72.44 521 LEU B C 1
ATOM 8935 O O . LEU B 1 521 ? 13.883 7.957 39.969 1 72.44 521 LEU B O 1
ATOM 8939 N N . SER B 1 522 ? 13.656 6.297 41.406 1 63.44 522 SER B N 1
ATOM 8940 C CA . SER B 1 522 ? 13.781 7.16 42.594 1 63.44 522 SER B CA 1
ATOM 8941 C C . SER B 1 522 ? 15.242 7.371 42.969 1 63.44 522 SER B C 1
ATOM 8943 O O . SER B 1 522 ? 15.57 8.266 43.75 1 63.44 522 SER B O 1
ATOM 8945 N N . GLY B 1 523 ? 16.047 6.559 42.469 1 58.22 523 GLY B N 1
ATOM 8946 C CA . GLY B 1 523 ? 17.422 6.625 42.969 1 58.22 523 GLY B CA 1
ATOM 8947 C C . GLY B 1 523 ? 18.188 7.805 42.438 1 58.22 523 GLY B C 1
ATOM 8948 O O . GLY B 1 523 ? 17.938 8.266 41.312 1 58.22 523 GLY B O 1
ATOM 8949 N N . GLN B 1 524 ? 18.828 8.625 43.25 1 55.03 524 GLN B N 1
ATOM 8950 C CA . GLN B 1 524 ? 19.781 9.672 42.938 1 55.03 524 GLN B CA 1
ATOM 8951 C C . GLN B 1 524 ? 20.953 9.109 42.094 1 55.03 524 GLN B C 1
ATOM 8953 O O . GLN B 1 524 ? 21.297 7.934 42.219 1 55.03 524 GLN B O 1
ATOM 8958 N N . PRO B 1 525 ? 21.484 9.875 41.188 1 57.19 525 PRO B N 1
ATOM 8959 C CA . PRO B 1 525 ? 22.688 9.461 40.469 1 57.19 525 PRO B CA 1
ATOM 8960 C C . PRO B 1 525 ? 23.812 9.055 41.406 1 57.19 525 PRO B C 1
ATOM 8962 O O . PRO B 1 525 ? 24.109 9.773 42.375 1 57.19 525 PRO B O 1
ATOM 8965 N N . GLY B 1 526 ? 24.391 7.73 41.469 1 59.44 526 GLY B N 1
ATOM 8966 C CA . GLY B 1 526 ? 25.484 7.227 42.281 1 59.44 526 GLY B CA 1
ATOM 8967 C C . GLY B 1 526 ? 25.031 6.191 43.312 1 59.44 526 GLY B C 1
ATOM 8968 O O . GLY B 1 526 ? 25.859 5.547 43.938 1 59.44 526 GLY B O 1
ATOM 8969 N N . GLN B 1 527 ? 23.75 6.184 43.719 1 58.66 527 GLN B N 1
ATOM 8970 C CA . GLN B 1 527 ? 23.312 5.262 44.781 1 58.66 527 GLN B CA 1
ATOM 8971 C C . GLN B 1 527 ? 23.047 3.871 44.219 1 58.66 527 GLN B C 1
ATOM 8973 O O . GLN B 1 527 ? 22.609 3.736 43.062 1 58.66 527 GLN B O 1
ATOM 8978 N N . ARG B 1 528 ? 23.484 2.863 44.969 1 59.84 528 ARG B N 1
ATOM 8979 C CA . ARG B 1 528 ? 23.312 1.469 44.562 1 59.84 528 ARG B CA 1
ATOM 8980 C C . ARG B 1 528 ? 21.859 1.148 44.312 1 59.84 528 ARG B C 1
ATOM 8982 O O . ARG B 1 528 ? 21 1.368 45.156 1 59.84 528 ARG B O 1
ATOM 8989 N N . LYS B 1 529 ? 21.453 0.903 43.156 1 68.81 529 LYS B N 1
ATOM 8990 C CA . LYS B 1 529 ? 20.109 0.508 42.719 1 68.81 529 LYS B CA 1
ATOM 8991 C C . LYS B 1 529 ? 19.75 -0.887 43.219 1 68.81 529 LYS B C 1
ATOM 8993 O O . LYS B 1 529 ? 20.594 -1.796 43.188 1 68.81 529 LYS B O 1
ATOM 8998 N N . GLY B 1 530 ? 18.734 -0.963 44 1 73.94 530 GLY B N 1
ATOM 8999 C CA . GLY B 1 530 ? 18.328 -2.229 44.562 1 73.94 530 GLY B CA 1
ATOM 9000 C C . GLY B 1 530 ? 18.016 -3.291 43.531 1 73.94 530 GLY B C 1
ATOM 9001 O O . GLY B 1 530 ? 17.516 -2.98 42.469 1 73.94 530 GLY B O 1
ATOM 9002 N N . VAL B 1 531 ? 18.5 -4.449 43.781 1 81.25 531 VAL B N 1
ATOM 9003 C CA . VAL B 1 531 ? 18.234 -5.59 42.906 1 81.25 531 VAL B CA 1
ATOM 9004 C C . VAL B 1 531 ? 17.25 -6.547 43.594 1 81.25 531 VAL B C 1
ATOM 9006 O O . VAL B 1 531 ? 17.234 -6.652 44.812 1 81.25 531 VAL B O 1
ATOM 9009 N N . THR B 1 532 ? 16.312 -6.98 42.844 1 80.88 532 THR B N 1
ATOM 9010 C CA . THR B 1 532 ? 15.297 -7.867 43.375 1 80.88 532 THR B CA 1
ATOM 9011 C C . THR B 1 532 ? 14.961 -8.992 42.406 1 80.88 532 THR B C 1
ATOM 9013 O O . THR B 1 532 ? 15.219 -8.867 41.219 1 80.88 532 THR B O 1
ATOM 9016 N N . LYS B 1 533 ? 14.484 -10.039 43.062 1 77.88 533 LYS B N 1
ATOM 9017 C CA . LYS B 1 533 ? 13.969 -11.156 42.281 1 77.88 533 LYS B CA 1
ATOM 9018 C C . LYS B 1 533 ? 12.461 -11.062 42.125 1 77.88 533 LYS B C 1
ATOM 9020 O O . LYS B 1 533 ? 11.859 -11.852 41.375 1 77.88 533 LYS B O 1
ATOM 9025 N N . PHE B 1 534 ? 11.992 -10.047 42.719 1 78.31 534 PHE B N 1
ATOM 9026 C CA . PHE B 1 534 ? 10.547 -9.875 42.688 1 78.31 534 PHE B CA 1
ATOM 9027 C C . PHE B 1 534 ? 10.141 -8.898 41.594 1 78.31 534 PHE B C 1
ATOM 9029 O O . PHE B 1 534 ? 10.961 -8.094 41.156 1 78.31 534 PHE B O 1
ATOM 9036 N N . GLY B 1 535 ? 8.969 -9.039 41.125 1 77.12 535 GLY B N 1
ATOM 9037 C CA . GLY B 1 535 ? 8.422 -8.133 40.125 1 77.12 535 GLY B CA 1
ATOM 9038 C C . GLY B 1 535 ? 6.902 -8.141 40.062 1 77.12 535 GLY B C 1
ATOM 9039 O O . GLY B 1 535 ? 6.262 -8.977 40.719 1 77.12 535 GLY B O 1
ATOM 9040 N N . CYS B 1 536 ? 6.316 -7.133 39.531 1 71.81 536 CYS B N 1
ATOM 9041 C CA . CYS B 1 536 ? 4.879 -7.062 39.312 1 71.81 536 CYS B CA 1
ATOM 9042 C C . CYS B 1 536 ? 4.457 -8.023 38.219 1 71.81 536 CYS B C 1
ATOM 9044 O O . CYS B 1 536 ? 4.906 -7.898 37.062 1 71.81 536 CYS B O 1
ATOM 9046 N N . GLN B 1 537 ? 3.68 -8.906 38.656 1 67.25 537 GLN B N 1
ATOM 9047 C CA . GLN B 1 537 ? 3.26 -9.969 37.75 1 67.25 537 GLN B CA 1
ATOM 9048 C C . GLN B 1 537 ? 2.547 -9.391 36.531 1 67.25 537 GLN B C 1
ATOM 9050 O O . GLN B 1 537 ? 2.74 -9.867 35.406 1 67.25 537 GLN B O 1
ATOM 9055 N N . GLN B 1 538 ? 1.868 -8.367 36.844 1 60.12 538 GLN B N 1
ATOM 9056 C CA . GLN B 1 538 ? 1.039 -7.777 35.781 1 60.12 538 GLN B CA 1
ATOM 9057 C C . GLN B 1 538 ? 1.867 -6.887 34.875 1 60.12 538 GLN B C 1
ATOM 9059 O O . GLN B 1 538 ? 1.665 -6.887 33.656 1 60.12 538 GLN B O 1
ATOM 9064 N N . CYS B 1 539 ? 2.809 -6.172 35.438 1 63.38 539 CYS B N 1
ATOM 9065 C CA . CYS B 1 539 ? 3.604 -5.203 34.688 1 63.38 539 CYS B CA 1
ATOM 9066 C C . CYS B 1 539 ? 4.898 -5.828 34.188 1 63.38 539 CYS B C 1
ATOM 9068 O O . CYS B 1 539 ? 5.566 -5.27 33.312 1 63.38 539 CYS B O 1
ATOM 9070 N N . ASN B 1 540 ? 5.227 -6.938 34.625 1 67.38 540 ASN B N 1
ATOM 9071 C CA . ASN B 1 540 ? 6.453 -7.684 34.375 1 67.38 540 ASN B CA 1
ATOM 9072 C C . ASN B 1 540 ? 7.688 -6.801 34.531 1 67.38 540 ASN B C 1
ATOM 9074 O O . ASN B 1 540 ? 8.57 -6.805 33.656 1 67.38 540 ASN B O 1
ATOM 9078 N N . VAL B 1 541 ? 7.73 -6.098 35.469 1 75.12 541 VAL B N 1
ATOM 9079 C CA . VAL B 1 541 ? 8.875 -5.262 35.812 1 75.12 541 VAL B CA 1
ATOM 9080 C C . VAL B 1 541 ? 9.391 -5.637 37.188 1 75.12 541 VAL B C 1
ATOM 9082 O O . VAL B 1 541 ? 8.609 -5.961 38.094 1 75.12 541 VAL B O 1
ATOM 9085 N N . PRO B 1 542 ? 10.711 -5.684 37.344 1 78.31 542 PRO B N 1
ATOM 9086 C CA . PRO B 1 542 ? 11.25 -5.957 38.656 1 78.31 542 PRO B CA 1
ATOM 9087 C C . PRO B 1 542 ? 10.93 -4.855 39.656 1 78.31 542 PRO B C 1
ATOM 9089 O O . PRO B 1 542 ? 11.188 -3.676 39.406 1 78.31 542 PRO B O 1
ATOM 9092 N N . VAL B 1 543 ? 10.266 -5.203 40.75 1 79.88 543 VAL B N 1
ATOM 9093 C CA . VAL B 1 543 ? 9.898 -4.293 41.812 1 79.88 543 VAL B CA 1
ATOM 9094 C C . VAL B 1 543 ? 10.102 -4.98 43.156 1 79.88 543 VAL B C 1
ATOM 9096 O O . VAL B 1 543 ? 9.664 -6.121 43.375 1 79.88 543 VAL B O 1
ATOM 9099 N N . HIS B 1 544 ? 10.867 -4.289 44.062 1 78.56 544 HIS B N 1
ATOM 9100 C CA . HIS B 1 544 ? 10.969 -4.781 45.438 1 78.56 544 HIS B CA 1
ATOM 9101 C C . HIS B 1 544 ? 9.594 -4.906 46.094 1 78.56 544 HIS B C 1
ATOM 9103 O O . HIS B 1 544 ? 8.664 -4.176 45.719 1 78.56 544 HIS B O 1
ATOM 9109 N N . LEU B 1 545 ? 9.5 -5.848 47.031 1 76.44 545 LEU B N 1
ATOM 9110 C CA . LEU B 1 545 ? 8.289 -5.957 47.844 1 76.44 545 LEU B CA 1
ATOM 9111 C C . LEU B 1 545 ? 7.988 -4.641 48.531 1 76.44 545 LEU B C 1
ATOM 9113 O O . LEU B 1 545 ? 6.824 -4.242 48.656 1 76.44 545 LEU B O 1
ATOM 9117 N N . GLU B 1 546 ? 9.062 -3.947 48.875 1 74.88 546 GLU B N 1
ATOM 9118 C CA . GLU B 1 546 ? 8.914 -2.688 49.594 1 74.88 546 GLU B CA 1
ATOM 9119 C C . GLU B 1 546 ? 8.508 -1.558 48.656 1 74.88 546 GLU B C 1
ATOM 9121 O O . GLU B 1 546 ? 7.891 -0.579 49.094 1 74.88 546 GLU B O 1
ATOM 9126 N N . CYS B 1 547 ? 8.789 -1.778 47.375 1 75.12 547 CYS B N 1
ATOM 9127 C CA . CYS B 1 547 ? 8.5 -0.74 46.406 1 75.12 547 CYS B CA 1
ATOM 9128 C C . CYS B 1 547 ? 7.164 -0.995 45.719 1 75.12 547 CYS B C 1
ATOM 9130 O O . CYS B 1 547 ? 6.797 -0.283 44.781 1 75.12 547 CYS B O 1
ATOM 9132 N N . ALA B 1 548 ? 6.488 -2.004 46.156 1 76.19 548 ALA B N 1
ATOM 9133 C CA . ALA B 1 548 ? 5.242 -2.441 45.531 1 76.19 548 ALA B CA 1
ATOM 9134 C C . ALA B 1 548 ? 4.199 -1.326 45.562 1 76.19 548 ALA B C 1
ATOM 9136 O O . ALA B 1 548 ? 3.523 -1.082 44.531 1 76.19 548 ALA B O 1
ATOM 9137 N N . SER B 1 549 ? 4.105 -0.72 46.688 1 70.06 549 SER B N 1
ATOM 9138 C CA . SER B 1 549 ? 3.104 0.333 46.844 1 70.06 549 SER B CA 1
ATOM 9139 C C . SER B 1 549 ? 3.375 1.487 45.875 1 70.06 549 SER B C 1
ATOM 9141 O O . SER B 1 549 ? 2.451 2.016 45.25 1 70.06 549 SER B O 1
ATOM 9143 N N . LYS B 1 550 ? 4.578 1.865 45.719 1 70.94 550 LYS B N 1
ATOM 9144 C CA . LYS B 1 550 ? 4.941 2.949 44.812 1 70.94 550 LYS B CA 1
ATOM 9145 C C . LYS B 1 550 ? 4.668 2.562 43.375 1 70.94 550 LYS B C 1
ATOM 9147 O O . LYS B 1 550 ? 4.18 3.379 42.594 1 70.94 550 LYS B O 1
ATOM 9152 N N . HIS B 1 551 ? 4.91 1.389 43.156 1 74.44 551 HIS B N 1
ATOM 9153 C CA . HIS B 1 551 ? 4.68 0.862 41.812 1 74.44 551 HIS B CA 1
ATOM 9154 C C . HIS B 1 551 ? 3.189 0.829 41.469 1 74.44 551 HIS B C 1
ATOM 9156 O O . HIS B 1 551 ? 2.779 1.271 40.406 1 74.44 551 HIS B O 1
ATOM 9162 N N . ILE B 1 552 ? 2.465 0.341 42.438 1 66.81 552 ILE B N 1
ATOM 9163 C CA . ILE B 1 552 ? 1.021 0.239 42.25 1 66.81 552 ILE B CA 1
ATOM 9164 C C . ILE B 1 552 ? 0.418 1.636 42.125 1 66.81 552 ILE B C 1
ATOM 9166 O O . ILE B 1 552 ? -0.42 1.875 41.25 1 66.81 552 ILE B O 1
ATOM 9170 N N . MET B 1 553 ? 0.897 2.514 42.969 1 64.44 553 MET B N 1
ATOM 9171 C CA . MET B 1 553 ? 0.402 3.885 42.906 1 64.44 553 MET B CA 1
ATOM 9172 C C . MET B 1 553 ? 0.761 4.535 41.594 1 64.44 553 MET B C 1
ATOM 9174 O O . MET B 1 553 ? -0.049 5.262 41 1 64.44 553 MET B O 1
ATOM 9178 N N . ARG B 1 554 ? 1.872 4.246 41.188 1 61.44 554 ARG B N 1
ATOM 9179 C CA . ARG B 1 554 ? 2.328 4.816 39.906 1 61.44 554 ARG B CA 1
ATOM 9180 C C . ARG B 1 554 ? 1.533 4.254 38.75 1 61.44 554 ARG B C 1
ATOM 9182 O O . ARG B 1 554 ? 1.175 4.988 37.812 1 61.44 554 ARG B O 1
ATOM 9189 N N . MET B 1 555 ? 1.37 2.992 38.938 1 60 555 MET B N 1
ATOM 9190 C CA . MET B 1 555 ? 0.648 2.328 37.875 1 60 555 MET B CA 1
ATOM 9191 C C . MET B 1 555 ? -0.833 2.688 37.906 1 60 555 MET B C 1
ATOM 9193 O O . MET B 1 555 ? -1.516 2.619 36.875 1 60 555 MET B O 1
ATOM 9197 N N . MET B 1 556 ? -1.281 3.033 39.125 1 54.41 556 MET B N 1
ATOM 9198 C CA . MET B 1 556 ? -2.66 3.482 39.281 1 54.41 556 MET B CA 1
ATOM 9199 C C . MET B 1 556 ? -2.809 4.941 38.875 1 54.41 556 MET B C 1
ATOM 9201 O O . MET B 1 556 ? -3.908 5.391 38.531 1 54.41 556 MET B O 1
ATOM 9205 N N . THR B 1 557 ? -1.738 5.695 39.062 1 48.72 557 THR B N 1
ATOM 9206 C CA . THR B 1 557 ? -1.771 7.121 38.75 1 48.72 557 THR B CA 1
ATOM 9207 C C . THR B 1 557 ? -1.418 7.375 37.281 1 48.72 557 THR B C 1
ATOM 9209 O O . THR B 1 557 ? -1.679 8.453 36.75 1 48.72 557 THR B O 1
ATOM 9212 N N . VAL B 1 558 ? -0.786 6.48 36.844 1 44.22 558 VAL B N 1
ATOM 9213 C CA . VAL B 1 558 ? -0.411 6.676 35.469 1 44.22 558 VAL B CA 1
ATOM 9214 C C . VAL B 1 558 ? -1.471 6.062 34.562 1 44.22 558 VAL B C 1
ATOM 9216 O O . VAL B 1 558 ? -1.943 4.949 34.812 1 44.22 558 VAL B O 1
#

Secondary structure (DSSP, 8-state):
------------SS------S---HHHHHHHHHS---HHHHHHHHHHHHTT---------S---PPB-SSPPP-PPPPP-S--EESS---TT--HHHHHTTTS-HHHHHHHHHHHHHHHHHHHHHSPPPTTSPPP-PPPHHHHHHHHHHHHHHHHSB-SSGGGGG----SSEEESHHHHS-HHHHHHHHHH--SS-GGG--SS--TTGGGHHHHHHHHHHHHHHEE--SEEEEEEEEEE--S--TT-EE-TTSSS-EEEEEEEEEETTT--EEEEEE--S--S--SS-HHHHHHHHHHGGGTTTT-EEEE-TTT--HHHHHHHHHTT-EEEEE--TT-TTS-GGGSTTT----TT-EEEEEETTEEEEEEESSSEEEEEESS--TT-EEEEEE-SSS-EEEEEEHHHHHHHHHTTHHHHHHHHHHHT------S-HHHHHHHHHHHHHHHHHHHHHHHH-HHHHHHH-SSHHHHHHHHHHHHHTT---SSPPP-----SS-SS--EEE--SS-EE-HHHHHHPPTTS---EESEEETTTTEE--STTHHHHHHHHHH-/------------SS------S---HHHHHHHHHS---HHHHHHHHHHHHTT---------S---PPB-SSPPP-PPPPP-S--EESS---TT--HHHHHTTTS-HHHHHHHHHHHHHHHHHHHHHSPPPTTSPPP-PPPHHHHHHHHHHHHHHHHSB-SSGGGGG----SSEEESHHHHS-HHHHHHHHHH--SS-GGG--SS--TTGGGHHHHHHHHHHHHHHEE--SEEEEEEEEEE--S--TT-EE-TTSSS-EEEEEEEEEETTT--EEEEEE--S--S--SS-HHHHHHHHHHGGGTTTTEEEEE-TTT--HHHHHHHHHTTEEEEEE--TT-TTS-GGGSTTT--PPTT-EEEEEETTEEEEEEESSSEEEEEESS--TT-EEEEEE-SSS-EEEEEEHHHHHHHHHTTHHHHHHHHHHHT------S-HHHHHHHHHHHHHHHHHHHHHHHH-HHHHHHH-SSHHHHHHHHHHHHHTT---SSPPP-----SS-SS--EEE--SS-EE-HHHHHHPPTTS---EESEEETTTTEE--STTHHHHHHHHHH-

Foldseek 3Di:
DDDDPPPPPPDDPLPPVPPVPLLAPCVVCVVVPDPPVPPPVCVVVCVVQVPPPPPPDPPPDVFDDKDQDDFDFFDFDDFADDFFFPDADDLPDALQNLLCLQVPPVQLVLQLVQLQLQLVVCCVVPPDDPPADDDDRDDSLRSLLLVLVQLVCLVVPDPDPVVQVDQQALPDHHCNQWLANPSNSVSSVVSGARDHPVPDDPDDDLCNRCVVVQVSNLVSLQNGTDADQFKEKDKDFQADDADAQQWAACPSDPRGIGWIKIFIFFQPQLQTNHIDTDRDDDDDDSDGPLLVSVCVRCVVCFQRLREYEYEQVRDAPVSQVVSVVRNYKYKYWHDLPGPPDNVCQGCVNDDDDALDKTWIDGQQKIWMWGDHPHIIIMMIRRFTQPAKDWRFHDDVDRDIGIDHPSVVVNSRRNCNNVNNNSQLSSRQNDDHDNDRVVSVVSSVSSSSSSNSLRSSCRNDVVSSCVQPVDSVSSSNSNSCVSSPPRTYPDRDQPAPSHDLPLDFDKAQRAPDWDFAPQQVVPPDPPDDGDTDSIDGSNSPGHHDPVCSVVVSVVSVVD/DDDPPPPPPPCPVLPPVPPVPQLAPCVVCVLVPDPPVPPPVCVVVCVVQVPPPPPPDPPPDVFDDKDQDDFDFFDFDDFADDFFFPDADDLPDALQNLLCLQVPPVQLVLQLVQLQVQLVVCCVVPPDDPPADDDDRDDSLRSLLLVLVQLVCLVVPDPDPCVQVDQQALPDHHCNQWLANPSNSVSSVVSGANDHPVPDDPDDDLCNRCVVVQVSNLVSLQNGTDAPQFKEKDKDFQAADADAQQWAACPSDPRGIGWIKIFIFFQPQLQTNHIDTDRDDDDDDPDGPLLVSVCVRCVVCFQRLREYEYEQVRDAPVSQVVSVVRNYKYKYWHDLPGPPDNVCQGCVNDDDDALDKTWIDGQQKIWMWGHHVHIIIMMIRRFTQPAKDWRFHDDVDRDIGIDHPSSVVNSRRNCNNVNLNSQLSSRQNDDHDNDRVVSVVSSVSSSSSSNSLRNSCRNDVVSSCVQPVDSVSSSNRNSCVSSPPRTYPDRDQPAPSHDLPLDFDKAQRAPDWDFAPQQVVPPDPPDDGDTDSIDGSNSPGHHDPVCRVVVSVVSVVD

InterPro domains:
  IPR029526 PiggyBac transposable element-derived protein [PF13843] (96-453)

Organism: Crassostrea virginica (NCBI:txid6565)

Sequence (1116 aa):
MAERGDEISDGSDIEADYEEEDGNIDELARNINREVNHGDVDEWILNIFDEDGEENGEFLGFQNEWVKENFEPRTETRYRNVGGATVEHPEEASAGQYFELFWTIELLDKLITETNIYARQEREKNPPPPFAAKWMPVEPNEMKAFLALCFGMGILRLPEKTDYWRQNKWMFCTSYNRVMSRDRFHQIWRYLHIQNNEELPDTPDKLWKVRWFLEYLNGKFGEIYVPYENVTVDESMIKFKGRLSFRQYLPAKPVKWGVKVWVLAESDTGYLSKFQVYTGKEGNQEKGLSHRVVMDLCRNYFGSNIRVYMDNFYTSPDLLMDLHVRGVMACGTVRANRRGLPKDLLPNKINLNKHEFKIAQKDNLTFTVWKDTKPVCVLSNFHDPNHRGQVTRRAAENTVVQVPRLLSDYQKHMKGVDLCDQMIGYYMLNHRSKKWWRRIFFYLMMASAHNAYIVAKDTHPETFREKWPRFQDFIEELVEDLIGDTRARKEPPNVDCGGRALAHDIVKLYPKNKTCRECALSGQPGQRKGVTKFGCQQCNVPVHLECASKHIMRMMTVMAERGDEISDGSDIEADYEEEDGNIDELARNINREVNHGDVDEWILNIFDEDGEENGEFLGFQNEWVKENFEPRTETRYRNVGGATVEHPEEASAGQYFELFWTIELLDKLITETNIYARQEREKNPPPPFAAKWMPVEPNEMKAFLALCFGMGILRLPEKTDYWRQNKWMFCTSYNRVMSRDRFHQIWRYLHIQNNEELPDTPDKLWKVRWFLEYLNGKFGEIYVPYENVTVDESMIKFKGRLSFRQYLPAKPVKWGVKVWVLAESDTGYLSKFQVYTGKEGNQEKGLSHRVVMDLCRNYFGSNIRVYMDNFYTSPDLLMDLHVRGVMACGTVRANRRGLPKDLLPNKINLNKHEFKIAQKDNLTFTVWKDTKPVCVLSNFHDPNHRGQVTRRAAENTVVQVPRLLSDYQKHMKGVDLCDQMIGYYMLNHRSKKWWRRIFFYLMMASAHNAYIVAKDTHPETFREKWPRFQDFIEELVEDLIGDTRARKEPPNVDCGGRALAHDIVKLYPKNKTCRECALSGQPGQRKGVTKFGCQQCNVPVHLECASKHIMRMMTV